Protein 7EJ3 (pdb70)

Sequence (798 aa):
GVGALPIHWGAPTASERGPVVGTTTNRAHRNVIGTHSGSYSIYRALAVASGALSRHHKADLTDTAPTNIIGPYPQWSQPGKIVSLDPWGATVAEVFAAELAAGHDIRPSIAVTKAHVILPEVMEAIQKGRLHPDGRFLLPSGAALVTKAAIEPVWHLPGVAERFHCSETDLRRVLFEETGGMYPELVTRSDLEVFLPPIGGQTVYIFGDARDLADPGVELTARVHDECNGSDVFGSDICTCRPYLTHAIEECIQGAQRGGVGLVAYSRKEGRALGEVTKFLVYNARKRQVGGDTADQYFARTECVAGVQDMRFQEMMPDVLHWLGVRKIHRLVSMSNMKYDAITGSGIEVVERVDLPADLIPADARVEIDAKMAAGYFTPGAVPDADELAKVKGRELHSGGVGALPIHWGAPTASERGPVVGTTTNRAHRNVIGTHSGSYSIYRALAVASGALSRHHKADLTDTAPTNIIGPYPQWSQPGKIVSLDPWGATVAEVFAAELAAGHDIRPSIAVTKAHVILPEVMEAIQKGRLHPDGRFLLPSGAALVTKAAIEPVWHLPGVAERFHCSETDLRRVLFEETGGMYPELVTRSDLEVFLPPIGGQTVYIFGDARDLADPGVELTARVHDECNGSDVFGSDICTCRPYLTHAIEECIQGAQRGGVGLVAYSRKEGRALGEVTKFLVYNARKRQVGGDTADQYFARTECVAGVQDMRFQEMMPDVLHWLGVRKIHRLVSMSNMKYDAITGSGIEVVERVDLPADLIPADARVEIDAKMAAGYFTPGAVPDADELAKVKGRELD

Foldseek 3Di:
DDAADDADALAPADVNRDAQQAQDLPVRHHQAAHHADFQCVVVVVVCCVVPNDPSNDADDCPPQAAPADFDDDNLRRDPLLFFWFNLCLRPCCPRVVVVVVVPRRGHRQKGKDKDWDADPVQLVCVVVPVDDADPQQAHNNRTGIWMKMFGATKGQQCSVCVLVVHHSQVVLVCVCVVVVRPGCCSNVVPVRRIYRHNHGFKMKIKRAHLLLLQPQVAAEQEEEAEDECCPCPVNDQQALRVVLVVVSVSVQSVSVVVPHMYMYMYGHQYPLVPDDVLNVQLVVCQQPPPLGNFLVCNQVSSCVRPVHSHDNSLLNVCSVSVSSNHQEHAEYSWFQPRNVCNNVVSRYHYRHYHYRDPVSRGQFHPSVVLSRQLVPGDDPDDRDDPVRRSDNSGDHD/DDPQDAADDADALAPADVNRDAQQAQDLPVRHHQAAHHADFQCVVVVVVCCVVPNDPSNDADDCPPQAAPADFDDDNLRRDPLQFFWFNLCLRPCCPRVVVVVVSPRRGHRQKGKDKDWDADVVQLVCCVVVVDPADPAQAHNNRTGIWMKMAGATKGQQCSVCVLVVHHSQVVLVCVCVVVPRPGCCSNVVPVRRMYRHNHGFKMKIKRAHLLLLQPVVAAEQEEEAEDECCPCPVNDLQALRVLLVVVSVSVQSVSVVVPHMYMYMYGHQYPLVPDVVLNVQLVVCLQPPPLGNFLVCSQVSSCVRPVHSHDNQLLNVCSVSVSSNHQEHAEYSFFQPRNVCNCVVSRHHYHHYHYRDPVSRGQQHPSVVLNRQLVPTDDPDDRDDPVRRSDNSGDHDD

Secondary structure (DSSP, 8-state):
---PPP--TT-SSHHHH------SS-GGG--SEE-SSGGGHHHHHHHHHTTSS-TT-----TT-S-SS-----GGGGSTTT--SS-TTTT-HHHHTHHHHHTT-----SEEEEEEEE--HHHHHHHHTTS----SSSB-TTS-EEEEEEEE---EEHHHHHHHTTS-HHHHHHHHHHHTTS--THHHH-TT--EEE-SS--EEEEEES-GGGGG-TTS-EEEEEEE--HHHHTT-BTTSSHHHHHHHHHHHHHHHHHTT-EEEEEEE--HHHHT-HHHHHHHHHHHHHSTT-S-GGGHHHHHHHHHSSS----GGGTTHHHHHTT--EEEEE----HHHHHHHHHTT-EEEEE-PPPGGGS-TT-HHHHHHHHHTT---SSPPP-HHHHTS--SPP-/------PPP--TT-SSHHHH------SS-GGG--SEE-SSGGGHHHHHHHHHTTSS-TT-----TT-S-SS-----GGGGSTTT--SS-TTTT-HHHHTHHHHHTT-----SEEEEEEEE--HHHHHHHHHTS----SSSB-TTS-EEEEEEEE---EEHHHHHHHTTS-HHHHHHHHHHHTTS--THHHH-TT--EEE-SS--EEEEEES-GGGGG-TTS-EEEEEEE--HHHHTT-BTTSSHHHHHHHHHHHHHHHHHTT-EEEEEEE--TTTTT-HHHHHHHHHHHHHSTT-S-GGGHHHHHHHHHSSS----GGGTTHHHHHTT--EEEEE----HHHHHHHHHTT-EEEEE-PPPGGGS-TT-HHHHHHHHHTT---SSPPP-HHHHTS--SPPP-

Nearest PDB structures (foldseek):
  7eev-assembly1_A  TM=1.002E+00  e=2.260E-90  Rhodococcus wratislaviensis
  4rl4-assembly1_A  TM=7.575E-01  e=2.634E-08  Helicobacter pylori 26695
  4rl4-assembly1_B  TM=7.759E-01  e=4.634E-08  Helicobacter pylori 26695
  6cxd-assembly1_A  TM=4.054E-01  e=3.664E-01  Yersinia pestis CO92
  4mrm-assembly1_B  TM=2.468E-01  e=7.458E+00  Homo sapiens

B-factor: mean 22.69, std 10.81, range [9.99, 104.35]

Structure (mmCIF, N/CA/C/O backbone):
data_7EJ3
#
_entry.id   7EJ3
#
_cell.length_a   115.152
_cell.length_b   115.152
_cell.length_c   283.489
_cell.angle_alpha   90.000
_cell.angle_beta   90.000
_cell.angle_gamma   120.000
#
_symmetry.space_group_name_H-M   'P 61 2 2'
#
loop_
_entity.id
_entity.type
_entity.pdbx_description
1 polymer 'GTP cyclohydrolase II'
2 non-polymer 'ZINC ION'
3 non-polymer DIPHOSPHATE
4 non-polymer GLYCINE
5 water water
#
loop_
_atom_site.group_PDB
_atom_site.id
_atom_site.type_symbol
_atom_site.label_atom_id
_atom_site.label_alt_id
_atom_site.label_comp_id
_atom_site.label_asym_id
_atom_site.label_entity_id
_atom_site.label_seq_id
_atom_site.pdbx_PDB_ins_code
_atom_site.Cartn_x
_atom_site.Cartn_y
_atom_site.Cartn_z
_atom_site.occupancy
_atom_site.B_iso_or_equiv
_atom_site.auth_seq_id
_atom_site.auth_comp_id
_atom_site.auth_asym_id
_atom_site.auth_atom_id
_atom_site.pdbx_PDB_model_num
ATOM 1 N N . GLY A 1 25 ? 19.730 91.823 143.669 1.00 54.98 27 GLY A N 1
ATOM 2 C CA . GLY A 1 25 ? 19.819 90.873 142.573 1.00 36.12 27 GLY A CA 1
ATOM 3 C C . GLY A 1 25 ? 18.613 89.961 142.491 1.00 61.45 27 GLY A C 1
ATOM 4 O O . GLY A 1 25 ? 17.496 90.362 142.823 1.00 42.30 27 GLY A O 1
ATOM 5 N N . VAL A 1 26 ? 18.827 88.717 142.083 1.00 28.43 28 VAL A N 1
ATOM 6 C CA . VAL A 1 26 ? 17.732 87.765 142.005 1.00 28.00 28 VAL A CA 1
ATOM 7 C C . VAL A 1 26 ? 17.755 86.933 143.276 1.00 30.54 28 VAL A C 1
ATOM 8 O O . VAL A 1 26 ? 18.800 86.761 143.910 1.00 29.60 28 VAL A O 1
ATOM 12 N N . GLY A 1 27 ? 16.583 86.443 143.674 1.00 24.23 29 GLY A N 1
ATOM 13 C CA . GLY A 1 27 ? 16.461 85.577 144.826 1.00 24.48 29 GLY A CA 1
ATOM 14 C C . GLY A 1 27 ? 16.721 84.124 144.480 1.00 27.53 29 GLY A C 1
ATOM 15 O O . GLY A 1 27 ? 17.218 83.781 143.405 1.00 29.43 29 GLY A O 1
ATOM 16 N N . ALA A 1 28 ? 16.363 83.255 145.418 1.00 22.10 30 ALA A N 1
ATOM 17 C CA . ALA A 1 28 ? 16.609 81.828 145.273 1.00 20.47 30 ALA A CA 1
ATOM 18 C C . ALA A 1 28 ? 15.561 81.181 144.371 1.00 22.80 30 ALA A C 1
ATOM 19 O O . ALA A 1 28 ? 14.359 81.400 144.540 1.00 22.42 30 ALA A O 1
ATOM 21 N N . LEU A 1 29 ? 16.019 80.367 143.423 1.00 18.28 31 LEU A N 1
ATOM 22 C CA . LEU A 1 29 ? 15.089 79.699 142.527 1.00 17.82 31 LEU A CA 1
ATOM 23 C C . LEU A 1 29 ? 14.314 78.628 143.290 1.00 15.56 31 LEU A C 1
ATOM 24 O O . LEU A 1 29 ? 14.886 77.921 144.125 1.00 17.97 31 LEU A O 1
ATOM 29 N N . PRO A 1 30 ? 13.020 78.484 143.032 1.00 17.62 32 PRO A N 1
ATOM 30 C CA . PRO A 1 30 ? 12.258 77.436 143.709 1.00 16.29 32 PRO A CA 1
ATOM 31 C C . PRO A 1 30 ? 12.612 76.061 143.164 1.00 18.79 32 PRO A C 1
ATOM 32 O O . PRO A 1 30 ? 13.048 75.904 142.020 1.00 19.68 32 PRO A O 1
ATOM 36 N N . ILE A 1 31 ? 12.419 75.058 144.012 1.00 16.61 33 ILE A N 1
ATOM 37 C CA . ILE A 1 31 ? 12.592 73.663 143.641 1.00 16.10 33 ILE A CA 1
ATOM 38 C C . ILE A 1 31 ? 11.238 72.981 143.741 1.00 17.11 33 ILE A C 1
ATOM 39 O O . ILE A 1 31 ? 10.556 73.087 144.766 1.00 19.88 33 ILE A O 1
ATOM 44 N N . HIS A 1 32 ? 10.837 72.310 142.669 1.00 16.21 34 HIS A N 1
ATOM 45 C CA . HIS A 1 32 ? 9.595 71.539 142.615 1.00 15.07 34 HIS A CA 1
ATOM 46 C C . HIS A 1 32 ? 10.015 70.101 142.360 1.00 15.32 34 HIS A C 1
ATOM 47 O O . HIS A 1 32 ? 10.169 69.684 141.205 1.00 16.49 34 HIS A O 1
ATOM 54 N N . TRP A 1 33 ? 10.218 69.347 143.441 1.00 14.45 35 TRP A N 1
ATOM 55 C CA . TRP A 1 33 ? 10.817 68.030 143.294 1.00 14.71 35 TRP A CA 1
ATOM 56 C C . TRP A 1 33 ? 9.925 67.113 142.469 1.00 15.25 35 TRP A C 1
ATOM 57 O O . TRP A 1 33 ? 8.703 67.084 142.635 1.00 17.96 35 TRP A O 1
ATOM 68 N N . GLY A 1 34 ? 10.555 66.358 141.570 1.00 15.55 36 GLY A N 1
ATOM 69 C CA . GLY A 1 34 ? 9.834 65.429 140.729 1.00 16.88 36 GLY A CA 1
ATOM 70 C C . GLY A 1 34 ? 9.144 66.043 139.533 1.00 15.00 36 GLY A C 1
ATOM 71 O O . GLY A 1 34 ? 8.404 65.332 138.839 1.00 18.30 36 GLY A O 1
ATOM 72 N N . ALA A 1 35 ? 9.365 67.330 139.252 1.00 15.72 37 ALA A N 1
ATOM 73 C CA . ALA A 1 35 ? 8.697 67.943 138.113 1.00 17.06 37 ALA A CA 1
ATOM 74 C C . ALA A 1 35 ? 9.164 67.291 136.815 1.00 15.76 37 ALA A C 1
ATOM 75 O O . ALA A 1 35 ? 10.266 66.740 136.749 1.00 16.16 37 ALA A O 1
ATOM 77 N N . PRO A 1 36 ? 8.339 67.340 135.763 1.00 17.79 38 PRO A N 1
ATOM 78 C CA . PRO A 1 36 ? 8.665 66.617 134.522 1.00 20.61 38 PRO A CA 1
ATOM 79 C C . PRO A 1 36 ? 9.735 67.265 133.659 1.00 21.47 38 PRO A C 1
ATOM 80 O O . PRO A 1 36 ? 10.246 66.599 132.748 1.00 25.60 38 PRO A O 1
ATOM 84 N N . THR A 1 37 ? 10.071 68.533 133.865 1.00 17.99 39 THR A N 1
ATOM 85 C CA . THR A 1 37 ? 11.130 69.171 133.098 1.00 17.61 39 THR A CA 1
ATOM 86 C C . THR A 1 37 ? 12.133 69.779 134.065 1.00 17.02 39 THR A C 1
ATOM 87 O O . THR A 1 37 ? 11.787 70.152 135.190 1.00 17.23 39 THR A O 1
ATOM 91 N N . ALA A 1 38 ? 13.380 69.895 133.611 1.00 15.79 40 ALA A N 1
ATOM 92 C CA . ALA A 1 38 ? 14.401 70.509 134.452 1.00 16.29 40 ALA A CA 1
ATOM 93 C C . ALA A 1 38 ? 14.020 71.936 134.809 1.00 16.98 40 ALA A C 1
ATOM 94 O O . ALA A 1 38 ? 14.218 72.371 135.950 1.00 17.58 40 ALA A O 1
ATOM 96 N N . SER A 1 39 ? 13.472 72.680 133.846 1.00 17.96 41 SER A N 1
ATOM 97 C CA . SER A 1 39 ? 13.133 74.073 134.102 1.00 20.24 41 SER A CA 1
ATOM 98 C C . SER A 1 39 ? 12.126 74.192 135.230 1.00 19.04 41 SER A C 1
ATOM 99 O O . SER A 1 39 ? 12.261 75.056 136.103 1.00 20.26 41 SER A O 1
ATOM 102 N N . GLU A 1 40 ? 11.104 73.333 135.229 1.00 16.53 42 GLU A N 1
ATOM 103 C CA . GLU A 1 40 ? 10.128 73.387 136.308 1.00 18.77 42 GLU A CA 1
ATOM 104 C C . GLU A 1 40 ? 10.692 72.818 137.605 1.00 17.31 42 GLU A C 1
ATOM 105 O O . GLU A 1 40 ? 10.348 73.302 138.689 1.00 21.81 42 GLU A O 1
ATOM 111 N N . ARG A 1 41 ? 11.549 71.799 137.526 1.00 15.55 43 ARG A N 1
ATOM 112 C CA . ARG A 1 41 ? 12.115 71.229 138.747 1.00 14.60 43 ARG A CA 1
ATOM 113 C C . ARG A 1 41 ? 12.964 72.259 139.476 1.00 14.30 43 ARG A C 1
ATOM 114 O O . ARG A 1 41 ? 12.893 72.381 140.709 1.00 15.56 43 ARG A O 1
ATOM 122 N N . GLY A 1 42 ? 13.771 73.015 138.732 1.00 14.26 44 GLY A N 1
ATOM 123 C CA . GLY A 1 42 ? 14.668 73.986 139.319 1.00 12.97 44 GLY A CA 1
ATOM 124 C C . GLY A 1 42 ? 15.999 73.372 139.712 1.00 11.99 44 GLY A C 1
ATOM 125 O O . GLY A 1 42 ? 16.083 72.190 140.060 1.00 14.02 44 GLY A O 1
ATOM 126 N N . PRO A 1 43 ? 17.064 74.167 139.672 1.00 14.08 45 PRO A N 1
ATOM 127 C CA . PRO A 1 43 ? 18.391 73.651 140.016 1.00 13.13 45 PRO A CA 1
ATOM 128 C C . PRO A 1 43 ? 18.608 73.607 141.517 1.00 12.18 45 PRO A C 1
ATOM 129 O O . PRO A 1 43 ? 18.115 74.447 142.274 1.00 13.79 45 PRO A O 1
ATOM 133 N N . VAL A 1 44 ? 19.367 72.608 141.938 1.00 11.25 46 VAL A N 1
ATOM 134 C CA . VAL A 1 44 ? 19.886 72.543 143.297 1.00 10.85 46 VAL A CA 1
ATOM 135 C C . VAL A 1 44 ? 21.063 73.504 143.373 1.00 12.20 46 VAL A C 1
ATOM 136 O O . VAL A 1 44 ? 22.071 73.319 142.681 1.00 14.69 46 VAL A O 1
ATOM 140 N N . VAL A 1 45 ? 20.920 74.565 144.167 1.00 11.31 47 VAL A N 1
ATOM 141 C CA . VAL A 1 45 ? 21.961 75.572 144.347 1.00 11.66 47 VAL A CA 1
ATOM 142 C C . VAL A 1 45 ? 22.495 75.412 145.767 1.00 15.10 47 VAL A C 1
ATOM 143 O O . VAL A 1 45 ? 21.930 75.942 146.735 1.00 14.38 47 VAL A O 1
ATOM 147 N N . GLY A 1 46 ? 23.595 74.676 145.886 1.00 13.83 48 GLY A N 1
ATOM 148 C CA . GLY A 1 46 ? 24.152 74.316 147.174 1.00 14.02 48 GLY A CA 1
ATOM 149 C C . GLY A 1 46 ? 25.531 74.899 147.386 1.00 11.82 48 GLY A C 1
ATOM 150 O O . GLY A 1 46 ? 26.222 74.543 148.351 1.00 13.79 48 GLY A O 1
ATOM 151 N N . THR A 1 47 ? 25.947 75.782 146.479 1.00 13.91 49 THR A N 1
ATOM 152 C CA . THR A 1 47 ? 27.181 76.544 146.615 1.00 13.30 49 THR A CA 1
ATOM 153 C C . THR A 1 47 ? 27.007 77.658 147.644 1.00 11.14 49 THR A C 1
ATOM 154 O O . THR A 1 47 ? 25.908 77.923 148.130 1.00 15.89 49 THR A O 1
ATOM 158 N N . THR A 1 48 ? 28.113 78.330 147.974 1.00 14.34 50 THR A N 1
ATOM 159 C CA . THR A 1 48 ? 28.084 79.402 148.966 1.00 15.92 50 THR A CA 1
ATOM 160 C C . THR A 1 48 ? 28.614 80.718 148.411 1.00 17.47 50 THR A C 1
ATOM 161 O O . THR A 1 48 ? 28.823 81.666 149.177 1.00 21.95 50 THR A O 1
ATOM 165 N N . THR A 1 49 ? 28.814 80.813 147.097 1.00 19.26 51 THR A N 1
ATOM 166 C CA . THR A 1 49 ? 29.325 82.055 146.524 1.00 18.07 51 THR A CA 1
ATOM 167 C C . THR A 1 49 ? 28.299 83.181 146.584 1.00 17.64 51 THR A C 1
ATOM 168 O O . THR A 1 49 ? 28.677 84.362 146.621 1.00 21.65 51 THR A O 1
ATOM 172 N N . ASN A 1 50 ? 27.012 82.851 146.585 1.00 18.75 52 ASN A N 1
ATOM 173 C CA . ASN A 1 50 ? 25.952 83.845 146.757 1.00 19.35 52 ASN A CA 1
ATOM 174 C C . ASN A 1 50 ? 24.924 83.242 147.713 1.00 21.46 52 ASN A C 1
ATOM 175 O O . ASN A 1 50 ? 24.142 82.375 147.315 1.00 19.18 52 ASN A O 1
ATOM 180 N N . ARG A 1 51 ? 24.927 83.701 148.972 1.00 21.37 53 ARG A N 1
ATOM 181 C CA . ARG A 1 51 ? 24.015 83.132 149.961 1.00 18.04 53 ARG A CA 1
ATOM 182 C C . ARG A 1 51 ? 22.563 83.307 149.539 1.00 21.16 53 ARG A C 1
ATOM 183 O O . ARG A 1 51 ? 21.722 82.443 149.821 1.00 22.67 53 ARG A O 1
ATOM 185 N N . ALA A 1 52 ? 22.261 84.400 148.836 1.00 19.88 54 ALA A N 1
ATOM 186 C CA . ALA A 1 52 ? 20.886 84.694 148.450 1.00 22.50 54 ALA A CA 1
ATOM 187 C C . ALA A 1 52 ? 20.340 83.699 147.432 1.00 22.44 54 ALA A C 1
ATOM 188 O O . ALA A 1 52 ? 19.115 83.608 147.267 1.00 22.19 54 ALA A O 1
ATOM 190 N N . HIS A 1 53 ? 21.210 82.971 146.729 1.00 17.64 55 HIS A N 1
ATOM 191 C CA . HIS A 1 53 ? 20.759 82.000 145.739 1.00 16.85 55 HIS A CA 1
ATOM 192 C C . HIS A 1 53 ? 20.564 80.604 146.307 1.00 17.84 55 HIS A C 1
ATOM 193 O O . HIS A 1 53 ? 20.016 79.739 145.611 1.00 17.81 55 HIS A O 1
ATOM 200 N N . ARG A 1 54 ? 21.026 80.349 147.526 1.00 17.56 56 ARG A N 1
ATOM 201 C CA . ARG A 1 54 ? 20.952 79.001 148.070 1.00 18.07 56 ARG A CA 1
ATOM 202 C C . ARG A 1 54 ? 19.503 78.594 148.265 1.00 18.80 56 ARG A C 1
ATOM 203 O O . ARG A 1 54 ? 18.704 79.351 148.826 1.00 19.43 56 ARG A O 1
ATOM 211 N N . ASN A 1 55 ? 19.166 77.386 147.815 1.00 15.57 57 ASN A N 1
ATOM 212 C CA . ASN A 1 55 ? 17.808 76.884 147.961 1.00 18.62 57 ASN A CA 1
ATOM 213 C C . ASN A 1 55 ? 17.794 75.487 148.564 1.00 15.34 57 ASN A C 1
ATOM 214 O O . ASN A 1 55 ? 16.809 74.759 148.404 1.00 16.53 57 ASN A O 1
ATOM 219 N N . VAL A 1 56 ? 18.859 75.113 149.277 1.00 13.94 58 VAL A N 1
ATOM 220 C CA . VAL A 1 56 ? 18.968 73.815 149.932 1.00 11.95 58 VAL A CA 1
ATOM 221 C C . VAL A 1 56 ? 19.652 74.012 151.279 1.00 11.84 58 VAL A C 1
ATOM 222 O O . VAL A 1 56 ? 20.182 75.084 151.582 1.00 13.39 58 VAL A O 1
ATOM 226 N N . ILE A 1 57 ? 19.629 72.956 152.090 1.00 11.59 59 ILE A N 1
ATOM 227 C CA . ILE A 1 57 ? 20.417 72.860 153.317 1.00 11.47 59 ILE A CA 1
ATOM 228 C C . ILE A 1 57 ? 21.665 72.056 152.992 1.00 11.69 59 ILE A C 1
ATOM 229 O O . ILE A 1 57 ? 21.573 70.994 152.361 1.00 14.92 59 ILE A O 1
ATOM 234 N N . GLY A 1 58 ? 22.831 72.551 153.416 1.00 12.03 60 GLY A N 1
ATOM 235 C CA . GLY A 1 58 ? 24.071 71.828 153.195 1.00 11.95 60 GLY A CA 1
ATOM 236 C C . GLY A 1 58 ? 24.805 72.259 151.939 1.00 15.41 60 GLY A C 1
ATOM 237 O O . GLY A 1 58 ? 24.418 73.201 151.230 1.00 15.28 60 GLY A O 1
ATOM 238 N N . THR A 1 59 ? 25.889 71.535 151.653 1.00 13.44 61 THR A N 1
ATOM 239 C CA . THR A 1 59 ? 26.781 71.860 150.545 1.00 13.36 61 THR A CA 1
ATOM 240 C C . THR A 1 59 ? 27.184 70.586 149.815 1.00 13.43 61 THR A C 1
ATOM 241 O O . THR A 1 59 ? 26.949 69.471 150.288 1.00 14.80 61 THR A O 1
ATOM 245 N N . HIS A 1 60 ? 27.812 70.767 148.659 1.00 13.45 62 HIS A N 1
ATOM 246 C CA . HIS A 1 60 ? 28.164 69.666 147.778 1.00 11.89 62 HIS A CA 1
ATOM 247 C C . HIS A 1 60 ? 29.391 68.903 148.266 1.00 14.65 62 HIS A C 1
ATOM 248 O O . HIS A 1 60 ? 30.152 69.351 149.131 1.00 14.81 62 HIS A O 1
ATOM 255 N N . SER A 1 61 ? 29.561 67.719 147.673 1.00 14.24 63 SER A N 1
ATOM 256 C CA . SER A 1 61 ? 30.737 66.849 147.752 1.00 16.38 63 SER A CA 1
ATOM 257 C C . SER A 1 61 ? 30.773 65.995 149.011 1.00 13.42 63 SER A C 1
ATOM 258 O O . SER A 1 61 ? 31.823 65.433 149.344 1.00 14.91 63 SER A O 1
ATOM 261 N N . GLY A 1 62 ? 29.641 65.825 149.693 1.00 15.00 64 GLY A N 1
ATOM 262 C CA . GLY A 1 62 ? 29.603 64.924 150.839 1.00 15.17 64 GLY A CA 1
ATOM 263 C C . GLY A 1 62 ? 30.484 65.430 151.959 1.00 17.14 64 GLY A C 1
ATOM 264 O O . GLY A 1 62 ? 30.440 66.607 152.336 1.00 17.67 64 GLY A O 1
ATOM 265 N N . SER A 1 63 ? 31.300 64.534 152.522 1.00 16.67 65 SER A N 1
ATOM 266 C CA . SER A 1 63 ? 32.172 64.950 153.611 1.00 14.81 65 SER A CA 1
ATOM 267 C C . SER A 1 63 ? 33.201 65.981 153.162 1.00 15.61 65 SER A C 1
ATOM 268 O O . SER A 1 63 ? 33.766 66.691 153.997 1.00 16.53 65 SER A O 1
ATOM 271 N N . TYR A 1 64 ? 33.439 66.110 151.867 1.00 16.04 66 TYR A N 1
ATOM 272 C CA . TYR A 1 64 ? 34.595 66.881 151.438 1.00 14.70 66 TYR A CA 1
ATOM 273 C C . TYR A 1 64 ? 34.356 68.390 151.447 1.00 12.57 66 TYR A C 1
ATOM 274 O O . TYR A 1 64 ? 35.290 69.146 151.161 1.00 16.44 66 TYR A O 1
ATOM 283 N N . SER A 1 65 ? 33.165 68.850 151.838 1.00 15.22 67 SER A N 1
ATOM 284 C CA . SER A 1 65 ? 32.994 70.276 152.094 1.00 15.69 67 SER A CA 1
ATOM 285 C C . SER A 1 65 ? 33.897 70.754 153.226 1.00 15.45 67 SER A C 1
ATOM 286 O O . SER A 1 65 ? 34.302 71.924 153.249 1.00 18.16 67 SER A O 1
ATOM 289 N N . ILE A 1 66 ? 34.213 69.872 154.175 1.00 14.32 68 ILE A N 1
ATOM 290 C CA . ILE A 1 66 ? 35.114 70.236 155.268 1.00 14.60 68 ILE A CA 1
ATOM 291 C C . ILE A 1 66 ? 36.505 70.551 154.732 1.00 14.40 68 ILE A C 1
ATOM 292 O O . ILE A 1 66 ? 37.171 71.487 155.195 1.00 16.14 68 ILE A O 1
ATOM 297 N N . TYR A 1 67 ? 36.979 69.760 153.767 1.00 14.18 69 TYR A N 1
ATOM 298 C CA . TYR A 1 67 ? 38.286 70.038 153.186 1.00 14.27 69 TYR A CA 1
ATOM 299 C C . TYR A 1 67 ? 38.253 71.301 152.341 1.00 13.85 69 TYR A C 1
ATOM 300 O O . TYR A 1 67 ? 39.247 72.038 152.292 1.00 13.66 69 TYR A O 1
ATOM 309 N N . ARG A 1 68 ? 37.131 71.567 151.665 1.00 14.53 70 ARG A N 1
ATOM 310 C CA . ARG A 1 68 ? 37.009 72.841 150.963 1.00 14.12 70 ARG A CA 1
ATOM 311 C C . ARG A 1 68 ? 37.147 74.004 151.937 1.00 20.65 70 ARG A C 1
ATOM 312 O O . ARG A 1 68 ? 37.804 75.008 151.632 1.00 18.33 70 ARG A O 1
ATOM 320 N N . ALA A 1 69 ? 36.548 73.880 153.125 1.00 18.55 71 ALA A N 1
ATOM 321 C CA . ALA A 1 69 ? 36.665 74.937 154.130 1.00 20.94 71 ALA A CA 1
ATOM 322 C C . ALA A 1 69 ? 38.116 75.148 154.554 1.00 18.72 71 ALA A C 1
ATOM 323 O O . ALA A 1 69 ? 38.567 76.289 154.687 1.00 20.25 71 ALA A O 1
ATOM 325 N N . LEU A 1 70 ? 38.870 74.065 154.770 1.00 20.81 72 LEU A N 1
ATOM 326 C CA . LEU A 1 70 ? 40.286 74.228 155.095 1.00 19.59 72 LEU A CA 1
ATOM 327 C C . LEU A 1 70 ? 41.023 74.951 153.977 1.00 17.51 72 LEU A C 1
ATOM 328 O O . LEU A 1 70 ? 41.910 75.776 154.233 1.00 19.01 72 LEU A O 1
ATOM 333 N N . ALA A 1 71 ? 40.677 74.637 152.728 1.00 16.93 73 ALA A N 1
ATOM 334 C CA . ALA A 1 71 ? 41.336 75.279 151.599 1.00 16.68 73 ALA A CA 1
ATOM 335 C C . ALA A 1 71 ? 41.048 76.773 151.583 1.00 18.68 73 ALA A C 1
ATOM 336 O O . ALA A 1 71 ? 41.943 77.582 151.315 1.00 18.15 73 ALA A O 1
ATOM 338 N N . VAL A 1 72 ? 39.812 77.163 151.899 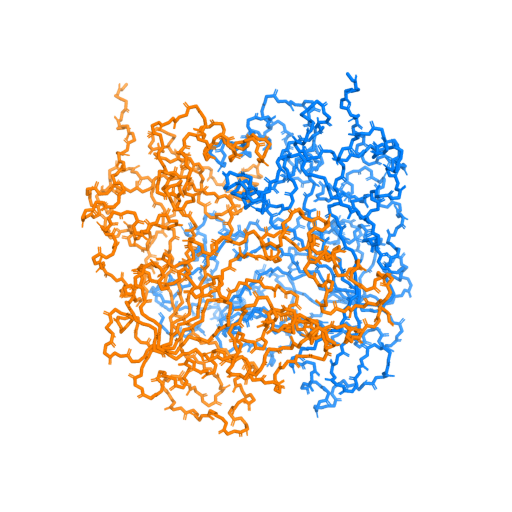1.00 15.61 74 VAL A N 1
ATOM 339 C CA . VAL A 1 72 ? 39.497 78.586 151.963 1.00 16.70 74 VAL A CA 1
ATOM 340 C C . VAL A 1 72 ? 40.190 79.228 153.160 1.00 16.30 74 VAL A C 1
ATOM 341 O O . VAL A 1 72 ? 40.783 80.314 153.049 1.00 18.78 74 VAL A O 1
ATOM 345 N N . ALA A 1 73 ? 40.148 78.562 154.318 1.00 16.81 75 ALA A N 1
ATOM 346 C CA . ALA A 1 73 ? 40.714 79.142 155.535 1.00 19.79 75 ALA A CA 1
ATOM 347 C C . ALA A 1 73 ? 42.216 79.371 155.406 1.00 20.69 75 ALA A C 1
ATOM 348 O O . ALA A 1 73 ? 42.754 80.351 155.943 1.00 23.36 75 ALA A O 1
ATOM 350 N N . SER A 1 74 ? 42.915 78.464 154.728 1.00 21.19 76 SER A N 1
ATOM 351 C CA . SER A 1 74 ? 44.359 78.565 154.600 1.00 24.00 76 SER A CA 1
ATOM 352 C C . SER A 1 74 ? 44.794 79.497 153.475 1.00 20.90 76 SER A C 1
ATOM 353 O O . SER A 1 74 ? 45.997 79.728 153.317 1.00 25.09 76 SER A O 1
ATOM 356 N N . GLY A 1 75 ? 43.856 80.044 152.702 1.00 24.16 77 GLY A N 1
ATOM 357 C CA . GLY A 1 75 ? 44.191 80.934 151.614 1.00 21.81 77 GLY A CA 1
ATOM 358 C C . GLY A 1 75 ? 44.466 80.253 150.293 1.00 22.77 77 GLY A C 1
ATOM 359 O O . GLY A 1 75 ? 44.732 80.947 149.304 1.00 24.67 77 GLY A O 1
ATOM 360 N N . ALA A 1 76 ? 44.372 78.923 150.231 1.00 21.30 78 ALA A N 1
ATOM 361 C CA . ALA A 1 76 ? 44.657 78.219 148.985 1.00 23.70 78 ALA A CA 1
ATOM 362 C C . ALA A 1 76 ? 43.550 78.400 147.956 1.00 24.43 78 ALA A C 1
ATOM 363 O O . ALA A 1 76 ? 43.822 78.414 146.750 1.00 26.93 78 ALA A O 1
ATOM 365 N N . LEU A 1 77 ? 42.306 78.517 148.405 1.00 20.09 79 LEU A N 1
ATOM 366 C CA . LEU A 1 77 ? 41.147 78.584 147.528 1.00 17.68 79 LEU A CA 1
ATOM 367 C C . LEU A 1 77 ? 40.370 79.852 147.836 1.00 21.78 79 LEU A C 1
ATOM 368 O O . LEU A 1 77 ? 40.127 80.162 149.005 1.00 20.95 79 LEU A O 1
ATOM 373 N N . SER A 1 78 ? 39.981 80.576 146.797 1.00 21.31 80 SER A N 1
ATOM 374 C CA . SER A 1 78 ? 39.140 81.744 146.988 1.00 22.42 80 SER A CA 1
ATOM 375 C C . SER A 1 78 ? 37.705 81.322 147.258 1.00 25.94 80 SER A C 1
ATOM 376 O O . SER A 1 78 ? 37.163 80.439 146.584 1.00 21.14 80 SER A O 1
ATOM 379 N N . ARG A 1 79 ? 37.082 81.961 148.251 1.00 21.15 81 ARG A N 1
ATOM 380 C CA . ARG A 1 79 ? 35.678 81.683 148.522 1.00 22.11 81 ARG A CA 1
ATOM 381 C C . ARG A 1 79 ? 34.776 82.112 147.377 1.00 26.01 81 ARG A C 1
ATOM 382 O O . ARG A 1 79 ? 33.575 81.817 147.409 1.00 26.32 81 ARG A O 1
ATOM 390 N N . HIS A 1 80 ? 35.320 82.802 146.377 1.00 23.79 82 HIS A N 1
ATOM 391 C CA . HIS A 1 80 ? 34.557 83.235 145.220 1.00 22.95 82 HIS A CA 1
ATOM 392 C C . HIS A 1 80 ? 34.680 82.278 144.049 1.00 22.51 82 HIS A C 1
ATOM 393 O O . HIS A 1 80 ? 34.047 82.497 143.015 1.00 25.75 82 HIS A O 1
ATOM 400 N N . HIS A 1 81 ? 35.486 81.233 144.176 1.00 21.00 83 HIS A N 1
ATOM 401 C CA . HIS A 1 81 ? 35.731 80.362 143.038 1.00 19.82 83 HIS A CA 1
ATOM 402 C C . HIS A 1 81 ? 34.468 79.624 142.615 1.00 20.50 83 HIS A C 1
ATOM 403 O O . HIS A 1 81 ? 33.728 79.095 143.451 1.00 21.40 83 HIS A O 1
ATOM 410 N N . LYS A 1 82 ? 34.260 79.564 141.297 1.00 18.87 84 LYS A N 1
ATOM 411 C CA . LYS A 1 82 ? 33.200 78.806 140.643 1.00 18.41 84 LYS A CA 1
ATOM 412 C C . LYS A 1 82 ? 33.841 77.870 139.629 1.00 18.29 84 LYS A C 1
ATOM 413 O O . LYS A 1 82 ? 34.826 78.234 138.970 1.00 20.45 84 LYS A O 1
ATOM 419 N N . ALA A 1 83 ? 33.306 76.660 139.513 1.00 16.04 85 ALA A N 1
ATOM 420 C CA . ALA A 1 83 ? 33.900 75.675 138.619 1.00 15.29 85 ALA A CA 1
ATOM 421 C C . ALA A 1 83 ? 33.797 76.117 137.165 1.00 15.60 85 ALA A C 1
ATOM 422 O O . ALA A 1 83 ? 32.816 76.744 136.748 1.00 19.83 85 ALA A O 1
ATOM 424 N N . ASP A 1 84 ? 34.823 75.786 136.387 1.00 17.23 86 ASP A N 1
ATOM 425 C CA . ASP A 1 84 ? 34.732 75.845 134.929 1.00 17.45 86 ASP A CA 1
ATOM 426 C C . ASP A 1 84 ? 34.342 74.444 134.482 1.00 15.76 86 ASP A C 1
ATOM 427 O O . ASP A 1 84 ? 35.139 73.503 134.598 1.00 18.05 86 ASP A O 1
ATOM 432 N N . LEU A 1 85 ? 33.104 74.282 134.027 1.00 16.12 87 LEU A N 1
ATOM 433 C CA . LEU A 1 85 ? 32.577 72.972 133.658 1.00 14.96 87 LEU A CA 1
ATOM 434 C C . LEU A 1 85 ? 32.868 72.599 132.209 1.00 19.11 87 LEU A C 1
ATOM 435 O O . LEU A 1 85 ? 32.370 71.569 131.734 1.00 17.55 87 LEU A O 1
ATOM 440 N N . THR A 1 86 ? 33.651 73.411 131.501 1.00 18.25 88 THR A N 1
ATOM 441 C CA . THR A 1 86 ? 33.976 73.117 130.112 1.00 16.41 88 THR A CA 1
ATOM 442 C C . THR A 1 86 ? 34.469 71.688 129.968 1.00 19.72 88 THR A C 1
ATOM 443 O O . THR A 1 86 ? 35.370 71.251 130.692 1.00 18.04 88 THR A O 1
ATOM 447 N N . ASP A 1 87 ? 33.864 70.957 129.033 1.00 16.71 89 ASP A N 1
ATOM 448 C CA . ASP A 1 87 ? 34.284 69.622 128.633 1.00 17.33 89 ASP A CA 1
ATOM 449 C C . ASP A 1 87 ? 34.060 68.569 129.710 1.00 19.63 89 ASP A C 1
ATOM 450 O O . ASP A 1 87 ? 34.610 67.469 129.594 1.00 17.07 89 ASP A O 1
ATOM 455 N N . THR A 1 88 ? 33.282 68.862 130.758 1.00 16.59 90 THR A N 1
ATOM 456 C CA . THR A 1 88 ? 33.087 67.891 131.831 1.00 16.41 90 THR A CA 1
ATOM 457 C C . THR A 1 88 ? 31.826 67.048 131.674 1.00 15.54 90 THR A C 1
ATOM 458 O O . THR A 1 88 ? 31.620 66.133 132.477 1.00 15.13 90 THR A O 1
ATOM 462 N N . ALA A 1 89 ? 30.989 67.325 130.669 1.00 16.34 91 ALA A N 1
ATOM 463 C CA . ALA A 1 89 ? 29.669 66.708 130.575 1.00 17.80 91 ALA A CA 1
ATOM 464 C C . ALA A 1 89 ? 29.756 65.183 130.428 1.00 15.68 91 ALA A C 1
ATOM 465 O O . ALA A 1 89 ? 30.793 64.633 130.041 1.00 16.72 91 ALA A O 1
ATOM 467 N N . PRO A 1 90 ? 28.660 64.481 130.731 1.00 15.09 92 PRO A N 1
ATOM 468 C CA . PRO A 1 90 ? 28.692 63.013 130.710 1.00 15.47 92 PRO A CA 1
ATOM 469 C C . PRO A 1 90 ? 29.207 62.439 129.396 1.00 16.46 92 PRO A C 1
ATOM 470 O O . PRO A 1 90 ? 28.910 62.944 128.304 1.00 17.66 92 PRO A O 1
ATOM 474 N N . THR A 1 91 ? 29.976 61.352 129.512 1.00 17.17 93 THR A N 1
ATOM 475 C CA . THR A 1 91 ? 30.404 60.594 128.339 1.00 15.32 93 THR A CA 1
ATOM 476 C C . THR A 1 91 ? 29.268 59.782 127.734 1.00 19.31 93 THR A C 1
ATOM 477 O O . THR A 1 91 ? 29.359 59.369 126.567 1.00 20.98 93 THR A O 1
ATOM 481 N N . ASN A 1 92 ? 28.217 59.533 128.507 1.00 16.90 94 ASN A N 1
ATOM 482 C CA . ASN A 1 92 ? 27.087 58.715 128.101 1.00 18.20 94 ASN A CA 1
ATOM 483 C C . ASN A 1 92 ? 25.812 59.412 128.540 1.00 16.83 94 ASN A C 1
ATOM 484 O O . ASN A 1 92 ? 25.737 59.932 129.659 1.00 19.06 94 ASN A O 1
ATOM 489 N N . ILE A 1 93 ? 24.816 59.421 127.659 1.00 17.75 95 ILE A N 1
ATOM 490 C CA . ILE A 1 93 ? 23.536 60.054 127.958 1.00 19.28 95 ILE A CA 1
ATOM 491 C C . ILE A 1 93 ? 22.712 59.112 128.827 1.00 17.36 95 ILE A C 1
ATOM 492 O O . ILE A 1 93 ? 22.378 58.000 128.405 1.00 20.41 95 ILE A O 1
ATOM 497 N N . ILE A 1 94 ? 22.384 59.551 130.037 1.00 16.36 96 ILE A N 1
ATOM 498 C CA . ILE A 1 94 ? 21.555 58.761 130.939 1.00 17.58 96 ILE A CA 1
ATOM 499 C C . ILE A 1 94 ? 20.260 59.526 131.135 1.00 16.64 96 ILE A C 1
ATOM 500 O O . ILE A 1 94 ? 20.249 60.604 131.742 1.00 17.17 96 ILE A O 1
ATOM 505 N N . GLY A 1 95 ? 19.161 58.988 130.606 1.00 14.95 97 GLY A N 1
ATOM 506 C CA . GLY A 1 95 ? 17.873 59.624 130.753 1.00 16.23 97 GLY A CA 1
ATOM 507 C C . GLY A 1 95 ? 17.741 60.875 129.901 1.00 19.39 97 GLY A C 1
ATOM 508 O O . GLY A 1 95 ? 18.545 61.128 128.996 1.00 23.09 97 GLY A O 1
ATOM 509 N N . PRO A 1 96 ? 16.721 61.696 130.178 1.00 17.56 98 PRO A N 1
ATOM 510 C CA . PRO A 1 96 ? 15.718 61.517 131.231 1.00 17.87 98 PRO A CA 1
ATOM 511 C C . PRO A 1 96 ? 14.852 60.290 131.022 1.00 19.18 98 PRO A C 1
ATOM 512 O O . PRO A 1 96 ? 14.656 59.859 129.883 1.00 20.51 98 PRO A O 1
ATOM 516 N N . TYR A 1 97 ? 14.326 59.748 132.111 1.00 16.89 99 TYR A N 1
ATOM 517 C CA . TYR A 1 97 ? 13.416 58.616 132.088 1.00 19.01 99 TYR A CA 1
ATOM 518 C C . TYR A 1 97 ? 12.159 58.966 132.864 1.00 22.40 99 TYR A C 1
ATOM 519 O O . TYR A 1 97 ? 12.153 59.908 133.665 1.00 18.72 99 TYR A O 1
ATOM 528 N N . PRO A 1 98 ? 11.074 58.229 132.638 1.00 21.17 100 PRO A N 1
ATOM 529 C CA . PRO A 1 98 ? 9.819 58.509 133.362 1.00 20.02 100 PRO A CA 1
ATOM 530 C C . PRO A 1 98 ? 9.972 58.514 134.872 1.00 21.26 100 PRO A C 1
ATOM 531 O O . PRO A 1 98 ? 9.286 59.290 135.559 1.00 19.95 100 PRO A O 1
ATOM 535 N N . GLN A 1 99 ? 10.856 57.669 135.411 1.00 19.86 101 GLN A N 1
ATOM 536 C CA . GLN A 1 99 ? 11.042 57.603 136.856 1.00 17.73 101 GLN A CA 1
ATOM 537 C C . GLN A 1 99 ? 11.514 58.932 137.421 1.00 17.87 101 GLN A C 1
ATOM 538 O O . GLN A 1 99 ? 11.292 59.213 138.604 1.00 17.96 101 GLN A O 1
ATOM 544 N N . TRP A 1 100 ? 12.194 59.752 136.610 1.00 16.53 102 TRP A N 1
ATOM 545 C CA . TRP A 1 100 ? 12.710 61.021 137.112 1.00 16.96 102 TRP A CA 1
ATOM 546 C C . TRP A 1 100 ? 11.607 61.977 137.539 1.00 18.48 102 TRP A C 1
ATOM 547 O O . TRP A 1 100 ? 11.875 62.926 138.288 1.00 18.85 102 TRP A O 1
ATOM 558 N N . SER A 1 101 ? 10.381 61.776 137.061 1.00 18.59 103 SER A N 1
ATOM 559 C CA . SER A 1 101 ? 9.302 62.701 137.381 1.00 20.34 103 SER A CA 1
ATOM 560 C C . SER A 1 101 ? 8.101 61.990 137.986 1.00 20.29 103 SER A C 1
ATOM 561 O O . SER A 1 101 ? 6.993 62.532 137.962 1.00 21.74 103 SER A O 1
ATOM 564 N N . GLN A 1 102 ? 8.291 60.779 138.487 1.00 19.16 104 GLN A N 1
ATOM 565 C CA . GLN A 1 102 ? 7.249 60.066 139.206 1.00 21.75 104 GLN A CA 1
ATOM 566 C C . GLN A 1 102 ? 7.311 60.481 140.670 1.00 21.60 104 GLN A C 1
ATOM 567 O O . GLN A 1 102 ? 8.381 60.373 141.289 1.00 22.97 104 GLN A O 1
ATOM 573 N N . PRO A 1 103 ? 6.224 60.981 141.254 1.00 23.31 105 PRO A N 1
ATOM 574 C CA . PRO A 1 103 ? 6.295 61.492 142.628 1.00 24.37 105 PRO A CA 1
ATOM 575 C C . PRO A 1 103 ? 6.765 60.412 143.589 1.00 22.22 105 PRO A C 1
ATOM 576 O O . PRO A 1 103 ? 6.263 59.285 143.575 1.00 25.17 105 PRO A O 1
ATOM 580 N N . GLY A 1 104 ? 7.753 60.761 144.411 1.00 21.19 106 GLY A N 1
ATOM 581 C CA . GLY A 1 104 ? 8.280 59.897 145.450 1.00 21.91 106 GLY A CA 1
ATOM 582 C C . GLY A 1 104 ? 9.172 58.769 144.984 1.00 22.65 106 GLY A C 1
ATOM 583 O O . GLY A 1 104 ? 9.648 57.993 145.824 1.00 21.16 106 GLY A O 1
ATOM 584 N N . LYS A 1 105 ? 9.461 58.675 143.688 1.00 19.67 107 LYS A N 1
ATOM 585 C CA . LYS A 1 105 ? 10.232 57.544 143.196 1.00 20.37 107 LYS A CA 1
ATOM 586 C C . LYS A 1 105 ? 11.724 57.719 143.459 1.00 16.19 107 LYS A C 1
ATOM 587 O O . LYS A 1 105 ? 12.401 56.766 143.860 1.00 17.69 107 LYS A O 1
ATOM 593 N N . ILE A 1 106 ? 12.256 58.920 143.252 1.00 15.02 108 ILE A N 1
ATOM 594 C CA . ILE A 1 106 ? 13.672 59.205 143.457 1.00 13.85 108 ILE A CA 1
ATOM 595 C C . ILE A 1 106 ? 13.752 60.355 144.448 1.00 15.66 108 ILE A C 1
ATOM 596 O O . ILE A 1 106 ? 13.356 61.484 144.132 1.00 19.11 108 ILE A O 1
ATOM 601 N N . VAL A 1 107 ? 14.254 60.071 145.654 1.00 14.19 109 VAL A N 1
ATOM 602 C CA . VAL A 1 107 ? 14.247 61.036 146.746 1.00 12.99 109 VAL A CA 1
ATOM 603 C C . VAL A 1 107 ? 15.620 61.257 147.353 1.00 11.90 109 VAL A C 1
ATOM 604 O O . VAL A 1 107 ? 15.759 62.113 148.225 1.00 15.06 109 VAL A O 1
ATOM 608 N N . SER A 1 108 ? 16.658 60.522 146.919 1.00 10.85 110 SER A N 1
ATOM 609 C CA . SER A 1 108 ? 17.963 60.611 147.568 1.00 12.58 110 SER A CA 1
ATOM 610 C C . SER A 1 108 ? 19.099 60.974 146.617 1.00 12.17 110 SER A C 1
ATOM 611 O O . SER A 1 108 ? 20.264 61.007 147.040 1.00 11.56 110 SER A O 1
ATOM 614 N N . LEU A 1 109 ? 18.796 61.260 145.352 1.00 12.22 111 LEU A N 1
ATOM 615 C CA . LEU A 1 109 ? 19.749 61.840 144.428 1.00 11.36 111 LEU A CA 1
ATOM 616 C C . LEU A 1 109 ? 18.981 62.784 143.517 1.00 10.41 111 LEU A C 1
ATOM 617 O O . LEU A 1 109 ? 17.753 62.711 143.413 1.00 11.05 111 LEU A O 1
ATOM 622 N N . ASP A 1 110 ? 19.712 63.679 142.857 1.00 12.69 112 ASP A N 1
ATOM 623 C CA . ASP A 1 110 ? 19.109 64.636 141.939 1.00 11.94 112 ASP A CA 1
ATOM 624 C C . ASP A 1 110 ? 19.137 64.051 140.530 1.00 12.13 112 ASP A C 1
ATOM 625 O O . ASP A 1 110 ? 20.222 63.932 139.949 1.00 12.44 112 ASP A O 1
ATOM 630 N N . PRO A 1 111 ? 17.998 63.666 139.944 1.00 11.91 113 PRO A N 1
ATOM 631 C CA . PRO A 1 111 ? 18.042 63.059 138.603 1.00 11.88 113 PRO A CA 1
ATOM 632 C C . PRO A 1 111 ? 18.692 63.950 137.557 1.00 12.39 113 PRO A C 1
ATOM 633 O O . PRO A 1 111 ? 19.264 63.436 136.584 1.00 12.71 113 PRO A O 1
ATOM 637 N N . TRP A 1 112 ? 18.600 65.266 137.714 1.00 13.05 114 TRP A N 1
ATOM 638 C CA . TRP A 1 112 ? 19.197 66.213 136.780 1.00 10.29 114 TRP A CA 1
ATOM 639 C C . TRP A 1 112 ? 20.643 66.547 137.131 1.00 11.29 114 TRP A C 1
ATOM 640 O O . TRP A 1 112 ? 21.257 67.384 136.457 1.00 13.44 114 TRP A O 1
ATOM 651 N N . GLY A 1 113 ? 21.212 65.891 138.147 1.00 12.06 115 GLY A N 1
ATOM 652 C CA . GLY A 1 113 ? 22.482 66.326 138.708 1.00 13.04 115 GLY A CA 1
ATOM 653 C C . GLY A 1 113 ? 23.685 66.109 137.817 1.00 11.24 115 GLY A C 1
ATOM 654 O O . GLY A 1 113 ? 24.742 66.693 138.079 1.00 12.58 115 GLY A O 1
ATOM 655 N N . ALA A 1 114 ? 23.567 65.269 136.791 1.00 12.46 116 ALA A N 1
ATOM 656 C CA . ALA A 1 114 ? 24.675 65.060 135.871 1.00 11.89 116 ALA A CA 1
ATOM 657 C C . ALA A 1 114 ? 24.663 66.040 134.711 1.00 13.42 116 ALA A C 1
ATOM 658 O O . ALA A 1 114 ? 25.686 66.205 134.043 1.00 15.28 116 ALA A O 1
ATOM 660 N N . THR A 1 115 ? 23.532 66.688 134.443 1.00 12.30 117 THR A N 1
ATOM 661 C CA . THR A 1 115 ? 23.375 67.443 133.206 1.00 12.26 117 THR A CA 1
ATOM 662 C C . THR A 1 115 ? 23.105 68.923 133.464 1.00 14.50 117 THR A C 1
ATOM 663 O O . THR A 1 115 ? 22.552 69.613 132.597 1.00 14.41 117 THR A O 1
ATOM 667 N N . VAL A 1 116 ? 23.537 69.437 134.626 1.00 14.05 118 VAL A N 1
ATOM 668 C CA . VAL A 1 116 ? 23.215 70.815 134.998 1.00 14.67 118 VAL A CA 1
ATOM 669 C C . VAL A 1 116 ? 23.743 71.807 133.968 1.00 14.98 118 VAL A C 1
ATOM 670 O O . VAL A 1 116 ? 23.090 72.820 133.691 1.00 15.30 118 VAL A O 1
ATOM 674 N N . ALA A 1 117 ? 24.944 71.567 133.414 1.00 15.37 119 ALA A N 1
ATOM 675 C CA . ALA A 1 117 ? 25.492 72.531 132.457 1.00 16.75 119 ALA A CA 1
ATOM 676 C C . ALA A 1 117 ? 24.594 72.656 131.239 1.00 16.61 119 ALA A C 1
ATOM 677 O O . ALA A 1 117 ? 24.448 73.754 130.682 1.00 19.72 119 ALA A O 1
ATOM 679 N N . GLU A 1 118 ? 23.951 71.555 130.841 1.00 17.41 120 GLU A N 1
ATOM 680 C CA . GLU A 1 118 ? 23.039 71.548 129.707 1.00 15.05 120 GLU A CA 1
ATOM 681 C C . GLU A 1 118 ? 21.672 72.111 130.084 1.00 15.20 120 GLU A C 1
ATOM 682 O O . GLU A 1 118 ? 21.177 73.050 129.446 1.00 20.23 120 GLU A O 1
ATOM 688 N N . VAL A 1 119 ? 21.036 71.535 131.108 1.00 14.36 121 VAL A N 1
ATOM 689 C CA . VAL A 1 119 ? 19.623 71.826 131.363 1.00 14.22 121 VAL A CA 1
ATOM 690 C C . VAL A 1 119 ? 19.420 73.094 132.189 1.00 16.48 121 VAL A C 1
ATOM 691 O O . VAL A 1 119 ? 18.313 73.650 132.187 1.00 17.46 121 VAL A O 1
ATOM 695 N N . PHE A 1 120 ? 20.457 73.581 132.880 1.00 14.60 122 PHE A N 1
ATOM 696 C CA . PHE A 1 120 ? 20.385 74.836 133.632 1.00 11.88 122 PHE A CA 1
ATOM 697 C C . PHE A 1 120 ? 21.346 75.881 133.072 1.00 13.73 122 PHE A C 1
ATOM 698 O O . PHE A 1 120 ? 21.853 76.729 133.807 1.00 14.83 122 PHE A O 1
ATOM 706 N N . ALA A 1 121 ? 21.584 75.838 131.759 1.00 14.94 123 ALA A N 1
ATOM 707 C CA . ALA A 1 121 ? 22.503 76.789 131.141 1.00 14.99 123 ALA A CA 1
ATOM 708 C C . ALA A 1 121 ? 22.049 78.226 131.349 1.00 18.26 123 ALA A C 1
ATOM 709 O O . ALA A 1 121 ? 22.878 79.118 131.575 1.00 16.81 123 ALA A O 1
ATOM 711 N N . ALA A 1 122 ? 20.740 78.481 131.242 1.00 16.97 124 ALA A N 1
ATOM 712 C CA . ALA A 1 122 ? 20.235 79.837 131.424 1.00 16.66 124 ALA A CA 1
ATOM 713 C C . ALA A 1 122 ? 20.433 80.313 132.858 1.00 17.64 124 ALA A C 1
ATOM 714 O O . ALA A 1 122 ? 20.829 81.463 133.091 1.00 19.26 124 ALA A O 1
ATOM 716 N N . GLU A 1 123 ? 20.156 79.441 133.828 1.00 17.67 125 GLU A N 1
ATOM 717 C CA . GLU A 1 123 ? 20.328 79.804 135.232 1.00 16.85 125 GLU A CA 1
ATOM 718 C C . GLU A 1 123 ? 21.795 80.054 135.578 1.00 15.15 125 GLU A C 1
ATOM 719 O O . GLU A 1 123 ? 22.110 80.996 136.322 1.00 14.45 125 GLU A O 1
ATOM 725 N N . LEU A 1 124 ? 22.699 79.210 135.069 1.00 15.02 126 LEU A N 1
ATOM 726 C CA . LEU A 1 124 ? 24.131 79.450 135.243 1.00 15.11 126 LEU A CA 1
ATOM 727 C C . LEU A 1 124 ? 24.525 80.812 134.694 1.00 14.95 126 LEU A C 1
ATOM 728 O O . LEU A 1 124 ? 25.227 81.589 135.357 1.00 16.58 126 LEU A O 1
ATOM 733 N N . ALA A 1 125 ? 24.059 81.131 133.480 1.00 15.86 127 ALA A N 1
ATOM 734 C CA . ALA A 1 125 ? 24.414 82.403 132.863 1.00 18.71 127 ALA A CA 1
ATOM 735 C C . ALA A 1 125 ? 23.831 83.584 133.628 1.00 19.49 127 ALA A C 1
ATOM 736 O O . ALA A 1 125 ? 24.405 84.676 133.600 1.00 21.07 127 ALA A O 1
ATOM 738 N N . ALA A 1 126 ? 22.706 83.384 134.322 1.00 17.14 128 ALA A N 1
ATOM 739 C CA . ALA A 1 126 ? 22.093 84.438 135.117 1.00 17.17 128 ALA A CA 1
ATOM 740 C C . ALA A 1 126 ? 22.810 84.671 136.437 1.00 19.68 128 ALA A C 1
ATOM 741 O O . ALA A 1 126 ? 22.453 85.603 137.168 1.00 20.18 128 ALA A O 1
ATOM 743 N N . GLY A 1 127 ? 23.804 83.854 136.767 1.00 17.73 129 GLY A N 1
ATOM 744 C CA . GLY A 1 127 ? 24.578 84.044 137.969 1.00 18.11 129 GLY A CA 1
ATOM 745 C C . GLY A 1 127 ? 24.322 83.055 139.079 1.00 15.43 129 GLY A C 1
ATOM 746 O O . GLY A 1 127 ? 24.884 83.225 140.168 1.00 20.22 129 GLY A O 1
ATOM 747 N N . HIS A 1 128 ? 23.503 82.031 138.854 1.00 13.30 130 HIS A N 1
ATOM 748 C CA . HIS A 1 128 ? 23.337 80.982 139.858 1.00 15.17 130 HIS A CA 1
ATOM 749 C C . HIS A 1 128 ? 24.478 79.993 139.735 1.00 15.07 130 HIS A C 1
ATOM 750 O O . HIS A 1 128 ? 24.668 79.381 138.679 1.00 16.22 130 HIS A O 1
ATOM 757 N N . ASP A 1 129 ? 25.216 79.822 140.827 1.00 14.55 131 ASP A N 1
ATOM 758 C CA . ASP A 1 129 ? 26.399 78.968 140.866 1.00 13.44 131 ASP A CA 1
ATOM 759 C C . ASP A 1 129 ? 25.922 77.553 141.172 1.00 12.06 131 ASP A C 1
ATOM 760 O O . ASP A 1 129 ? 25.688 77.199 142.330 1.00 14.04 131 ASP A O 1
ATOM 765 N N . ILE A 1 130 ? 25.775 76.739 140.126 1.00 11.67 132 ILE A N 1
ATOM 766 C CA . ILE A 1 130 ? 25.152 75.422 140.207 1.00 12.66 132 ILE A CA 1
ATOM 767 C C . ILE A 1 130 ? 26.231 74.387 139.933 1.00 11.05 132 ILE A C 1
ATOM 768 O O . ILE A 1 130 ? 26.870 74.417 138.873 1.00 15.30 132 ILE A O 1
ATOM 773 N N . ARG A 1 131 ? 26.431 73.468 140.878 1.00 12.49 133 ARG A N 1
ATOM 774 C CA . ARG A 1 131 ? 27.415 72.401 140.719 1.00 12.64 133 ARG A CA 1
ATOM 775 C C . ARG A 1 131 ? 26.747 71.106 140.301 1.00 14.89 133 ARG A C 1
ATOM 776 O O . ARG A 1 131 ? 25.645 70.803 140.764 1.00 13.85 133 ARG A O 1
ATOM 784 N N . PRO A 1 132 ? 27.384 70.303 139.455 1.00 12.50 134 PRO A N 1
ATOM 785 C CA . PRO A 1 132 ? 26.880 68.939 139.234 1.00 13.06 134 PRO A CA 1
ATOM 786 C C . PRO A 1 132 ? 26.981 68.135 140.524 1.00 11.37 134 PRO A C 1
ATOM 787 O O . PRO A 1 132 ? 27.930 68.291 141.298 1.00 13.91 134 PRO A O 1
ATOM 791 N N . SER A 1 133 ? 25.996 67.271 140.759 1.00 10.67 135 SER A N 1
ATOM 792 C CA . SER A 1 133 ? 26.093 66.289 141.831 1.00 10.84 135 SER A CA 1
ATOM 793 C C . SER A 1 133 ? 26.341 64.888 141.293 1.00 14.58 135 SER A C 1
ATOM 794 O O . SER A 1 133 ? 26.429 63.942 142.082 1.00 12.49 135 SER A O 1
ATOM 797 N N . ILE A 1 134 ? 26.485 64.743 139.976 1.00 11.56 136 ILE A N 1
ATOM 798 C CA . ILE A 1 134 ? 26.759 63.472 139.316 1.00 11.50 136 ILE A CA 1
ATOM 799 C C . ILE A 1 134 ? 27.762 63.735 138.204 1.00 11.90 136 ILE A C 1
ATOM 800 O O . ILE A 1 134 ? 27.684 64.763 137.519 1.00 13.55 136 ILE A O 1
ATOM 805 N N . ALA A 1 135 ? 28.707 62.811 138.019 1.00 11.70 137 ALA A N 1
ATOM 806 C CA . ALA A 1 135 ? 29.653 62.887 136.909 1.00 10.84 137 ALA A CA 1
ATOM 807 C C . ALA A 1 135 ? 29.733 61.522 136.248 1.00 11.89 137 ALA A C 1
ATOM 808 O O . ALA A 1 135 ? 29.729 60.494 136.935 1.00 14.31 137 ALA A O 1
ATOM 810 N N . VAL A 1 136 ? 29.812 61.509 134.915 1.00 12.57 138 VAL A N 1
ATOM 811 C CA . VAL A 1 136 ? 29.759 60.271 134.142 1.00 12.41 138 VAL A CA 1
ATOM 812 C C . VAL A 1 136 ? 30.972 60.234 133.222 1.00 12.39 138 VAL A C 1
ATOM 813 O O . VAL A 1 136 ? 31.139 61.124 132.384 1.00 14.74 138 VAL A O 1
ATOM 817 N N . THR A 1 137 ? 31.816 59.212 133.372 1.00 13.65 139 THR A N 1
ATOM 818 C CA . THR A 1 137 ? 33.023 59.093 132.559 1.00 12.97 139 THR A CA 1
ATOM 819 C C . THR A 1 137 ? 33.204 57.630 132.156 1.00 16.24 139 THR A C 1
ATOM 820 O O . THR A 1 137 ? 32.322 56.794 132.367 1.00 15.28 139 THR A O 1
ATOM 824 N N . LYS A 1 138 ? 34.346 57.319 131.551 1.00 15.74 140 LYS A N 1
ATOM 825 C CA . LYS A 1 138 ? 34.670 55.965 131.118 1.00 17.99 140 LYS A CA 1
ATOM 826 C C . LYS A 1 138 ? 35.982 55.523 131.750 1.00 19.12 140 LYS A C 1
ATOM 827 O O . LYS A 1 138 ? 36.778 56.344 132.209 1.00 20.08 140 LYS A O 1
ATOM 833 N N . ALA A 1 139 ? 36.196 54.211 131.800 1.00 16.24 141 ALA A N 1
ATOM 834 C CA . ALA A 1 139 ? 37.443 53.679 132.336 1.00 15.59 141 ALA A CA 1
ATOM 835 C C . ALA A 1 139 ? 37.700 52.292 131.769 1.00 17.12 141 ALA A C 1
ATOM 836 O O . ALA A 1 139 ? 36.802 51.639 131.228 1.00 18.59 141 ALA A O 1
ATOM 838 N N . HIS A 1 140 ? 38.957 51.862 131.892 1.00 15.12 142 HIS A N 1
ATOM 839 C CA . HIS A 1 140 ? 39.361 50.469 131.741 1.00 16.57 142 HIS A CA 1
ATOM 840 C C . HIS A 1 140 ? 39.673 49.971 133.143 1.00 18.95 142 HIS A C 1
ATOM 841 O O . HIS A 1 140 ? 40.631 50.441 133.760 1.00 18.70 142 HIS A O 1
ATOM 848 N N . VAL A 1 141 ? 38.896 49.020 133.652 1.00 15.75 143 VAL A N 1
ATOM 849 C CA . VAL A 1 141 ? 39.131 48.499 134.995 1.00 15.58 143 VAL A CA 1
ATOM 850 C C . VAL A 1 141 ? 39.804 47.141 134.873 1.00 17.70 143 VAL A C 1
ATOM 851 O O . VAL A 1 141 ? 39.325 46.265 134.141 1.00 18.24 143 VAL A O 1
ATOM 855 N N . ILE A 1 142 ? 40.918 46.965 135.576 1.00 16.10 144 ILE A N 1
ATOM 856 C CA . ILE A 1 142 ? 41.709 45.744 135.497 1.00 18.56 144 ILE A CA 1
ATOM 857 C C . ILE A 1 142 ? 41.754 45.150 136.897 1.00 20.27 144 ILE A C 1
ATOM 858 O O . ILE A 1 142 ? 42.493 45.631 137.767 1.00 23.89 144 ILE A O 1
ATOM 863 N N . LEU A 1 143 ? 40.961 44.109 137.122 1.00 18.17 145 LEU A N 1
ATOM 864 C CA . LEU A 1 143 ? 40.928 43.450 138.416 1.00 19.39 145 LEU A CA 1
ATOM 865 C C . LEU A 1 143 ? 41.684 42.141 138.366 1.00 20.45 145 LEU A C 1
ATOM 866 O O . LEU A 1 143 ? 41.522 41.376 137.414 1.00 20.90 145 LEU A O 1
ATOM 871 N N . PRO A 1 144 ? 42.493 41.868 139.389 1.00 19.38 146 PRO A N 1
ATOM 872 C CA . PRO A 1 144 ? 43.260 40.613 139.382 1.00 19.21 146 PRO A CA 1
ATOM 873 C C . PRO A 1 144 ? 42.372 39.398 139.237 1.00 21.73 146 PRO A C 1
ATOM 874 O O . PRO A 1 144 ? 42.762 38.419 138.584 1.00 24.07 146 PRO A O 1
ATOM 878 N N . GLU A 1 145 ? 41.184 39.432 139.842 1.00 20.67 147 GLU A N 1
ATOM 879 C CA . GLU A 1 145 ? 40.279 38.294 139.752 1.00 21.08 147 GLU A CA 1
ATOM 880 C C . GLU A 1 145 ? 39.814 38.065 138.323 1.00 22.83 147 GLU A C 1
ATOM 881 O O . GLU A 1 145 ? 39.603 36.916 137.911 1.00 23.59 147 GLU A O 1
ATOM 887 N N . VAL A 1 146 ? 39.656 39.140 137.550 1.00 22.90 148 VAL A N 1
ATOM 888 C CA . VAL A 1 146 ? 39.253 38.987 136.158 1.00 20.61 148 VAL A CA 1
ATOM 889 C C . VAL A 1 146 ? 40.407 38.444 135.334 1.00 22.77 148 VAL A C 1
ATOM 890 O O . VAL A 1 146 ? 40.216 37.566 134.482 1.00 23.34 148 VAL A O 1
ATOM 894 N N . MET A 1 147 ? 41.625 38.936 135.575 1.00 22.82 149 MET A N 1
ATOM 895 C CA . MET A 1 147 ? 42.776 38.348 134.890 1.00 23.05 149 MET A CA 1
ATOM 896 C C . MET A 1 147 ? 42.885 36.858 135.193 1.00 26.23 149 MET A C 1
ATOM 897 O O . MET A 1 147 ? 43.176 36.056 134.297 1.00 26.05 149 MET A O 1
ATOM 902 N N . GLU A 1 148 ? 42.653 36.462 136.447 1.00 25.21 150 GLU A N 1
ATOM 903 C CA . GLU A 1 148 ? 42.699 35.035 136.763 1.00 26.31 150 GLU A CA 1
ATOM 904 C C . GLU A 1 148 ? 41.557 34.285 136.084 1.00 27.85 150 GLU A C 1
ATOM 905 O O . GLU A 1 148 ? 41.735 33.145 135.641 1.00 29.33 150 GLU A O 1
ATOM 911 N N . ALA A 1 149 ? 40.372 34.899 136.012 1.00 28.51 151 ALA A N 1
ATOM 912 C CA . ALA A 1 149 ? 39.267 34.283 135.285 1.00 28.56 151 ALA A CA 1
ATOM 913 C C . ALA A 1 149 ? 39.664 33.974 133.847 1.00 25.81 151 ALA A C 1
ATOM 914 O O . ALA A 1 149 ? 39.327 32.908 133.315 1.00 27.53 151 ALA A O 1
ATOM 916 N N . ILE A 1 150 ? 40.377 34.898 133.199 1.00 24.38 152 ILE A N 1
ATOM 917 C CA . ILE A 1 150 ? 40.872 34.657 131.846 1.00 25.51 152 ILE A CA 1
ATOM 918 C C . ILE A 1 150 ? 41.881 33.516 131.841 1.00 29.49 152 ILE A C 1
ATOM 919 O O . ILE A 1 150 ? 41.804 32.596 131.014 1.00 31.41 152 ILE A O 1
ATOM 924 N N . GLN A 1 151 ? 42.859 33.568 132.751 1.00 28.20 153 GLN A N 1
ATOM 925 C CA . GLN A 1 151 ? 43.898 32.543 132.780 1.00 31.36 153 GLN A CA 1
ATOM 926 C C . GLN A 1 151 ? 43.303 31.158 132.993 1.00 31.23 153 GLN A C 1
ATOM 927 O O . GLN A 1 151 ? 43.801 30.173 132.433 1.00 33.96 153 GLN A O 1
ATOM 933 N N . LYS A 1 152 ? 42.233 31.063 133.780 1.00 33.31 154 LYS A N 1
ATOM 934 C CA . LYS A 1 152 ? 41.570 29.794 134.059 1.00 34.26 154 LYS A CA 1
ATOM 935 C C . LYS A 1 152 ? 40.540 29.410 133.003 1.00 36.74 154 LYS A C 1
ATOM 936 O O . LYS A 1 152 ? 39.901 28.361 133.139 1.00 43.43 154 LYS A O 1
ATOM 942 N N . GLY A 1 153 ? 40.332 30.242 131.983 1.00 35.15 155 GLY A N 1
ATOM 943 C CA . GLY A 1 153 ? 39.393 29.931 130.923 1.00 37.73 155 GLY A CA 1
ATOM 944 C C . GLY A 1 153 ? 37.933 30.157 131.250 1.00 42.46 155 GLY A C 1
ATOM 945 O O . GLY A 1 153 ? 37.068 29.685 130.499 1.00 41.88 155 GLY A O 1
ATOM 946 N N . ARG A 1 154 ? 37.627 30.861 132.340 1.00 35.73 156 ARG A N 1
ATOM 947 C CA . ARG A 1 154 ? 36.250 31.236 132.642 1.00 38.03 156 ARG A CA 1
ATOM 948 C C . ARG A 1 154 ? 35.796 32.427 131.814 1.00 40.07 156 ARG A C 1
ATOM 949 O O . ARG A 1 154 ? 34.611 32.537 131.479 1.00 36.21 156 ARG A O 1
ATOM 957 N N . LEU A 1 155 ? 36.717 33.324 131.493 1.00 31.23 157 LEU A N 1
ATOM 958 C CA . LEU A 1 155 ? 36.434 34.486 130.673 1.00 28.33 157 LEU A CA 1
ATOM 959 C C . LEU A 1 155 ? 37.322 34.443 129.440 1.00 28.99 157 LEU A C 1
ATOM 960 O O . LEU A 1 155 ? 38.461 33.964 129.485 1.00 28.78 157 LEU A O 1
ATOM 965 N N . HIS A 1 156 ? 36.790 34.962 128.338 1.00 28.36 158 HIS A N 1
ATOM 966 C CA . HIS A 1 156 ? 37.494 34.971 127.064 1.00 30.22 158 HIS A CA 1
ATOM 967 C C . HIS A 1 156 ? 37.428 36.386 126.509 1.00 26.56 158 HIS A C 1
ATOM 968 O O . HIS A 1 156 ? 36.322 36.878 126.211 1.00 28.58 158 HIS A O 1
ATOM 975 N N . PRO A 1 157 ? 38.559 37.073 126.362 1.00 26.59 159 PRO A N 1
ATOM 976 C CA . PRO A 1 157 ? 38.527 38.432 125.815 1.00 26.79 159 PRO A CA 1
ATOM 977 C C . PRO A 1 157 ? 37.857 38.457 124.450 1.00 26.14 159 PRO A C 1
ATOM 978 O O . PRO A 1 157 ? 38.047 37.562 123.623 1.00 28.28 159 PRO A O 1
ATOM 982 N N . ASP A 1 158 ? 37.060 39.501 124.225 1.00 25.64 160 ASP A N 1
ATOM 983 C CA . ASP A 1 158 ? 36.338 39.670 122.977 1.00 25.96 160 ASP A CA 1
ATOM 984 C C . ASP A 1 158 ? 36.758 40.909 122.187 1.00 31.69 160 ASP A C 1
ATOM 985 O O . ASP A 1 158 ? 36.361 41.035 121.020 1.00 32.20 160 ASP A O 1
ATOM 990 N N . GLY A 1 159 ? 37.547 41.816 122.784 1.00 29.56 161 GLY A N 1
ATOM 991 C CA . GLY A 1 159 ? 38.051 43.004 122.118 1.00 31.40 161 GLY A CA 1
ATOM 992 C C . GLY A 1 159 ? 37.207 44.254 122.265 1.00 31.83 161 GLY A C 1
ATOM 993 O O . GLY A 1 159 ? 37.688 45.350 121.948 1.00 35.02 161 GLY A O 1
ATOM 994 N N . ARG A 1 160 ? 35.975 44.125 122.745 1.00 30.01 162 ARG A N 1
ATOM 995 C CA . ARG A 1 160 ? 35.060 45.245 122.917 1.00 31.13 162 ARG A CA 1
ATOM 996 C C . ARG A 1 160 ? 34.680 45.462 124.374 1.00 27.76 162 ARG A C 1
ATOM 997 O O . ARG A 1 160 ? 34.749 46.591 124.871 1.00 31.12 162 ARG A O 1
ATOM 1005 N N . PHE A 1 161 ? 34.264 44.413 125.074 1.00 25.15 163 PHE A N 1
ATOM 1006 C CA . PHE A 1 161 ? 33.953 44.526 126.496 1.00 23.08 163 PHE A CA 1
ATOM 1007 C C . PHE A 1 161 ? 35.109 44.110 127.390 1.00 21.71 163 PHE A C 1
ATOM 1008 O O . PHE A 1 161 ? 35.331 44.727 128.436 1.00 21.41 163 PHE A O 1
ATOM 1016 N N . LEU A 1 162 ? 35.857 43.084 126.989 1.00 21.54 164 LEU A N 1
ATOM 1017 C CA . LEU A 1 162 ? 36.974 42.554 127.757 1.00 20.36 164 LEU A CA 1
ATOM 1018 C C . LEU A 1 162 ? 38.174 42.445 126.830 1.00 21.78 164 LEU A C 1
ATOM 1019 O O . LEU A 1 162 ? 38.079 41.812 125.772 1.00 22.62 164 LEU A O 1
ATOM 1024 N N . LEU A 1 163 ? 39.299 43.055 127.220 1.00 20.72 165 LEU A N 1
ATOM 1025 C CA . LEU A 1 163 ? 40.525 43.007 126.432 1.00 23.42 165 LEU A CA 1
ATOM 1026 C C . LEU A 1 163 ? 41.435 41.880 126.901 1.00 27.64 165 LEU A C 1
ATOM 1027 O O . LEU A 1 163 ? 41.301 41.388 128.026 1.00 29.66 165 LEU A O 1
ATOM 1032 N N . PRO A 1 164 ? 42.380 41.446 126.055 1.00 32.75 166 PRO A N 1
ATOM 1033 C CA . PRO A 1 164 ? 43.302 40.370 126.468 1.00 35.45 166 PRO A CA 1
ATOM 1034 C C . PRO A 1 164 ? 44.116 40.713 127.701 1.00 37.95 166 PRO A C 1
ATOM 1035 O O . PRO A 1 164 ? 44.551 39.807 128.428 1.00 38.55 166 PRO A O 1
ATOM 1039 N N . SER A 1 165 ? 44.334 42.006 127.956 1.00 36.65 167 SER A N 1
ATOM 1040 C CA . SER A 1 165 ? 45.028 42.473 129.148 1.00 36.90 167 SER A CA 1
ATOM 1041 C C . SER A 1 165 ? 44.242 42.225 130.427 1.00 36.48 167 SER A C 1
ATOM 1042 O O . SER A 1 165 ? 44.784 42.441 131.519 1.00 35.22 167 SER A O 1
ATOM 1045 N N . GLY A 1 166 ? 42.982 41.806 130.322 1.00 29.39 168 GLY A N 1
ATOM 1046 C CA . GLY A 1 166 ? 42.104 41.724 131.459 1.00 25.96 168 GLY A CA 1
ATOM 1047 C C . GLY A 1 166 ? 41.270 42.961 131.680 1.00 19.98 168 GLY A C 1
ATOM 1048 O O . GLY A 1 166 ? 40.382 42.945 132.542 1.00 24.03 168 GLY A O 1
ATOM 1049 N N . ALA A 1 167 ? 41.527 44.036 130.938 1.00 19.33 169 ALA A N 1
ATOM 1050 C CA . ALA A 1 167 ? 40.771 45.266 131.128 1.00 19.91 169 ALA A CA 1
ATOM 1051 C C . ALA A 1 167 ? 39.332 45.099 130.668 1.00 19.17 169 ALA A C 1
ATOM 1052 O O . ALA A 1 167 ? 39.070 44.590 129.570 1.00 20.77 169 ALA A O 1
ATOM 1054 N N . ALA A 1 168 ? 38.401 45.562 131.491 1.00 16.17 170 ALA A N 1
ATOM 1055 C CA . ALA A 1 168 ? 36.998 45.655 131.115 1.00 16.61 170 ALA A CA 1
ATOM 1056 C C . ALA A 1 168 ? 36.660 47.116 130.859 1.00 17.21 170 ALA A C 1
ATOM 1057 O O . ALA A 1 168 ? 37.008 47.986 131.665 1.00 18.12 170 ALA A O 1
ATOM 1059 N N . LEU A 1 169 ? 36.010 47.388 129.729 1.00 15.67 171 LEU A N 1
ATOM 1060 C CA . LEU A 1 169 ? 35.606 48.750 129.408 1.00 16.07 171 LEU A CA 1
ATOM 1061 C C . LEU A 1 169 ? 34.295 49.058 130.111 1.00 13.82 171 LEU A C 1
ATOM 1062 O O . LEU A 1 169 ? 33.316 48.321 129.959 1.00 18.08 171 LEU A O 1
ATOM 1067 N N . VAL A 1 170 ? 34.262 50.153 130.869 1.00 15.01 172 VAL A N 1
ATOM 1068 C CA . VAL A 1 170 ? 33.074 50.506 131.628 1.00 14.60 172 VAL A CA 1
ATOM 1069 C C . VAL A 1 170 ? 32.751 51.979 131.443 1.00 14.77 172 VAL A C 1
ATOM 1070 O O . VAL A 1 170 ? 33.613 52.800 131.120 1.00 14.64 172 VAL A O 1
ATOM 1074 N N . THR A 1 171 ? 31.474 52.296 131.644 1.00 14.94 173 THR A N 1
ATOM 1075 C CA . THR A 1 171 ? 31.033 53.638 131.978 1.00 15.07 173 THR A CA 1
ATOM 1076 C C . THR A 1 171 ? 30.888 53.692 133.491 1.00 12.66 173 THR A C 1
ATOM 1077 O O . THR A 1 171 ? 30.370 52.753 134.099 1.00 17.07 173 THR A O 1
ATOM 1081 N N . LYS A 1 172 ? 31.368 54.765 134.111 1.00 12.22 174 LYS A N 1
ATOM 1082 C CA . LYS A 1 172 ? 31.181 54.884 135.552 1.00 13.78 174 LYS A CA 1
ATOM 1083 C C . LYS A 1 172 ? 30.614 56.252 135.899 1.00 15.94 174 LYS A C 1
ATOM 1084 O O . LYS A 1 172 ? 30.977 57.263 135.296 1.00 16.83 174 LYS A O 1
ATOM 1090 N N . ALA A 1 173 ? 29.702 56.274 136.867 1.00 13.21 175 ALA A N 1
ATOM 1091 C CA . ALA A 1 173 ? 29.058 57.506 137.298 1.00 14.50 175 ALA A CA 1
ATOM 1092 C C . ALA A 1 173 ? 29.201 57.632 138.803 1.00 12.77 175 ALA A C 1
ATOM 1093 O O . ALA A 1 173 ? 28.806 56.726 139.539 1.00 14.62 175 ALA A O 1
ATOM 1095 N N . ALA A 1 174 ? 29.759 58.759 139.249 1.00 11.50 176 ALA A N 1
ATOM 1096 C CA . ALA A 1 174 ? 29.810 59.109 140.658 1.00 10.81 176 ALA A CA 1
ATOM 1097 C C . ALA A 1 174 ? 28.565 59.924 140.986 1.00 11.24 176 ALA A C 1
ATOM 1098 O O . ALA A 1 174 ? 28.244 60.882 140.277 1.00 13.58 176 ALA A O 1
ATOM 1100 N N . ILE A 1 175 ? 27.853 59.527 142.040 1.00 11.19 177 ILE A N 1
ATOM 1101 C CA . ILE A 1 175 ? 26.579 60.139 142.407 1.00 12.84 177 ILE A CA 1
ATOM 1102 C C . ILE A 1 175 ? 26.652 60.598 143.853 1.00 12.90 177 ILE A C 1
ATOM 1103 O O . ILE A 1 175 ? 26.776 59.772 144.767 1.00 15.92 177 ILE A O 1
ATOM 1108 N N . GLU A 1 176 ? 26.535 61.888 144.065 1.00 11.86 178 GLU A N 1
ATOM 1109 C CA . GLU A 1 176 ? 26.547 62.399 145.419 1.00 11.68 178 GLU A CA 1
ATOM 1110 C C . GLU A 1 176 ? 25.119 62.604 145.921 1.00 13.62 178 GLU A C 1
ATOM 1111 O O . GLU A 1 176 ? 24.185 62.771 145.128 1.00 12.83 178 GLU A O 1
ATOM 1117 N N . PRO A 1 177 ? 24.911 62.533 147.235 1.00 12.29 179 PRO A N 1
ATOM 1118 C CA . PRO A 1 177 ? 23.546 62.494 147.772 1.00 12.31 179 PRO A CA 1
ATOM 1119 C C . PRO A 1 177 ? 22.855 63.846 147.736 1.00 10.76 179 PRO A C 1
ATOM 1120 O O . PRO A 1 177 ? 23.429 64.881 148.101 1.00 13.46 179 PRO A O 1
ATOM 1124 N N . VAL A 1 178 ? 21.593 63.821 147.323 1.00 11.27 180 VAL A N 1
ATOM 1125 C CA . VAL A 1 178 ? 20.716 64.997 147.338 1.00 10.70 180 VAL A CA 1
ATOM 1126 C C . VAL A 1 178 ? 19.369 64.494 147.836 1.00 13.94 180 VAL A C 1
ATOM 1127 O O . VAL A 1 178 ? 18.699 63.718 147.144 1.00 13.48 180 VAL A O 1
ATOM 1131 N N . TRP A 1 179 ? 18.981 64.901 149.043 1.00 11.57 181 TRP A N 1
ATOM 1132 C CA . TRP A 1 179 ? 17.804 64.340 149.698 1.00 11.72 181 TRP A CA 1
ATOM 1133 C C . TRP A 1 179 ? 16.638 65.307 149.607 1.00 13.95 181 TRP A C 1
ATOM 1134 O O . TRP A 1 179 ? 16.746 66.460 150.040 1.00 14.31 181 TRP A O 1
ATOM 1145 N N . HIS A 1 180 ? 15.511 64.825 149.090 1.00 13.04 182 HIS A N 1
ATOM 1146 C CA . HIS A 1 180 ? 14.261 65.564 149.195 1.00 11.93 182 HIS A CA 1
ATOM 1147 C C . HIS A 1 180 ? 13.606 65.135 150.498 1.00 12.86 182 HIS A C 1
ATOM 1148 O O . HIS A 1 180 ? 13.038 64.043 150.587 1.00 15.07 182 HIS A O 1
ATOM 1155 N N . LEU A 1 181 ? 13.691 65.994 151.515 1.00 14.35 183 LEU A N 1
ATOM 1156 C CA . LEU A 1 181 ? 13.292 65.575 152.855 1.00 14.79 183 LEU A CA 1
ATOM 1157 C C . LEU A 1 181 ? 11.849 65.096 152.948 1.00 16.12 183 LEU A C 1
ATOM 1158 O O . LEU A 1 181 ? 11.606 64.110 153.665 1.00 17.27 183 LEU A O 1
ATOM 1163 N N . PRO A 1 182 ? 10.857 65.729 152.309 1.00 14.32 184 PRO A N 1
ATOM 1164 C CA . PRO A 1 182 ? 9.503 65.154 152.372 1.00 14.41 184 PRO A CA 1
ATOM 1165 C C . PRO A 1 182 ? 9.454 63.748 151.804 1.00 18.74 184 PRO A C 1
ATOM 1166 O O . PRO A 1 182 ? 8.785 62.871 152.373 1.00 19.64 184 PRO A O 1
ATOM 1170 N N . GLY A 1 183 ? 10.184 63.501 150.711 1.00 17.17 185 GLY A N 1
ATOM 1171 C CA . GLY A 1 183 ? 10.211 62.169 150.128 1.00 16.96 185 GLY A CA 1
ATOM 1172 C C . GLY A 1 183 ? 10.963 61.156 150.974 1.00 18.45 185 GLY A C 1
ATOM 1173 O O . GLY A 1 183 ? 10.565 59.989 151.056 1.00 19.33 185 GLY A O 1
ATOM 1174 N N . VAL A 1 184 ? 12.071 61.571 151.592 1.00 16.07 186 VAL A N 1
ATOM 1175 C CA . VAL A 1 184 ? 12.788 60.664 152.487 1.00 13.90 186 VAL A CA 1
ATOM 1176 C C . VAL A 1 184 ? 11.910 60.284 153.672 1.00 17.13 186 VAL A C 1
ATOM 1177 O O . VAL A 1 184 ? 11.828 59.112 154.059 1.00 18.17 186 VAL A O 1
ATOM 1181 N N . ALA A 1 185 ? 11.227 61.266 154.262 1.00 17.60 187 ALA A N 1
ATOM 1182 C CA . ALA A 1 185 ? 10.355 60.967 155.392 1.00 17.56 187 ALA A CA 1
ATOM 1183 C C . ALA A 1 185 ? 9.314 59.922 155.012 1.00 20.27 187 ALA A C 1
ATOM 1184 O O . ALA A 1 185 ? 9.102 58.947 155.745 1.00 23.81 187 ALA A O 1
ATOM 1186 N N . GLU A 1 186 ? 8.651 60.103 153.861 1.00 21.65 188 GLU A N 1
ATOM 1187 C CA . GLU A 1 186 ? 7.679 59.111 153.401 1.00 23.42 188 GLU A CA 1
ATOM 1188 C C . GLU A 1 186 ? 8.320 57.738 153.269 1.00 24.45 188 GLU A C 1
ATOM 1189 O O . GLU A 1 186 ? 7.737 56.722 153.663 1.00 30.07 188 GLU A O 1
ATOM 1195 N N . ARG A 1 187 ? 9.509 57.692 152.675 1.00 27.47 189 ARG A N 1
ATOM 1196 C CA . ARG A 1 187 ? 10.207 56.428 152.485 1.00 26.86 189 ARG A CA 1
ATOM 1197 C C . ARG A 1 187 ? 10.416 55.712 153.815 1.00 31.93 189 ARG A C 1
ATOM 1198 O O . ARG A 1 187 ? 10.425 54.476 153.864 1.00 33.38 189 ARG A O 1
ATOM 1206 N N . PHE A 1 188 ? 10.528 56.463 154.911 1.00 31.24 190 PHE A N 1
ATOM 1207 C CA . PHE A 1 188 ? 10.801 55.902 156.228 1.00 30.67 190 PHE A CA 1
ATOM 1208 C C . PHE A 1 188 ? 9.576 55.877 157.132 1.00 35.25 190 PHE A C 1
ATOM 1209 O O . PHE A 1 188 ? 9.706 55.587 158.326 1.00 37.90 190 PHE A O 1
ATOM 1217 N N . HIS A 1 189 ? 8.397 56.195 156.596 1.00 32.52 191 HIS A N 1
ATOM 1218 C CA . HIS A 1 189 ? 7.140 56.121 157.340 1.00 31.32 191 HIS A CA 1
ATOM 1219 C C . HIS A 1 189 ? 7.161 56.982 158.602 1.00 32.83 191 HIS A C 1
ATOM 1220 O O . HIS A 1 189 ? 6.661 56.583 159.654 1.00 37.79 191 HIS A O 1
ATOM 1227 N N . CYS A 1 190 ? 7.727 58.184 158.508 1.00 30.89 192 CYS A N 1
ATOM 1228 C CA . CYS A 1 190 ? 7.613 59.131 159.607 1.00 32.74 192 CYS A CA 1
ATOM 1229 C C . CYS A 1 190 ? 7.330 60.520 159.047 1.00 24.62 192 CYS A C 1
ATOM 1230 O O . CYS A 1 190 ? 7.487 60.773 157.851 1.00 25.85 192 CYS A O 1
ATOM 1233 N N . SER A 1 191 ? 6.885 61.414 159.923 1.00 23.61 193 SER A N 1
ATOM 1234 C CA . SER A 1 191 ? 6.590 62.767 159.479 1.00 24.07 193 SER A CA 1
ATOM 1235 C C . SER A 1 191 ? 7.879 63.491 159.118 1.00 21.13 193 SER A C 1
ATOM 1236 O O . SER A 1 191 ? 8.954 63.213 159.659 1.00 20.55 193 SER A O 1
ATOM 1239 N N . GLU A 1 192 ? 7.770 64.411 158.164 1.00 19.51 194 GLU A N 1
ATOM 1240 C CA . GLU A 1 192 ? 8.938 65.201 157.799 1.00 16.56 194 GLU A CA 1
ATOM 1241 C C . GLU A 1 192 ? 9.446 65.993 158.994 1.00 19.37 194 GLU A C 1
ATOM 1242 O O . GLU A 1 192 ? 10.656 66.112 159.201 1.00 17.04 194 GLU A O 1
ATOM 1248 N N . THR A 1 193 ? 8.526 66.531 159.800 1.00 18.72 195 THR A N 1
ATOM 1249 C CA . THR A 1 193 ? 8.927 67.308 160.969 1.00 19.48 195 THR A CA 1
ATOM 1250 C C . THR A 1 193 ? 9.759 66.469 161.928 1.00 18.62 195 THR A C 1
ATOM 1251 O O . THR A 1 193 ? 10.793 66.924 162.431 1.00 18.24 195 THR A O 1
ATOM 1255 N N . ASP A 1 194 ? 9.332 65.229 162.178 1.00 21.19 196 ASP A N 1
ATOM 1256 C CA . ASP A 1 194 ? 10.085 64.359 163.076 1.00 22.46 196 ASP A CA 1
ATOM 1257 C C . ASP A 1 194 ? 11.413 63.940 162.464 1.00 18.85 196 ASP A C 1
ATOM 1258 O O . ASP A 1 194 ? 12.433 63.884 163.167 1.00 21.97 196 ASP A O 1
ATOM 1263 N N . LEU A 1 195 ? 11.422 63.600 161.170 1.00 19.16 197 LEU A N 1
ATOM 1264 C CA . LEU A 1 195 ? 12.685 63.257 160.524 1.00 18.88 197 LEU A CA 1
ATOM 1265 C C . LEU A 1 195 ? 13.689 64.388 160.695 1.00 15.60 197 LEU A C 1
ATOM 1266 O O . LEU A 1 195 ? 14.848 64.158 161.063 1.00 17.54 197 LEU A O 1
ATOM 1271 N N . ARG A 1 196 ? 13.252 65.626 160.445 1.00 15.53 198 ARG A N 1
ATOM 1272 C CA . ARG A 1 196 ? 14.183 66.749 160.477 1.00 15.83 198 ARG A CA 1
ATOM 1273 C C . ARG A 1 196 ? 14.633 67.058 161.903 1.00 14.74 198 ARG A C 1
ATOM 1274 O O . ARG A 1 196 ? 15.809 67.361 162.131 1.00 14.60 198 ARG A O 1
ATOM 1282 N N . ARG A 1 197 ? 13.722 66.967 162.878 1.00 18.29 199 ARG A N 1
ATOM 1283 C CA . ARG A 1 197 ? 14.121 67.162 164.271 1.00 14.18 199 ARG A CA 1
ATOM 1284 C C . ARG A 1 197 ? 15.137 66.115 164.702 1.00 15.26 199 ARG A C 1
ATOM 1285 O O . ARG A 1 197 ? 16.123 66.441 165.372 1.00 16.97 199 ARG A O 1
ATOM 1293 N N . VAL A 1 198 ? 14.927 64.856 164.310 1.00 15.98 200 VAL A N 1
ATOM 1294 C CA . VAL A 1 198 ? 15.837 63.801 164.746 1.00 17.37 200 VAL A CA 1
ATOM 1295 C C . VAL A 1 198 ? 17.191 63.929 164.049 1.00 17.66 200 VAL A C 1
ATOM 1296 O O . VAL A 1 198 ? 18.241 63.721 164.672 1.00 16.93 200 VAL A O 1
ATOM 1300 N N . LEU A 1 199 ? 17.196 64.262 162.754 1.00 15.34 201 LEU A N 1
ATOM 1301 C CA . LEU A 1 199 ? 18.458 64.553 162.076 1.00 15.10 201 LEU A CA 1
ATOM 1302 C C . LEU A 1 199 ? 19.226 65.633 162.825 1.00 14.11 201 LEU A C 1
ATOM 1303 O O . LEU A 1 199 ? 20.427 65.496 163.084 1.00 15.89 201 LEU A O 1
ATOM 1308 N N . PHE A 1 200 ? 18.534 66.709 163.195 1.00 13.87 202 PHE A N 1
ATOM 1309 C CA . PHE A 1 200 ? 19.164 67.791 163.941 1.00 14.76 202 PHE A CA 1
ATOM 1310 C C . PHE A 1 200 ? 19.677 67.302 165.289 1.00 16.23 202 PHE A C 1
ATOM 1311 O O . PHE A 1 200 ? 20.840 67.525 165.645 1.00 14.81 202 PHE A O 1
ATOM 1319 N N . GLU A 1 201 ? 18.839 66.597 166.048 1.00 15.26 203 GLU A N 1
ATOM 1320 C CA . GLU A 1 201 ? 19.223 66.232 167.407 1.00 17.01 203 GLU A CA 1
ATOM 1321 C C . GLU A 1 201 ? 20.350 65.205 167.423 1.00 16.84 203 GLU A C 1
ATOM 1322 O O . GLU A 1 201 ? 21.305 65.329 168.200 1.00 18.26 203 GLU A O 1
ATOM 1328 N N . GLU A 1 202 ? 20.247 64.164 166.598 1.00 16.10 204 GLU A N 1
ATOM 1329 C CA . GLU A 1 202 ? 21.172 63.044 166.733 1.00 16.90 204 GLU A CA 1
ATOM 1330 C C . GLU A 1 202 ? 22.540 63.313 166.122 1.00 15.86 204 GLU A C 1
ATOM 1331 O O . GLU A 1 202 ? 23.474 62.532 166.362 1.00 19.40 204 GLU A O 1
ATOM 1337 N N . THR A 1 203 ? 22.685 64.391 165.363 1.00 15.66 205 THR A N 1
ATOM 1338 C CA . THR A 1 203 ? 23.979 64.844 164.875 1.00 15.29 205 THR A CA 1
ATOM 1339 C C . THR A 1 203 ? 24.614 65.870 165.798 1.00 16.17 205 THR A C 1
ATOM 1340 O O . THR A 1 203 ? 25.617 66.483 165.425 1.00 20.73 205 THR A O 1
ATOM 1344 N N . GLY A 1 204 ? 24.035 66.099 166.972 1.00 16.37 206 GLY A N 1
ATOM 1345 C CA . GLY A 1 204 ? 24.552 67.138 167.840 1.00 16.13 206 GLY A CA 1
ATOM 1346 C C . GLY A 1 204 ? 24.231 68.529 167.356 1.00 15.81 206 GLY A C 1
ATOM 1347 O O . GLY A 1 204 ? 24.971 69.471 167.658 1.00 20.79 206 GLY A O 1
ATOM 1348 N N . GLY A 1 205 ? 23.149 68.685 166.602 1.00 16.26 207 GLY A N 1
ATOM 1349 C CA . GLY A 1 205 ? 22.747 69.994 166.132 1.00 17.89 207 GLY A CA 1
ATOM 1350 C C . GLY A 1 205 ? 23.334 70.398 164.804 1.00 14.98 207 GLY A C 1
ATOM 1351 O O . GLY A 1 205 ? 23.564 71.591 164.573 1.00 18.04 207 GLY A O 1
ATOM 1352 N N . MET A 1 206 ? 23.621 69.443 163.931 1.00 16.50 208 MET A N 1
ATOM 1353 C CA . MET A 1 206 ? 24.098 69.780 162.606 1.00 17.98 208 MET A CA 1
ATOM 1354 C C . MET A 1 206 ? 22.940 70.403 161.828 1.00 22.96 208 MET A C 1
ATOM 1355 O O . MET A 1 206 ? 21.794 69.950 161.922 1.00 27.00 208 MET A O 1
ATOM 1360 N N . TYR A 1 207 ? 23.219 71.484 161.157 1.00 19.03 209 TYR A N 1
ATOM 1361 C CA . TYR A 1 207 ? 22.274 72.237 160.331 1.00 16.08 209 TYR A CA 1
ATOM 1362 C C . TYR A 1 207 ? 20.951 72.570 161.019 1.00 14.83 209 TYR A C 1
ATOM 1363 O O . TYR A 1 207 ? 19.926 71.923 160.772 1.00 15.61 209 TYR A O 1
ATOM 1372 N N . PRO A 1 208 ? 20.916 73.612 161.844 1.00 15.93 210 PRO A N 1
ATOM 1373 C CA . PRO A 1 208 ? 19.637 74.010 162.448 1.00 17.11 210 PRO A CA 1
ATOM 1374 C C . PRO A 1 208 ? 18.564 74.365 161.440 1.00 16.27 210 PRO A C 1
ATOM 1375 O O . PRO A 1 208 ? 17.385 74.364 161.804 1.00 15.03 210 PRO A O 1
ATOM 1379 N N . GLU A 1 209 ? 18.915 74.700 160.196 1.00 15.02 211 GLU A N 1
ATOM 1380 C CA . GLU A 1 209 ? 17.868 74.914 159.203 1.00 14.97 211 GLU A CA 1
ATOM 1381 C C . GLU A 1 209 ? 16.945 73.708 159.076 1.00 14.46 211 GLU A C 1
ATOM 1382 O O . GLU A 1 209 ? 15.802 73.859 158.629 1.00 15.04 211 GLU A O 1
ATOM 1388 N N . LEU A 1 210 ? 17.422 72.508 159.425 1.00 12.00 212 LEU A N 1
ATOM 1389 C CA . LEU A 1 210 ? 16.529 71.356 159.438 1.00 13.92 212 LEU A CA 1
ATOM 1390 C C . LEU A 1 210 ? 15.274 71.651 160.247 1.00 15.39 212 LEU A C 1
ATOM 1391 O O . LEU A 1 210 ? 14.167 71.223 159.877 1.00 14.66 212 LEU A O 1
ATOM 1396 N N . VAL A 1 211 ? 15.415 72.403 161.342 1.00 13.22 213 VAL A N 1
ATOM 1397 C CA . VAL A 1 211 ? 14.271 72.734 162.184 1.00 14.58 213 VAL A CA 1
ATOM 1398 C C . VAL A 1 211 ? 13.802 74.180 162.036 1.00 17.70 213 VAL A C 1
ATOM 1399 O O . VAL A 1 211 ? 12.629 74.457 162.332 1.00 21.64 213 VAL A O 1
ATOM 1403 N N . THR A 1 212 ? 14.640 75.099 161.551 1.00 16.30 214 THR A N 1
ATOM 1404 C CA . THR A 1 212 ? 14.223 76.495 161.460 1.00 16.55 214 THR A CA 1
ATOM 1405 C C . THR A 1 212 ? 13.778 76.925 160.066 1.00 17.41 214 THR A C 1
ATOM 1406 O O . THR A 1 212 ? 13.209 78.017 159.932 1.00 21.29 214 THR A O 1
ATOM 1410 N N . ARG A 1 213 ? 14.020 76.122 159.025 1.00 19.21 215 ARG A N 1
ATOM 1411 C CA . ARG A 1 213 ? 13.664 76.502 157.651 1.00 18.19 215 ARG A CA 1
ATOM 1412 C C . ARG A 1 213 ? 12.858 75.371 157.003 1.00 16.15 215 ARG A C 1
ATOM 1413 O O . ARG A 1 213 ? 13.326 74.700 156.082 1.00 17.31 215 ARG A O 1
ATOM 1421 N N . SER A 1 214 ? 11.624 75.172 157.467 1.00 20.49 216 SER A N 1
ATOM 1422 C CA . SER A 1 214 ? 10.789 74.136 156.864 1.00 22.14 216 SER A CA 1
ATOM 1423 C C . SER A 1 214 ? 10.502 74.404 155.389 1.00 24.36 216 SER A C 1
ATOM 1424 O O . SER A 1 214 ? 10.089 73.483 154.675 1.00 26.92 216 SER A O 1
ATOM 1427 N N . ASP A 1 215 ? 10.712 75.637 154.917 1.00 22.13 217 ASP A N 1
ATOM 1428 C CA . ASP A 1 215 ? 10.522 75.959 153.504 1.00 21.84 217 ASP A CA 1
ATOM 1429 C C . ASP A 1 215 ? 11.597 75.349 152.612 1.00 23.43 217 ASP A C 1
ATOM 1430 O O . ASP A 1 215 ? 11.356 75.167 151.411 1.00 25.28 217 ASP A O 1
ATOM 1435 N N . LEU A 1 216 ? 12.774 75.039 153.157 1.00 19.05 218 LEU A N 1
ATOM 1436 C CA . LEU A 1 216 ? 13.816 74.350 152.406 1.00 16.72 218 LEU A CA 1
ATOM 1437 C C . LEU A 1 216 ? 13.543 72.855 152.449 1.00 18.64 218 LEU A C 1
ATOM 1438 O O . LEU A 1 216 ? 13.602 72.243 153.520 1.00 21.65 218 LEU A O 1
ATOM 1443 N N . GLU A 1 217 ? 13.270 72.261 151.292 1.00 17.46 219 GLU A N 1
ATOM 1444 C CA . GLU A 1 217 ? 12.900 70.852 151.231 1.00 15.87 219 GLU A CA 1
ATOM 1445 C C . GLU A 1 217 ? 14.072 69.928 150.952 1.00 15.85 219 GLU A C 1
ATOM 1446 O O . GLU A 1 217 ? 13.957 68.722 151.204 1.00 16.45 219 GLU A O 1
ATOM 1452 N N . VAL A 1 218 ? 15.185 70.455 150.443 1.00 13.21 220 VAL A N 1
ATOM 1453 C CA . VAL A 1 218 ? 16.288 69.638 149.950 1.00 14.68 220 VAL A CA 1
ATOM 1454 C C . VAL A 1 218 ? 17.492 69.789 150.866 1.00 15.26 220 VAL A C 1
ATOM 1455 O O . VAL A 1 218 ? 17.847 70.905 151.272 1.00 14.23 220 VAL A O 1
ATOM 1459 N N . PHE A 1 219 ? 18.136 68.663 151.162 1.00 12.46 221 PHE A N 1
ATOM 1460 C CA . PHE A 1 219 ? 19.254 68.563 152.094 1.00 11.40 221 PHE A CA 1
ATOM 1461 C C . PHE A 1 219 ? 20.396 67.853 151.383 1.00 12.74 221 PHE A C 1
ATOM 1462 O O . PHE A 1 219 ? 20.194 66.793 150.785 1.00 13.32 221 PHE A O 1
ATOM 1470 N N . LEU A 1 220 ? 21.581 68.456 151.407 1.00 11.38 222 LEU A N 1
ATOM 1471 C CA . LEU A 1 220 ? 22.779 67.812 150.887 1.00 12.03 222 LEU A CA 1
ATOM 1472 C C . LEU A 1 220 ? 23.580 67.298 152.082 1.00 10.75 222 LEU A C 1
ATOM 1473 O O . LEU A 1 220 ? 24.316 68.078 152.709 1.00 12.65 222 LEU A O 1
ATOM 1478 N N . PRO A 1 221 ? 23.453 66.025 152.458 1.00 13.36 223 PRO A N 1
ATOM 1479 C CA . PRO A 1 221 ? 24.087 65.549 153.694 1.00 13.02 223 PRO A CA 1
ATOM 1480 C C . PRO A 1 221 ? 25.577 65.339 153.496 1.00 13.08 223 PRO A C 1
ATOM 1481 O O . PRO A 1 221 ? 26.034 65.063 152.374 1.00 12.96 223 PRO A O 1
ATOM 1485 N N . PRO A 1 222 ? 26.373 65.446 154.567 1.00 13.21 224 PRO A N 1
ATOM 1486 C CA . PRO A 1 222 ? 27.829 65.223 154.454 1.00 13.36 224 PRO A CA 1
ATOM 1487 C C . PRO A 1 222 ? 28.189 63.746 154.537 1.00 12.96 224 PRO A C 1
ATOM 1488 O O . PRO A 1 222 ? 28.902 63.297 155.447 1.00 17.74 224 PRO A O 1
ATOM 1492 N N . ILE A 1 223 ? 27.663 62.967 153.590 1.00 14.21 225 ILE A N 1
ATOM 1493 C CA . ILE A 1 223 ? 27.873 61.528 153.542 1.00 13.45 225 ILE A CA 1
ATOM 1494 C C . ILE A 1 223 ? 28.382 61.165 152.154 1.00 11.47 225 ILE A C 1
ATOM 1495 O O . ILE A 1 223 ? 28.231 61.920 151.186 1.00 14.57 225 ILE A O 1
ATOM 1500 N N . GLY A 1 224 ? 28.980 59.983 152.069 1.00 12.50 226 GLY A N 1
ATOM 1501 C CA . GLY A 1 224 ? 29.429 59.488 150.789 1.00 12.20 226 GLY A CA 1
ATOM 1502 C C . GLY A 1 224 ? 28.262 59.091 149.914 1.00 15.60 226 GLY A C 1
ATOM 1503 O O . GLY A 1 224 ? 27.154 58.808 150.378 1.00 16.89 226 GLY A O 1
ATOM 1504 N N . GLY A 1 225 ? 28.510 59.096 148.617 1.00 17.03 227 GLY A N 1
ATOM 1505 C CA . GLY A 1 225 ? 27.461 58.717 147.695 1.00 17.89 227 GLY A CA 1
ATOM 1506 C C . GLY A 1 225 ? 27.632 57.299 147.207 1.00 17.73 227 GLY A C 1
ATOM 1507 O O . GLY A 1 225 ? 27.776 56.354 147.993 1.00 16.63 227 GLY A O 1
ATOM 1508 N N . GLN A 1 226 ? 27.619 57.131 145.894 1.00 11.29 228 GLN A N 1
ATOM 1509 C CA . GLN A 1 226 ? 27.848 55.818 145.329 1.00 10.48 228 GLN A CA 1
ATOM 1510 C C . GLN A 1 226 ? 28.480 55.998 143.968 1.00 12.62 228 GLN A C 1
ATOM 1511 O O . GLN A 1 226 ? 28.532 57.106 143.423 1.00 14.22 228 GLN A O 1
ATOM 1517 N N . THR A 1 227 ? 28.988 54.895 143.434 1.00 11.73 229 THR A N 1
ATOM 1518 C CA . THR A 1 227 ? 29.557 54.871 142.094 1.00 11.54 229 THR A CA 1
ATOM 1519 C C . THR A 1 227 ? 28.938 53.711 141.347 1.00 13.70 229 THR A C 1
ATOM 1520 O O . THR A 1 227 ? 28.915 52.584 141.857 1.00 15.62 229 THR A O 1
ATOM 1524 N N . VAL A 1 228 ? 28.450 53.975 140.142 1.00 12.47 230 VAL A N 1
ATOM 1525 C CA . VAL A 1 228 ? 27.872 52.934 139.309 1.00 12.79 230 VAL A CA 1
ATOM 1526 C C . VAL A 1 228 ? 28.858 52.577 138.208 1.00 14.24 230 VAL A C 1
ATOM 1527 O O . VAL A 1 228 ? 29.442 53.464 137.571 1.00 16.55 230 VAL A O 1
ATOM 1531 N N . TYR A 1 229 ? 29.059 51.277 138.007 1.00 12.26 231 TYR A N 1
ATOM 1532 C CA . TYR A 1 229 ? 29.891 50.737 136.942 1.00 12.98 231 TYR A CA 1
ATOM 1533 C C . TYR A 1 229 ? 28.976 50.023 135.960 1.00 14.01 231 TYR A C 1
ATOM 1534 O O . TYR A 1 229 ? 28.253 49.102 136.351 1.00 15.30 231 TYR A O 1
ATOM 1543 N N . ILE A 1 230 ? 28.987 50.463 134.702 1.00 12.37 232 ILE A N 1
ATOM 1544 C CA . ILE A 1 230 ? 28.094 49.934 133.680 1.00 12.59 232 ILE A CA 1
ATOM 1545 C C . ILE A 1 230 ? 28.925 49.191 132.649 1.00 16.48 232 ILE A C 1
ATOM 1546 O O . ILE A 1 230 ? 29.866 49.756 132.079 1.00 15.30 232 ILE A O 1
ATOM 1551 N N . PHE A 1 231 ? 28.568 47.936 132.407 1.00 15.02 233 PHE A N 1
ATOM 1552 C CA . PHE A 1 231 ? 29.238 47.067 131.447 1.00 15.37 233 PHE A CA 1
ATOM 1553 C C . PHE A 1 231 ? 28.308 46.935 130.246 1.00 16.37 233 PHE A C 1
ATOM 1554 O O . PHE A 1 231 ? 27.245 46.314 130.344 1.00 18.48 233 PHE A O 1
ATOM 1562 N N . GLY A 1 232 ? 28.702 47.523 129.120 1.00 17.96 234 GLY A N 1
ATOM 1563 C CA . GLY A 1 232 ? 27.778 47.634 128.004 1.00 17.49 234 GLY A CA 1
ATOM 1564 C C . GLY A 1 232 ? 27.225 49.042 127.861 1.00 14.94 234 GLY A C 1
ATOM 1565 O O . GLY A 1 232 ? 27.866 50.012 128.279 1.00 18.95 234 GLY A O 1
ATOM 1566 N N . ASP A 1 233 ? 26.023 49.154 127.307 1.00 18.05 235 ASP A N 1
ATOM 1567 C CA . ASP A 1 233 ? 25.424 50.424 126.907 1.00 19.53 235 ASP A CA 1
ATOM 1568 C C . ASP A 1 233 ? 24.471 50.903 127.995 1.00 18.93 235 ASP A C 1
ATOM 1569 O O . ASP A 1 233 ? 23.489 50.223 128.301 1.00 18.49 235 ASP A O 1
ATOM 1574 N N . ALA A 1 234 ? 24.760 52.074 128.573 1.00 17.24 236 ALA A N 1
ATOM 1575 C CA . ALA A 1 234 ? 23.897 52.604 129.624 1.00 16.20 236 ALA A CA 1
ATOM 1576 C C . ALA A 1 234 ? 22.439 52.663 129.195 1.00 18.59 236 ALA A C 1
ATOM 1577 O O . ALA A 1 234 ? 21.540 52.485 130.026 1.00 17.39 236 ALA A O 1
ATOM 1579 N N . ARG A 1 235 ? 22.172 52.930 127.912 1.00 19.19 237 ARG A N 1
ATOM 1580 C CA . ARG A 1 235 ? 20.783 53.040 127.477 1.00 17.45 237 ARG A CA 1
ATOM 1581 C C . ARG A 1 235 ? 20.032 51.722 127.638 1.00 17.34 237 ARG A C 1
ATOM 1582 O O . ARG A 1 235 ? 18.803 51.725 127.794 1.00 19.06 237 ARG A O 1
ATOM 1584 N N . ASP A 1 236 ? 20.743 50.586 127.591 1.00 16.45 238 ASP A N 1
ATOM 1585 C CA . ASP A 1 236 ? 20.087 49.286 127.711 1.00 14.70 238 ASP A CA 1
ATOM 1586 C C . ASP A 1 236 ? 19.549 49.029 129.115 1.00 19.18 238 ASP A C 1
ATOM 1587 O O . ASP A 1 236 ? 18.686 48.161 129.279 1.00 17.60 238 ASP A O 1
ATOM 1592 N N . LEU A 1 237 ? 20.047 49.753 130.126 1.00 16.83 239 LEU A N 1
ATOM 1593 C CA . LEU A 1 237 ? 19.513 49.609 131.481 1.00 14.59 239 LEU A CA 1
ATOM 1594 C C . LEU A 1 237 ? 18.036 49.966 131.541 1.00 15.49 239 LEU A C 1
ATOM 1595 O O . LEU A 1 237 ? 17.313 49.492 132.427 1.00 16.99 239 LEU A O 1
ATOM 1600 N N . ALA A 1 238 ? 17.576 50.817 130.630 1.00 17.18 240 ALA A N 1
ATOM 1601 C CA . ALA A 1 238 ? 16.191 51.265 130.610 1.00 16.21 240 ALA A CA 1
ATOM 1602 C C . ALA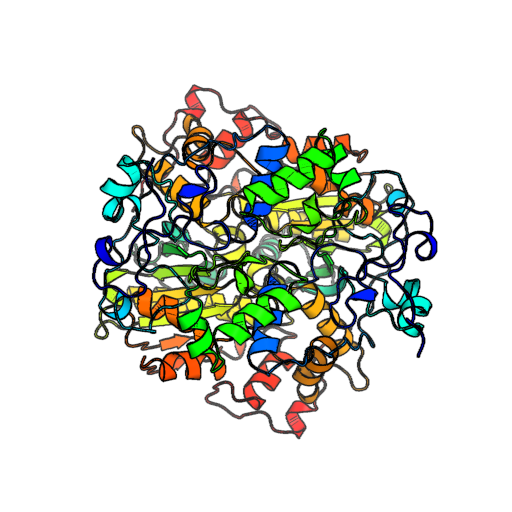 A 1 238 ? 15.321 50.414 129.702 1.00 18.68 240 ALA A C 1
ATOM 1603 O O . ALA A 1 238 ? 14.149 50.752 129.480 1.00 20.80 240 ALA A O 1
ATOM 1605 N N . ASP A 1 239 ? 15.864 49.316 129.179 1.00 20.46 241 ASP A N 1
ATOM 1606 C CA . ASP A 1 239 ? 15.143 48.428 128.268 1.00 18.65 241 ASP A CA 1
ATOM 1607 C C . ASP A 1 239 ? 15.043 47.052 128.908 1.00 16.73 241 ASP A C 1
ATOM 1608 O O . ASP A 1 239 ? 16.012 46.274 128.872 1.00 18.51 241 ASP A O 1
ATOM 1613 N N . PRO A 1 240 ? 13.896 46.701 129.496 1.00 19.49 242 PRO A N 1
ATOM 1614 C CA . PRO A 1 240 ? 13.784 45.405 130.187 1.00 19.81 242 PRO A CA 1
ATOM 1615 C C . PRO A 1 240 ? 13.870 44.206 129.259 1.00 19.67 242 PRO A C 1
ATOM 1616 O O . PRO A 1 240 ? 13.898 43.068 129.750 1.00 20.51 242 PRO A O 1
ATOM 1620 N N . GLY A 1 241 ? 13.905 44.418 127.947 1.00 18.62 243 GLY A N 1
ATOM 1621 C CA . GLY A 1 241 ? 14.172 43.336 127.026 1.00 20.40 243 GLY A CA 1
ATOM 1622 C C . GLY A 1 241 ? 15.628 42.962 126.885 1.00 20.37 243 GLY A C 1
ATOM 1623 O O . GLY A 1 241 ? 15.930 41.960 126.226 1.00 22.41 243 GLY A O 1
ATOM 1624 N N . VAL A 1 242 ? 16.536 43.747 127.466 1.00 19.87 244 VAL A N 1
ATOM 1625 C CA . VAL A 1 242 ? 17.963 43.455 127.461 1.00 18.29 244 VAL A CA 1
ATOM 1626 C C . VAL A 1 242 ? 18.331 42.857 128.811 1.00 19.78 244 VAL A C 1
ATOM 1627 O O . VAL A 1 242 ? 18.033 43.442 129.858 1.00 17.69 244 VAL A O 1
ATOM 1631 N N . GLU A 1 243 ? 18.970 41.690 128.794 1.00 19.73 245 GLU A N 1
ATOM 1632 C CA . GLU A 1 243 ? 19.284 41.007 130.044 1.00 16.87 245 GLU A CA 1
ATOM 1633 C C . GLU A 1 243 ? 20.232 41.835 130.897 1.00 16.40 245 GLU A C 1
ATOM 1634 O O . GLU A 1 243 ? 21.355 42.130 130.477 1.00 18.06 245 GLU A O 1
ATOM 1640 N N . LEU A 1 244 ? 19.788 42.174 132.107 1.00 16.21 246 LEU A N 1
ATOM 1641 C CA . LEU A 1 244 ? 20.571 42.963 133.048 1.00 15.85 246 LEU A CA 1
ATOM 1642 C C . LEU A 1 244 ? 21.073 42.075 134.181 1.00 16.87 246 LEU A C 1
ATOM 1643 O O . LEU A 1 244 ? 20.280 41.412 134.860 1.00 17.06 246 LEU A O 1
ATOM 1648 N N . THR A 1 245 ? 22.391 42.075 134.375 1.00 14.42 247 THR A N 1
ATOM 1649 C CA . THR A 1 245 ? 23.058 41.491 135.534 1.00 17.81 247 THR A CA 1
ATOM 1650 C C . THR A 1 245 ? 23.485 42.635 136.441 1.00 14.85 247 THR A C 1
ATOM 1651 O O . THR A 1 245 ? 24.086 43.595 135.957 1.00 17.00 247 THR A O 1
ATOM 1655 N N . ALA A 1 246 ? 23.167 42.552 137.741 1.00 14.64 248 ALA A N 1
ATOM 1656 C CA . ALA A 1 246 ? 23.398 43.699 138.617 1.00 13.03 248 ALA A CA 1
ATOM 1657 C C . ALA A 1 246 ? 23.761 43.259 140.029 1.00 12.80 248 ALA A C 1
ATOM 1658 O O . ALA A 1 246 ? 23.307 42.216 140.514 1.00 15.89 248 ALA A O 1
ATOM 1660 N N . ARG A 1 247 ? 24.586 44.077 140.685 1.00 13.06 249 ARG A N 1
ATOM 1661 C CA . ARG A 1 247 ? 24.834 43.945 142.115 1.00 13.95 249 ARG A CA 1
ATOM 1662 C C . ARG A 1 247 ? 24.920 45.334 142.716 1.00 14.93 249 ARG A C 1
ATOM 1663 O O . ARG A 1 247 ? 25.589 46.213 142.158 1.00 14.11 249 ARG A O 1
ATOM 1671 N N . VAL A 1 248 ? 24.253 45.527 143.851 1.00 12.91 250 VAL A N 1
ATOM 1672 C CA . VAL A 1 248 ? 24.478 46.692 144.694 1.00 14.16 250 VAL A CA 1
ATOM 1673 C C . VAL A 1 248 ? 25.358 46.244 145.849 1.00 13.91 250 VAL A C 1
ATOM 1674 O O . VAL A 1 248 ? 24.964 45.385 146.651 1.00 15.16 250 VAL A O 1
ATOM 1678 N N . HIS A 1 249 ? 26.551 46.815 145.914 1.00 12.81 251 HIS A N 1
ATOM 1679 C CA . HIS A 1 249 ? 27.588 46.447 146.861 1.00 12.28 251 HIS A CA 1
ATOM 1680 C C . HIS A 1 249 ? 27.776 47.585 147.852 1.00 14.84 251 HIS A C 1
ATOM 1681 O O . HIS A 1 249 ? 28.008 48.728 147.444 1.00 15.59 251 HIS A O 1
ATOM 1688 N N . ASP A 1 250 ? 27.711 47.280 149.149 1.00 13.35 252 ASP A N 1
ATOM 1689 C CA . ASP A 1 250 ? 27.973 48.293 150.161 1.00 12.82 252 ASP A CA 1
ATOM 1690 C C . ASP A 1 250 ? 29.433 48.235 150.606 1.00 11.49 252 ASP A C 1
ATOM 1691 O O . ASP A 1 250 ? 29.976 47.149 150.850 1.00 15.27 252 ASP A O 1
ATOM 1696 N N . GLU A 1 251 ? 30.062 49.408 150.705 1.00 12.05 253 GLU A N 1
ATOM 1697 C CA . GLU A 1 251 ? 31.496 49.512 150.970 1.00 14.87 253 GLU A CA 1
ATOM 1698 C C . GLU A 1 251 ? 31.945 48.680 152.166 1.00 12.08 253 GLU A C 1
ATOM 1699 O O . GLU A 1 251 ? 31.340 48.728 153.245 1.00 13.82 253 GLU A O 1
ATOM 1705 N N . CYS A 1 252 ? 33.051 47.952 151.971 1.00 11.30 254 CYS A N 1
ATOM 1706 C CA . CYS A 1 252 ? 33.805 47.270 153.026 1.00 11.39 254 CYS A CA 1
ATOM 1707 C C . CYS A 1 252 ? 35.285 47.482 152.712 1.00 12.84 254 CYS A C 1
ATOM 1708 O O . CYS A 1 252 ? 35.872 46.721 151.936 1.00 15.42 254 CYS A O 1
ATOM 1711 N N . ASN A 1 253 ? 35.899 48.504 153.308 1.00 11.42 255 ASN A N 1
ATOM 1712 C CA . ASN A 1 253 ? 37.275 48.809 152.916 1.00 11.46 255 ASN A CA 1
ATOM 1713 C C . ASN A 1 253 ? 38.214 47.644 153.220 1.00 12.17 255 ASN A C 1
ATOM 1714 O O . ASN A 1 253 ? 39.101 47.319 152.414 1.00 12.61 255 ASN A O 1
ATOM 1719 N N . GLY A 1 254 ? 38.040 47.010 154.379 1.00 14.66 256 GLY A N 1
ATOM 1720 C CA . GLY A 1 254 ? 38.960 45.978 154.816 1.00 13.99 256 GLY A CA 1
ATOM 1721 C C . GLY A 1 254 ? 38.966 44.743 153.949 1.00 12.31 256 GLY A C 1
ATOM 1722 O O . GLY A 1 254 ? 39.905 43.938 154.040 1.00 15.60 256 GLY A O 1
ATOM 1723 N N . SER A 1 255 ? 37.934 44.552 153.132 1.00 11.79 257 SER A N 1
ATOM 1724 C CA . SER A 1 255 ? 37.913 43.483 152.147 1.00 14.32 257 SER A CA 1
ATOM 1725 C C . SER A 1 255 ? 38.032 44.012 150.728 1.00 14.79 257 SER A C 1
ATOM 1726 O O . SER A 1 255 ? 38.925 43.591 149.976 1.00 13.43 257 SER A O 1
ATOM 1729 N N . ASP A 1 256 ? 37.169 44.966 150.365 1.00 12.68 258 ASP A N 1
ATOM 1730 C CA . ASP A 1 256 ? 37.157 45.515 149.012 1.00 13.15 258 ASP A CA 1
ATOM 1731 C C . ASP A 1 256 ? 38.538 45.973 148.580 1.00 12.82 258 ASP A C 1
ATOM 1732 O O . ASP A 1 256 ? 38.914 45.832 147.407 1.00 13.51 258 ASP A O 1
ATOM 1737 N N . VAL A 1 257 ? 39.296 46.571 149.497 1.00 12.02 259 VAL A N 1
ATOM 1738 C CA . VAL A 1 257 ? 40.675 46.949 149.205 1.00 10.92 259 VAL A CA 1
ATOM 1739 C C . VAL A 1 257 ? 41.630 45.900 149.754 1.00 13.19 259 VAL A C 1
ATOM 1740 O O . VAL A 1 257 ? 42.454 45.350 149.013 1.00 14.74 259 VAL A O 1
ATOM 1744 N N . PHE A 1 258 ? 41.539 45.618 151.058 1.00 12.18 260 PHE A N 1
ATOM 1745 C CA . PHE A 1 258 ? 42.615 44.900 151.738 1.00 12.87 260 PHE A CA 1
ATOM 1746 C C . PHE A 1 258 ? 42.417 43.385 151.829 1.00 15.47 260 PHE A C 1
ATOM 1747 O O . PHE A 1 258 ? 43.324 42.700 152.301 1.00 14.92 260 PHE A O 1
ATOM 1755 N N . GLY A 1 259 ? 41.293 42.832 151.374 1.00 12.90 261 GLY A N 1
ATOM 1756 C CA . GLY A 1 259 ? 41.160 41.383 151.305 1.00 14.69 261 GLY A CA 1
ATOM 1757 C C . GLY A 1 259 ? 41.163 40.627 152.622 1.00 17.35 261 GLY A C 1
ATOM 1758 O O . GLY A 1 259 ? 41.630 39.480 152.666 1.00 17.52 261 GLY A O 1
ATOM 1759 N N . SER A 1 260 ? 40.633 41.210 153.695 1.00 16.24 262 SER A N 1
ATOM 1760 C CA . SER A 1 260 ? 40.517 40.453 154.940 1.00 16.50 262 SER A CA 1
ATOM 1761 C C . SER A 1 260 ? 39.634 39.224 154.748 1.00 14.25 262 SER A C 1
ATOM 1762 O O . SER A 1 260 ? 38.561 39.305 154.145 1.00 19.23 262 SER A O 1
ATOM 1765 N N . ASP A 1 261 ? 40.066 38.081 155.294 1.00 15.86 263 ASP A N 1
ATOM 1766 C CA . ASP A 1 261 ? 39.339 36.838 155.072 1.00 16.16 263 ASP A CA 1
ATOM 1767 C C . ASP A 1 261 ? 38.220 36.599 156.082 1.00 18.15 263 ASP A C 1
ATOM 1768 O O . ASP A 1 261 ? 37.696 35.479 156.156 1.00 18.78 263 ASP A O 1
ATOM 1773 N N . ILE A 1 262 ? 37.811 37.632 156.828 1.00 15.61 264 ILE A N 1
ATOM 1774 C CA . ILE A 1 262 ? 36.688 37.481 157.752 1.00 16.06 264 ILE A CA 1
ATOM 1775 C C . ILE A 1 262 ? 35.331 37.676 157.094 1.00 16.99 264 ILE A C 1
ATOM 1776 O O . ILE A 1 262 ? 34.311 37.405 157.738 1.00 18.52 264 ILE A O 1
ATOM 1781 N N . CYS A 1 263 ? 35.275 38.132 155.837 1.00 15.20 265 CYS A N 1
ATOM 1782 C CA . CYS A 1 263 ? 33.985 38.443 155.232 1.00 14.41 265 CYS A CA 1
ATOM 1783 C C . CYS A 1 263 ? 34.006 38.121 153.739 1.00 16.82 265 CYS A C 1
ATOM 1784 O O . CYS A 1 263 ? 35.049 37.818 153.148 1.00 16.57 265 CYS A O 1
ATOM 1787 N N . THR A 1 264 ? 32.827 38.192 153.137 1.00 16.90 266 THR A N 1
ATOM 1788 C CA . THR A 1 264 ? 32.604 37.758 151.764 1.00 15.31 266 THR A CA 1
ATOM 1789 C C . THR A 1 264 ? 32.672 38.893 150.751 1.00 14.83 266 THR A C 1
ATOM 1790 O O . THR A 1 264 ? 32.407 38.652 149.569 1.00 17.63 266 THR A O 1
ATOM 1794 N N . CYS A 1 265 ? 33.037 40.111 151.167 1.00 14.97 267 CYS A N 1
ATOM 1795 C CA . CYS A 1 265 ? 32.688 41.297 150.382 1.00 14.76 267 CYS A CA 1
ATOM 1796 C C . CYS A 1 265 ? 33.412 41.346 149.036 1.00 14.01 267 CYS A C 1
ATOM 1797 O O . CYS A 1 265 ? 32.769 41.340 147.978 1.00 14.88 267 CYS A O 1
ATOM 1800 N N . ARG A 1 266 ? 34.745 41.441 149.037 1.00 14.56 268 ARG A N 1
ATOM 1801 C CA . ARG A 1 266 ? 35.432 41.523 147.749 1.00 13.04 268 ARG A CA 1
ATOM 1802 C C . ARG A 1 266 ? 35.168 40.293 146.887 1.00 13.41 268 ARG A C 1
ATOM 1803 O O . ARG A 1 266 ? 34.970 40.454 145.667 1.00 14.87 268 ARG A O 1
ATOM 1811 N N . PRO A 1 267 ? 35.147 39.075 147.418 1.00 14.14 269 PRO A N 1
ATOM 1812 C CA . PRO A 1 267 ? 34.747 37.936 146.575 1.00 17.17 269 PRO A CA 1
ATOM 1813 C C . PRO A 1 267 ? 33.403 38.138 145.889 1.00 16.08 269 PRO A C 1
ATOM 1814 O O . PRO A 1 267 ? 33.275 37.819 144.698 1.00 15.84 269 PRO A O 1
ATOM 1818 N N . TYR A 1 268 ? 32.392 38.663 146.592 1.00 15.45 270 TYR A N 1
ATOM 1819 C CA . TYR A 1 268 ? 31.091 38.829 145.949 1.00 14.52 270 TYR A CA 1
ATOM 1820 C C . TYR A 1 268 ? 31.143 39.952 144.924 1.00 15.29 270 TYR A C 1
ATOM 1821 O O . TYR A 1 268 ? 30.550 39.845 143.840 1.00 16.17 270 TYR A O 1
ATOM 1830 N N . LEU A 1 269 ? 31.847 41.037 145.251 1.00 15.05 271 LEU A N 1
ATOM 1831 C CA . LEU A 1 269 ? 32.003 42.137 144.307 1.00 15.06 271 LEU A CA 1
ATOM 1832 C C . LEU A 1 269 ? 32.656 41.668 143.014 1.00 15.34 271 LEU A C 1
ATOM 1833 O O . LEU A 1 269 ? 32.167 41.957 141.911 1.00 16.09 271 LEU A O 1
ATOM 1838 N N . THR A 1 270 ? 33.788 40.965 143.122 1.00 15.04 272 THR A N 1
ATOM 1839 C CA . THR A 1 270 ? 34.510 40.587 141.914 1.00 13.97 272 THR A CA 1
ATOM 1840 C C . THR A 1 270 ? 33.817 39.451 141.168 1.00 15.79 272 THR A C 1
ATOM 1841 O O . THR A 1 270 ? 33.924 39.373 139.938 1.00 15.23 272 THR A O 1
ATOM 1845 N N . HIS A 1 271 ? 33.109 38.563 141.878 1.00 14.67 273 HIS A N 1
ATOM 1846 C CA . HIS A 1 271 ? 32.255 37.601 141.194 1.00 15.97 273 HIS A CA 1
ATOM 1847 C C . HIS A 1 271 ? 31.188 38.314 140.380 1.00 15.30 273 HIS A C 1
ATOM 1848 O O . HIS A 1 271 ? 30.930 37.958 139.224 1.00 17.17 273 HIS A O 1
ATOM 1855 N N . ALA A 1 272 ? 30.556 39.334 140.967 1.00 14.13 274 ALA A N 1
ATOM 1856 C CA . ALA A 1 272 ? 29.553 40.084 140.231 1.00 14.28 274 ALA A CA 1
ATOM 1857 C C . ALA A 1 272 ? 30.161 40.746 139.003 1.00 18.07 274 ALA A C 1
ATOM 1858 O O . ALA A 1 272 ? 29.546 40.760 137.932 1.00 17.39 274 ALA A O 1
ATOM 1860 N N . ILE A 1 273 ? 31.363 41.314 139.143 1.00 15.57 275 ILE A N 1
ATOM 1861 C CA . ILE A 1 273 ? 32.013 41.956 138.002 1.00 14.52 275 ILE A CA 1
ATOM 1862 C C . ILE A 1 273 ? 32.233 40.950 136.878 1.00 17.37 275 ILE A C 1
ATOM 1863 O O . ILE A 1 273 ? 31.961 41.238 135.702 1.00 15.92 275 ILE A O 1
ATOM 1868 N N . GLU A 1 274 ? 32.727 39.752 137.218 1.00 14.70 276 GLU A N 1
ATOM 1869 C CA . GLU A 1 274 ? 32.862 38.682 136.231 1.00 16.51 276 GLU A CA 1
ATOM 1870 C C . GLU A 1 274 ? 31.539 38.407 135.540 1.00 19.54 276 GLU A C 1
ATOM 1871 O O . GLU A 1 274 ? 31.472 38.281 134.311 1.00 18.78 276 GLU A O 1
ATOM 1877 N N . GLU A 1 275 ? 30.471 38.288 136.324 1.00 15.10 277 GLU A N 1
ATOM 1878 C CA . GLU A 1 275 ? 29.175 37.970 135.736 1.00 15.83 277 GLU A CA 1
ATOM 1879 C C . GLU A 1 275 ? 28.643 39.117 134.891 1.00 16.62 277 GLU A C 1
ATOM 1880 O O . GLU A 1 275 ? 27.956 38.874 133.890 1.00 18.52 277 GLU A O 1
ATOM 1886 N N . CYS A 1 276 ? 28.940 40.364 135.272 1.00 16.86 278 CYS A N 1
ATOM 1887 C CA . CYS A 1 276 ? 28.526 41.509 134.466 1.00 15.81 278 CYS A CA 1
ATOM 1888 C C . CYS A 1 276 ? 29.257 41.534 133.134 1.00 15.81 278 CYS A C 1
ATOM 1889 O O . CYS A 1 276 ? 28.656 41.836 132.093 1.00 16.43 278 CYS A O 1
ATOM 1892 N N . ILE A 1 277 ? 30.562 41.258 133.150 1.00 15.82 279 ILE A N 1
ATOM 1893 C CA . ILE A 1 277 ? 31.317 41.205 131.903 1.00 16.14 279 ILE A CA 1
ATOM 1894 C C . ILE A 1 277 ? 30.712 40.168 130.971 1.00 18.63 279 ILE A C 1
ATOM 1895 O O . ILE A 1 277 ? 30.466 40.436 129.790 1.00 18.76 279 ILE A O 1
ATOM 1900 N N . GLN A 1 278 ? 30.463 38.962 131.487 1.00 17.98 280 GLN A N 1
ATOM 1901 C CA . GLN A 1 278 ? 29.854 37.924 130.656 1.00 18.61 280 GLN A CA 1
ATOM 1902 C C . GLN A 1 278 ? 28.476 38.333 130.166 1.00 18.42 280 GLN A C 1
ATOM 1903 O O . GLN A 1 278 ? 28.114 38.049 129.018 1.00 19.71 280 GLN A O 1
ATOM 1909 N N . GLY A 1 279 ? 27.673 38.970 131.021 1.00 18.07 281 GLY A N 1
ATOM 1910 C CA . GLY A 1 279 ? 26.358 39.396 130.579 1.00 18.46 281 GLY A CA 1
ATOM 1911 C C . GLY A 1 279 ? 26.436 40.356 129.411 1.00 21.24 281 GLY A C 1
ATOM 1912 O O . GLY A 1 279 ? 25.668 40.246 128.448 1.00 20.84 281 GLY A O 1
ATOM 1913 N N . ALA A 1 280 ? 27.373 41.305 129.472 1.00 18.34 282 ALA A N 1
ATOM 1914 C CA . ALA A 1 280 ? 27.564 42.226 128.357 1.00 17.26 282 ALA A CA 1
ATOM 1915 C C . ALA A 1 280 ? 28.060 41.493 127.120 1.00 19.99 282 ALA A C 1
ATOM 1916 O O . ALA A 1 280 ? 27.608 41.771 126.006 1.00 20.48 282 ALA A O 1
ATOM 1918 N N . GLN A 1 281 ? 28.988 40.549 127.295 1.00 19.23 283 GLN A N 1
ATOM 1919 C CA . GLN A 1 281 ? 29.519 39.813 126.152 1.00 18.87 283 GLN A CA 1
ATOM 1920 C C . GLN A 1 281 ? 28.430 39.047 125.414 1.00 20.21 283 GLN A C 1
ATOM 1921 O O . GLN A 1 281 ? 28.505 38.894 124.192 1.00 24.60 283 GLN A O 1
ATOM 1927 N N . ARG A 1 282 ? 27.425 38.543 126.136 1.00 20.85 284 ARG A N 1
ATOM 1928 C CA . ARG A 1 282 ? 26.337 37.782 125.526 1.00 21.77 284 ARG A CA 1
ATOM 1929 C C . ARG A 1 282 ? 25.294 38.669 124.862 1.00 23.87 284 ARG A C 1
ATOM 1930 O O . ARG A 1 282 ? 24.326 38.140 124.305 1.00 27.61 284 ARG A O 1
ATOM 1938 N N . GLY A 1 283 ? 25.469 39.986 124.897 1.00 22.36 285 GLY A N 1
ATOM 1939 C CA . GLY A 1 283 ? 24.514 40.904 124.320 1.00 21.64 285 GLY A CA 1
ATOM 1940 C C . GLY A 1 283 ? 23.641 41.630 125.312 1.00 20.99 285 GLY A C 1
ATOM 1941 O O . GLY A 1 283 ? 22.728 42.354 124.891 1.00 21.73 285 GLY A O 1
ATOM 1942 N N . GLY A 1 284 ? 23.893 41.473 126.603 1.00 18.71 286 GLY A N 1
ATOM 1943 C CA . GLY A 1 284 ? 23.130 42.105 127.660 1.00 18.09 286 GLY A CA 1
ATOM 1944 C C . GLY A 1 284 ? 23.811 43.350 128.185 1.00 18.64 286 GLY A C 1
ATOM 1945 O O . GLY A 1 284 ? 24.545 44.034 127.465 1.00 18.99 286 GLY A O 1
ATOM 1946 N N . VAL A 1 285 ? 23.582 43.640 129.464 1.00 17.77 287 VAL A N 1
ATOM 1947 C CA . VAL A 1 285 ? 24.186 44.799 130.114 1.00 16.43 287 VAL A CA 1
ATOM 1948 C C . VAL A 1 285 ? 24.429 44.443 131.576 1.00 18.26 287 VAL A C 1
ATOM 1949 O O . VAL A 1 285 ? 23.705 43.633 132.159 1.00 16.81 287 VAL A O 1
ATOM 1953 N N . GLY A 1 286 ? 25.477 45.021 132.154 1.00 15.06 288 GLY A N 1
ATOM 1954 C CA . GLY A 1 286 ? 25.821 44.761 133.541 1.00 14.62 288 GLY A CA 1
ATOM 1955 C C . GLY A 1 286 ? 25.964 46.040 134.337 1.00 15.16 288 GLY A C 1
ATOM 1956 O O . GLY A 1 286 ? 26.298 47.098 133.805 1.00 15.43 288 GLY A O 1
ATOM 1957 N N . LEU A 1 287 ? 25.715 45.925 135.645 1.00 14.80 289 LEU A N 1
ATOM 1958 C CA . LEU A 1 287 ? 25.682 47.079 136.536 1.00 14.39 289 LEU A CA 1
ATOM 1959 C C . LEU A 1 287 ? 26.186 46.683 137.913 1.00 13.64 289 LEU A C 1
ATOM 1960 O O . LEU A 1 287 ? 25.661 45.739 138.507 1.00 15.33 289 LEU A O 1
ATOM 1965 N N . VAL A 1 288 ? 27.178 47.408 138.424 1.00 13.62 290 VAL A N 1
ATOM 1966 C CA . VAL A 1 288 ? 27.586 47.304 139.822 1.00 14.15 290 VAL A CA 1
ATOM 1967 C C . VAL A 1 288 ? 27.487 48.695 140.425 1.00 14.93 290 VAL A C 1
ATOM 1968 O O . VAL A 1 288 ? 28.086 49.641 139.904 1.00 18.35 290 VAL A O 1
ATOM 1972 N N . ALA A 1 289 ? 26.697 48.835 141.483 1.00 13.62 291 ALA A N 1
ATOM 1973 C CA . ALA A 1 289 ? 26.647 50.073 142.248 1.00 12.97 291 ALA A CA 1
ATOM 1974 C C . ALA A 1 289 ? 27.441 49.862 143.529 1.00 13.06 291 ALA A C 1
ATOM 1975 O O . ALA A 1 289 ? 27.240 48.869 144.230 1.00 18.12 291 ALA A O 1
ATOM 1977 N N . TYR A 1 290 ? 28.350 50.782 143.821 1.00 12.51 292 TYR A N 1
ATOM 1978 C CA . TYR A 1 290 ? 29.229 50.699 144.980 1.00 13.15 292 TYR A CA 1
ATOM 1979 C C . TYR A 1 290 ? 28.854 51.850 145.903 1.00 13.99 292 TYR A C 1
ATOM 1980 O O . TYR A 1 290 ? 29.178 53.007 145.619 1.00 12.92 292 TYR A O 1
ATOM 1989 N N . SER A 1 291 ? 28.177 51.525 147.000 1.00 11.97 293 SER A N 1
ATOM 1990 C CA . SER A 1 291 ? 27.558 52.513 147.871 1.00 12.56 293 SER A CA 1
ATOM 1991 C C . SER A 1 291 ? 28.381 52.691 149.140 1.00 11.59 293 SER A C 1
ATOM 1992 O O . SER A 1 291 ? 28.822 51.714 149.747 1.00 15.77 293 SER A O 1
ATOM 1995 N N . ARG A 1 292 ? 28.590 53.948 149.543 1.00 11.98 294 ARG A N 1
ATOM 1996 C CA . ARG A 1 292 ? 29.492 54.263 150.660 1.00 11.61 294 ARG A CA 1
ATOM 1997 C C . ARG A 1 292 ? 28.745 54.116 151.987 1.00 17.53 294 ARG A C 1
ATOM 1998 O O . ARG A 1 292 ? 28.242 55.082 152.574 1.00 17.38 294 ARG A O 1
ATOM 2006 N N . LYS A 1 293 ? 28.698 52.878 152.481 1.00 15.51 295 LYS A N 1
ATOM 2007 C CA . LYS A 1 293 ? 28.009 52.546 153.729 1.00 12.42 295 LYS A CA 1
ATOM 2008 C C . LYS A 1 293 ? 28.858 51.580 154.559 1.00 12.97 295 LYS A C 1
ATOM 2009 O O . LYS A 1 293 ? 28.433 50.479 154.923 1.00 15.76 295 LYS A O 1
ATOM 2015 N N . GLU A 1 294 ? 30.078 52.005 154.884 1.00 13.25 296 GLU A N 1
ATOM 2016 C CA . GLU A 1 294 ? 31.025 51.153 155.600 1.00 11.78 296 GLU A CA 1
ATOM 2017 C C . GLU A 1 294 ? 30.442 50.600 156.898 1.00 13.42 296 GLU A C 1
ATOM 2018 O O . GLU A 1 294 ? 29.871 51.340 157.710 1.00 14.49 296 GLU A O 1
ATOM 2024 N N . GLY A 1 295 ? 30.632 49.300 157.110 1.00 12.74 297 GLY A N 1
ATOM 2025 C CA . GLY A 1 295 ? 30.260 48.694 158.380 1.00 14.59 297 GLY A CA 1
ATOM 2026 C C . GLY A 1 295 ? 28.774 48.721 158.652 1.00 15.07 297 GLY A C 1
ATOM 2027 O O . GLY A 1 295 ? 28.355 49.024 159.778 1.00 14.68 297 GLY A O 1
ATOM 2028 N N . ARG A 1 296 ? 27.960 48.402 157.651 1.00 14.18 298 ARG A N 1
ATOM 2029 C CA . ARG A 1 296 ? 26.509 48.491 157.795 1.00 13.37 298 ARG A CA 1
ATOM 2030 C C . ARG A 1 296 ? 26.083 49.907 158.170 1.00 13.01 298 ARG A C 1
ATOM 2031 O O . ARG A 1 296 ? 25.096 50.106 158.888 1.00 14.18 298 ARG A O 1
ATOM 2039 N N . ALA A 1 297 ? 26.831 50.889 157.665 1.00 14.12 299 ALA A N 1
ATOM 2040 C CA . ALA A 1 297 ? 26.631 52.314 157.931 1.00 11.80 299 ALA A CA 1
ATOM 2041 C C . ALA A 1 297 ? 26.797 52.665 159.411 1.00 14.60 299 ALA A C 1
ATOM 2042 O O . ALA A 1 297 ? 26.281 53.690 159.869 1.00 17.38 299 ALA A O 1
ATOM 2044 N N . LEU A 1 298 ? 27.517 51.825 160.157 1.00 13.24 300 LEU A N 1
ATOM 2045 C CA . LEU A 1 298 ? 27.997 52.155 161.494 1.00 14.22 300 LEU A CA 1
ATOM 2046 C C . LEU A 1 298 ? 29.394 52.758 161.487 1.00 12.69 300 LEU A C 1
ATOM 2047 O O . LEU A 1 298 ? 29.812 53.350 162.494 1.00 17.19 300 LEU A O 1
ATOM 2052 N N . GLY A 1 299 ? 30.131 52.621 160.388 1.00 13.06 301 GLY A N 1
ATOM 2053 C CA . GLY A 1 299 ? 31.510 53.057 160.352 1.00 13.97 301 GLY A CA 1
ATOM 2054 C C . GLY A 1 299 ? 32.470 51.967 160.796 1.00 16.47 301 GLY A C 1
ATOM 2055 O O . GLY A 1 299 ? 32.089 50.932 161.354 1.00 14.58 301 GLY A O 1
ATOM 2056 N N . GLU A 1 300 ? 33.760 52.226 160.554 1.00 13.31 302 GLU A N 1
ATOM 2057 C CA . GLU A 1 300 ? 34.765 51.179 160.722 1.00 13.53 302 GLU A CA 1
ATOM 2058 C C . GLU A 1 300 ? 35.170 50.964 162.174 1.00 15.16 302 GLU A C 1
ATOM 2059 O O . GLU A 1 300 ? 35.540 49.845 162.548 1.00 15.18 302 GLU A O 1
ATOM 2065 N N . VAL A 1 301 ? 35.140 52.005 163.003 1.00 13.69 303 VAL A N 1
ATOM 2066 C CA . VAL A 1 301 ? 35.462 51.811 164.415 1.00 13.23 303 VAL A CA 1
ATOM 2067 C C . VAL A 1 301 ? 34.485 50.824 165.044 1.00 13.08 303 VAL A C 1
ATOM 2068 O O . VAL A 1 301 ? 34.885 49.845 165.686 1.00 13.30 303 VAL A O 1
ATOM 2072 N N . THR A 1 302 ? 33.184 51.062 164.868 1.00 13.62 304 THR A N 1
ATOM 2073 C CA . THR A 1 302 ? 32.202 50.152 165.451 1.00 11.86 304 THR A CA 1
ATOM 2074 C C . THR A 1 302 ? 32.373 48.741 164.904 1.00 14.37 304 THR A C 1
ATOM 2075 O O . THR A 1 302 ? 32.313 47.762 165.657 1.00 14.47 304 THR A O 1
ATOM 2079 N N . LYS A 1 303 ? 32.598 48.623 163.595 1.00 14.15 305 LYS A N 1
ATOM 2080 C CA . LYS A 1 303 ? 32.830 47.328 162.968 1.00 14.04 305 LYS A CA 1
ATOM 2081 C C . LYS A 1 303 ? 33.968 46.570 163.648 1.00 13.68 305 LYS A C 1
ATOM 2082 O O . LYS A 1 303 ? 33.851 45.369 163.931 1.00 16.07 305 LYS A O 1
ATOM 2088 N N . PHE A 1 304 ? 35.082 47.257 163.926 1.00 14.24 306 PHE A N 1
ATOM 2089 C CA . PHE A 1 304 ? 36.229 46.581 164.531 1.00 14.54 306 PHE A CA 1
ATOM 2090 C C . PHE A 1 304 ? 35.978 46.240 165.998 1.00 13.26 306 PHE A C 1
ATOM 2091 O O . PHE A 1 304 ? 36.437 45.199 166.479 1.00 14.93 306 PHE A O 1
ATOM 2099 N N . LEU A 1 305 ? 35.289 47.120 166.737 1.00 14.12 307 LEU A N 1
ATOM 2100 C CA . LEU A 1 305 ? 34.916 46.790 168.115 1.00 15.39 307 LEU A CA 1
ATOM 2101 C C . LEU A 1 305 ? 34.127 45.490 168.167 1.00 15.40 307 LEU A C 1
ATOM 2102 O O . LEU A 1 305 ? 34.340 44.651 169.056 1.00 15.81 307 LEU A O 1
ATOM 2107 N N . VAL A 1 306 ? 33.206 45.309 167.215 1.00 15.57 308 VAL A N 1
ATOM 2108 C CA . VAL A 1 306 ? 32.377 44.110 167.179 1.00 14.44 308 VAL A CA 1
ATOM 2109 C C . VAL A 1 306 ? 33.212 42.878 166.842 1.00 17.02 308 VAL A C 1
ATOM 2110 O O . VAL A 1 306 ? 33.007 41.801 167.415 1.00 17.03 308 VAL A O 1
ATOM 2114 N N . TYR A 1 307 ? 34.163 43.006 165.911 1.00 15.96 309 TYR A N 1
ATOM 2115 C CA . TYR A 1 307 ? 35.063 41.891 165.631 1.00 15.67 309 TYR A CA 1
ATOM 2116 C C . TYR A 1 307 ? 35.752 41.425 166.907 1.00 16.54 309 TYR A C 1
ATOM 2117 O O . TYR A 1 307 ? 35.852 40.218 167.168 1.00 17.98 309 TYR A O 1
ATOM 2126 N N . ASN A 1 308 ? 36.242 42.370 167.712 1.00 15.87 310 ASN A N 1
ATOM 2127 C CA . ASN A 1 308 ? 36.920 42.004 168.952 1.00 15.47 310 ASN A CA 1
ATOM 2128 C C . ASN A 1 308 ? 35.969 41.279 169.898 1.00 14.58 310 ASN A C 1
ATOM 2129 O O . ASN A 1 308 ? 36.327 40.260 170.500 1.00 17.60 310 ASN A O 1
ATOM 2134 N N . ALA A 1 309 ? 34.747 41.802 170.058 1.00 19.11 311 ALA A N 1
ATOM 2135 C CA . ALA A 1 309 ? 33.795 41.153 170.954 1.00 18.36 311 ALA A CA 1
ATOM 2136 C C . ALA A 1 309 ? 33.425 39.762 170.452 1.00 17.32 311 ALA A C 1
ATOM 2137 O O . ALA A 1 309 ? 33.236 38.834 171.249 1.00 17.50 311 ALA A O 1
ATOM 2139 N N . ARG A 1 310 ? 33.315 39.599 169.128 1.00 18.18 312 ARG A N 1
ATOM 2140 C CA . ARG A 1 310 ? 33.013 38.291 168.557 1.00 17.18 312 ARG A CA 1
ATOM 2141 C C . ARG A 1 310 ? 34.067 37.266 168.934 1.00 18.37 312 ARG A C 1
ATOM 2142 O O . ARG A 1 310 ? 33.742 36.123 169.279 1.00 20.65 312 ARG A O 1
ATOM 2150 N N . LYS A 1 311 ? 35.341 37.647 168.841 1.00 19.70 313 LYS A N 1
ATOM 2151 C CA . LYS A 1 311 ? 36.418 36.689 169.045 1.00 20.64 313 LYS A CA 1
ATOM 2152 C C . LYS A 1 311 ? 36.673 36.403 170.515 1.00 20.09 313 LYS A C 1
ATOM 2153 O O . LYS A 1 311 ? 37.236 35.353 170.844 1.00 27.35 313 LYS A O 1
ATOM 2159 N N . ARG A 1 312 ? 36.283 37.311 171.408 1.00 21.21 314 ARG A N 1
ATOM 2160 C CA . ARG A 1 312 ? 36.562 37.135 172.827 1.00 22.02 314 ARG A CA 1
ATOM 2161 C C . ARG A 1 312 ? 35.392 36.563 173.609 1.00 20.17 314 ARG A C 1
ATOM 2162 O O . ARG A 1 312 ? 35.598 36.101 174.737 1.00 22.43 314 ARG A O 1
ATOM 2170 N N . GLN A 1 313 ? 34.189 36.547 173.041 1.00 19.94 315 GLN A N 1
ATOM 2171 C CA . GLN A 1 313 ? 33.019 36.148 173.809 1.00 22.37 315 GLN A CA 1
ATOM 2172 C C . GLN A 1 313 ? 33.158 34.714 174.298 1.00 26.87 315 GLN A C 1
ATOM 2173 O O . GLN A 1 313 ? 33.841 33.885 173.687 1.00 24.96 315 GLN A O 1
ATOM 2179 N N . VAL A 1 314 ? 32.502 34.428 175.425 1.00 25.94 316 VAL A N 1
ATOM 2180 C CA . VAL A 1 314 ? 32.478 33.068 175.941 1.00 30.32 316 VAL A CA 1
ATOM 2181 C C . VAL A 1 314 ? 31.885 32.153 174.882 1.00 32.13 316 VAL A C 1
ATOM 2182 O O . VAL A 1 314 ? 30.860 32.471 174.261 1.00 33.81 316 VAL A O 1
ATOM 2186 N N . GLY A 1 315 ? 32.548 31.027 174.639 1.00 31.73 317 GLY A N 1
ATOM 2187 C CA . GLY A 1 315 ? 32.077 30.074 173.660 1.00 31.45 317 GLY A CA 1
ATOM 2188 C C . GLY A 1 315 ? 32.632 30.257 172.268 1.00 32.72 317 GLY A C 1
ATOM 2189 O O . GLY A 1 315 ? 32.370 29.416 171.399 1.00 35.15 317 GLY A O 1
ATOM 2190 N N . GLY A 1 316 ? 33.376 31.330 172.021 1.00 28.93 318 GLY A N 1
ATOM 2191 C CA . GLY A 1 316 ? 34.000 31.528 170.731 1.00 30.76 318 GLY A CA 1
ATOM 2192 C C . GLY A 1 316 ? 33.113 32.261 169.755 1.00 30.21 318 GLY A C 1
ATOM 2193 O O . GLY A 1 316 ? 31.987 32.675 170.051 1.00 25.64 318 GLY A O 1
ATOM 2194 N N . ASP A 1 317 ? 33.650 32.424 168.550 1.00 24.60 319 ASP A N 1
ATOM 2195 C CA . ASP A 1 317 ? 33.007 33.187 167.480 1.00 21.72 319 ASP A CA 1
ATOM 2196 C C . ASP A 1 317 ? 32.041 32.262 166.742 1.00 27.17 319 ASP A C 1
ATOM 2197 O O . ASP A 1 317 ? 32.437 31.531 165.831 1.00 27.97 319 ASP A O 1
ATOM 2202 N N . THR A 1 318 ? 30.762 32.294 167.124 1.00 25.07 320 THR A N 1
ATOM 2203 C CA . THR A 1 318 ? 29.757 31.400 166.559 1.00 26.48 320 THR A CA 1
ATOM 2204 C C . THR A 1 318 ? 28.707 32.181 165.781 1.00 24.01 320 THR A C 1
ATOM 2205 O O . THR A 1 318 ? 28.367 33.313 166.133 1.00 23.19 320 THR A O 1
ATOM 2209 N N . ALA A 1 319 ? 28.159 31.547 164.740 1.00 25.45 321 ALA A N 1
ATOM 2210 C CA . ALA A 1 319 ? 27.186 32.237 163.898 1.00 22.47 321 ALA A CA 1
ATOM 2211 C C . ALA A 1 319 ? 25.919 32.603 164.669 1.00 21.03 321 ALA A C 1
ATOM 2212 O O . ALA A 1 319 ? 25.276 33.613 164.354 1.00 24.30 321 ALA A O 1
ATOM 2214 N N . ASP A 1 320 ? 25.539 31.814 165.678 1.00 23.46 322 ASP A N 1
ATOM 2215 C CA . ASP A 1 320 ? 24.326 32.169 166.409 1.00 27.39 322 ASP A CA 1
ATOM 2216 C C . ASP A 1 320 ? 24.504 33.399 167.295 1.00 26.74 322 ASP A C 1
ATOM 2217 O O . ASP A 1 320 ? 23.502 33.923 167.794 1.00 26.66 322 ASP A O 1
ATOM 2222 N N . GLN A 1 321 ? 25.726 33.903 167.468 1.00 25.67 323 GLN A N 1
ATOM 2223 C CA . GLN A 1 321 ? 25.964 35.124 168.225 1.00 21.47 323 GLN A CA 1
ATOM 2224 C C . GLN A 1 321 ? 26.345 36.296 167.336 1.00 20.16 323 GLN A C 1
ATOM 2225 O O . GLN A 1 321 ? 26.509 37.408 167.835 1.00 22.59 323 GLN A O 1
ATOM 2231 N N . TYR A 1 322 ? 26.473 36.071 166.027 1.00 20.67 324 TYR A N 1
ATOM 2232 C CA . TYR A 1 322 ? 27.016 37.078 165.117 1.00 20.22 324 TYR A CA 1
ATOM 2233 C C . TYR A 1 322 ? 26.234 38.390 165.186 1.00 17.14 324 TYR A C 1
ATOM 2234 O O . TYR A 1 322 ? 26.821 39.471 165.327 1.00 18.53 324 TYR A O 1
ATOM 2243 N N . PHE A 1 323 ? 24.906 38.326 165.068 1.00 20.69 325 PHE A N 1
ATOM 2244 C CA . PHE A 1 323 ? 24.137 39.567 165.064 1.00 18.83 325 PHE A CA 1
ATOM 2245 C C . PHE A 1 323 ? 24.065 40.176 166.458 1.00 25.44 325 PHE A C 1
ATOM 2246 O O . PHE A 1 323 ? 24.117 41.406 166.611 1.00 20.78 325 PHE A O 1
ATOM 2254 N N . ALA A 1 324 ? 23.975 39.332 167.486 1.00 23.63 326 ALA A N 1
ATOM 2255 C CA . ALA A 1 324 ? 23.935 39.825 168.857 1.00 20.70 326 ALA A CA 1
ATOM 2256 C C . ALA A 1 324 ? 25.160 40.673 169.175 1.00 22.45 326 ALA A C 1
ATOM 2257 O O . ALA A 1 324 ? 25.067 41.657 169.917 1.00 20.65 326 ALA A O 1
ATOM 2259 N N . ARG A 1 325 ? 26.320 40.318 168.619 1.00 18.36 327 ARG A N 1
ATOM 2260 C CA . ARG A 1 325 ? 27.526 41.075 168.944 1.00 16.71 327 ARG A CA 1
ATOM 2261 C C . ARG A 1 325 ? 27.456 42.489 168.381 1.00 18.12 327 ARG A C 1
ATOM 2262 O O . ARG A 1 325 ? 27.921 43.439 169.023 1.00 18.55 327 ARG A O 1
ATOM 2270 N N . THR A 1 326 ? 26.858 42.664 167.194 1.00 18.18 328 THR A N 1
ATOM 2271 C CA . THR A 1 326 ? 26.665 44.020 166.685 1.00 17.34 328 THR A CA 1
ATOM 2272 C C . THR A 1 326 ? 25.614 44.759 167.500 1.00 17.73 328 THR A C 1
ATOM 2273 O O . THR A 1 326 ? 25.801 45.931 167.844 1.00 18.34 328 THR A O 1
ATOM 2277 N N . GLU A 1 327 ? 24.508 44.083 167.835 1.00 18.36 329 GLU A N 1
ATOM 2278 C CA . GLU A 1 327 ? 23.431 44.724 168.589 1.00 18.10 329 GLU A CA 1
ATOM 2279 C C . GLU A 1 327 ? 23.936 45.276 169.916 1.00 19.59 329 GLU A C 1
ATOM 2280 O O . GLU A 1 327 ? 23.542 46.370 170.337 1.00 19.45 329 GLU A O 1
ATOM 2286 N N . CYS A 1 328 ? 24.801 44.526 170.599 1.00 19.13 330 CYS A N 1
ATOM 2287 C CA . CYS A 1 328 ? 25.273 44.970 171.907 1.00 24.24 330 CYS A CA 1
ATOM 2288 C C . CYS A 1 328 ? 26.049 46.276 171.805 1.00 22.25 330 CYS A C 1
ATOM 2289 O O . CYS A 1 328 ? 25.942 47.139 172.688 1.00 21.47 330 CYS A O 1
ATOM 2292 N N . VAL A 1 329 ? 26.822 46.449 170.729 1.00 20.04 331 VAL A N 1
ATOM 2293 C CA . VAL A 1 329 ? 27.620 47.663 170.567 1.00 17.37 331 VAL A CA 1
ATOM 2294 C C . VAL A 1 329 ? 26.792 48.791 169.964 1.00 18.36 331 VAL A C 1
ATOM 2295 O O . VAL A 1 329 ? 26.859 49.936 170.429 1.00 18.83 331 VAL A O 1
ATOM 2299 N N . ALA A 1 330 ? 25.997 48.491 168.931 1.00 18.53 332 ALA A N 1
ATOM 2300 C CA . ALA A 1 330 ? 25.380 49.523 168.100 1.00 16.94 332 ALA A CA 1
ATOM 2301 C C . ALA A 1 330 ? 23.905 49.763 168.382 1.00 17.20 332 ALA A C 1
ATOM 2302 O O . ALA A 1 330 ? 23.375 50.791 167.947 1.00 19.77 332 ALA A O 1
ATOM 2304 N N . GLY A 1 331 ? 23.228 48.850 169.078 1.00 17.45 333 GLY A N 1
ATOM 2305 C CA . GLY A 1 331 ? 21.818 49.008 169.371 1.00 17.71 333 GLY A CA 1
ATOM 2306 C C . GLY A 1 331 ? 20.888 48.560 168.265 1.00 19.36 333 GLY A C 1
ATOM 2307 O O . GLY A 1 331 ? 19.668 48.532 168.476 1.00 23.62 333 GLY A O 1
ATOM 2308 N N . VAL A 1 332 ? 21.425 48.243 167.090 1.00 18.53 334 VAL A N 1
ATOM 2309 C CA . VAL A 1 332 ? 20.687 47.709 165.953 1.00 18.30 334 VAL A CA 1
ATOM 2310 C C . VAL A 1 332 ? 21.635 46.758 165.248 1.00 18.19 334 VAL A C 1
ATOM 2311 O O . VAL A 1 332 ? 22.834 46.746 165.516 1.00 21.40 334 VAL A O 1
ATOM 2315 N N . GLN A 1 333 ? 21.104 45.977 164.315 1.00 21.35 335 GLN A N 1
ATOM 2316 C CA . GLN A 1 333 ? 21.962 45.099 163.530 1.00 19.32 335 GLN A CA 1
ATOM 2317 C C . GLN A 1 333 ? 22.553 45.793 162.315 1.00 22.95 335 GLN A C 1
ATOM 2318 O O . GLN A 1 333 ? 23.647 45.426 161.869 1.00 22.63 335 GLN A O 1
ATOM 2324 N N . ASP A 1 334 ? 21.867 46.794 161.773 1.00 19.05 336 ASP A N 1
ATOM 2325 C CA . ASP A 1 334 ? 22.215 47.307 160.456 1.00 20.47 336 ASP A CA 1
ATOM 2326 C C . ASP A 1 334 ? 21.560 48.671 160.313 1.00 18.90 336 ASP A C 1
ATOM 2327 O O . ASP A 1 334 ? 20.381 48.814 160.652 1.00 20.17 336 ASP A O 1
ATOM 2332 N N . MET A 1 335 ? 22.309 49.680 159.838 1.00 16.60 337 MET A N 1
ATOM 2333 C CA . MET A 1 335 ? 21.725 51.002 159.593 1.00 15.99 337 MET A CA 1
ATOM 2334 C C . MET A 1 335 ? 21.825 51.424 158.136 1.00 18.30 337 MET A C 1
ATOM 2335 O O . MET A 1 335 ? 21.835 52.618 157.846 1.00 16.77 337 MET A O 1
ATOM 2340 N N . ARG A 1 336 ? 21.900 50.484 157.206 1.00 18.28 338 ARG A N 1
ATOM 2341 C CA . ARG A 1 336 ? 22.094 50.893 155.819 1.00 17.78 338 ARG A CA 1
ATOM 2342 C C . ARG A 1 336 ? 20.825 51.419 155.156 1.00 19.70 338 ARG A C 1
ATOM 2343 O O . ARG A 1 336 ? 20.924 52.120 154.141 1.00 18.82 338 ARG A O 1
ATOM 2351 N N . PHE A 1 337 ? 19.650 51.064 155.669 1.00 16.08 339 PHE A N 1
ATOM 2352 C CA . PHE A 1 337 ? 18.358 51.497 155.128 1.00 21.72 339 PHE A CA 1
ATOM 2353 C C . PHE A 1 337 ? 18.309 51.353 153.603 1.00 23.06 339 PHE A C 1
ATOM 2354 O O . PHE A 1 337 ? 18.301 52.314 152.825 1.00 20.08 339 PHE A O 1
ATOM 2362 N N . GLN A 1 338 ? 18.237 50.082 153.208 1.00 18.99 340 GLN A N 1
ATOM 2363 C CA . GLN A 1 338 ? 18.119 49.742 151.801 1.00 15.05 340 GLN A CA 1
ATOM 2364 C C . GLN A 1 338 ? 16.861 50.324 151.158 1.00 13.96 340 GLN A C 1
ATOM 2365 O O . GLN A 1 338 ? 16.742 50.259 149.932 1.00 15.53 340 GLN A O 1
ATOM 2371 N N . GLU A 1 339 ? 15.927 50.891 151.931 1.00 17.61 341 GLU A N 1
ATOM 2372 C CA . GLU A 1 339 ? 14.756 51.507 151.304 1.00 19.89 341 GLU A CA 1
ATOM 2373 C C . GLU A 1 339 ? 15.128 52.669 150.387 1.00 16.44 341 GLU A C 1
ATOM 2374 O O . GLU A 1 339 ? 14.322 53.031 149.521 1.00 16.48 341 GLU A O 1
ATOM 2380 N N . MET A 1 340 ? 16.303 53.284 150.558 1.00 17.15 342 MET A N 1
ATOM 2381 C CA . MET A 1 340 ? 16.723 54.322 149.619 1.00 14.75 342 MET A CA 1
ATOM 2382 C C . MET A 1 340 ? 17.640 53.794 148.527 1.00 14.63 342 MET A C 1
ATOM 2383 O O . MET A 1 340 ? 17.923 54.518 147.564 1.00 15.05 342 MET A O 1
ATOM 2388 N N . MET A 1 341 ? 18.104 52.557 148.655 1.00 14.48 343 MET A N 1
ATOM 2389 C CA . MET A 1 341 ? 19.075 52.030 147.709 1.00 14.85 343 MET A CA 1
ATOM 2390 C C . MET A 1 341 ? 18.542 51.916 146.274 1.00 15.06 343 MET A C 1
ATOM 2391 O O . MET A 1 341 ? 19.325 52.145 145.338 1.00 13.76 343 MET A O 1
ATOM 2396 N N . PRO A 1 342 ? 17.270 51.593 146.018 1.00 14.18 344 PRO A N 1
ATOM 2397 C CA . PRO A 1 342 ? 16.860 51.435 144.612 1.00 13.40 344 PRO A CA 1
ATOM 2398 C C . PRO A 1 342 ? 16.787 52.739 143.838 1.00 12.49 344 PRO A C 1
ATOM 2399 O O . PRO A 1 342 ? 16.629 52.683 142.613 1.00 14.01 344 PRO A O 1
ATOM 2403 N N . ASP A 1 343 ? 16.942 53.900 144.483 1.00 12.69 345 ASP A N 1
ATOM 2404 C CA . ASP A 1 343 ? 16.800 55.159 143.750 1.00 12.40 345 ASP A CA 1
ATOM 2405 C C . ASP A 1 343 ? 17.726 55.219 142.537 1.00 14.48 345 ASP A C 1
ATOM 2406 O O . ASP A 1 343 ? 17.320 55.692 141.468 1.00 13.65 345 ASP A O 1
ATOM 2411 N N . VAL A 1 344 ? 18.972 54.755 142.676 1.00 13.91 346 VAL A N 1
ATOM 2412 C CA . VAL A 1 344 ? 19.895 54.804 141.545 1.00 11.33 346 VAL A CA 1
ATOM 2413 C C . VAL A 1 344 ? 19.407 53.926 140.404 1.00 14.30 346 VAL A C 1
ATOM 2414 O O . VAL A 1 344 ? 19.635 54.237 139.226 1.00 14.44 346 VAL A O 1
ATOM 2418 N N . LEU A 1 345 ? 18.739 52.814 140.720 1.00 12.72 347 LEU A N 1
ATOM 2419 C CA . LEU A 1 345 ? 18.220 51.964 139.660 1.00 13.91 347 LEU A CA 1
ATOM 2420 C C . LEU A 1 345 ? 17.136 52.693 138.884 1.00 15.85 347 LEU A C 1
ATOM 2421 O O . LEU A 1 345 ? 17.100 52.647 137.646 1.00 14.99 347 LEU A O 1
ATOM 2426 N N . HIS A 1 346 ? 16.252 53.393 139.593 1.00 13.60 348 HIS A N 1
ATOM 2427 C CA . HIS A 1 346 ? 15.224 54.161 138.905 1.00 13.20 348 HIS A CA 1
ATOM 2428 C C . HIS A 1 346 ? 15.830 55.299 138.098 1.00 15.86 348 HIS A C 1
ATOM 2429 O O . HIS A 1 346 ? 15.356 55.605 136.994 1.00 15.37 348 HIS A O 1
ATOM 2436 N N . TRP A 1 347 ? 16.881 55.935 138.627 1.00 13.65 349 TRP A N 1
ATOM 2437 C CA . TRP A 1 347 ? 17.573 56.980 137.875 1.00 12.97 349 TRP A CA 1
ATOM 2438 C C . TRP A 1 347 ? 18.099 56.443 136.548 1.00 14.43 349 TRP A C 1
ATOM 2439 O O . TRP A 1 347 ? 18.010 57.121 135.513 1.00 12.83 349 TRP A O 1
ATOM 2450 N N . LEU A 1 348 ? 18.640 55.226 136.559 1.00 12.97 350 LEU A N 1
ATOM 2451 C CA . LEU A 1 348 ? 19.138 54.576 135.350 1.00 12.25 350 LEU A CA 1
ATOM 2452 C C . LEU A 1 348 ? 18.029 53.985 134.488 1.00 14.68 350 LEU A C 1
ATOM 2453 O O . LEU A 1 348 ? 18.327 53.440 133.417 1.00 15.61 350 LEU A O 1
ATOM 2458 N N . GLY A 1 349 ? 16.772 54.075 134.918 1.00 13.16 351 GLY A N 1
ATOM 2459 C CA . GLY A 1 349 ? 15.656 53.561 134.144 1.00 13.98 351 GLY A CA 1
ATOM 2460 C C . GLY A 1 349 ? 15.397 52.080 134.296 1.00 15.37 351 GLY A C 1
ATOM 2461 O O . GLY A 1 349 ? 14.597 51.526 133.533 1.00 18.96 351 GLY A O 1
ATOM 2462 N N . VAL A 1 350 ? 16.029 51.431 135.275 1.00 15.83 352 VAL A N 1
ATOM 2463 C CA . VAL A 1 350 ? 15.940 49.980 135.417 1.00 16.35 352 VAL A CA 1
ATOM 2464 C C . VAL A 1 350 ? 14.542 49.586 135.867 1.00 15.10 352 VAL A C 1
ATOM 2465 O O . VAL A 1 350 ? 14.042 50.059 136.896 1.00 19.22 352 VAL A O 1
ATOM 2469 N N . ARG A 1 351 ? 13.914 48.686 135.117 1.00 17.49 353 ARG A N 1
ATOM 2470 C CA . ARG A 1 351 ? 12.610 48.166 135.478 1.00 19.07 353 ARG A CA 1
ATOM 2471 C C . ARG A 1 351 ? 12.630 46.672 135.772 1.00 18.25 353 ARG A C 1
ATOM 2472 O O . ARG A 1 351 ? 11.647 46.145 136.308 1.00 20.49 353 ARG A O 1
ATOM 2480 N N . LYS A 1 352 ? 13.742 45.993 135.493 1.00 18.30 354 LYS A N 1
ATOM 2481 C CA . LYS A 1 352 ? 13.827 44.543 135.618 1.00 17.62 354 LYS A CA 1
ATOM 2482 C C . LYS A 1 352 ? 15.288 44.183 135.802 1.00 17.38 354 LYS A C 1
ATOM 2483 O O . LYS A 1 352 ? 16.142 44.720 135.091 1.00 18.23 354 LYS A O 1
ATOM 2489 N N . ILE A 1 353 ? 15.585 43.301 136.753 1.00 17.15 355 ILE A N 1
ATOM 2490 C CA . ILE A 1 353 ? 16.934 42.765 136.923 1.00 15.62 355 ILE A CA 1
ATOM 2491 C C . ILE A 1 353 ? 16.873 41.268 136.649 1.00 17.73 355 ILE A C 1
ATOM 2492 O O . ILE A 1 353 ? 16.267 40.511 137.420 1.00 18.50 355 ILE A O 1
ATOM 2497 N N . HIS A 1 354 ? 17.482 40.839 135.542 1.00 15.93 356 HIS A N 1
ATOM 2498 C CA . HIS A 1 354 ? 17.406 39.425 135.177 1.00 15.48 356 HIS A CA 1
ATOM 2499 C C . HIS A 1 354 ? 18.279 38.562 136.078 1.00 18.39 356 HIS A C 1
ATOM 2500 O O . HIS A 1 354 ? 17.897 37.439 136.427 1.00 18.78 356 HIS A O 1
ATOM 2507 N N . ARG A 1 355 ? 19.448 39.061 136.469 1.00 17.71 357 ARG A N 1
ATOM 2508 C CA . ARG A 1 355 ? 20.372 38.322 137.323 1.00 15.89 357 ARG A CA 1
ATOM 2509 C C . ARG A 1 355 ? 20.850 39.265 138.418 1.00 18.08 357 ARG A C 1
ATOM 2510 O O . ARG A 1 355 ? 21.614 40.199 138.148 1.00 18.79 357 ARG A O 1
ATOM 2518 N N . LEU A 1 356 ? 20.387 39.033 139.646 1.00 15.91 358 LEU A N 1
ATOM 2519 C CA . LEU A 1 356 ? 20.772 39.842 140.793 1.00 15.39 358 LEU A CA 1
ATOM 2520 C C . LEU A 1 356 ? 21.843 39.077 141.566 1.00 15.35 358 LEU A C 1
ATOM 2521 O O . LEU A 1 356 ? 21.558 38.039 142.171 1.00 19.08 358 LEU A O 1
ATOM 2526 N N . VAL A 1 357 ? 23.069 39.595 141.544 1.00 14.53 359 VAL A N 1
ATOM 2527 C CA . VAL A 1 357 ? 24.226 38.881 142.112 1.00 14.72 359 VAL A CA 1
ATOM 2528 C C . VAL A 1 357 ? 24.351 39.381 143.573 1.00 16.71 359 VAL A C 1
ATOM 2529 O O . VAL A 1 357 ? 25.154 40.248 143.899 1.00 16.23 359 VAL A O 1
ATOM 2533 N N . SER A 1 358 ? 23.532 38.785 144.426 1.00 15.93 360 SER A N 1
ATOM 2534 C CA . SER A 1 358 ? 23.290 39.261 145.783 1.00 16.35 360 SER A CA 1
ATOM 2535 C C . SER A 1 358 ? 22.390 38.228 146.456 1.00 17.13 360 SER A C 1
ATOM 2536 O O . SER A 1 358 ? 21.657 37.501 145.782 1.00 18.55 360 SER A O 1
ATOM 2539 N N . MET A 1 359 ? 22.442 38.174 147.791 1.00 15.67 361 MET A N 1
ATOM 2540 C CA . MET A 1 359 ? 21.583 37.289 148.575 1.00 18.39 361 MET A CA 1
ATOM 2541 C C . MET A 1 359 ? 20.699 38.021 149.567 1.00 16.81 361 MET A C 1
ATOM 2542 O O . MET A 1 359 ? 19.621 37.518 149.902 1.00 18.05 361 MET A O 1
ATOM 2547 N N . SER A 1 360 ? 21.126 39.186 150.043 1.00 14.90 362 SER A N 1
ATOM 2548 C CA . SER A 1 360 ? 20.420 39.909 151.091 1.00 15.67 362 SER A CA 1
ATOM 2549 C C . SER A 1 360 ? 18.920 39.982 150.845 1.00 16.36 362 SER A C 1
ATOM 2550 O O . SER A 1 360 ? 18.470 40.466 149.800 1.00 18.62 362 SER A O 1
ATOM 2553 N N . ASN A 1 361 ? 18.131 39.574 151.851 1.00 16.11 363 ASN A N 1
ATOM 2554 C CA . ASN A 1 361 ? 16.693 39.758 151.730 1.00 16.67 363 ASN A CA 1
ATOM 2555 C C . ASN A 1 361 ? 16.306 41.225 151.855 1.00 21.15 363 ASN A C 1
ATOM 2556 O O . ASN A 1 361 ? 15.304 41.646 151.263 1.00 18.92 363 ASN A O 1
ATOM 2561 N N . MET A 1 362 ? 17.084 42.028 152.594 1.00 18.25 364 MET A N 1
ATOM 2562 C CA . MET A 1 362 ? 16.734 43.445 152.699 1.00 16.78 364 MET A CA 1
ATOM 2563 C C . MET A 1 362 ? 16.912 44.150 151.362 1.00 16.01 364 MET A C 1
ATOM 2564 O O . MET A 1 362 ? 16.082 44.987 150.986 1.00 17.15 364 MET A O 1
ATOM 2569 N N . LYS A 1 363 ? 18.000 43.858 150.642 1.00 14.60 365 LYS A N 1
ATOM 2570 C CA . LYS A 1 363 ? 18.172 44.470 149.328 1.00 15.71 365 LYS A CA 1
ATOM 2571 C C . LYS A 1 363 ? 17.113 43.974 148.357 1.00 14.49 365 LYS A C 1
ATOM 2572 O O . LYS A 1 363 ? 16.533 44.763 147.604 1.00 16.55 365 LYS A O 1
ATOM 2578 N N . TYR A 1 364 ? 16.850 42.667 148.368 1.00 14.48 366 TYR A N 1
ATOM 2579 C CA . TYR A 1 364 ? 15.869 42.086 147.465 1.00 14.87 366 TYR A CA 1
ATOM 2580 C C . TYR A 1 364 ? 14.488 42.671 147.716 1.00 16.49 366 TYR A C 1
ATOM 2581 O O . TYR A 1 364 ? 13.772 43.038 146.776 1.00 17.14 366 TYR A O 1
ATOM 2590 N N . ASP A 1 365 ? 14.091 42.761 148.985 1.00 16.73 367 ASP A N 1
ATOM 2591 C CA . ASP A 1 365 ? 12.777 43.308 149.306 1.00 16.02 367 ASP A CA 1
ATOM 2592 C C . ASP A 1 365 ? 12.670 44.766 148.881 1.00 16.49 367 ASP A C 1
ATOM 2593 O O . ASP A 1 365 ? 11.618 45.204 148.399 1.00 19.98 367 ASP A O 1
ATOM 2598 N N . ALA A 1 366 ? 13.735 45.541 149.077 1.00 16.63 368 ALA A N 1
ATOM 2599 C CA . ALA A 1 366 ? 13.684 46.947 148.703 1.00 16.47 368 ALA A CA 1
ATOM 2600 C C . ALA A 1 366 ? 13.571 47.100 147.191 1.00 19.94 368 ALA A C 1
ATOM 2601 O O . ALA A 1 366 ? 12.760 47.895 146.698 1.00 16.87 368 ALA A O 1
ATOM 2603 N N . ILE A 1 367 ? 14.363 46.341 146.435 1.00 16.20 369 ILE A N 1
ATOM 2604 C CA . ILE A 1 367 ? 14.317 46.450 144.981 1.00 14.69 369 ILE A CA 1
ATOM 2605 C C . ILE A 1 367 ? 12.953 46.027 144.458 1.00 14.06 369 ILE A C 1
ATOM 2606 O O . ILE A 1 367 ? 12.312 46.751 143.685 1.00 16.66 369 ILE A O 1
ATOM 2611 N N . THR A 1 368 ? 12.489 44.835 144.853 1.00 14.87 370 THR A N 1
ATOM 2612 C CA . THR A 1 368 ? 11.212 44.343 144.335 1.00 15.67 370 THR A CA 1
ATOM 2613 C C . THR A 1 368 ? 10.034 45.151 144.867 1.00 18.55 370 THR A C 1
ATOM 2614 O O . THR A 1 368 ? 9.045 45.349 144.146 1.00 19.43 370 THR A O 1
ATOM 2618 N N . GLY A 1 369 ? 10.116 45.624 146.113 1.00 16.23 371 GLY A N 1
ATOM 2619 C CA . GLY A 1 369 ? 9.073 46.475 146.664 1.00 18.34 371 GLY A CA 1
ATOM 2620 C C . GLY A 1 369 ? 8.930 47.797 145.936 1.00 17.43 371 GLY A C 1
ATOM 2621 O O . GLY A 1 369 ? 7.858 48.411 145.987 1.00 21.58 371 GLY A O 1
ATOM 2622 N N . SER A 1 370 ? 9.983 48.253 145.260 1.00 19.28 372 SER A N 1
ATOM 2623 C CA . SER A 1 370 ? 9.920 49.476 144.471 1.00 17.32 372 SER A CA 1
ATOM 2624 C C . SER A 1 370 ? 9.417 49.212 143.060 1.00 22.94 372 SER A C 1
ATOM 2625 O O . SER A 1 370 ? 9.373 50.141 142.247 1.00 24.79 372 SER A O 1
ATOM 2628 N N . GLY A 1 371 ? 9.028 47.975 142.766 1.00 19.78 373 GLY A N 1
ATOM 2629 C CA . GLY A 1 371 ? 8.423 47.615 141.501 1.00 21.07 373 GLY A CA 1
ATOM 2630 C C . GLY A 1 371 ? 9.343 46.976 140.486 1.00 18.99 373 GLY A C 1
ATOM 2631 O O . GLY A 1 371 ? 8.893 46.689 139.372 1.00 27.14 373 GLY A O 1
ATOM 2632 N N . ILE A 1 372 ? 10.588 46.686 140.841 1.00 16.65 374 ILE A N 1
ATOM 2633 C CA . ILE A 1 372 ? 11.553 46.129 139.903 1.00 15.32 374 ILE A CA 1
ATOM 2634 C C . ILE A 1 372 ? 11.544 44.616 140.053 1.00 16.18 374 ILE A C 1
ATOM 2635 O O . ILE A 1 372 ? 11.887 44.088 141.117 1.00 18.81 374 ILE A O 1
ATOM 2640 N N . GLU A 1 373 ? 11.189 43.918 138.978 1.00 15.48 375 GLU A N 1
ATOM 2641 C CA . GLU A 1 373 ? 11.194 42.465 139.001 1.00 14.27 375 GLU A CA 1
ATOM 2642 C C . GLU A 1 373 ? 12.626 41.955 139.060 1.00 14.79 375 GLU A C 1
ATOM 2643 O O . GLU A 1 373 ? 13.510 42.472 138.380 1.00 17.01 375 GLU A O 1
ATOM 2649 N N . VAL A 1 374 ? 12.851 40.943 139.890 1.00 17.34 376 VAL A N 1
ATOM 2650 C CA . VAL A 1 374 ? 14.120 40.234 139.949 1.00 18.61 376 VAL A CA 1
ATOM 2651 C C . VAL A 1 374 ? 13.827 38.816 139.496 1.00 17.92 376 VAL A C 1
ATOM 2652 O O . VAL A 1 374 ? 12.989 38.128 140.096 1.00 20.52 376 VAL A O 1
ATOM 2656 N N . VAL A 1 375 ? 14.530 38.364 138.462 1.00 17.65 377 VAL A N 1
ATOM 2657 C CA . VAL A 1 375 ? 14.229 37.068 137.865 1.00 18.29 377 VAL A CA 1
ATOM 2658 C C . VAL A 1 375 ? 15.047 36.002 138.575 1.00 26.92 377 VAL A C 1
ATOM 2659 O O . VAL A 1 375 ? 14.490 35.110 139.222 1.00 26.91 377 VAL A O 1
ATOM 2663 N N . GLU A 1 376 ? 16.363 36.044 138.411 1.00 21.34 378 GLU A N 1
ATOM 2664 C CA . GLU A 1 376 ? 17.261 35.064 139.006 1.00 17.92 378 GLU A CA 1
ATOM 2665 C C . GLU A 1 376 ? 18.086 35.694 140.117 1.00 21.58 378 GLU A C 1
ATOM 2666 O O . GLU A 1 376 ? 18.679 36.757 139.924 1.00 21.14 378 GLU A O 1
ATOM 2672 N N . ARG A 1 377 ? 18.154 35.028 141.266 1.00 19.20 379 ARG A N 1
ATOM 2673 C CA . ARG A 1 377 ? 19.031 35.456 142.346 1.00 19.51 379 ARG A CA 1
ATOM 2674 C C . ARG A 1 377 ? 20.284 34.599 142.301 1.00 20.07 379 ARG A C 1
ATOM 2675 O O . ARG A 1 377 ? 20.195 33.366 142.276 1.00 22.44 379 ARG A O 1
ATOM 2683 N N . VAL A 1 378 ? 21.446 35.247 142.249 1.00 18.74 380 VAL A N 1
ATOM 2684 C CA . VAL A 1 378 ? 22.715 34.561 142.046 1.00 16.96 380 VAL A CA 1
ATOM 2685 C C . VAL A 1 378 ? 23.473 34.610 143.366 1.00 20.85 380 VAL A C 1
ATOM 2686 O O . VAL A 1 378 ? 24.071 35.637 143.714 1.00 19.97 380 VAL A O 1
ATOM 2690 N N . ASP A 1 379 ? 23.472 33.495 144.092 1.00 21.40 381 ASP A N 1
ATOM 2691 C CA . ASP A 1 379 ? 24.163 33.424 145.371 1.00 20.27 381 ASP A CA 1
ATOM 2692 C C . ASP A 1 379 ? 25.670 33.309 145.169 1.00 17.14 381 ASP A C 1
ATOM 2693 O O . ASP A 1 379 ? 26.168 32.997 144.077 1.00 22.67 381 ASP A O 1
ATOM 2698 N N . LEU A 1 380 ? 26.400 33.582 146.239 1.00 18.42 382 LEU A N 1
ATOM 2699 C CA . LEU A 1 380 ? 27.853 33.521 146.194 1.00 17.70 382 LEU A CA 1
ATOM 2700 C C . LEU A 1 380 ? 28.307 32.067 146.208 1.00 19.51 382 LEU A C 1
ATOM 2701 O O . LEU A 1 380 ? 27.958 31.329 147.140 1.00 24.20 382 LEU A O 1
ATOM 2706 N N . PRO A 1 381 ? 29.043 31.607 145.195 1.00 20.54 383 PRO A N 1
ATOM 2707 C CA . PRO A 1 381 ? 29.496 30.211 145.193 1.00 24.19 383 PRO A CA 1
ATOM 2708 C C . PRO A 1 381 ? 30.284 29.873 146.454 1.00 24.61 383 PRO A C 1
ATOM 2709 O O . PRO A 1 381 ? 31.085 30.671 146.948 1.00 23.15 383 PRO A O 1
ATOM 2713 N N . ALA A 1 382 ? 30.048 28.660 146.962 1.00 24.93 384 ALA A N 1
ATOM 2714 C CA . ALA A 1 382 ? 30.654 28.236 148.219 1.00 22.93 384 ALA A CA 1
ATOM 2715 C C . ALA A 1 382 ? 32.174 28.302 148.171 1.00 28.71 384 ALA A C 1
ATOM 2716 O O . ALA A 1 382 ? 32.814 28.606 149.186 1.00 25.48 384 ALA A O 1
ATOM 2718 N N . ASP A 1 383 ? 32.775 28.015 147.015 1.00 23.55 385 ASP A N 1
ATOM 2719 C CA . ASP A 1 383 ? 34.229 28.000 146.927 1.00 24.49 385 ASP A CA 1
ATOM 2720 C C . ASP A 1 383 ? 34.846 29.390 147.024 1.00 21.59 385 ASP A C 1
ATOM 2721 O O . ASP A 1 383 ? 36.074 29.491 147.126 1.00 26.41 385 ASP A O 1
ATOM 2726 N N . LEU A 1 384 ? 34.045 30.455 146.996 1.00 20.50 386 LEU A N 1
ATOM 2727 C CA . LEU A 1 384 ? 34.564 31.812 147.106 1.00 22.56 386 LEU A CA 1
ATOM 2728 C C . LEU A 1 384 ? 34.488 32.373 148.522 1.00 23.95 386 LEU A C 1
ATOM 2729 O O . LEU A 1 384 ? 34.976 33.485 148.763 1.00 22.68 386 LEU A O 1
ATOM 2734 N N . ILE A 1 385 ? 33.902 31.639 149.463 1.00 21.79 387 ILE A N 1
ATOM 2735 C CA . ILE A 1 385 ? 33.798 32.090 150.852 1.00 18.27 387 ILE A CA 1
ATOM 2736 C C . ILE A 1 385 ? 35.178 32.051 151.498 1.00 20.94 387 ILE A C 1
ATOM 2737 O O . ILE A 1 385 ? 35.776 30.968 151.596 1.00 22.40 387 ILE A O 1
ATOM 2742 N N . PRO A 1 386 ? 35.720 33.184 151.950 1.00 20.07 388 PRO A N 1
ATOM 2743 C CA . PRO A 1 386 ? 37.067 33.178 152.536 1.00 20.85 388 PRO A CA 1
ATOM 2744 C C . PRO A 1 386 ? 37.115 32.388 153.834 1.00 21.14 388 PRO A C 1
ATOM 2745 O O . PRO A 1 386 ? 36.092 32.033 154.433 1.00 19.08 388 PRO A O 1
ATOM 2749 N N . ALA A 1 387 ? 38.353 32.145 154.278 1.00 21.51 389 ALA A N 1
ATOM 2750 C CA . ALA A 1 387 ? 38.630 31.151 155.310 1.00 25.23 389 ALA A CA 1
ATOM 2751 C C . ALA A 1 387 ? 37.966 31.472 156.648 1.00 26.43 389 ALA A C 1
ATOM 2752 O O . ALA A 1 387 ? 37.678 30.553 157.423 1.00 28.53 389 ALA A O 1
ATOM 2754 N N . ASP A 1 388 ? 37.754 32.748 156.969 1.00 22.54 390 ASP A N 1
ATOM 2755 C CA . ASP A 1 388 ? 37.109 33.094 158.234 1.00 21.98 390 ASP A CA 1
ATOM 2756 C C . ASP A 1 388 ? 35.770 33.790 158.026 1.00 19.33 390 ASP A C 1
ATOM 2757 O O . ASP A 1 388 ? 35.313 34.515 158.912 1.00 19.35 390 ASP A O 1
ATOM 2762 N N . ALA A 1 389 ? 35.122 33.567 156.883 1.00 18.85 391 ALA A N 1
ATOM 2763 C CA . ALA A 1 389 ? 33.860 34.216 156.561 1.00 19.20 391 ALA A CA 1
ATOM 2764 C C . ALA A 1 389 ? 32.669 33.285 156.747 1.00 21.90 391 ALA A C 1
ATOM 2765 O O . ALA A 1 389 ? 31.542 33.652 156.398 1.00 19.20 391 ALA A O 1
ATOM 2767 N N . ARG A 1 390 ? 32.894 32.091 157.299 1.00 17.96 392 ARG A N 1
ATOM 2768 C CA . ARG A 1 390 ? 31.799 31.142 157.448 1.00 19.78 392 ARG A CA 1
ATO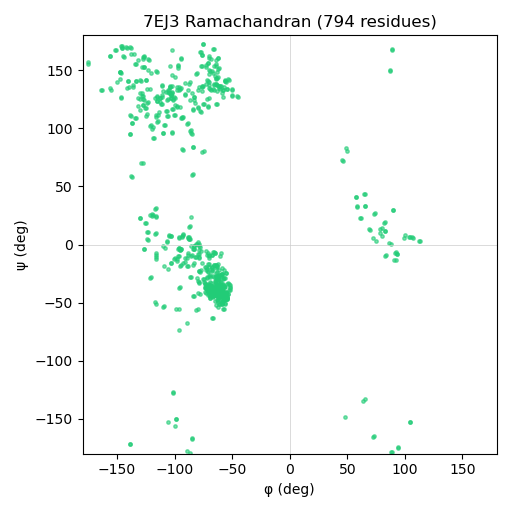M 2769 C C . ARG A 1 390 ? 30.796 31.600 158.505 1.00 20.10 392 ARG A C 1
ATOM 2770 O O . ARG A 1 390 ? 29.586 31.392 158.348 1.00 22.36 392 ARG A O 1
ATOM 2778 N N . VAL A 1 391 ? 31.268 32.220 159.589 1.00 20.47 393 VAL A N 1
ATOM 2779 C CA . VAL A 1 391 ? 30.344 32.723 160.606 1.00 19.62 393 VAL A CA 1
ATOM 2780 C C . VAL A 1 391 ? 29.386 33.730 159.984 1.00 20.43 393 VAL A C 1
ATOM 2781 O O . VAL A 1 391 ? 28.159 33.645 160.152 1.00 22.23 393 VAL A O 1
ATOM 2785 N N . GLU A 1 392 ? 29.933 34.685 159.231 1.00 17.59 394 GLU A N 1
ATOM 2786 C CA . GLU A 1 392 ? 29.125 35.719 158.583 1.00 18.84 394 GLU A CA 1
ATOM 2787 C C . GLU A 1 392 ? 28.066 35.128 157.649 1.00 21.93 394 GLU A C 1
ATOM 2788 O O . GLU A 1 392 ? 26.873 35.437 157.760 1.00 19.61 394 GLU A O 1
ATOM 2794 N N . ILE A 1 393 ? 28.491 34.298 156.690 1.00 20.55 395 ILE A N 1
ATOM 2795 C CA . ILE A 1 393 ? 27.548 33.865 155.665 1.00 19.21 395 ILE A CA 1
ATOM 2796 C C . ILE A 1 393 ? 26.523 32.893 156.245 1.00 20.57 395 ILE A C 1
ATOM 2797 O O . ILE A 1 393 ? 25.358 32.891 155.825 1.00 21.05 395 ILE A O 1
ATOM 2802 N N . ASP A 1 394 ? 26.918 32.060 157.210 1.00 21.79 396 ASP A N 1
ATOM 2803 C CA . ASP A 1 394 ? 25.947 31.182 157.856 1.00 23.06 396 ASP A CA 1
ATOM 2804 C C . ASP A 1 394 ? 24.913 31.983 158.641 1.00 23.21 396 ASP A C 1
ATOM 2805 O O . ASP A 1 394 ? 23.715 31.675 158.595 1.00 19.67 396 ASP A O 1
ATOM 2810 N N . ALA A 1 395 ? 25.353 33.010 159.376 1.00 18.77 397 ALA A N 1
ATOM 2811 C CA . ALA A 1 395 ? 24.400 33.832 160.120 1.00 17.98 397 ALA A CA 1
ATOM 2812 C C . ALA A 1 395 ? 23.439 34.532 159.173 1.00 22.82 397 ALA A C 1
ATOM 2813 O O . ALA A 1 395 ? 22.240 34.654 159.463 1.00 21.46 397 ALA A O 1
ATOM 2815 N N . LYS A 1 396 ? 23.951 35.012 158.036 1.00 20.23 398 LYS A N 1
ATOM 2816 C CA . LYS A 1 396 ? 23.106 35.717 157.076 1.00 17.80 398 LYS A CA 1
ATOM 2817 C C . LYS A 1 396 ? 22.078 34.786 156.454 1.00 22.74 398 LYS A C 1
ATOM 2818 O O . LYS A 1 396 ? 20.906 35.154 156.303 1.00 22.66 398 LYS A O 1
ATOM 2824 N N . MET A 1 397 ? 22.493 33.571 156.094 1.00 20.59 399 MET A N 1
ATOM 2825 C CA . MET A 1 397 ? 21.553 32.621 155.518 1.00 20.46 399 MET A CA 1
ATOM 2826 C C . MET A 1 397 ? 20.470 32.258 156.525 1.00 23.41 399 MET A C 1
ATOM 2827 O O . MET A 1 397 ? 19.281 32.200 156.185 1.00 23.02 399 MET A O 1
ATOM 2832 N N . ALA A 1 398 ? 20.862 32.042 157.784 1.00 24.34 400 ALA A N 1
ATOM 2833 C CA . ALA A 1 398 ? 19.879 31.776 158.828 1.00 26.44 400 ALA A CA 1
ATOM 2834 C C . ALA A 1 398 ? 18.949 32.966 159.039 1.00 24.16 400 ALA A C 1
ATOM 2835 O O . ALA A 1 398 ? 17.803 32.787 159.481 1.00 26.81 400 ALA A O 1
ATOM 2837 N N . ALA A 1 399 ? 19.416 34.178 158.741 1.00 24.12 401 ALA A N 1
ATOM 2838 C CA . ALA A 1 399 ? 18.608 35.382 158.891 1.00 23.77 401 ALA A CA 1
ATOM 2839 C C . ALA A 1 399 ? 17.695 35.634 157.699 1.00 23.80 401 ALA A C 1
ATOM 2840 O O . ALA A 1 399 ? 16.942 36.617 157.708 1.00 27.31 401 ALA A O 1
ATOM 2842 N N . GLY A 1 400 ? 17.740 34.787 156.675 1.00 21.71 402 GLY A N 1
ATOM 2843 C CA . GLY A 1 400 ? 16.846 34.921 155.540 1.00 23.97 402 GLY A CA 1
ATOM 2844 C C . GLY A 1 400 ? 17.505 35.316 154.237 1.00 25.12 402 GLY A C 1
ATOM 2845 O O . GLY A 1 400 ? 16.793 35.494 153.241 1.00 23.38 402 GLY A O 1
ATOM 2846 N N . TYR A 1 401 ? 18.831 35.452 154.193 1.00 23.04 403 TYR A N 1
ATOM 2847 C CA . TYR A 1 401 ? 19.476 35.703 152.912 1.00 20.81 403 TYR A CA 1
ATOM 2848 C C . TYR A 1 401 ? 19.228 34.520 151.980 1.00 23.11 403 TYR A C 1
ATOM 2849 O O . TYR A 1 401 ? 19.231 33.360 152.409 1.00 24.82 403 TYR A O 1
ATOM 2858 N N . PHE A 1 402 ? 19.064 34.814 150.691 1.00 21.00 404 PHE A N 1
ATOM 2859 C CA . PHE A 1 402 ? 18.751 33.776 149.718 1.00 23.04 404 PHE A CA 1
ATOM 2860 C C . PHE A 1 402 ? 19.857 32.732 149.633 1.00 20.51 404 PHE A C 1
ATOM 2861 O O . PHE A 1 402 ? 21.042 33.064 149.559 1.00 22.68 404 PHE A O 1
ATOM 2869 N N . THR A 1 403 ? 19.460 31.454 149.623 1.00 20.93 405 THR A N 1
ATOM 2870 C CA . THR A 1 403 ? 20.379 30.390 149.267 1.00 22.91 405 THR A CA 1
ATOM 2871 C C . THR A 1 403 ? 19.583 29.258 148.642 1.00 28.36 405 THR A C 1
ATOM 2872 O O . THR A 1 403 ? 18.466 28.967 149.098 1.00 28.27 405 THR A O 1
ATOM 2876 N N . PRO A 1 404 ? 20.101 28.630 147.581 1.00 27.46 406 PRO A N 1
ATOM 2877 C CA . PRO A 1 404 ? 19.408 27.467 147.007 1.00 31.12 406 PRO A CA 1
ATOM 2878 C C . PRO A 1 404 ? 19.510 26.225 147.866 1.00 39.25 406 PRO A C 1
ATOM 2879 O O . PRO A 1 404 ? 18.685 25.313 147.717 1.00 39.55 406 PRO A O 1
ATOM 2883 N N . GLY A 1 405 ? 20.503 26.135 148.744 1.00 34.47 407 GLY A N 1
ATOM 2884 C CA . GLY A 1 405 ? 20.736 24.936 149.506 1.00 37.74 407 GLY A CA 1
ATOM 2885 C C . GLY A 1 405 ? 20.183 25.025 150.911 1.00 42.69 407 GLY A C 1
ATOM 2886 O O . GLY A 1 405 ? 19.268 25.798 151.206 1.00 45.48 407 GLY A O 1
ATOM 2887 N N . ALA A 1 406 ? 20.766 24.224 151.802 1.00 40.13 408 ALA A N 1
ATOM 2888 C CA . ALA A 1 406 ? 20.244 24.130 153.156 1.00 39.84 408 ALA A CA 1
ATOM 2889 C C . ALA A 1 406 ? 20.537 25.395 153.947 1.00 40.64 408 ALA A C 1
ATOM 2890 O O . ALA A 1 406 ? 21.620 25.981 153.841 1.00 44.91 408 ALA A O 1
ATOM 2892 N N . VAL A 1 407 ? 19.574 25.797 154.769 1.00 34.60 409 VAL A N 1
ATOM 2893 C CA . VAL A 1 407 ? 19.793 26.895 155.703 1.00 35.08 409 VAL A CA 1
ATOM 2894 C C . VAL A 1 407 ? 20.368 26.270 156.967 1.00 34.13 409 VAL A C 1
ATOM 2895 O O . VAL A 1 407 ? 19.844 25.252 157.442 1.00 35.26 409 VAL A O 1
ATOM 2899 N N . PRO A 1 408 ? 21.434 26.822 157.538 1.00 36.30 410 PRO A N 1
ATOM 2900 C CA . PRO A 1 408 ? 21.956 26.258 158.787 1.00 35.34 410 PRO A CA 1
ATOM 2901 C C . PRO A 1 408 ? 20.902 26.316 159.885 1.00 37.09 410 PRO A C 1
ATOM 2902 O O . PRO A 1 408 ? 20.228 27.333 160.071 1.00 39.76 410 PRO A O 1
ATOM 2906 N N . ASP A 1 409 ? 20.742 25.202 160.597 1.00 38.17 411 ASP A N 1
ATOM 2907 C CA . ASP A 1 409 ? 19.816 25.154 161.716 1.00 41.89 411 ASP A CA 1
ATOM 2908 C C . ASP A 1 409 ? 20.534 25.563 163.004 1.00 42.72 411 ASP A C 1
ATOM 2909 O O . ASP A 1 409 ? 21.709 25.938 163.000 1.00 43.96 411 ASP A O 1
ATOM 2914 N N . ALA A 1 410 ? 19.807 25.508 164.121 1.00 43.84 412 ALA A N 1
ATOM 2915 C CA . ALA A 1 410 ? 20.366 25.953 165.395 1.00 47.01 412 ALA A CA 1
ATOM 2916 C C . ALA A 1 410 ? 21.672 25.233 165.723 1.00 44.87 412 ALA A C 1
ATOM 2917 O O . ALA A 1 410 ? 22.644 25.869 166.153 1.00 41.86 412 ALA A O 1
ATOM 2919 N N . ASP A 1 411 ? 21.721 23.913 165.522 1.00 42.69 413 ASP A N 1
ATOM 2920 C CA . ASP A 1 411 ? 22.926 23.164 165.874 1.00 40.15 413 ASP A CA 1
ATOM 2921 C C . ASP A 1 411 ? 24.117 23.590 165.023 1.00 43.19 413 ASP A C 1
ATOM 2922 O O . ASP A 1 411 ? 25.224 23.777 165.541 1.00 42.67 413 ASP A O 1
ATOM 2927 N N . GLU A 1 412 ? 23.911 23.758 163.714 1.00 37.11 414 GLU A N 1
ATOM 2928 C CA . GLU A 1 412 ? 25.002 24.213 162.860 1.00 41.92 414 GLU A CA 1
ATOM 2929 C C . GLU A 1 412 ? 25.461 25.607 163.259 1.00 36.16 414 GLU A C 1
ATOM 2930 O O . GLU A 1 412 ? 26.663 25.906 163.240 1.00 33.70 414 GLU A O 1
ATOM 2936 N N . LEU A 1 413 ? 24.516 26.484 163.607 1.00 30.48 415 LEU A N 1
ATOM 2937 C CA . LEU A 1 413 ? 24.870 27.854 163.953 1.00 29.18 415 LEU A CA 1
ATOM 2938 C C . LEU A 1 413 ? 25.665 27.946 165.248 1.00 30.34 415 LEU A C 1
ATOM 2939 O O . LEU A 1 413 ? 26.368 28.938 165.458 1.00 30.97 415 LEU A O 1
ATOM 2944 N N . ALA A 1 414 ? 25.564 26.946 166.124 1.00 33.89 416 ALA A N 1
ATOM 2945 C CA . ALA A 1 414 ? 26.304 26.950 167.381 1.00 31.70 416 ALA A CA 1
ATOM 2946 C C . ALA A 1 414 ? 27.743 26.473 167.236 1.00 39.30 416 ALA A C 1
ATOM 2947 O O . ALA A 1 414 ? 28.517 26.611 168.188 1.00 38.10 416 ALA A O 1
ATOM 2949 N N . LYS A 1 415 ? 28.123 25.914 166.089 1.00 34.70 417 LYS A N 1
ATOM 2950 C CA . LYS A 1 415 ? 29.511 25.508 165.894 1.00 37.38 417 LYS A CA 1
ATOM 2951 C C . LYS A 1 415 ? 30.443 26.717 165.914 1.00 47.41 417 LYS A C 1
ATOM 2952 O O . LYS A 1 415 ? 30.151 27.762 165.323 1.00 47.68 417 LYS A O 1
ATOM 2958 N N . VAL A 1 416 ? 31.583 26.555 166.590 1.00 46.07 418 VAL A N 1
ATOM 2959 C CA . VAL A 1 416 ? 32.610 27.592 166.680 1.00 41.22 418 VAL A CA 1
ATOM 2960 C C . VAL A 1 416 ? 33.338 27.665 165.347 1.00 35.65 418 VAL A C 1
ATOM 2961 O O . VAL A 1 416 ? 34.423 27.094 165.186 1.00 38.87 418 VAL A O 1
ATOM 2965 N N . LYS A 1 417 ? 32.742 28.352 164.379 1.00 31.34 419 LYS A N 1
ATOM 2966 C CA . LYS A 1 417 ? 33.314 28.416 163.046 1.00 38.43 419 LYS A CA 1
ATOM 2967 C C . LYS A 1 417 ? 34.305 29.563 162.877 1.00 45.03 419 LYS A C 1
ATOM 2968 O O . LYS A 1 417 ? 34.970 29.637 161.836 1.00 41.84 419 LYS A O 1
ATOM 2974 N N . GLY A 1 418 ? 34.408 30.460 163.857 1.00 30.25 420 GLY A N 1
ATOM 2975 C CA . GLY A 1 418 ? 35.298 31.610 163.752 1.00 26.08 420 GLY A CA 1
ATOM 2976 C C . GLY A 1 418 ? 36.689 31.342 164.307 1.00 27.52 420 GLY A C 1
ATOM 2977 O O . GLY A 1 418 ? 36.850 30.722 165.356 1.00 28.32 420 GLY A O 1
ATOM 2978 N N . ARG A 1 419 ? 37.694 31.841 163.593 1.00 25.36 421 ARG A N 1
ATOM 2979 C CA . ARG A 1 419 ? 39.082 31.695 164.005 1.00 25.61 421 ARG A CA 1
ATOM 2980 C C . ARG A 1 419 ? 39.369 32.489 165.275 1.00 24.39 421 ARG A C 1
ATOM 2981 O O . ARG A 1 419 ? 38.789 33.548 165.517 1.00 28.53 421 ARG A O 1
ATOM 2989 N N . GLU A 1 420 ? 40.302 31.980 166.077 1.00 28.70 422 GLU A N 1
ATOM 2990 C CA . GLU A 1 420 ? 40.692 32.646 167.312 1.00 35.41 422 GLU A CA 1
ATOM 2991 C C . GLU A 1 420 ? 41.475 33.931 167.038 1.00 33.12 422 GLU A C 1
ATOM 2992 O O . GLU A 1 420 ? 41.989 34.158 165.941 1.00 31.77 422 GLU A O 1
ATOM 2998 N N . LEU A 1 421 ? 41.549 34.771 168.075 1.00 40.59 423 LEU A N 1
ATOM 2999 C CA . LEU A 1 421 ? 42.324 36.026 168.146 1.00 49.35 423 LEU A CA 1
ATOM 3000 C C . LEU A 1 421 ? 41.464 37.264 167.929 1.00 51.31 423 LEU A C 1
ATOM 3001 O O . LEU A 1 421 ? 41.528 38.202 168.732 1.00 45.11 423 LEU A O 1
ATOM 3006 N N . HIS B 1 22 ? 15.104 68.324 191.838 1.00 72.04 24 HIS B N 1
ATOM 3007 C CA . HIS B 1 22 ? 16.338 67.622 192.183 1.00 83.09 24 HIS B CA 1
ATOM 3008 C C . HIS B 1 22 ? 17.548 68.535 192.011 1.00 82.86 24 HIS B C 1
ATOM 3009 O O . HIS B 1 22 ? 17.432 69.763 192.074 1.00 52.01 24 HIS B O 1
ATOM 3016 N N . SER B 1 23 ? 18.713 67.935 191.801 1.00 63.01 25 SER B N 1
ATOM 3017 C CA . SER B 1 23 ? 19.916 68.694 191.499 1.00 104.35 25 SER B CA 1
ATOM 3018 C C . SER B 1 23 ? 20.209 68.622 190.004 1.00 71.07 25 SER B C 1
ATOM 3019 O O . SER B 1 23 ? 19.624 67.827 189.262 1.00 52.27 25 SER B O 1
ATOM 3022 N N . GLY B 1 24 ? 21.124 69.479 189.562 1.00 63.56 26 GLY B N 1
ATOM 3023 C CA . GLY B 1 24 ? 21.405 69.587 188.146 1.00 37.11 26 GLY B CA 1
ATOM 3024 C C . GLY B 1 24 ? 22.424 68.581 187.652 1.00 55.26 26 GLY B C 1
ATOM 3025 O O . GLY B 1 24 ? 23.072 68.812 186.626 1.00 48.64 26 GLY B O 1
ATOM 3026 N N . GLY B 1 25 ? 22.565 67.464 188.360 1.00 35.56 27 GLY B N 1
ATOM 3027 C CA . GLY B 1 25 ? 23.602 66.493 188.044 1.00 30.71 27 GLY B CA 1
ATOM 3028 C C . GLY B 1 25 ? 24.942 67.172 187.852 1.00 50.11 27 GLY B C 1
ATOM 3029 O O . GLY B 1 25 ? 25.236 68.188 188.475 1.00 31.04 27 GLY B O 1
ATOM 3030 N N . VAL B 1 26 ? 25.775 66.607 186.984 1.00 23.76 28 VAL B N 1
ATOM 3031 C CA . VAL B 1 26 ? 27.068 67.217 186.694 1.00 28.99 28 VAL B CA 1
ATOM 3032 C C . VAL B 1 26 ? 27.016 67.895 185.338 1.00 26.34 28 VAL B C 1
ATOM 3033 O O . VAL B 1 26 ? 26.226 67.535 184.455 1.00 24.03 28 VAL B O 1
ATOM 3037 N N . GLY B 1 27 ? 27.858 68.904 185.173 1.00 29.00 29 GLY B N 1
ATOM 3038 C CA . GLY B 1 27 ? 28.008 69.574 183.906 1.00 28.42 29 GLY B CA 1
ATOM 3039 C C . GLY B 1 27 ? 28.993 68.836 183.025 1.00 28.73 29 GLY B C 1
ATOM 3040 O O . GLY B 1 27 ? 29.381 67.694 183.283 1.00 34.39 29 GLY B O 1
ATOM 3041 N N . ALA B 1 28 ? 29.409 69.513 181.969 1.00 25.67 30 ALA B N 1
ATOM 3042 C CA . ALA B 1 28 ? 30.313 68.910 181.006 1.00 23.21 30 ALA B CA 1
ATOM 3043 C C . ALA B 1 28 ? 31.746 68.927 181.528 1.00 26.49 30 ALA B C 1
ATOM 3044 O O . ALA B 1 28 ? 32.212 69.931 182.080 1.00 29.71 30 ALA B O 1
ATOM 3046 N N . LEU B 1 29 ? 32.442 67.800 181.365 1.00 25.49 31 LEU B N 1
ATOM 3047 C CA . LEU B 1 29 ? 33.818 67.706 181.836 1.00 22.06 31 LEU B CA 1
ATOM 3048 C C . LEU B 1 29 ? 34.731 68.565 180.966 1.00 22.14 31 LEU B C 1
ATOM 3049 O O . LEU B 1 29 ? 34.548 68.636 179.752 1.00 24.90 31 LEU B O 1
ATOM 3054 N N . PRO B 1 30 ? 35.703 69.248 181.559 1.00 22.66 32 PRO B N 1
ATOM 3055 C CA . PRO B 1 30 ? 36.617 70.061 180.754 1.00 23.35 32 PRO B CA 1
ATOM 3056 C C . PRO B 1 30 ? 37.588 69.191 179.975 1.00 23.09 32 PRO B C 1
ATOM 3057 O O . PRO B 1 30 ? 37.923 68.074 180.373 1.00 22.54 32 PRO B O 1
ATOM 3061 N N . ILE B 1 31 ? 38.049 69.723 178.850 1.00 22.35 33 ILE B N 1
ATOM 3062 C CA . ILE B 1 31 ? 39.071 69.077 178.046 1.00 20.74 33 ILE B CA 1
ATOM 3063 C C . ILE B 1 31 ? 40.307 69.962 178.059 1.00 21.43 33 ILE B C 1
ATOM 3064 O O . ILE B 1 31 ? 40.219 71.162 177.776 1.00 25.93 33 ILE B O 1
ATOM 3069 N N . HIS B 1 32 ? 41.449 69.376 178.410 1.00 18.61 34 HIS B N 1
ATOM 3070 C CA . HIS B 1 32 ? 42.732 70.066 178.392 1.00 17.81 34 HIS B CA 1
ATOM 3071 C C . HIS B 1 32 ? 43.572 69.312 177.375 1.00 20.38 34 HIS B C 1
ATOM 3072 O O . HIS B 1 32 ? 44.232 68.321 177.705 1.00 20.51 34 HIS B O 1
ATOM 3079 N N . TRP B 1 33 ? 43.513 69.767 176.125 1.00 18.55 35 TRP B N 1
ATOM 3080 C CA . TRP B 1 33 ? 44.131 69.016 175.046 1.00 16.53 35 TRP B CA 1
ATOM 3081 C C . TRP B 1 33 ? 45.633 68.916 175.255 1.00 15.57 35 TRP B C 1
ATOM 3082 O O . TRP B 1 33 ? 46.296 69.896 175.615 1.00 19.13 35 TRP B O 1
ATOM 3093 N N . GLY B 1 34 ? 46.166 67.722 175.022 1.00 17.65 36 GLY B N 1
ATOM 3094 C CA . GLY B 1 34 ? 47.590 67.502 175.158 1.00 17.65 36 GLY B CA 1
ATOM 3095 C C . GLY B 1 34 ? 48.092 67.328 176.575 1.00 17.85 36 GLY B C 1
ATOM 3096 O O . GLY B 1 34 ? 49.309 67.330 176.782 1.00 18.75 36 GLY B O 1
ATOM 3097 N N . ALA B 1 35 ? 47.199 67.186 177.558 1.00 16.97 37 ALA B N 1
ATOM 3098 C CA . ALA B 1 35 ? 47.614 67.041 178.947 1.00 20.06 37 ALA B CA 1
ATOM 3099 C C . ALA B 1 35 ? 48.410 65.749 179.147 1.00 19.21 37 ALA B C 1
ATOM 3100 O O . ALA B 1 35 ? 48.308 64.814 178.347 1.00 18.53 37 ALA B O 1
ATOM 3102 N N . PRO B 1 36 ? 49.207 65.672 180.217 1.00 19.35 38 PRO B N 1
ATOM 3103 C CA . PRO B 1 36 ? 50.130 64.528 180.364 1.00 20.89 38 PRO B CA 1
ATOM 3104 C C . PRO B 1 36 ? 49.464 63.208 180.709 1.00 24.35 38 PRO B C 1
ATOM 3105 O O . PRO B 1 36 ? 50.089 62.157 180.501 1.00 23.12 38 PRO B O 1
ATOM 3109 N N . THR B 1 37 ? 48.250 63.212 181.252 1.00 19.44 39 THR B N 1
ATOM 3110 C CA . THR B 1 37 ? 47.545 61.986 181.598 1.00 20.52 39 THR B CA 1
ATOM 3111 C C . THR B 1 37 ? 46.130 62.050 181.063 1.00 18.18 39 THR B C 1
ATOM 3112 O O . THR B 1 37 ? 45.588 63.133 180.822 1.00 20.15 39 THR B O 1
ATOM 3116 N N . ALA B 1 38 ? 45.520 60.873 180.901 1.00 16.91 40 ALA B N 1
ATOM 3117 C CA . ALA B 1 38 ? 44.139 60.835 180.425 1.00 17.70 40 ALA B CA 1
ATOM 3118 C C . ALA B 1 38 ? 43.208 61.607 181.355 1.00 21.48 40 ALA B C 1
ATOM 3119 O O . ALA B 1 38 ? 42.336 62.353 180.892 1.00 20.17 40 ALA B O 1
ATOM 3121 N N . SER B 1 39 ? 43.380 61.453 182.674 1.00 20.08 41 SER B N 1
ATOM 3122 C CA . SER B 1 39 ? 42.487 62.137 183.609 1.00 22.37 41 SER B CA 1
ATOM 3123 C C . SER B 1 39 ? 42.571 63.651 183.468 1.00 21.51 41 SER B C 1
ATOM 3124 O O . SER B 1 39 ? 41.545 64.343 183.521 1.00 22.12 41 SER B O 1
ATOM 3127 N N . GLU B 1 40 ? 43.779 64.192 183.308 1.00 18.92 42 GLU B N 1
ATOM 3128 C CA . GLU B 1 40 ? 43.896 65.635 183.138 1.00 20.07 42 GLU B CA 1
ATOM 3129 C C . GLU B 1 40 ? 43.356 66.063 181.787 1.00 19.16 42 GLU B C 1
ATOM 3130 O O . GLU B 1 40 ? 42.754 67.136 181.661 1.00 23.66 42 GLU B O 1
ATOM 3136 N N . ARG B 1 41 ? 43.550 65.227 180.759 1.00 17.81 43 ARG B N 1
ATOM 3137 C CA . ARG B 1 41 ? 43.074 65.573 179.421 1.00 18.82 43 ARG B CA 1
ATOM 3138 C C . ARG B 1 41 ? 41.558 65.678 179.387 1.00 18.01 43 ARG B C 1
ATOM 3139 O O . ARG B 1 41 ? 41.003 66.594 178.760 1.00 18.98 43 ARG B O 1
ATOM 3147 N N . GLY B 1 42 ? 40.869 64.739 180.031 1.00 18.28 44 GLY B N 1
ATOM 3148 C CA . GLY B 1 42 ? 39.427 64.689 180.000 1.00 16.01 44 GLY B CA 1
ATOM 3149 C C . GLY B 1 42 ? 38.917 63.906 178.800 1.00 17.95 44 GLY B C 1
ATOM 3150 O O . GLY B 1 42 ? 39.540 63.880 177.734 1.00 17.14 44 GLY B O 1
ATOM 3151 N N . PRO B 1 43 ? 37.763 63.261 178.952 1.00 16.28 45 PRO B N 1
ATOM 3152 C CA . PRO B 1 43 ? 37.215 62.465 177.851 1.00 16.32 45 PRO B CA 1
ATOM 3153 C C . PRO B 1 43 ? 36.514 63.342 176.837 1.00 17.90 45 PRO B C 1
ATOM 3154 O O . PRO B 1 43 ? 35.920 64.370 177.165 1.00 17.00 45 PRO B O 1
ATOM 3158 N N . VAL B 1 44 ? 36.588 62.919 175.579 1.00 15.06 46 VAL B N 1
ATOM 3159 C CA . VAL B 1 44 ? 35.751 63.478 174.526 1.00 13.81 46 VAL B CA 1
ATOM 3160 C C . VAL B 1 44 ? 34.365 62.859 174.687 1.00 14.80 46 VAL B C 1
ATOM 3161 O O . VAL B 1 44 ? 34.204 61.645 174.543 1.00 15.51 46 VAL B O 1
ATOM 3165 N N . VAL B 1 45 ? 33.366 63.687 175.020 1.00 14.52 47 VAL B N 1
ATOM 3166 C CA . VAL B 1 45 ? 31.988 63.245 175.210 1.00 15.41 47 VAL B CA 1
ATOM 3167 C C . VAL B 1 45 ? 31.178 63.803 174.042 1.00 15.31 47 VAL B C 1
ATOM 3168 O O . VAL B 1 45 ? 30.724 64.956 174.072 1.00 15.19 47 VAL B O 1
ATOM 3172 N N . GLY B 1 46 ? 30.994 62.982 173.010 1.00 15.22 48 GLY B N 1
ATOM 3173 C CA . GLY B 1 46 ? 30.364 63.425 171.782 1.00 15.43 48 GLY B CA 1
ATOM 3174 C C . GLY B 1 46 ? 29.062 62.713 171.501 1.00 14.68 48 GLY B C 1
ATOM 3175 O O . GLY B 1 46 ? 28.498 62.822 170.412 1.00 14.43 48 GLY B O 1
ATOM 3176 N N . THR B 1 47 ? 28.595 61.955 172.486 1.00 13.75 49 THR B N 1
ATOM 3177 C CA . THR B 1 47 ? 27.302 61.306 172.439 1.00 13.36 49 THR B CA 1
ATOM 3178 C C . THR B 1 47 ? 26.192 62.324 172.668 1.00 14.39 49 THR B C 1
ATOM 3179 O O . THR B 1 47 ? 26.433 63.482 173.005 1.00 17.93 49 THR B O 1
ATOM 3183 N N . THR B 1 48 ? 24.949 61.876 172.491 1.00 16.78 50 THR B N 1
ATOM 3184 C CA . THR B 1 48 ? 23.806 62.769 172.643 1.00 18.72 50 THR B CA 1
ATOM 3185 C C . THR B 1 48 ? 22.795 62.262 173.658 1.00 16.84 50 THR B C 1
ATOM 3186 O O . THR B 1 48 ? 21.697 62.827 173.760 1.00 22.20 50 THR B O 1
ATOM 3190 N N . THR B 1 49 ? 23.142 61.232 174.431 1.00 19.52 51 THR B N 1
ATOM 3191 C CA . THR B 1 49 ? 22.211 60.714 175.425 1.00 20.66 51 THR B CA 1
ATOM 3192 C C . THR B 1 49 ? 22.000 61.703 176.565 1.00 21.36 51 THR B C 1
ATOM 3193 O O . THR B 1 49 ? 20.939 61.698 177.200 1.00 22.99 51 THR B O 1
ATOM 3197 N N . ASN B 1 50 ? 22.989 62.546 176.845 1.00 19.07 52 ASN B N 1
ATOM 3198 C CA . ASN B 1 50 ? 22.839 63.608 177.841 1.00 20.38 52 ASN B CA 1
ATOM 3199 C C . ASN B 1 50 ? 23.477 64.869 177.259 1.00 20.53 52 ASN B C 1
ATOM 3200 O O . ASN B 1 50 ? 24.705 64.974 177.192 1.00 19.56 52 ASN B O 1
ATOM 3205 N N . ARG B 1 51 ? 22.644 65.812 176.816 1.00 20.33 53 ARG B N 1
ATOM 3206 C CA . ARG B 1 51 ? 23.189 67.017 176.200 1.00 23.57 53 ARG B CA 1
ATOM 3207 C C . ARG B 1 51 ? 24.075 67.789 177.170 1.00 18.64 53 ARG B C 1
ATOM 3208 O O . ARG B 1 51 ? 25.050 68.421 176.749 1.00 22.18 53 ARG B O 1
ATOM 3216 N N . ALA B 1 52 ? 23.771 67.741 178.467 1.00 20.44 54 ALA B N 1
ATOM 3217 C CA . ALA B 1 52 ? 24.536 68.529 179.429 1.00 20.97 54 ALA B CA 1
ATOM 3218 C C . ALA B 1 52 ? 25.971 68.045 179.577 1.00 20.97 54 ALA B C 1
ATOM 3219 O O . ALA B 1 52 ? 26.822 68.816 180.029 1.00 24.16 54 ALA B O 1
ATOM 3221 N N . HIS B 1 53 ? 26.257 66.794 179.217 1.00 19.55 55 HIS B N 1
ATOM 3222 C CA . HIS B 1 53 ? 27.608 66.262 179.324 1.00 17.97 55 HIS B CA 1
ATOM 3223 C C . HIS B 1 53 ? 28.437 66.498 178.075 1.00 19.68 55 HIS B C 1
ATOM 3224 O O . HIS B 1 53 ? 29.651 66.276 178.111 1.00 17.88 55 HIS B O 1
ATOM 3231 N N . ARG B 1 54 ? 27.818 66.926 176.978 1.00 19.33 56 ARG B N 1
ATOM 3232 C CA . ARG B 1 54 ? 28.566 67.104 175.740 1.00 20.60 56 ARG B CA 1
ATOM 3233 C C . ARG B 1 54 ? 29.618 68.182 175.930 1.00 18.33 56 ARG B C 1
ATOM 3234 O O . ARG B 1 54 ? 29.327 69.263 176.453 1.00 21.99 56 ARG B O 1
ATOM 3242 N N . ASN B 1 55 ? 30.847 67.895 175.503 1.00 16.58 57 ASN B N 1
ATOM 3243 C CA . ASN B 1 55 ? 31.919 68.870 175.654 1.00 16.77 57 ASN B CA 1
ATOM 3244 C C . ASN B 1 55 ? 32.677 69.072 174.352 1.00 13.84 57 ASN B C 1
ATOM 3245 O O . ASN B 1 55 ? 33.826 69.519 174.371 1.00 16.68 57 ASN B O 1
ATOM 3250 N N . VAL B 1 56 ? 32.038 68.763 173.217 1.00 13.10 58 VAL B N 1
ATOM 3251 C CA . VAL B 1 56 ? 32.616 68.934 171.893 1.00 13.96 58 VAL B CA 1
ATOM 3252 C C . VAL B 1 56 ? 31.515 69.402 170.949 1.00 14.28 58 VAL B C 1
ATOM 3253 O O . VAL B 1 56 ? 30.329 69.406 171.290 1.00 15.19 58 VAL B O 1
ATOM 3257 N N . ILE B 1 57 ? 31.927 69.808 169.754 1.00 13.79 59 ILE B N 1
ATOM 3258 C CA . ILE B 1 57 ? 31.027 70.080 168.640 1.00 14.95 59 ILE B CA 1
ATOM 3259 C C . ILE B 1 57 ? 30.987 68.832 167.770 1.00 14.03 59 ILE B C 1
ATOM 3260 O O . ILE B 1 57 ? 32.040 68.258 167.466 1.00 14.90 59 ILE B O 1
ATOM 3265 N N . GLY B 1 58 ? 29.785 68.397 167.381 1.00 13.49 60 GLY B N 1
ATOM 3266 C CA . GLY B 1 58 ? 29.655 67.239 166.503 1.00 13.08 60 GLY B CA 1
ATOM 3267 C C . GLY B 1 58 ? 29.449 65.931 167.246 1.00 14.94 60 GLY B C 1
ATOM 3268 O O . GLY B 1 58 ? 29.298 65.881 168.473 1.00 16.36 60 GLY B O 1
ATOM 3269 N N . THR B 1 59 ? 29.443 64.842 166.474 1.00 13.76 61 THR B N 1
ATOM 3270 C CA . THR B 1 59 ? 29.145 63.515 166.993 1.00 12.91 61 THR B CA 1
ATOM 3271 C C . THR B 1 59 ? 30.097 62.509 166.374 1.00 12.08 61 THR B C 1
ATOM 3272 O O . THR B 1 59 ? 30.828 62.812 165.427 1.00 15.04 61 THR B O 1
ATOM 3276 N N . HIS B 1 60 ? 30.079 61.294 166.920 1.00 14.75 62 HIS B N 1
ATOM 3277 C CA . HIS B 1 60 ? 31.021 60.256 166.520 1.00 13.46 62 HIS B CA 1
ATOM 3278 C C . HIS B 1 60 ? 30.639 59.611 165.187 1.00 14.70 62 HIS B C 1
ATOM 3279 O O . HIS B 1 60 ? 29.524 59.752 164.681 1.00 16.30 62 HIS B O 1
ATOM 3286 N N . SER B 1 61 ? 31.605 58.882 164.636 1.00 14.20 63 SER B N 1
ATOM 3287 C CA . SER B 1 61 ? 31.476 57.978 163.498 1.00 15.59 63 SER B CA 1
ATOM 3288 C C . SER B 1 61 ? 31.536 58.690 162.147 1.00 14.16 63 SER B C 1
ATOM 3289 O O . SER B 1 61 ? 31.145 58.111 161.131 1.00 15.30 63 SER B O 1
ATOM 3292 N N . GLY B 1 62 ? 32.072 59.904 162.087 1.00 14.68 64 GLY B N 1
ATOM 3293 C CA . GLY B 1 62 ? 32.254 60.548 160.792 1.00 15.65 64 GLY B CA 1
ATOM 3294 C C . GLY B 1 62 ? 30.917 60.803 160.127 1.00 15.27 64 GLY B C 1
ATOM 3295 O O . GLY B 1 62 ? 29.961 61.274 160.757 1.00 17.78 64 GLY B O 1
ATOM 3296 N N . SER B 1 63 ? 30.831 60.475 158.835 1.00 15.33 65 SER B N 1
ATOM 3297 C CA . SER B 1 63 ? 29.587 60.694 158.109 1.00 15.91 65 SER B CA 1
ATOM 3298 C C . SER B 1 63 ? 28.443 59.839 158.648 1.00 16.33 65 SER B C 1
ATOM 3299 O O . SER B 1 63 ? 27.268 60.138 158.377 1.00 16.88 65 SER B O 1
ATOM 3302 N N . TYR B 1 64 ? 28.741 58.785 159.405 1.00 15.47 66 TYR B N 1
ATOM 3303 C CA . TYR B 1 64 ? 27.692 57.816 159.710 1.00 13.33 66 TYR B CA 1
ATOM 3304 C C . TYR B 1 64 ? 26.784 58.253 160.852 1.00 13.08 66 TYR B C 1
ATOM 3305 O O . TYR B 1 64 ? 25.840 57.526 161.183 1.00 17.58 66 TYR B O 1
ATOM 3314 N N . SER B 1 65 ? 27.012 59.436 161.431 1.00 14.58 67 SER B N 1
ATOM 3315 C CA . SER B 1 65 ? 26.024 60.000 162.343 1.00 14.49 67 SER B CA 1
ATOM 3316 C C . SER B 1 65 ? 24.701 60.259 161.629 1.00 16.27 67 SER B C 1
ATOM 3317 O O . SER B 1 65 ? 23.639 60.214 162.254 1.00 16.08 67 SER B O 1
ATOM 3320 N N . ILE B 1 66 ? 24.742 60.536 160.320 1.00 15.66 68 ILE B N 1
ATOM 3321 C CA . ILE B 1 66 ? 23.510 60.752 159.570 1.00 13.07 68 ILE B CA 1
ATOM 3322 C C . ILE B 1 66 ? 22.683 59.476 159.518 1.00 14.62 68 ILE B C 1
ATOM 3323 O O . ILE B 1 66 ? 21.449 59.508 159.645 1.00 15.55 68 ILE B O 1
ATOM 3328 N N . TYR B 1 67 ? 23.343 58.335 159.329 1.00 14.43 69 TYR B N 1
ATOM 3329 C CA . TYR B 1 67 ? 22.625 57.068 159.316 1.00 11.67 69 TYR B CA 1
ATOM 3330 C C . TYR B 1 67 ? 22.105 56.714 160.703 1.00 16.22 69 TYR B C 1
ATOM 3331 O O . TYR B 1 67 ? 21.014 56.147 160.835 1.00 16.36 69 TYR B O 1
ATOM 3340 N N . ARG B 1 68 ? 22.867 57.042 161.750 1.00 15.36 70 ARG B N 1
ATOM 3341 C CA . ARG B 1 68 ? 22.361 56.832 163.102 1.00 15.70 70 ARG B CA 1
ATOM 3342 C C . ARG B 1 68 ? 21.093 57.639 163.328 1.00 16.40 70 ARG B C 1
ATOM 3343 O O . ARG B 1 68 ? 20.124 57.146 163.920 1.00 18.41 70 ARG B O 1
ATOM 3351 N N . ALA B 1 69 ? 21.073 58.880 162.840 1.00 16.60 71 ALA B N 1
ATOM 3352 C CA . ALA B 1 69 ? 19.871 59.700 162.979 1.00 16.40 71 ALA B CA 1
ATOM 3353 C C . ALA B 1 69 ? 18.682 59.068 162.259 1.00 20.55 71 ALA B C 1
ATOM 3354 O O . ALA B 1 69 ? 17.558 59.083 162.773 1.00 20.89 71 ALA B O 1
ATOM 3356 N N . LEU B 1 70 ? 18.905 58.529 161.055 1.00 20.64 72 LEU B N 1
ATOM 3357 C CA . LEU B 1 70 ? 17.832 57.831 160.350 1.00 17.97 72 LEU B CA 1
ATOM 3358 C C . LEU B 1 70 ? 17.333 56.643 161.156 1.00 17.76 72 LEU B C 1
ATOM 3359 O O . LEU B 1 70 ? 16.135 56.341 161.161 1.00 20.24 72 LEU B O 1
ATOM 3364 N N . ALA B 1 71 ? 18.248 55.932 161.814 1.00 17.78 73 ALA B N 1
ATOM 3365 C CA . ALA B 1 71 ? 17.844 54.787 162.620 1.00 17.64 73 ALA B CA 1
ATOM 3366 C C . ALA B 1 71 ? 16.987 55.217 163.802 1.00 18.28 73 ALA B C 1
ATOM 3367 O O . ALA B 1 71 ? 16.040 54.513 164.175 1.00 20.20 73 ALA B O 1
ATOM 3369 N N . VAL B 1 72 ? 17.306 56.356 164.422 1.00 18.25 74 VAL B N 1
ATOM 3370 C CA . VAL B 1 72 ? 16.458 56.848 165.506 1.00 18.32 74 VAL B CA 1
ATOM 3371 C C . VAL B 1 72 ? 15.112 57.311 164.958 1.00 18.84 74 VAL B C 1
ATOM 3372 O O . VAL B 1 72 ? 14.053 56.990 165.520 1.00 20.77 74 VAL B O 1
ATOM 3376 N N . ALA B 1 73 ? 15.125 58.050 163.843 1.00 18.49 75 ALA B N 1
ATOM 3377 C CA . ALA B 1 73 ? 13.886 58.598 163.293 1.00 19.38 75 ALA B CA 1
ATOM 3378 C C . ALA B 1 73 ? 12.915 57.495 162.908 1.00 23.65 75 ALA B C 1
ATOM 3379 O O . ALA B 1 73 ? 11.695 57.641 163.075 1.00 24.35 75 ALA B O 1
ATOM 3381 N N . SER B 1 74 ? 13.430 56.383 162.389 1.00 20.97 76 SER B N 1
ATOM 3382 C CA . SER B 1 74 ? 12.560 55.304 161.944 1.00 25.82 76 SER B CA 1
ATOM 3383 C C . SER B 1 74 ? 12.127 54.384 163.075 1.00 23.75 76 SER B C 1
ATOM 3384 O O . SER B 1 74 ? 11.320 53.477 162.837 1.00 26.90 76 SER B O 1
ATOM 3387 N N . GLY B 1 75 ? 12.629 54.593 164.290 1.00 24.05 77 GLY B N 1
ATOM 3388 C CA . GLY B 1 75 ? 12.271 53.759 165.416 1.00 24.33 77 GLY B CA 1
ATOM 3389 C C . GLY B 1 75 ? 13.105 52.513 165.580 1.00 22.69 77 GLY B C 1
ATOM 3390 O O . GLY B 1 75 ? 12.842 51.733 166.506 1.00 26.77 77 GLY B O 1
ATOM 3391 N N . ALA B 1 76 ? 14.097 52.293 164.711 1.00 24.88 78 ALA B N 1
ATOM 3392 C CA . ALA B 1 76 ? 14.924 51.095 164.810 1.00 25.04 78 ALA B CA 1
ATOM 3393 C C . ALA B 1 76 ? 15.912 51.185 165.960 1.00 24.29 78 ALA B C 1
ATOM 3394 O O . ALA B 1 76 ? 16.241 50.162 166.576 1.00 28.10 78 ALA B O 1
ATOM 3396 N N . LEU B 1 77 ? 16.388 52.388 166.274 1.00 20.43 79 LEU B N 1
ATOM 3397 C CA . LEU B 1 77 ? 17.402 52.592 167.297 1.00 20.19 79 LEU B CA 1
ATOM 3398 C C . LEU B 1 77 ? 16.850 53.530 168.360 1.00 23.89 79 LEU B C 1
ATOM 3399 O O . LEU B 1 77 ? 16.267 54.570 168.033 1.00 22.67 79 LEU B O 1
ATOM 3404 N N . SER B 1 78 ? 17.037 53.163 169.626 1.00 21.53 80 SER B N 1
ATOM 3405 C CA . SER B 1 78 ? 16.624 54.020 170.725 1.00 23.97 80 SER B CA 1
ATOM 3406 C C . SER B 1 78 ? 17.608 55.170 170.887 1.00 26.49 80 SER B C 1
ATOM 3407 O O . SER B 1 78 ? 18.821 54.954 170.950 1.00 27.48 80 SER B O 1
ATOM 3410 N N . ARG B 1 79 ? 17.084 56.392 170.999 1.00 25.16 81 ARG B N 1
ATOM 3411 C CA . ARG B 1 79 ? 17.975 57.518 171.246 1.00 24.84 81 ARG B CA 1
ATOM 3412 C C . ARG B 1 79 ? 18.648 57.416 172.603 1.00 29.66 81 ARG B C 1
ATOM 3413 O O . ARG B 1 79 ? 19.530 58.227 172.905 1.00 29.50 81 ARG B O 1
ATOM 3421 N N . HIS B 1 80 ? 18.250 56.448 173.422 1.00 26.54 82 HIS B N 1
ATOM 3422 C CA . HIS B 1 80 ? 18.828 56.234 174.736 1.00 28.84 82 HIS B CA 1
ATOM 3423 C C . HIS B 1 80 ? 19.925 55.185 174.734 1.00 27.75 82 HIS B C 1
ATOM 3424 O O . HIS B 1 80 ? 20.564 54.971 175.772 1.00 29.08 82 HIS B O 1
ATOM 3431 N N . HIS B 1 81 ? 20.166 54.535 173.597 1.00 26.14 83 HIS B N 1
ATOM 3432 C CA . HIS B 1 81 ? 21.104 53.424 173.559 1.00 24.24 83 HIS B CA 1
ATOM 3433 C C . HIS B 1 81 ? 22.522 53.895 173.852 1.00 22.35 83 HIS B C 1
ATOM 3434 O O . HIS B 1 81 ? 22.962 54.944 173.370 1.00 22.23 83 HIS B O 1
ATOM 3441 N N . LYS B 1 82 ? 23.234 53.107 174.656 1.00 21.88 84 LYS B N 1
ATOM 3442 C CA . LYS B 1 82 ? 24.648 53.307 174.939 1.00 19.61 84 LYS B CA 1
ATOM 3443 C C . LYS B 1 82 ? 25.395 52.021 174.609 1.00 21.96 84 LYS B C 1
ATOM 3444 O O . LYS B 1 82 ? 24.891 50.921 174.858 1.00 24.60 84 LYS B O 1
ATOM 3450 N N . ALA B 1 83 ? 26.595 52.155 174.049 1.00 19.07 85 ALA B N 1
ATOM 3451 C CA . ALA B 1 83 ? 27.327 50.975 173.620 1.00 20.39 85 ALA B CA 1
ATOM 3452 C C . ALA B 1 83 ? 27.681 50.104 174.816 1.00 21.95 85 ALA B C 1
ATOM 3453 O O . ALA B 1 83 ? 28.011 50.604 175.894 1.00 22.43 85 ALA B O 1
ATOM 3455 N N . ASP B 1 84 ? 27.618 48.790 174.620 1.00 19.36 86 ASP B N 1
ATOM 3456 C CA . ASP B 1 84 ? 28.217 47.847 175.553 1.00 20.39 86 ASP B CA 1
ATOM 3457 C C . ASP B 1 84 ? 29.608 47.557 175.009 1.00 19.05 86 ASP B C 1
ATOM 3458 O O . ASP B 1 84 ? 29.750 46.931 173.953 1.00 19.89 86 ASP B O 1
ATOM 3463 N N . LEU B 1 85 ? 30.628 48.069 175.694 1.00 21.88 87 LEU B N 1
ATOM 3464 C CA . LEU B 1 85 ? 32.004 47.965 175.232 1.00 20.33 87 LEU B CA 1
ATOM 3465 C C . LEU B 1 85 ? 32.688 46.688 175.706 1.00 17.73 87 LEU B C 1
ATOM 3466 O O . LEU B 1 85 ? 33.895 46.525 175.487 1.00 19.61 87 LEU B O 1
ATOM 3471 N N . THR B 1 86 ? 31.954 45.785 176.352 1.00 21.23 88 THR B N 1
ATOM 3472 C CA . THR B 1 86 ? 32.543 44.535 176.812 1.00 18.56 88 THR B CA 1
ATOM 3473 C C . THR B 1 86 ? 33.315 43.850 175.689 1.00 19.22 88 THR B C 1
ATOM 3474 O O . THR B 1 86 ? 32.790 43.645 174.591 1.00 20.62 88 THR B O 1
ATOM 3478 N N . ASP B 1 87 ? 34.567 43.497 175.973 1.00 18.58 89 ASP B N 1
ATOM 3479 C CA . ASP B 1 87 ? 35.410 42.686 175.096 1.00 19.52 89 ASP B CA 1
ATOM 3480 C C . ASP B 1 87 ? 35.839 43.405 173.817 1.00 17.91 89 ASP B C 1
ATOM 3481 O O . ASP B 1 87 ? 36.386 42.754 172.908 1.00 18.35 89 ASP B O 1
ATOM 3486 N N . THR B 1 88 ? 35.644 44.722 173.717 1.00 17.71 90 THR B N 1
ATOM 3487 C CA . THR B 1 88 ? 35.985 45.449 172.498 1.00 14.84 90 THR B CA 1
ATOM 3488 C C . THR B 1 88 ? 37.375 46.073 172.529 1.00 17.00 90 THR B C 1
ATOM 3489 O O . THR B 1 88 ? 37.792 46.651 171.516 1.00 18.32 90 THR B O 1
ATOM 3493 N N . ALA B 1 89 ? 38.092 45.981 173.653 1.00 20.44 91 ALA B N 1
ATOM 3494 C CA . ALA B 1 89 ? 39.334 46.723 173.835 1.00 18.79 91 ALA B CA 1
ATOM 3495 C C . ALA B 1 89 ? 40.403 46.315 172.816 1.00 16.32 91 ALA B C 1
ATOM 3496 O O . ALA B 1 89 ? 40.343 45.231 172.228 1.00 17.35 91 ALA B O 1
ATOM 3498 N N . PRO B 1 90 ? 41.409 47.170 172.616 1.00 16.15 92 PRO B N 1
ATOM 3499 C CA . PRO B 1 90 ? 42.423 46.901 171.587 1.00 16.73 92 PRO B CA 1
ATOM 3500 C C . PRO B 1 90 ? 43.063 45.528 171.720 1.00 18.52 92 PRO B C 1
ATOM 3501 O O . PRO B 1 90 ? 43.350 45.047 172.823 1.00 17.80 92 PRO B O 1
ATOM 3505 N N . THR B 1 91 ? 43.312 44.901 170.565 1.00 16.28 93 THR B N 1
ATOM 3506 C CA . THR B 1 91 ? 44.076 43.658 170.545 1.00 14.47 93 THR B CA 1
ATOM 3507 C C . THR B 1 91 ? 45.551 43.891 170.806 1.00 19.12 93 THR B C 1
ATOM 3508 O O . THR B 1 91 ? 46.259 42.945 171.164 1.00 21.85 93 THR B O 1
ATOM 3512 N N . ASN B 1 92 ? 46.025 45.120 170.619 1.00 19.62 94 ASN B N 1
ATOM 3513 C CA . ASN B 1 92 ? 47.427 45.475 170.765 1.00 21.55 94 ASN B CA 1
ATOM 3514 C C . ASN B 1 92 ? 47.512 46.782 171.531 1.00 16.21 94 ASN B C 1
ATOM 3515 O O . ASN B 1 92 ? 46.763 47.718 171.247 1.00 18.50 94 ASN B O 1
ATOM 3520 N N . ILE B 1 93 ? 48.432 46.847 172.492 1.00 18.07 95 ILE B N 1
ATOM 3521 C CA . ILE B 1 93 ? 48.604 48.054 173.290 1.00 17.46 95 ILE B CA 1
ATOM 3522 C C . ILE B 1 93 ? 49.422 49.060 172.496 1.00 15.10 95 ILE B C 1
ATOM 3523 O O . ILE B 1 93 ? 50.595 48.814 172.185 1.00 18.57 95 ILE B O 1
ATOM 3528 N N . ILE B 1 94 ? 48.818 50.211 172.198 1.00 15.81 96 ILE B N 1
ATOM 3529 C CA . ILE B 1 94 ? 49.484 51.288 171.479 1.00 16.23 96 ILE B CA 1
ATOM 3530 C C . ILE B 1 94 ? 49.625 52.469 172.433 1.00 16.02 96 ILE B C 1
ATOM 3531 O O . ILE B 1 94 ? 48.628 53.063 172.862 1.00 17.99 96 ILE B O 1
ATOM 3536 N N . GLY B 1 95 ? 50.864 52.803 172.789 1.00 16.38 97 GLY B N 1
ATOM 3537 C CA . GLY B 1 95 ? 51.112 53.900 173.688 1.00 15.15 97 GLY B CA 1
ATOM 3538 C C . GLY B 1 95 ? 50.731 53.547 175.110 1.00 17.60 97 GLY B C 1
ATOM 3539 O O . GLY B 1 95 ? 50.541 52.374 175.452 1.00 21.07 97 GLY B O 1
ATOM 3540 N N . PRO B 1 96 ? 50.613 54.563 175.976 1.00 17.27 98 PRO B N 1
ATOM 3541 C CA . PRO B 1 96 ? 50.830 55.979 175.657 1.00 15.21 98 PRO B CA 1
ATOM 3542 C C . PRO B 1 96 ? 52.280 56.291 175.295 1.00 13.78 98 PRO B C 1
ATOM 3543 O O . PRO B 1 96 ? 53.189 55.581 175.737 1.00 16.02 98 PRO B O 1
ATOM 3547 N N . TYR B 1 97 ? 52.498 57.338 174.510 1.00 14.62 99 TYR B N 1
ATOM 3548 C CA . TYR B 1 97 ? 53.835 57.793 174.160 1.00 14.36 99 TYR B CA 1
ATOM 3549 C C . TYR B 1 97 ? 53.954 59.271 174.484 1.00 12.65 99 TYR B C 1
ATOM 3550 O O . TYR B 1 97 ? 52.941 59.979 174.588 1.00 16.25 99 TYR B O 1
ATOM 3559 N N . PRO B 1 98 ? 55.180 59.776 174.640 1.00 16.17 100 PRO B N 1
ATOM 3560 C CA . PRO B 1 98 ? 55.352 61.207 174.941 1.00 16.43 100 PRO B CA 1
ATOM 3561 C C . PRO B 1 98 ? 54.657 62.118 173.946 1.00 15.60 100 PRO B C 1
ATOM 3562 O O . PRO B 1 98 ? 54.161 63.187 174.331 1.00 16.57 100 PRO B O 1
ATOM 3566 N N . GLN B 1 99 ? 54.579 61.708 172.677 1.00 15.08 101 GLN B N 1
ATOM 3567 C CA . GLN B 1 99 ? 53.951 62.546 171.661 1.00 14.38 101 GLN B CA 1
ATOM 3568 C C . GLN B 1 99 ? 52.500 62.849 172.001 1.00 14.45 101 GLN B C 1
ATOM 3569 O O . GLN B 1 99 ? 51.958 63.872 171.558 1.00 16.78 101 GLN B O 1
ATOM 3575 N N . TRP B 1 100 ? 51.847 61.965 172.762 1.00 15.07 102 TRP B N 1
ATOM 3576 C CA . TRP B 1 100 ? 50.444 62.171 173.105 1.00 15.86 102 TRP B CA 1
ATOM 3577 C C . TRP B 1 100 ? 50.228 63.423 173.940 1.00 17.30 102 TRP B C 1
ATOM 3578 O O . TRP B 1 100 ? 49.093 63.908 174.024 1.00 18.73 102 TRP B O 1
ATOM 3589 N N . SER B 1 101 ? 51.275 63.945 174.588 1.00 16.57 103 SER B N 1
ATOM 3590 C CA . SER B 1 101 ? 51.137 65.131 175.424 1.00 17.16 103 SER B CA 1
ATOM 3591 C C . SER B 1 101 ? 52.110 66.236 175.014 1.00 22.41 103 SER B C 1
ATOM 3592 O O . SER B 1 101 ? 52.364 67.160 175.794 1.00 23.24 103 SER B O 1
ATOM 3595 N N . GLN B 1 102 ? 52.645 66.169 173.818 1.00 18.52 104 GLN B N 1
ATOM 3596 C CA . GLN B 1 102 ? 53.494 67.248 173.325 1.00 21.33 104 GLN B CA 1
ATOM 3597 C C . GLN B 1 102 ? 52.620 68.342 172.719 1.00 23.68 104 GLN B C 1
ATOM 3598 O O . GLN B 1 102 ? 51.707 68.040 171.938 1.00 20.24 104 GLN B O 1
ATOM 3604 N N . PRO B 1 103 ? 52.829 69.603 173.089 1.00 27.41 105 PRO B N 1
ATOM 3605 C CA . PRO B 1 103 ? 51.912 70.659 172.644 1.00 28.52 105 PRO B CA 1
ATOM 3606 C C . PRO B 1 103 ? 51.840 70.724 171.129 1.00 29.37 105 PRO B C 1
ATOM 3607 O O . PRO B 1 103 ? 52.865 70.827 170.448 1.00 25.76 105 PRO B O 1
ATOM 3611 N N . GLY B 1 104 ? 50.614 70.674 170.606 1.00 21.90 106 GLY B N 1
ATOM 3612 C CA . GLY B 1 104 ? 50.393 70.826 169.181 1.00 20.40 106 GLY B CA 1
ATOM 3613 C C . GLY B 1 104 ? 50.817 69.655 168.327 1.00 19.20 106 GLY B C 1
ATOM 3614 O O . GLY B 1 104 ? 50.783 69.767 167.101 1.00 21.12 106 GLY B O 1
ATOM 3615 N N . LYS B 1 105 ? 51.244 68.542 168.933 1.00 17.82 107 LYS B N 1
ATOM 3616 C CA . LYS B 1 105 ? 51.791 67.437 168.151 1.00 17.97 107 LYS B CA 1
ATOM 3617 C C . LYS B 1 105 ? 50.707 66.603 167.490 1.00 17.61 107 LYS B C 1
ATOM 3618 O O . LYS B 1 105 ? 50.860 66.192 166.334 1.00 17.21 107 LYS B O 1
ATOM 3624 N N . ILE B 1 106 ? 49.633 66.307 168.214 1.00 16.02 108 ILE B N 1
ATOM 3625 C CA . ILE B 1 106 ? 48.537 65.495 167.703 1.00 14.73 108 ILE B CA 1
ATOM 3626 C C . ILE B 1 106 ? 47.278 66.321 167.887 1.00 15.62 108 ILE B C 1
ATOM 3627 O O . ILE B 1 106 ? 46.841 66.543 169.025 1.00 18.22 108 ILE B O 1
ATOM 3632 N N . VAL B 1 107 ? 46.698 66.782 166.780 1.00 14.10 109 VAL B N 1
ATOM 3633 C CA . VAL B 1 107 ? 45.582 67.717 166.830 1.00 13.83 109 VAL B CA 1
ATOM 3634 C C . VAL B 1 107 ? 44.374 67.250 166.031 1.00 12.87 109 VAL B C 1
ATOM 3635 O O . VAL B 1 107 ? 43.345 67.924 166.052 1.00 14.70 109 VAL B O 1
ATOM 3639 N N . SER B 1 108 ? 44.454 66.119 165.324 1.00 13.56 110 SER B N 1
ATOM 3640 C CA . SER B 1 108 ? 43.358 65.686 164.462 1.00 12.18 110 SER B CA 1
ATOM 3641 C C . SER B 1 108 ? 42.841 64.295 164.799 1.00 12.40 110 SER B C 1
ATOM 3642 O O . SER B 1 108 ? 41.972 63.775 164.085 1.00 12.52 110 SER B O 1
ATOM 3645 N N . LEU B 1 109 ? 43.356 63.674 165.859 1.00 12.50 111 LEU B N 1
ATOM 3646 C CA . LEU B 1 109 ? 42.784 62.467 166.427 1.00 11.11 111 LEU B CA 1
ATOM 3647 C C . LEU B 1 109 ? 42.965 62.549 167.933 1.00 13.31 111 LEU B C 1
ATOM 3648 O O . LEU B 1 109 ? 43.775 63.337 168.434 1.00 12.19 111 LEU B O 1
ATOM 3653 N N . ASP B 1 110 ? 42.186 61.742 168.653 1.00 12.89 112 ASP B N 1
ATOM 3654 C CA . ASP B 1 110 ? 42.251 61.690 170.108 1.00 12.08 112 ASP B CA 1
ATOM 3655 C C . ASP B 1 110 ? 43.208 60.576 170.511 1.00 10.91 112 ASP B C 1
ATOM 3656 O O . ASP B 1 110 ? 42.863 59.395 170.344 1.00 13.39 112 ASP B O 1
ATOM 3661 N N . PRO B 1 111 ? 44.396 60.880 171.048 1.00 12.09 113 PRO B N 1
ATOM 3662 C CA . PRO B 1 111 ? 45.339 59.795 171.383 1.00 15.04 113 PRO B CA 1
ATOM 3663 C C . PRO B 1 111 ? 44.769 58.781 172.354 1.00 13.52 113 PRO B C 1
ATOM 3664 O O . PRO B 1 111 ? 45.196 57.616 172.346 1.00 13.41 113 PRO B O 1
ATOM 3668 N N . TRP B 1 112 ? 43.844 59.195 173.216 1.00 13.44 114 TRP B N 1
ATOM 3669 C CA . TRP B 1 112 ? 43.217 58.311 174.188 1.00 12.82 114 TRP B CA 1
ATOM 3670 C C . TRP B 1 112 ? 41.999 57.600 173.624 1.00 13.70 114 TRP B C 1
ATOM 3671 O O . TRP B 1 112 ? 41.339 56.849 174.351 1.00 17.81 114 TRP B O 1
ATOM 3682 N N . GLY B 1 113 ? 41.711 57.783 172.334 1.00 13.21 115 GLY B N 1
ATOM 3683 C CA . GLY B 1 113 ? 40.439 57.358 171.789 1.00 13.89 115 GLY B CA 1
ATOM 3684 C C . GLY B 1 113 ? 40.259 55.861 171.676 1.00 14.27 115 GLY B C 1
ATOM 3685 O O . GLY B 1 113 ? 39.129 55.405 171.494 1.00 13.53 115 GLY B O 1
ATOM 3686 N N . ALA B 1 114 ? 41.343 55.084 171.753 1.00 14.65 116 ALA B N 1
ATOM 3687 C CA . ALA B 1 114 ? 41.231 53.634 171.693 1.00 14.79 116 ALA B CA 1
ATOM 3688 C C . ALA B 1 114 ? 41.014 53.004 173.052 1.00 14.78 116 ALA B C 1
ATOM 3689 O O . ALA B 1 114 ? 40.591 51.843 173.126 1.00 15.68 116 ALA B O 1
ATOM 3691 N N . THR B 1 115 ? 41.322 53.719 174.125 1.00 13.51 117 THR B N 1
ATOM 3692 C CA . THR B 1 115 ? 41.398 53.091 175.438 1.00 13.30 117 THR B CA 1
ATOM 3693 C C . THR B 1 115 ? 40.435 53.728 176.434 1.00 17.76 117 THR B C 1
ATOM 3694 O O . THR B 1 115 ? 40.653 53.648 177.643 1.00 17.22 117 THR B O 1
ATOM 3698 N N . VAL B 1 116 ? 39.351 54.336 175.940 1.00 16.35 118 VAL B N 1
ATOM 3699 C CA . VAL B 1 116 ? 38.445 55.086 176.815 1.00 16.64 118 VAL B CA 1
ATOM 3700 C C . VAL B 1 116 ? 37.878 54.197 177.918 1.00 18.36 118 VAL B C 1
ATOM 3701 O O . VAL B 1 116 ? 37.700 54.648 179.058 1.00 19.41 118 VAL B O 1
ATOM 3705 N N . ALA B 1 117 ? 37.561 52.934 177.606 1.00 16.37 119 ALA B N 1
ATOM 3706 C CA . ALA B 1 117 ? 36.965 52.079 178.629 1.00 18.25 119 ALA B CA 1
ATOM 3707 C C . ALA B 1 117 ? 37.919 51.891 179.798 1.00 21.61 119 ALA B C 1
ATOM 3708 O O . ALA B 1 117 ? 37.485 51.776 180.955 1.00 26.16 119 ALA B O 1
ATOM 3710 N N . GLU B 1 118 ? 39.219 51.866 179.516 1.00 19.44 120 GLU B N 1
ATOM 3711 C CA . GLU B 1 118 ? 40.235 51.726 180.553 1.00 21.00 120 GLU B CA 1
ATOM 3712 C C . GLU B 1 118 ? 40.524 53.064 181.232 1.00 19.84 120 GLU B C 1
ATOM 3713 O O . GLU B 1 118 ? 40.374 53.198 182.454 1.00 21.98 120 GLU B O 1
ATOM 3719 N N . VAL B 1 119 ? 40.910 54.080 180.453 1.00 20.84 121 VAL B N 1
ATOM 3720 C CA . VAL B 1 119 ? 41.451 55.301 181.054 1.00 19.98 121 VAL B CA 1
ATOM 3721 C C . VAL B 1 119 ? 40.367 56.269 181.504 1.00 21.97 121 VAL B C 1
ATOM 3722 O O . VAL B 1 119 ? 40.660 57.187 182.284 1.00 22.79 121 VAL B O 1
ATOM 3726 N N . PHE B 1 120 ? 39.126 56.100 181.049 1.00 18.71 122 PHE B N 1
ATOM 3727 C CA . PHE B 1 120 ? 38.006 56.903 181.530 1.00 18.88 122 PHE B CA 1
ATOM 3728 C C . PHE B 1 120 ? 36.972 56.026 182.229 1.00 23.75 122 PHE B C 1
ATOM 3729 O O . PHE B 1 120 ? 35.773 56.332 182.232 1.00 23.82 122 PHE B O 1
ATOM 3737 N N . ALA B 1 121 ? 37.430 54.931 182.844 1.00 25.22 123 ALA B N 1
ATOM 3738 C CA . ALA B 1 121 ? 36.501 54.045 183.539 1.00 26.69 123 ALA B CA 1
ATOM 3739 C C . ALA B 1 121 ? 35.728 54.796 184.618 1.00 28.40 123 ALA B C 1
ATOM 3740 O O . ALA B 1 121 ? 34.526 54.567 184.802 1.00 28.86 123 ALA B O 1
ATOM 3742 N N . ALA B 1 122 ? 36.401 55.699 185.344 1.00 28.04 124 ALA B N 1
ATOM 3743 C CA . ALA B 1 122 ? 35.729 56.442 186.408 1.00 29.24 124 ALA B CA 1
ATOM 3744 C C . ALA B 1 122 ? 34.665 57.371 185.848 1.00 29.97 124 ALA B C 1
ATOM 3745 O O . ALA B 1 122 ? 33.564 57.473 186.407 1.00 32.61 124 ALA B O 1
ATOM 3747 N N . GLU B 1 123 ? 34.982 58.068 184.754 1.00 28.85 125 GLU B N 1
ATOM 3748 C CA . GLU B 1 123 ? 34.022 58.985 184.153 1.00 24.40 125 GLU B CA 1
ATOM 3749 C C . GLU B 1 123 ? 32.822 58.230 183.597 1.00 25.53 125 GLU B C 1
ATOM 3750 O O . GLU B 1 123 ? 31.676 58.673 183.747 1.00 26.34 125 GLU B O 1
ATOM 3756 N N . LEU B 1 124 ? 33.065 57.085 182.952 1.00 25.81 126 LEU B N 1
ATOM 3757 C CA . LEU B 1 124 ? 31.964 56.223 182.541 1.00 24.42 126 LEU B CA 1
ATOM 3758 C C . LEU B 1 124 ? 31.100 55.834 183.736 1.00 27.34 126 LEU B C 1
ATOM 3759 O O . LEU B 1 124 ? 29.867 55.879 183.661 1.00 28.83 126 LEU B O 1
ATOM 3764 N N . ALA B 1 125 ? 31.732 55.454 184.852 1.00 28.41 127 ALA B N 1
ATOM 3765 C CA . ALA B 1 125 ? 30.974 55.047 186.030 1.00 30.61 127 ALA B CA 1
ATOM 3766 C C . ALA B 1 125 ? 30.186 56.211 186.632 1.00 33.06 127 ALA B C 1
ATOM 3767 O O . ALA B 1 125 ? 29.169 55.993 187.308 1.00 37.71 127 ALA B O 1
ATOM 3769 N N . ALA B 1 126 ? 30.660 57.444 186.436 1.00 32.63 128 ALA B N 1
ATOM 3770 C CA . ALA B 1 126 ? 29.966 58.639 186.901 1.00 31.49 128 ALA B CA 1
ATOM 3771 C C . ALA B 1 126 ? 28.802 59.038 185.997 1.00 30.78 128 ALA B C 1
ATOM 3772 O O . ALA B 1 126 ? 28.093 60.001 186.310 1.00 33.03 128 ALA B O 1
ATOM 3774 N N . GLY B 1 127 ? 28.607 58.354 184.873 1.00 28.44 129 GLY B N 1
ATOM 3775 C CA . GLY B 1 127 ? 27.465 58.603 184.023 1.00 26.29 129 GLY B CA 1
ATOM 3776 C C . GLY B 1 127 ? 27.751 59.332 182.730 1.00 23.92 129 GLY B C 1
ATOM 3777 O O . GLY B 1 127 ? 26.800 59.705 182.028 1.00 24.04 129 GLY B O 1
ATOM 3778 N N . HIS B 1 128 ? 29.016 59.577 182.400 1.00 21.31 130 HIS B N 1
ATOM 3779 C CA . HIS B 1 128 ? 29.353 60.188 181.120 1.00 18.24 130 HIS B CA 1
ATOM 3780 C C . HIS B 1 128 ? 29.400 59.116 180.049 1.00 18.95 130 HIS B C 1
ATOM 3781 O O . HIS B 1 128 ? 30.121 58.120 180.189 1.00 18.73 130 HIS B O 1
ATOM 3788 N N . ASP B 1 129 ? 28.612 59.316 178.998 1.00 16.97 131 ASP B N 1
ATOM 3789 C CA . ASP B 1 129 ? 28.481 58.363 177.894 1.00 17.02 131 ASP B CA 1
ATOM 3790 C C . ASP B 1 129 ? 29.601 58.651 176.900 1.00 15.05 131 ASP B C 1
ATOM 3791 O O . ASP B 1 129 ? 29.509 59.578 176.089 1.00 17.01 131 ASP B O 1
ATOM 3796 N N . ILE B 1 130 ? 30.676 57.871 176.985 1.00 14.32 132 ILE B N 1
ATOM 3797 C CA . ILE B 1 130 ? 31.918 58.117 176.256 1.00 14.23 132 ILE B CA 1
ATOM 3798 C C . ILE B 1 130 ? 32.128 56.980 175.267 1.00 16.10 132 ILE B C 1
ATOM 3799 O O . ILE B 1 130 ? 32.193 55.813 175.667 1.00 18.97 132 ILE B O 1
ATOM 3804 N N . ARG B 1 131 ? 32.260 57.321 173.967 1.00 15.37 133 ARG B N 1
ATOM 3805 C CA . ARG B 1 131 ? 32.502 56.327 172.928 1.00 13.63 133 ARG B CA 1
ATOM 3806 C C . ARG B 1 131 ? 33.966 56.316 172.516 1.00 14.98 133 ARG B C 1
ATOM 3807 O O . ARG B 1 131 ? 34.612 57.368 172.482 1.00 15.98 133 ARG B O 1
ATOM 3815 N N . PRO B 1 132 ? 34.509 55.146 172.175 1.00 15.93 134 PRO B N 1
ATOM 3816 C CA . PRO B 1 132 ? 35.820 55.115 171.514 1.00 14.27 134 PRO B CA 1
ATOM 3817 C C . PRO B 1 132 ? 35.752 55.809 170.163 1.00 12.51 134 PRO B C 1
ATOM 3818 O O . PRO B 1 132 ? 34.752 55.719 169.447 1.00 15.29 134 PRO B O 1
ATOM 3822 N N . SER B 1 133 ? 36.832 56.503 169.815 1.00 12.73 13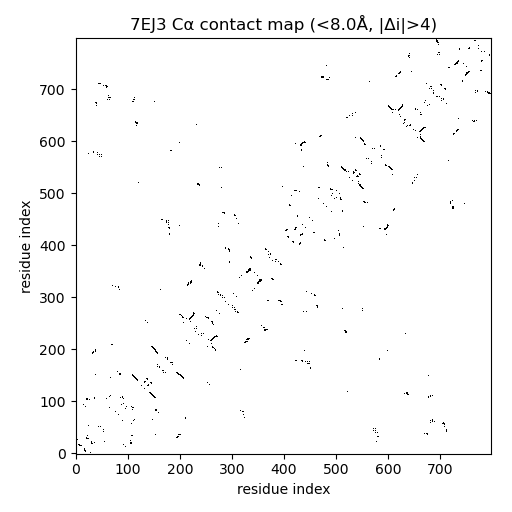5 SER B N 1
ATOM 3823 C CA . SER B 1 133 ? 37.019 56.999 168.457 1.00 10.54 135 SER B CA 1
ATOM 3824 C C . SER B 1 133 ? 38.075 56.211 167.701 1.00 13.65 135 SER B C 1
ATOM 3825 O O . SER B 1 133 ? 38.391 56.556 166.565 1.00 13.46 135 SER B O 1
ATOM 3828 N N . ILE B 1 134 ? 38.638 55.173 168.314 1.00 13.50 136 ILE B N 1
ATOM 3829 C CA . ILE B 1 134 ? 39.651 54.324 167.696 1.00 12.47 136 ILE B CA 1
ATOM 3830 C C . ILE B 1 134 ? 39.338 52.899 168.110 1.00 12.85 136 ILE B C 1
ATOM 3831 O O . ILE B 1 134 ? 38.916 52.662 169.246 1.00 13.77 136 ILE B O 1
ATOM 3836 N N . ALA B 1 135 ? 39.508 51.955 167.185 1.00 12.55 137 ALA B N 1
ATOM 3837 C CA . ALA B 1 135 ? 39.375 50.533 167.480 1.00 13.68 137 ALA B CA 1
ATOM 3838 C C . ALA B 1 135 ? 40.558 49.789 166.877 1.00 12.98 137 ALA B C 1
ATOM 3839 O O . ALA B 1 135 ? 41.006 50.119 165.774 1.00 14.53 137 ALA B O 1
ATOM 3841 N N . VAL B 1 136 ? 41.070 48.790 167.602 1.00 12.79 138 VAL B N 1
ATOM 3842 C CA . VAL B 1 136 ? 42.284 48.069 167.216 1.00 12.73 138 VAL B CA 1
ATOM 3843 C C . VAL B 1 136 ? 41.984 46.578 167.226 1.00 14.35 138 VAL B C 1
ATOM 3844 O O . VAL B 1 136 ? 41.643 46.026 168.276 1.00 16.07 138 VAL B O 1
ATOM 3848 N N . THR B 1 137 ? 42.144 45.917 166.078 1.00 14.51 139 THR B N 1
ATOM 3849 C CA . THR B 1 137 ? 41.859 44.485 165.984 1.00 13.72 139 THR B CA 1
ATOM 3850 C C . THR B 1 137 ? 42.948 43.830 165.138 1.00 15.07 139 THR B C 1
ATOM 3851 O O . THR B 1 137 ? 43.963 44.453 164.812 1.00 15.71 139 THR B O 1
ATOM 3855 N N . LYS B 1 138 ? 42.748 42.557 164.800 1.00 15.21 140 LYS B N 1
ATOM 3856 C CA . LYS B 1 138 ? 43.678 41.787 163.985 1.00 15.94 140 LYS B CA 1
ATOM 3857 C C . LYS B 1 138 ? 42.969 41.251 162.748 1.00 19.68 140 LYS B C 1
ATOM 3858 O O . LYS B 1 138 ? 41.740 41.153 162.710 1.00 21.82 140 LYS B O 1
ATOM 3864 N N . ALA B 1 139 ? 43.752 40.918 161.720 1.00 16.04 141 ALA B N 1
ATOM 3865 C CA . ALA B 1 139 ? 43.162 40.335 160.520 1.00 14.93 141 ALA B CA 1
ATOM 3866 C C . ALA B 1 139 ? 44.208 39.525 159.771 1.00 15.15 141 ALA B C 1
ATOM 3867 O O . ALA B 1 139 ? 45.416 39.659 160.007 1.00 18.22 141 ALA B O 1
ATOM 3869 N N . HIS B 1 140 ? 43.719 38.656 158.876 1.00 15.80 142 HIS B N 1
ATOM 3870 C CA . HIS B 1 140 ? 44.523 38.046 157.814 1.00 16.35 142 HIS B CA 1
ATOM 3871 C C . HIS B 1 140 ? 44.092 38.710 156.517 1.00 17.01 142 HIS B C 1
ATOM 3872 O O . HIS B 1 140 ? 42.945 38.536 156.088 1.00 19.23 142 HIS B O 1
ATOM 3879 N N . VAL B 1 141 ? 44.995 39.449 155.874 1.00 15.66 143 VAL B N 1
ATOM 3880 C CA . VAL B 1 141 ? 44.677 40.118 154.614 1.00 16.57 143 VAL B CA 1
ATOM 3881 C C . VAL B 1 141 ? 45.296 39.330 153.471 1.00 14.02 143 VAL B C 1
ATOM 3882 O O . VAL B 1 141 ? 46.490 39.000 153.503 1.00 17.41 143 VAL B O 1
ATOM 3886 N N . ILE B 1 142 ? 44.482 39.013 152.472 1.00 15.84 144 ILE B N 1
ATOM 3887 C CA . ILE B 1 142 ? 44.904 38.203 151.336 1.00 16.56 144 ILE B CA 1
ATOM 3888 C C . ILE B 1 142 ? 44.689 39.047 150.090 1.00 17.37 144 ILE B C 1
ATOM 3889 O O . ILE B 1 142 ? 43.559 39.186 149.612 1.00 19.38 144 ILE B O 1
ATOM 3894 N N . LEU B 1 143 ? 45.769 39.614 149.567 1.00 16.51 145 LEU B N 1
ATOM 3895 C CA . LEU B 1 143 ? 45.714 40.427 148.367 1.00 18.08 145 LEU B CA 1
ATOM 3896 C C . LEU B 1 143 ? 46.221 39.636 147.178 1.00 14.95 145 LEU B C 1
ATOM 3897 O O . LEU B 1 143 ? 47.235 38.935 147.288 1.00 15.59 145 LEU B O 1
ATOM 3902 N N . PRO B 1 144 ? 45.526 39.722 146.043 1.00 14.46 146 PRO B N 1
ATOM 3903 C CA . PRO B 1 144 ? 45.973 38.963 144.864 1.00 16.96 146 PRO B CA 1
ATOM 3904 C C . PRO B 1 144 ? 47.396 39.296 144.473 1.00 17.23 146 PRO B C 1
ATOM 3905 O O . PRO B 1 144 ? 48.148 38.401 144.054 1.00 17.55 146 PRO B O 1
ATOM 3909 N N . GLU B 1 145 ? 47.794 40.563 144.613 1.00 16.80 147 GLU B N 1
ATOM 3910 C CA . GLU B 1 145 ? 49.149 40.961 144.244 1.00 14.75 147 GLU B CA 1
ATOM 3911 C C . GLU B 1 145 ? 50.181 40.280 145.128 1.00 15.25 147 GLU B C 1
ATOM 3912 O O . GLU B 1 145 ? 51.305 40.020 144.679 1.00 15.89 147 GLU B O 1
ATOM 3918 N N . VAL B 1 146 ? 49.831 40.008 146.387 1.00 14.69 148 VAL B N 1
ATOM 3919 C CA . VAL B 1 146 ? 50.747 39.305 147.278 1.00 14.81 148 VAL B CA 1
ATOM 3920 C C . VAL B 1 146 ? 50.821 37.837 146.889 1.00 16.65 148 VAL B C 1
ATOM 3921 O O . VAL B 1 146 ? 51.901 37.240 146.870 1.00 16.94 148 VAL B O 1
ATOM 3925 N N . MET B 1 147 ? 49.676 37.239 146.548 1.00 16.34 149 MET B N 1
ATOM 3926 C CA . MET B 1 147 ? 49.692 35.874 146.040 1.00 17.57 149 MET B CA 1
ATOM 3927 C C . MET B 1 147 ? 50.574 35.773 144.806 1.00 18.04 149 MET B C 1
ATOM 3928 O O . MET B 1 147 ? 51.364 34.831 144.664 1.00 18.46 149 MET B O 1
ATOM 3933 N N . GLU B 1 148 ? 50.475 36.759 143.909 1.00 17.21 150 GLU B N 1
ATOM 3934 C CA . GLU B 1 148 ? 51.318 36.738 142.720 1.00 17.67 150 GLU B CA 1
ATOM 3935 C C . GLU B 1 148 ? 52.780 36.932 143.084 1.00 16.85 150 GLU B C 1
ATOM 3936 O O . GLU B 1 148 ? 53.666 36.282 142.508 1.00 18.83 150 GLU B O 1
ATOM 3942 N N . ALA B 1 149 ? 53.052 37.816 144.047 1.00 17.00 151 ALA B N 1
ATOM 3943 C CA . ALA B 1 149 ? 54.418 38.000 144.513 1.00 15.17 151 ALA B CA 1
ATOM 3944 C C . ALA B 1 149 ? 55.028 36.682 144.970 1.00 15.53 151 ALA B C 1
ATOM 3945 O O . ALA B 1 149 ? 56.207 36.416 144.710 1.00 18.05 151 ALA B O 1
ATOM 3947 N N . ILE B 1 150 ? 54.252 35.856 145.677 1.00 17.35 152 ILE B N 1
ATOM 3948 C CA . ILE B 1 150 ? 54.746 34.541 146.075 1.00 16.09 152 ILE B CA 1
ATOM 3949 C C . ILE B 1 150 ? 55.025 33.695 144.842 1.00 16.76 152 ILE B C 1
ATOM 3950 O O . ILE B 1 150 ? 56.083 33.066 144.717 1.00 18.43 152 ILE B O 1
ATOM 3955 N N . GLN B 1 151 ? 54.073 33.659 143.909 1.00 17.06 153 GLN B N 1
ATOM 3956 C CA . GLN B 1 151 ? 54.241 32.822 142.727 1.00 22.37 153 GLN B CA 1
ATOM 3957 C C . GLN B 1 151 ? 55.487 33.225 141.936 1.00 17.90 153 GLN B C 1
ATOM 3958 O O . GLN B 1 151 ? 56.208 32.360 141.411 1.00 22.02 153 GLN B O 1
ATOM 3964 N N . LYS B 1 152 ? 55.788 34.522 141.885 1.00 19.54 154 LYS B N 1
ATOM 3965 C CA . LYS B 1 152 ? 56.929 35.041 141.135 1.00 20.64 154 LYS B CA 1
ATOM 3966 C C . LYS B 1 152 ? 58.242 34.984 141.909 1.00 19.95 154 LYS B C 1
ATOM 3967 O O . LYS B 1 152 ? 59.292 35.304 141.334 1.00 21.96 154 LYS B O 1
ATOM 3973 N N . GLY B 1 153 ? 58.224 34.562 143.174 1.00 20.50 155 GLY B N 1
ATOM 3974 C CA . GLY B 1 153 ? 59.438 34.511 143.963 1.00 18.30 155 GLY B CA 1
ATOM 3975 C C . GLY B 1 153 ? 59.883 35.831 144.554 1.00 18.99 155 GLY B C 1
ATOM 3976 O O . GLY B 1 153 ? 61.032 35.937 144.998 1.00 22.54 155 GLY B O 1
ATOM 3977 N N . ARG B 1 154 ? 59.017 36.847 144.570 1.00 19.30 156 ARG B N 1
ATOM 3978 C CA . ARG B 1 154 ? 59.359 38.070 145.285 1.00 21.50 156 ARG B CA 1
ATOM 3979 C C . ARG B 1 154 ? 59.141 37.917 146.780 1.00 18.90 156 ARG B C 1
ATOM 3980 O O . ARG B 1 154 ? 59.857 38.540 147.573 1.00 24.71 156 ARG B O 1
ATOM 3988 N N . LEU B 1 155 ? 58.150 37.130 147.177 1.00 19.01 157 LEU B N 1
ATOM 3989 C CA . LEU B 1 155 ? 57.851 36.861 148.572 1.00 19.97 157 LEU B CA 1
ATOM 3990 C C . LEU B 1 155 ? 57.894 35.363 148.827 1.00 19.90 157 LEU B C 1
ATOM 3991 O O . LEU B 1 155 ? 57.616 34.554 147.932 1.00 19.27 157 LEU B O 1
ATOM 3996 N N . HIS B 1 156 ? 58.247 34.998 150.058 1.00 20.79 158 HIS B N 1
ATOM 3997 C CA . HIS B 1 156 ? 58.332 33.598 150.464 1.00 20.17 158 HIS B CA 1
ATOM 3998 C C . HIS B 1 156 ? 57.592 33.423 151.787 1.00 21.22 158 HIS B C 1
ATOM 3999 O O . HIS B 1 156 ? 57.968 34.065 152.782 1.00 23.17 158 HIS B O 1
ATOM 4006 N N . PRO B 1 157 ? 56.546 32.596 151.839 1.00 20.61 159 PRO B N 1
ATOM 4007 C CA . PRO B 1 157 ? 55.836 32.415 153.108 1.00 19.93 159 PRO B CA 1
ATOM 4008 C C . PRO B 1 157 ? 56.791 31.960 154.195 1.00 21.97 159 PRO B C 1
ATOM 4009 O O . PRO B 1 157 ? 57.708 31.167 153.958 1.00 22.34 159 PRO B O 1
ATOM 4013 N N . ASP B 1 158 ? 56.574 32.486 155.398 1.00 22.13 160 ASP B N 1
ATOM 4014 C CA . ASP B 1 158 ? 57.369 32.110 156.553 1.00 25.96 160 ASP B CA 1
ATOM 4015 C C . ASP B 1 158 ? 56.547 31.428 157.635 1.00 24.08 160 ASP B C 1
ATOM 4016 O O . ASP B 1 158 ? 57.129 30.853 158.561 1.00 26.55 160 ASP B O 1
ATOM 4021 N N . GLY B 1 159 ? 55.219 31.473 157.544 1.00 24.83 161 GLY B N 1
ATOM 4022 C CA . GLY B 1 159 ? 54.356 30.849 158.521 1.00 25.25 161 GLY B CA 1
ATOM 4023 C C . GLY B 1 159 ? 53.952 31.745 159.669 1.00 28.00 161 GLY B C 1
ATOM 4024 O O . GLY B 1 159 ? 53.023 31.395 160.410 1.00 31.00 161 GLY B O 1
ATOM 4025 N N . ARG B 1 160 ? 54.603 32.896 159.834 1.00 26.63 162 ARG B N 1
ATOM 4026 C CA . ARG B 1 160 ? 54.314 33.807 160.933 1.00 26.09 162 ARG B CA 1
ATOM 4027 C C . ARG B 1 160 ? 53.784 35.147 160.456 1.00 21.80 162 ARG B C 1
ATOM 4028 O O . ARG B 1 160 ? 52.744 35.607 160.943 1.00 24.41 162 ARG B O 1
ATOM 4036 N N . PHE B 1 161 ? 54.468 35.795 159.517 1.00 20.86 163 PHE B N 1
ATOM 4037 C CA . PHE B 1 161 ? 53.996 37.047 158.939 1.00 18.35 163 PHE B CA 1
ATOM 4038 C C . PHE B 1 161 ? 53.226 36.827 157.651 1.00 16.12 163 PHE B C 1
ATOM 4039 O O . PHE B 1 161 ? 52.238 37.522 157.385 1.00 18.35 163 PHE B O 1
ATOM 4047 N N . LEU B 1 162 ? 53.653 35.852 156.855 1.00 17.97 164 LEU B N 1
ATOM 4048 C CA . LEU B 1 162 ? 53.051 35.530 155.572 1.00 17.19 164 LEU B CA 1
ATOM 4049 C C . LEU B 1 162 ? 52.821 34.028 155.507 1.00 19.14 164 LEU B C 1
ATOM 4050 O O . LEU B 1 162 ? 53.760 33.248 155.701 1.00 20.03 164 LEU B O 1
ATOM 4055 N N . LEU B 1 163 ? 51.582 33.626 155.228 1.00 17.99 165 LEU B N 1
ATOM 4056 C CA . LEU B 1 163 ? 51.240 32.216 155.122 1.00 20.29 165 LEU B CA 1
ATOM 4057 C C . LEU B 1 163 ? 51.306 31.763 153.672 1.00 23.86 165 LEU B C 1
ATOM 4058 O O . LEU B 1 163 ? 51.249 32.583 152.753 1.00 22.92 165 LEU B O 1
ATOM 4063 N N . PRO B 1 164 ? 51.432 30.456 153.432 1.00 27.86 166 PRO B N 1
ATOM 4064 C CA . PRO B 1 164 ? 51.491 29.971 152.041 1.00 30.68 166 PRO B CA 1
ATOM 4065 C C . PRO B 1 164 ? 50.271 30.341 151.223 1.00 33.34 166 PRO B C 1
ATOM 4066 O O . PRO B 1 164 ? 50.365 30.430 149.991 1.00 29.75 166 PRO B O 1
ATOM 4070 N N . SER B 1 165 ? 49.123 30.556 151.873 1.00 27.05 167 SER B N 1
ATOM 4071 C CA . SER B 1 165 ? 47.907 31.002 151.205 1.00 26.81 167 SER B CA 1
ATOM 4072 C C . SER B 1 165 ? 48.009 32.418 150.654 1.00 31.06 167 SER B C 1
ATOM 4073 O O . SER B 1 165 ? 47.104 32.848 149.928 1.00 31.00 167 SER B O 1
ATOM 4076 N N . GLY B 1 166 ? 49.069 33.152 150.988 1.00 22.18 168 GLY B N 1
ATOM 4077 C CA . GLY B 1 166 ? 49.160 34.561 150.685 1.00 23.45 168 GLY B CA 1
ATOM 4078 C C . GLY B 1 166 ? 48.675 35.470 151.792 1.00 19.82 168 GLY B C 1
ATOM 4079 O O . GLY B 1 166 ? 48.867 36.688 151.700 1.00 22.91 168 GLY B O 1
ATOM 4080 N N . ALA B 1 167 ? 48.069 34.919 152.843 1.00 18.65 169 ALA B N 1
ATOM 4081 C CA . ALA B 1 167 ? 47.565 35.742 153.933 1.00 17.33 169 ALA B CA 1
ATOM 4082 C C . ALA B 1 167 ? 48.718 36.373 154.702 1.00 16.49 169 ALA B C 1
ATOM 4083 O O . ALA B 1 167 ? 49.690 35.699 155.054 1.00 18.17 169 ALA B O 1
ATOM 4085 N N . ALA B 1 168 ? 48.604 37.673 154.959 1.00 15.94 170 ALA B N 1
ATOM 4086 C CA . ALA B 1 168 ? 49.526 38.403 155.814 1.00 14.06 170 ALA B CA 1
ATOM 4087 C C . ALA B 1 168 ? 48.814 38.723 157.117 1.00 16.42 170 ALA B C 1
ATOM 4088 O O . ALA B 1 168 ? 47.676 39.207 157.101 1.00 16.55 170 ALA B O 1
ATOM 4090 N N . LEU B 1 169 ? 49.473 38.442 158.236 1.00 16.78 171 LEU B N 1
ATOM 4091 C CA . LEU B 1 169 ? 48.892 38.734 159.539 1.00 14.38 171 LEU B CA 1
ATOM 4092 C C . LEU B 1 169 ? 49.148 40.191 159.884 1.00 13.51 171 LEU B C 1
ATOM 4093 O O . LEU B 1 169 ? 50.290 40.658 159.831 1.00 17.26 171 LEU B O 1
ATOM 4098 N N . VAL B 1 170 ? 48.086 40.915 160.228 1.00 15.47 172 VAL B N 1
ATOM 4099 C CA . VAL B 1 170 ? 48.206 42.335 160.517 1.00 13.30 172 VAL B CA 1
ATOM 4100 C C . VAL B 1 170 ? 47.449 42.675 161.789 1.00 16.01 172 VAL B C 1
ATOM 4101 O O . VAL B 1 170 ? 46.521 41.975 162.209 1.00 15.67 172 VAL B O 1
ATOM 4105 N N . THR B 1 171 ? 47.886 43.761 162.411 1.00 14.30 173 THR B N 1
ATOM 4106 C CA . THR B 1 171 ? 47.068 44.526 163.337 1.00 14.70 173 THR B CA 1
ATOM 4107 C C . THR B 1 171 ? 46.491 45.697 162.554 1.00 14.87 173 THR B C 1
ATOM 4108 O O . THR B 1 171 ? 47.204 46.334 161.771 1.00 17.25 173 THR B O 1
ATOM 4112 N N . LYS B 1 172 ? 45.201 45.974 162.731 1.00 13.30 174 LYS B N 1
ATOM 4113 C CA . LYS B 1 172 ? 44.629 47.134 162.056 1.00 14.59 174 LYS B CA 1
ATOM 4114 C C . LYS B 1 172 ? 43.874 47.996 163.055 1.00 14.23 174 LYS B C 1
ATOM 4115 O O . LYS B 1 172 ? 43.220 47.482 163.963 1.00 17.28 174 LYS B O 1
ATOM 4121 N N . ALA B 1 173 ? 44.006 49.313 162.896 1.00 14.08 175 ALA B N 1
ATOM 4122 C CA . ALA B 1 173 ? 43.362 50.279 163.781 1.00 14.82 175 ALA B CA 1
ATOM 4123 C C . ALA B 1 173 ? 42.565 51.254 162.936 1.00 12.64 175 ALA B C 1
ATOM 4124 O O . ALA B 1 173 ? 43.112 51.895 162.029 1.00 13.90 175 ALA B O 1
ATOM 4126 N N . ALA B 1 174 ? 41.275 51.364 163.235 1.00 13.93 176 ALA B N 1
ATOM 4127 C CA . ALA B 1 174 ? 40.410 52.370 162.633 1.00 12.16 176 ALA B CA 1
ATOM 4128 C C . ALA B 1 174 ? 40.417 53.612 163.512 1.00 11.00 176 ALA B C 1
ATOM 4129 O O . ALA B 1 174 ? 40.193 53.516 164.722 1.00 13.45 176 ALA B O 1
ATOM 4131 N N . ILE B 1 175 ? 40.673 54.773 162.912 1.00 11.67 177 ILE B N 1
ATOM 4132 C CA . ILE B 1 175 ? 40.823 56.021 163.655 1.00 12.26 177 ILE B CA 1
ATOM 4133 C C . ILE B 1 175 ? 39.845 57.034 163.096 1.00 12.91 177 ILE B C 1
ATOM 4134 O O . ILE B 1 175 ? 39.946 57.413 161.927 1.00 16.75 177 ILE B O 1
ATOM 4139 N N . GLU B 1 176 ? 38.916 57.487 163.927 1.00 12.26 178 GLU B N 1
ATOM 4140 C CA . GLU B 1 176 ? 37.990 58.498 163.463 1.00 11.73 178 GLU B CA 1
ATOM 4141 C C . GLU B 1 176 ? 38.464 59.893 163.885 1.00 12.83 178 GLU B C 1
ATOM 4142 O O . GLU B 1 176 ? 39.229 60.035 164.846 1.00 13.44 178 GLU B O 1
ATOM 4148 N N . PRO B 1 177 ? 38.087 60.945 163.159 1.00 13.90 179 PRO B N 1
ATOM 4149 C CA . PRO B 1 177 ? 38.702 62.263 163.378 1.00 11.70 179 PRO B CA 1
ATOM 4150 C C . PRO B 1 177 ? 38.189 62.955 164.630 1.00 12.55 179 PRO B C 1
ATOM 4151 O O . PRO B 1 177 ? 36.985 62.986 164.904 1.00 15.20 179 PRO B O 1
ATOM 4155 N N . VAL B 1 178 ? 39.120 63.546 165.376 1.00 12.19 180 VAL B N 1
ATOM 4156 C CA . VAL B 1 178 ? 38.809 64.370 166.539 1.00 13.54 180 VAL B CA 1
ATOM 4157 C C . VAL B 1 178 ? 39.745 65.566 166.462 1.00 14.45 180 VAL B C 1
ATOM 4158 O O . VAL B 1 178 ? 40.958 65.414 166.626 1.00 15.19 180 VAL B O 1
ATOM 4162 N N . TRP B 1 179 ? 39.197 66.748 166.206 1.00 13.19 181 TRP B N 1
ATOM 4163 C CA . TRP B 1 179 ? 40.003 67.927 165.914 1.00 11.16 181 TRP B CA 1
ATOM 4164 C C . TRP B 1 179 ? 40.060 68.849 167.120 1.00 13.62 181 TRP B C 1
ATOM 4165 O O . TRP B 1 179 ? 39.018 69.275 167.628 1.00 15.33 181 TRP B O 1
ATOM 4176 N N . HIS B 1 180 ? 41.269 69.192 167.547 1.00 13.09 182 HIS B N 1
ATOM 4177 C CA . HIS B 1 180 ? 41.439 70.277 168.504 1.00 13.94 182 HIS B CA 1
ATOM 4178 C C . HIS B 1 180 ? 41.577 71.563 167.700 1.00 15.06 182 HIS B C 1
ATOM 4179 O O . HIS B 1 180 ? 42.634 71.834 167.120 1.00 16.50 182 HIS B O 1
ATOM 4186 N N . LEU B 1 181 ? 40.516 72.371 167.674 1.00 14.40 183 LEU B N 1
ATOM 4187 C CA . LEU B 1 181 ? 40.477 73.498 166.753 1.00 14.18 183 LEU B CA 1
ATOM 4188 C C . LEU B 1 181 ? 41.625 74.492 166.941 1.00 14.66 183 LEU B C 1
ATOM 4189 O O . LEU B 1 181 ? 42.170 74.958 165.927 1.00 17.13 183 LEU B O 1
ATOM 4194 N N . PRO B 1 182 ? 42.033 74.860 168.157 1.00 16.78 184 PRO B N 1
ATOM 4195 C CA . PRO B 1 182 ? 43.205 75.748 168.261 1.00 19.50 184 PRO B CA 1
ATOM 4196 C C . PRO B 1 182 ? 44.443 75.141 167.634 1.00 19.52 184 PRO B C 1
ATOM 4197 O O . PRO B 1 182 ? 45.216 75.852 166.977 1.00 18.99 184 PRO B O 1
ATOM 4201 N N . GLY B 1 183 ? 44.645 73.832 167.810 1.00 16.55 185 GLY B N 1
ATOM 4202 C CA . GLY B 1 183 ? 45.807 73.187 167.221 1.00 16.84 185 GLY B CA 1
ATOM 4203 C C . GLY B 1 183 ? 45.706 73.055 165.715 1.00 15.99 185 GLY B C 1
ATOM 4204 O O . GLY B 1 183 ? 46.707 73.187 165.006 1.00 18.80 185 GLY B O 1
ATOM 4205 N N . VAL B 1 184 ? 44.507 72.761 165.202 1.00 15.95 186 VAL B N 1
ATOM 4206 C CA . VAL B 1 184 ? 44.340 72.686 163.754 1.00 16.15 186 VAL B CA 1
ATOM 4207 C C . VAL B 1 184 ? 44.638 74.042 163.135 1.00 18.24 186 VAL B C 1
ATOM 4208 O O . VAL B 1 184 ? 45.325 74.143 162.110 1.00 18.30 186 VAL B O 1
ATOM 4212 N N . ALA B 1 185 ? 44.135 75.114 163.759 1.00 16.68 187 ALA B N 1
ATOM 4213 C CA . ALA B 1 185 ? 44.392 76.458 163.256 1.00 18.10 187 ALA B CA 1
ATOM 4214 C C . ALA B 1 185 ? 45.889 76.741 163.167 1.00 26.59 187 ALA B C 1
ATOM 4215 O O . ALA B 1 185 ? 46.372 77.236 162.143 1.00 22.61 187 ALA B O 1
ATOM 4217 N N . GLU B 1 186 ? 46.645 76.429 164.231 1.00 21.58 188 GLU B N 1
ATOM 4218 C CA . GLU B 1 186 ? 48.098 76.612 164.183 1.00 25.35 188 GLU B CA 1
ATOM 4219 C C . GLU B 1 186 ? 48.714 75.842 163.028 1.00 28.01 188 GLU B C 1
ATOM 4220 O O . GLU B 1 186 ? 49.626 76.337 162.352 1.00 28.77 188 GLU B O 1
ATOM 4226 N 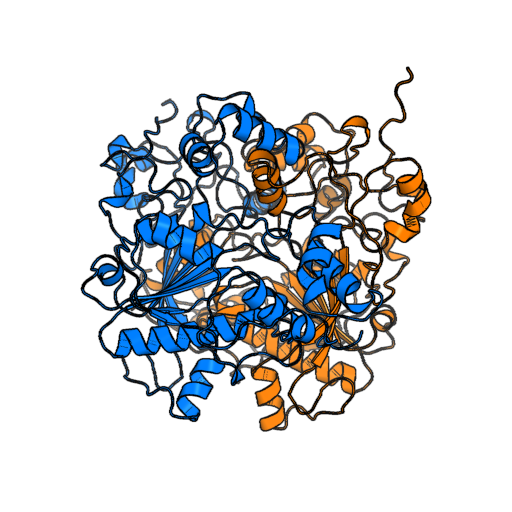N . ARG B 1 187 ? 48.282 74.596 162.846 1.00 27.84 189 ARG B N 1
ATOM 4227 C CA . ARG B 1 187 ? 48.831 73.754 161.795 1.00 27.24 189 ARG B CA 1
ATOM 4228 C C . ARG B 1 187 ? 48.691 74.426 160.434 1.00 29.11 189 ARG B C 1
ATOM 4229 O O . ARG B 1 187 ? 49.527 74.219 159.546 1.00 33.82 189 ARG B O 1
ATOM 4237 N N . PHE B 1 188 ? 47.667 75.263 160.263 1.00 28.23 190 PHE B N 1
ATOM 4238 C CA . PHE B 1 188 ? 47.406 75.951 159.004 1.00 32.49 190 PHE B CA 1
ATOM 4239 C C . PHE B 1 188 ? 47.782 77.425 159.048 1.00 35.26 190 PHE B C 1
ATOM 4240 O O . PHE B 1 188 ? 47.478 78.159 158.105 1.00 35.28 190 PHE B O 1
ATOM 4248 N N . HIS B 1 189 ? 48.427 77.875 160.121 1.00 33.05 191 HIS B N 1
ATOM 4249 C CA . HIS B 1 189 ? 48.925 79.243 160.213 1.00 30.77 191 HIS B CA 1
ATOM 4250 C C . HIS B 1 189 ? 47.807 80.265 160.028 1.00 27.98 191 HIS B C 1
ATOM 4251 O O . HIS B 1 189 ? 47.980 81.289 159.367 1.00 33.21 191 HIS B O 1
ATOM 4258 N N . CYS B 1 190 ? 46.650 79.998 160.622 1.00 27.63 192 CYS B N 1
ATOM 4259 C CA . CYS B 1 190 ? 45.590 80.993 160.658 1.00 31.90 192 CYS B CA 1
ATOM 4260 C C . CYS B 1 190 ? 45.005 81.019 162.059 1.00 23.70 192 CYS B C 1
ATOM 4261 O O . CYS B 1 190 ? 45.235 80.116 162.869 1.00 26.17 192 CYS B O 1
ATOM 4264 N N . SER B 1 191 ? 44.273 82.085 162.359 1.00 22.75 193 SER B N 1
ATOM 4265 C CA . SER B 1 191 ? 43.689 82.193 163.684 1.00 24.41 193 SER B CA 1
ATOM 4266 C C . SER B 1 191 ? 42.570 81.176 163.858 1.00 22.76 193 SER B C 1
ATOM 4267 O O . SER B 1 191 ? 41.901 80.773 162.900 1.00 19.96 193 SER B O 1
ATOM 4270 N N . GLU B 1 192 ? 42.384 80.744 165.102 1.00 19.51 194 GLU B N 1
ATOM 4271 C CA . GLU B 1 192 ? 41.284 79.840 165.403 1.00 18.43 194 GLU B CA 1
ATOM 4272 C C . GLU B 1 192 ? 39.943 80.478 165.058 1.00 17.68 194 GLU B C 1
ATOM 4273 O O . GLU B 1 192 ? 39.037 79.808 164.550 1.00 17.70 194 GLU B O 1
ATOM 4279 N N . THR B 1 193 ? 39.799 81.775 165.327 1.00 20.00 195 THR B N 1
ATOM 4280 C CA . THR B 1 193 ? 38.549 82.451 165.003 1.00 19.68 195 THR B CA 1
ATOM 4281 C C . THR B 1 193 ? 38.272 82.396 163.508 1.00 18.66 195 THR B C 1
ATOM 4282 O O . THR B 1 193 ? 37.136 82.144 163.093 1.00 18.57 195 THR B O 1
ATOM 4286 N N . ASP B 1 194 ? 39.296 82.628 162.682 1.00 19.34 196 ASP B N 1
ATOM 4287 C CA . ASP B 1 194 ? 39.103 82.562 161.235 1.00 19.83 196 ASP B CA 1
ATOM 4288 C C . ASP B 1 194 ? 38.834 81.136 160.775 1.00 19.01 196 ASP B C 1
ATOM 4289 O O . ASP B 1 194 ? 37.954 80.904 159.935 1.00 19.80 196 ASP B O 1
ATOM 4294 N N . LEU B 1 195 ? 39.582 80.163 161.295 1.00 16.70 197 LEU B N 1
ATOM 4295 C CA . LEU B 1 195 ? 39.320 78.779 160.912 1.00 16.41 197 LEU B CA 1
ATOM 4296 C C . LEU B 1 195 ? 37.870 78.421 161.186 1.00 15.83 197 LEU B C 1
ATOM 4297 O O . LEU B 1 195 ? 37.180 77.849 160.333 1.00 16.61 197 LEU B O 1
ATOM 4302 N N . ARG B 1 196 ? 37.384 78.774 162.375 1.00 15.12 198 ARG B N 1
ATOM 4303 C CA . ARG B 1 196 ? 36.042 78.361 162.760 1.00 16.02 198 ARG B CA 1
ATOM 4304 C C . ARG B 1 196 ? 34.985 79.087 161.948 1.00 17.34 198 ARG B C 1
ATOM 4305 O O . ARG B 1 196 ? 33.984 78.483 161.551 1.00 16.32 198 ARG B O 1
ATOM 4313 N N . ARG B 1 197 ? 35.187 80.378 161.671 1.00 15.11 199 ARG B N 1
ATOM 4314 C CA . ARG B 1 197 ? 34.224 81.089 160.837 1.00 15.06 199 ARG B CA 1
ATOM 4315 C C . ARG B 1 197 ? 34.169 80.496 159.436 1.00 16.04 199 ARG B C 1
ATOM 4316 O O . ARG B 1 197 ? 33.085 80.349 158.856 1.00 16.77 199 ARG B O 1
ATOM 4324 N N . VAL B 1 198 ? 35.327 80.151 158.868 1.00 15.36 200 VAL B N 1
ATOM 4325 C CA . VAL B 1 198 ? 35.338 79.632 157.505 1.00 17.46 200 VAL B CA 1
ATOM 4326 C C . VAL B 1 198 ? 34.741 78.232 157.456 1.00 16.95 200 VAL B C 1
ATOM 4327 O O . VAL B 1 198 ? 34.001 77.894 156.523 1.00 16.48 200 VAL B O 1
ATOM 4331 N N . LEU B 1 199 ? 35.046 77.386 158.446 1.00 15.34 201 LEU B N 1
ATOM 4332 C CA . LEU B 1 199 ? 34.371 76.091 158.507 1.00 15.58 201 LEU B CA 1
ATOM 4333 C C . LEU B 1 199 ? 32.860 76.280 158.493 1.00 16.38 201 LEU B C 1
ATOM 4334 O O . LEU B 1 199 ? 32.133 75.583 157.781 1.00 16.25 201 LEU B O 1
ATOM 4339 N N . PHE B 1 200 ? 32.370 77.221 159.299 1.00 14.70 202 PHE B N 1
ATOM 4340 C CA . PHE B 1 200 ? 30.937 77.481 159.344 1.00 14.93 202 PHE B CA 1
ATOM 4341 C C . PHE B 1 200 ? 30.423 77.968 157.994 1.00 15.25 202 PHE B C 1
ATOM 4342 O O . PHE B 1 200 ? 29.419 77.464 157.478 1.00 16.03 202 PHE B O 1
ATOM 4350 N N . GLU B 1 201 ? 31.104 78.942 157.395 1.00 14.15 203 GLU B N 1
ATOM 4351 C CA . GLU B 1 201 ? 30.587 79.551 156.172 1.00 14.85 203 GLU B CA 1
ATOM 4352 C C . GLU B 1 201 ? 30.633 78.579 154.999 1.00 17.28 203 GLU B C 1
ATOM 4353 O O . GLU B 1 201 ? 29.661 78.457 154.240 1.00 16.19 203 GLU B O 1
ATOM 4359 N N . GLU B 1 202 ? 31.758 77.882 154.822 1.00 16.43 204 GLU B N 1
ATOM 4360 C CA . GLU B 1 202 ? 31.944 77.094 153.609 1.00 15.25 204 GLU B CA 1
ATOM 4361 C C . GLU B 1 202 ? 31.201 75.766 153.637 1.00 16.82 204 GLU B C 1
ATOM 4362 O O . GLU B 1 202 ? 31.091 75.115 152.589 1.00 17.90 204 GLU B O 1
ATOM 4368 N N . THR B 1 203 ? 30.676 75.356 154.785 1.00 14.79 205 THR B N 1
ATOM 4369 C CA . THR B 1 203 ? 29.801 74.195 154.850 1.00 15.03 205 THR B CA 1
ATOM 4370 C C . THR B 1 203 ? 28.337 74.576 154.752 1.00 15.79 205 THR B C 1
ATOM 4371 O O . THR B 1 203 ? 27.474 73.711 154.929 1.00 19.15 205 THR B O 1
ATOM 4375 N N . GLY B 1 204 ? 28.034 75.848 154.492 1.00 15.62 206 GLY B N 1
ATOM 4376 C CA . GLY B 1 204 ? 26.650 76.263 154.471 1.00 17.03 206 GLY B CA 1
ATOM 4377 C C . GLY B 1 204 ? 26.043 76.366 155.846 1.00 16.68 206 GLY B C 1
ATOM 4378 O O . GLY B 1 204 ? 24.829 76.203 156.000 1.00 20.17 206 GLY B O 1
ATOM 4379 N N . GLY B 1 205 ? 26.862 76.621 156.860 1.00 16.29 207 GLY B N 1
ATOM 4380 C CA . GLY B 1 205 ? 26.345 76.782 158.203 1.00 16.35 207 GLY B CA 1
ATOM 4381 C C . GLY B 1 205 ? 26.273 75.498 158.994 1.00 16.77 207 GLY B C 1
ATOM 4382 O O . GLY B 1 205 ? 25.396 75.358 159.858 1.00 17.43 207 GLY B O 1
ATOM 4383 N N . MET B 1 206 ? 27.159 74.548 158.715 1.00 18.33 208 MET B N 1
ATOM 4384 C CA . MET B 1 206 ? 27.252 73.377 159.556 1.00 20.48 208 MET B CA 1
ATOM 4385 C C . MET B 1 206 ? 27.768 73.816 160.919 1.00 26.61 208 MET B C 1
ATOM 4386 O O . MET B 1 206 ? 28.716 74.600 161.027 1.00 32.03 208 MET B O 1
ATOM 4391 N N . TYR B 1 207 ? 27.133 73.334 161.929 1.00 17.96 209 TYR B N 1
ATOM 4392 C CA . TYR B 1 207 ? 27.471 73.553 163.330 1.00 14.45 209 TYR B CA 1
ATOM 4393 C C . TYR B 1 207 ? 27.718 75.016 163.691 1.00 19.04 209 TYR B C 1
ATOM 4394 O O . TYR B 1 207 ? 28.869 75.465 163.753 1.00 15.80 209 TYR B O 1
ATOM 4403 N N . PRO B 1 208 ? 26.662 75.782 163.963 1.00 15.88 210 PRO B N 1
ATOM 4404 C CA . PRO B 1 208 ? 26.859 77.168 164.419 1.00 17.11 210 PRO B CA 1
ATOM 4405 C C . PRO B 1 208 ? 27.699 77.279 165.673 1.00 12.83 210 PRO B C 1
ATOM 4406 O O . PRO B 1 208 ? 28.265 78.353 165.914 1.00 14.86 210 PRO B O 1
ATOM 4410 N N . GLU B 1 209 ? 27.798 76.217 166.483 1.00 14.31 211 GLU B N 1
ATOM 4411 C CA . GLU B 1 209 ? 28.689 76.267 167.641 1.00 15.08 211 GLU B CA 1
ATOM 4412 C C . GLU B 1 209 ? 30.118 76.611 167.246 1.00 14.84 211 GLU B C 1
ATOM 4413 O O . GLU B 1 209 ? 30.880 77.109 168.080 1.00 14.81 211 GLU B O 1
ATOM 4419 N N . LEU B 1 210 ? 30.507 76.339 165.999 1.00 15.40 212 LEU B N 1
ATOM 4420 C CA . LEU B 1 210 ? 31.814 76.789 165.541 1.00 14.32 212 LEU B CA 1
ATOM 4421 C C . LEU B 1 210 ? 32.011 78.277 165.811 1.00 13.59 212 LEU B C 1
ATOM 4422 O O . LEU B 1 210 ? 33.119 78.709 166.157 1.00 17.89 212 LEU B O 1
ATOM 4427 N N . VAL B 1 211 ? 30.951 79.081 165.661 1.00 14.56 213 VAL B N 1
ATOM 4428 C CA . VAL B 1 211 ? 31.037 80.516 165.891 1.00 15.27 213 VAL B CA 1
ATOM 4429 C C . VAL B 1 211 ? 30.311 80.980 167.158 1.00 16.59 213 VAL B C 1
ATOM 4430 O O . VAL B 1 211 ? 30.592 82.093 167.635 1.00 24.01 213 VAL B O 1
ATOM 4434 N N . THR B 1 212 ? 29.390 80.189 167.716 1.00 17.32 214 THR B N 1
ATOM 4435 C CA . THR B 1 212 ? 28.667 80.629 168.910 1.00 18.87 214 THR B CA 1
ATOM 4436 C C . THR B 1 212 ? 29.202 80.037 170.209 1.00 18.98 214 THR B C 1
ATOM 4437 O O . THR B 1 212 ? 28.827 80.522 171.284 1.00 24.10 214 THR B O 1
ATOM 4441 N N . ARG B 1 213 ? 30.062 79.020 170.153 1.00 17.24 215 ARG B N 1
ATOM 4442 C CA . ARG B 1 213 ? 30.578 78.362 171.365 1.00 16.90 215 ARG B CA 1
ATOM 4443 C C . ARG B 1 213 ? 32.111 78.328 171.321 1.00 20.62 215 ARG B C 1
ATOM 4444 O O . ARG B 1 213 ? 32.724 77.271 171.190 1.00 19.74 215 ARG B O 1
ATOM 4452 N N . SER B 1 214 ? 32.745 79.492 171.461 1.00 24.42 216 SER B N 1
ATOM 4453 C CA . SER B 1 214 ? 34.205 79.514 171.454 1.00 30.41 216 SER B CA 1
ATOM 4454 C C . SER B 1 214 ? 34.803 78.737 172.621 1.00 28.45 216 SER B C 1
ATOM 4455 O O . SER B 1 214 ? 35.987 78.385 172.573 1.00 28.83 216 SER B O 1
ATOM 4458 N N . ASP B 1 215 ? 34.019 78.465 173.670 1.00 25.94 217 ASP B N 1
ATOM 4459 C CA . ASP B 1 215 ? 34.507 77.653 174.780 1.00 24.00 217 ASP B CA 1
ATOM 4460 C C . ASP B 1 215 ? 34.680 76.192 174.406 1.00 24.06 217 ASP B C 1
ATOM 4461 O O . ASP B 1 215 ? 35.416 75.481 175.097 1.00 25.36 217 ASP B O 1
ATOM 4466 N N . LEU B 1 216 ? 33.990 75.710 173.371 1.00 20.24 218 LEU B N 1
ATOM 4467 C CA . LEU B 1 216 ? 34.182 74.345 172.902 1.00 21.10 218 LEU B CA 1
ATOM 4468 C C . LEU B 1 216 ? 35.372 74.311 171.960 1.00 21.10 218 LEU B C 1
ATOM 4469 O O . LEU B 1 216 ? 35.333 74.930 170.891 1.00 24.44 218 LEU B O 1
ATOM 4474 N N . GLU B 1 217 ? 36.423 73.588 172.345 1.00 19.50 219 GLU B N 1
ATOM 4475 C CA . GLU B 1 217 ? 37.645 73.560 171.555 1.00 17.70 219 GLU B CA 1
ATOM 4476 C C . GLU B 1 217 ? 37.724 72.386 170.606 1.00 16.68 219 GLU B C 1
ATOM 4477 O O . GLU B 1 217 ? 38.538 72.420 169.675 1.00 18.99 219 GLU B O 1
ATOM 4483 N N . VAL B 1 218 ? 36.930 71.340 170.820 1.00 14.02 220 VAL B N 1
ATOM 4484 C CA . VAL B 1 218 ? 37.078 70.092 170.085 1.00 14.17 220 VAL B CA 1
ATOM 4485 C C . VAL B 1 218 ? 35.891 69.908 169.145 1.00 13.21 220 VAL B C 1
ATOM 4486 O O . VAL B 1 218 ? 34.736 70.169 169.512 1.00 14.66 220 VAL B O 1
ATOM 4490 N N . PHE B 1 219 ? 36.190 69.463 167.922 1.00 13.63 221 PHE B N 1
ATOM 4491 C CA . PHE B 1 219 ? 35.223 69.313 166.841 1.00 11.88 221 PHE B CA 1
ATOM 4492 C C . PHE B 1 219 ? 35.346 67.904 166.287 1.00 13.29 221 PHE B C 1
ATOM 4493 O O . PHE B 1 219 ? 36.449 67.468 165.941 1.00 15.39 221 PHE B O 1
ATOM 4501 N N . LEU B 1 220 ? 34.218 67.191 166.210 1.00 13.12 222 LEU B N 1
ATOM 4502 C CA . LEU B 1 220 ? 34.176 65.876 165.584 1.00 11.70 222 LEU B CA 1
ATOM 4503 C C . LEU B 1 220 ? 33.563 66.048 164.209 1.00 11.96 222 LEU B C 1
ATOM 4504 O O . LEU B 1 220 ? 32.326 66.078 164.086 1.00 12.87 222 LEU B O 1
ATOM 4509 N N . PRO B 1 221 ? 34.357 66.184 163.155 1.00 13.79 223 PRO B N 1
ATOM 4510 C CA . PRO B 1 221 ? 33.798 66.496 161.835 1.00 12.97 223 PRO B CA 1
ATOM 4511 C C . PRO B 1 221 ? 33.165 65.271 161.201 1.00 12.69 223 PRO B C 1
ATOM 4512 O O . PRO B 1 221 ? 33.549 64.128 161.497 1.00 13.27 223 PRO B O 1
ATOM 4516 N N . PRO B 1 222 ? 32.187 65.463 160.318 1.00 14.05 224 PRO B N 1
ATOM 4517 C CA . PRO B 1 222 ? 31.543 64.326 159.637 1.00 15.06 224 PRO B CA 1
ATOM 4518 C C . PRO B 1 222 ? 32.323 63.883 158.408 1.00 15.35 224 PRO B C 1
ATOM 4519 O O . PRO B 1 222 ? 31.828 63.919 157.278 1.00 19.47 224 PRO B O 1
ATOM 4523 N N . ILE B 1 223 ? 33.576 63.483 158.624 1.00 12.80 225 ILE B N 1
ATOM 4524 C CA . ILE B 1 223 ? 34.464 63.070 157.553 1.00 14.27 225 ILE B CA 1
ATOM 4525 C C . ILE B 1 223 ? 35.003 61.688 157.889 1.00 15.31 225 ILE B C 1
ATOM 4526 O O . ILE B 1 223 ? 34.943 61.228 159.034 1.00 14.76 225 ILE B O 1
ATOM 4531 N N . GLY B 1 224 ? 35.528 61.023 156.870 1.00 14.35 226 GLY B N 1
ATOM 4532 C CA . GLY B 1 224 ? 36.159 59.745 157.087 1.00 14.11 226 GLY B CA 1
ATOM 4533 C C . GLY B 1 224 ? 37.479 59.892 157.815 1.00 16.47 226 GLY B C 1
ATOM 4534 O O . GLY B 1 224 ? 38.127 60.940 157.814 1.00 19.02 226 GLY B O 1
ATOM 4535 N N . GLY B 1 225 ? 37.875 58.822 158.474 1.00 15.84 227 GLY B N 1
ATOM 4536 C CA . GLY B 1 225 ? 39.127 58.855 159.195 1.00 16.39 227 GLY B CA 1
ATOM 4537 C C . GLY B 1 225 ? 40.210 58.151 158.418 1.00 15.96 227 GLY B C 1
ATOM 4538 O O . GLY B 1 225 ? 40.449 58.446 157.240 1.00 16.81 227 GLY B O 1
ATOM 4539 N N . GLN B 1 226 ? 40.873 57.207 159.063 1.00 12.47 228 GLN B N 1
ATOM 4540 C CA . GLN B 1 226 ? 41.875 56.413 158.376 1.00 10.89 228 GLN B CA 1
ATOM 4541 C C . GLN B 1 226 ? 41.950 55.058 159.058 1.00 13.91 228 GLN B C 1
ATOM 4542 O O . GLN B 1 226 ? 41.415 54.855 160.151 1.00 14.26 228 GLN B O 1
ATOM 4548 N N . THR B 1 227 ? 42.621 54.126 158.397 1.00 12.70 229 THR B N 1
ATOM 4549 C CA . THR B 1 227 ? 42.871 52.799 158.939 1.00 11.05 229 THR B CA 1
ATOM 4550 C C . THR B 1 227 ? 44.357 52.529 158.810 1.00 12.27 229 THR B C 1
ATOM 4551 O O . THR B 1 227 ? 44.923 52.728 157.733 1.00 15.45 229 THR B O 1
ATOM 4555 N N . VAL B 1 228 ? 44.996 52.088 159.890 1.00 10.87 230 VAL B N 1
ATOM 4556 C CA . VAL B 1 228 ? 46.414 51.747 159.858 1.00 11.31 230 VAL B CA 1
ATOM 4557 C C . VAL B 1 228 ? 46.555 50.232 159.882 1.00 13.22 230 VAL B C 1
ATOM 4558 O O . VAL B 1 228 ? 45.891 49.549 160.669 1.00 16.13 230 VAL B O 1
ATOM 4562 N N . TYR B 1 229 ? 47.400 49.708 158.997 1.00 12.57 231 TYR B N 1
ATOM 4563 C CA . TYR B 1 229 ? 47.711 48.289 158.909 1.00 11.55 231 TYR B CA 1
ATOM 4564 C C . TYR B 1 229 ? 49.153 48.125 159.355 1.00 14.18 231 TYR B C 1
ATOM 4565 O O . TYR B 1 229 ? 50.051 48.757 158.789 1.00 15.60 231 TYR B O 1
ATOM 4574 N N . ILE B 1 230 ? 49.365 47.323 160.399 1.00 11.57 232 ILE B N 1
ATOM 4575 C CA . ILE B 1 230 ? 50.682 47.153 161.001 1.00 13.77 232 ILE B CA 1
ATOM 4576 C C . ILE B 1 230 ? 51.150 45.728 160.745 1.00 17.39 232 ILE B C 1
ATOM 4577 O O . ILE B 1 230 ? 50.437 44.768 161.062 1.00 14.89 232 ILE B O 1
ATOM 4582 N N . PHE B 1 231 ? 52.339 45.595 160.159 1.00 11.97 233 PHE B N 1
ATOM 4583 C CA . PHE B 1 231 ? 52.959 44.310 159.855 1.00 13.42 233 PHE B CA 1
ATOM 4584 C C . PHE B 1 231 ? 54.081 44.114 160.858 1.00 14.17 233 PHE B C 1
ATOM 4585 O O . PHE B 1 231 ? 55.090 44.823 160.805 1.00 18.03 233 PHE B O 1
ATOM 4593 N N . GLY B 1 232 ? 53.912 43.159 161.776 1.00 13.99 234 GLY B N 1
ATOM 4594 C CA . GLY B 1 232 ? 54.832 43.044 162.890 1.00 15.00 234 GLY B CA 1
ATOM 4595 C C . GLY B 1 232 ? 54.230 43.565 164.179 1.00 18.68 234 GLY B C 1
ATOM 4596 O O . GLY B 1 232 ? 53.007 43.561 164.335 1.00 18.99 234 GLY B O 1
ATOM 4597 N N . ASP B 1 233 ? 55.074 44.030 165.099 1.00 15.81 235 ASP B N 1
ATOM 4598 C CA . ASP B 1 233 ? 54.665 44.396 166.452 1.00 17.60 235 ASP B CA 1
ATOM 4599 C C . ASP B 1 233 ? 54.465 45.903 166.528 1.00 17.91 235 ASP B C 1
ATOM 4600 O O . ASP B 1 233 ? 55.406 46.667 166.308 1.00 18.25 235 ASP B O 1
ATOM 4605 N N . ALA B 1 234 ? 53.239 46.330 166.844 1.00 17.05 236 ALA B N 1
ATOM 4606 C CA . ALA B 1 234 ? 52.965 47.760 166.955 1.00 17.18 236 ALA B CA 1
ATOM 4607 C C . ALA B 1 234 ? 53.943 48.473 167.883 1.00 15.89 236 ALA B C 1
ATOM 4608 O O . ALA B 1 234 ? 54.279 49.637 167.644 1.00 17.54 236 ALA B O 1
ATOM 4610 N N . ARG B 1 235 ? 54.407 47.814 168.955 1.00 17.39 237 ARG B N 1
ATOM 4611 C CA . ARG B 1 235 ? 55.319 48.504 169.867 1.00 21.68 237 ARG B CA 1
ATOM 4612 C C . ARG B 1 235 ? 56.621 48.888 169.179 1.00 18.89 237 ARG B C 1
ATOM 4613 O O . ARG B 1 235 ? 57.259 49.871 169.572 1.00 18.82 237 ARG B O 1
ATOM 4621 N N . ASP B 1 236 ? 57.030 48.140 168.149 1.00 16.85 238 ASP B N 1
ATOM 4622 C CA . ASP B 1 236 ? 58.273 48.449 167.448 1.00 15.74 238 ASP B CA 1
ATOM 4623 C C . ASP B 1 236 ? 58.189 49.763 166.678 1.00 15.00 238 ASP B C 1
ATOM 4624 O O . ASP B 1 236 ? 59.228 50.328 166.326 1.00 16.88 238 ASP B O 1
ATOM 4629 N N . LEU B 1 237 ? 56.980 50.253 166.395 1.00 15.67 239 LEU B N 1
ATOM 4630 C CA . LEU B 1 237 ? 56.853 51.539 165.715 1.00 15.32 239 LEU B CA 1
ATOM 4631 C C . LEU B 1 237 ? 57.471 52.664 166.531 1.00 17.34 239 LEU B C 1
ATOM 4632 O O . LEU B 1 237 ? 57.879 53.689 165.968 1.00 16.89 239 LEU B O 1
ATOM 4637 N N . ALA B 1 238 ? 57.536 52.503 167.850 1.00 16.87 240 ALA B N 1
ATOM 4638 C CA . ALA B 1 238 ? 58.084 53.523 168.731 1.00 17.47 240 ALA B CA 1
ATOM 4639 C C . ALA B 1 238 ? 59.562 53.314 169.008 1.00 18.51 240 ALA B C 1
ATOM 4640 O O . ALA B 1 238 ? 60.113 53.981 169.895 1.00 19.18 240 ALA B O 1
ATOM 4642 N N . ASP B 1 239 ? 60.198 52.379 168.300 1.00 16.68 241 ASP B N 1
ATOM 4643 C CA . ASP B 1 239 ? 61.610 52.034 168.492 1.00 17.30 241 ASP B CA 1
ATOM 4644 C C . ASP B 1 239 ? 62.369 52.289 167.203 1.00 17.98 241 ASP B C 1
ATOM 4645 O O . ASP B 1 239 ? 62.343 51.444 166.293 1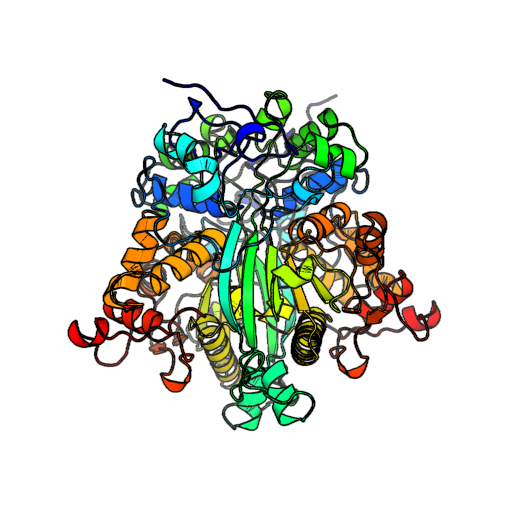.00 19.65 241 ASP B O 1
ATOM 4650 N N . PRO B 1 240 ? 63.075 53.416 167.075 1.00 17.11 242 PRO B N 1
ATOM 4651 C CA . PRO B 1 240 ? 63.765 53.703 165.808 1.00 20.92 242 PRO B CA 1
ATOM 4652 C C . PRO B 1 240 ? 64.887 52.738 165.506 1.00 19.09 242 PRO B C 1
ATOM 4653 O O . PRO B 1 240 ? 65.468 52.823 164.418 1.00 22.43 242 PRO B O 1
ATOM 4657 N N . GLY B 1 241 ? 65.227 51.839 166.432 1.00 18.04 243 GLY B N 1
ATOM 4658 C CA . GLY B 1 241 ? 66.190 50.801 166.126 1.00 20.89 243 GLY B CA 1
ATOM 4659 C C . GLY B 1 241 ? 65.636 49.643 165.330 1.00 21.81 243 GLY B C 1
ATOM 4660 O O . GLY B 1 241 ? 66.404 48.774 164.903 1.00 22.01 243 GLY B O 1
ATOM 4661 N N . VAL B 1 242 ? 64.320 49.600 165.139 1.00 18.43 244 VAL B N 1
ATOM 4662 C CA . VAL B 1 242 ? 63.657 48.592 164.321 1.00 17.78 244 VAL B CA 1
ATOM 4663 C C . VAL B 1 242 ? 63.323 49.224 162.976 1.00 15.93 244 VAL B C 1
ATOM 4664 O O . VAL B 1 242 ? 62.670 50.273 162.920 1.00 17.26 244 VAL B O 1
ATOM 4668 N N . GLU B 1 243 ? 63.770 48.597 161.891 1.00 14.95 245 GLU B N 1
ATOM 4669 C CA . GLU B 1 243 ? 63.561 49.175 160.566 1.00 13.78 245 GLU B CA 1
ATOM 4670 C C . GLU B 1 243 ? 62.077 49.252 160.226 1.00 15.51 245 GLU B C 1
ATOM 4671 O O . GLU B 1 243 ? 61.380 48.232 160.178 1.00 16.06 245 GLU B O 1
ATOM 4677 N N . LEU B 1 244 ? 61.600 50.467 159.969 1.00 14.30 246 LEU B N 1
ATOM 4678 C CA . LEU B 1 244 ? 60.202 50.712 159.645 1.00 13.90 246 LEU B CA 1
ATOM 4679 C C . LEU B 1 244 ? 60.059 51.010 158.160 1.00 14.65 246 LEU B C 1
ATOM 4680 O O . LEU B 1 244 ? 60.704 51.929 157.637 1.00 13.21 246 LEU B O 1
ATOM 4685 N N . THR B 1 245 ? 59.203 50.241 157.496 1.00 13.56 247 THR B N 1
ATOM 4686 C CA . THR B 1 245 ? 58.762 50.500 156.134 1.00 12.71 247 THR B CA 1
ATOM 4687 C C . THR B 1 245 ? 57.342 51.038 156.226 1.00 12.42 247 THR B C 1
ATOM 4688 O O . THR B 1 245 ? 56.516 50.454 156.935 1.00 15.32 247 THR B O 1
ATOM 4692 N N . ALA B 1 246 ? 57.058 52.162 155.560 1.00 12.56 248 ALA B N 1
ATOM 4693 C CA . ALA B 1 246 ? 55.768 52.813 155.760 1.00 12.70 248 ALA B CA 1
ATOM 4694 C C . ALA B 1 246 ? 55.281 53.480 154.479 1.00 11.62 248 ALA B C 1
ATOM 4695 O O . ALA B 1 246 ? 56.076 53.984 153.686 1.00 12.37 248 ALA B O 1
ATOM 4697 N N . ARG B 1 247 ? 53.953 53.504 154.312 1.00 12.20 249 ARG B N 1
ATOM 4698 C CA . ARG B 1 247 ? 53.287 54.295 153.287 1.00 11.68 249 ARG B CA 1
ATOM 4699 C C . ARG B 1 247 ? 52.031 54.900 153.878 1.00 12.28 249 ARG B C 1
ATOM 4700 O O . ARG B 1 247 ? 51.279 54.204 154.560 1.00 14.22 249 ARG B O 1
ATOM 4708 N N . VAL B 1 248 ? 51.797 56.188 153.610 1.00 12.02 250 VAL B N 1
ATOM 4709 C CA . VAL B 1 248 ? 50.491 56.798 153.836 1.00 11.03 250 VAL B CA 1
ATOM 4710 C C . VAL B 1 248 ? 49.805 56.914 152.484 1.00 12.45 250 VAL B C 1
ATOM 4711 O O . VAL B 1 248 ? 50.298 57.609 151.580 1.00 13.91 250 VAL B O 1
ATOM 4715 N N . HIS B 1 249 ? 48.688 56.214 152.342 1.00 11.92 251 HIS B N 1
ATOM 4716 C CA . HIS B 1 249 ? 47.949 56.105 151.094 1.00 10.73 251 HIS B CA 1
ATOM 4717 C C . HIS B 1 249 ? 46.634 56.855 151.228 1.00 12.09 251 HIS B C 1
ATOM 4718 O O . HIS B 1 249 ? 45.893 56.632 152.191 1.00 14.07 251 HIS B O 1
ATOM 4725 N N . ASP B 1 250 ? 46.334 57.740 150.271 1.00 12.51 252 ASP B N 1
ATOM 4726 C CA . ASP B 1 250 ? 45.048 58.425 150.262 1.00 12.95 252 ASP B CA 1
ATOM 4727 C C . ASP B 1 250 ? 44.054 57.701 149.359 1.00 14.01 252 ASP B C 1
ATOM 4728 O O . ASP B 1 250 ? 44.389 57.324 148.231 1.00 15.62 252 ASP B O 1
ATOM 4733 N N . GLU B 1 251 ? 42.832 57.518 149.860 1.00 12.45 253 GLU B N 1
ATOM 4734 C CA . GLU B 1 251 ? 41.814 56.718 149.181 1.00 12.51 253 GLU B CA 1
ATOM 4735 C C . GLU B 1 251 ? 41.634 57.101 147.711 1.00 12.14 253 GLU B C 1
ATOM 4736 O O . GLU B 1 251 ? 41.477 58.273 147.366 1.00 13.41 253 GLU B O 1
ATOM 4742 N N . CYS B 1 252 ? 41.596 56.077 146.860 1.00 12.25 254 CYS B N 1
ATOM 4743 C CA . CYS B 1 252 ? 41.180 56.191 145.460 1.00 12.72 254 CYS B CA 1
ATOM 4744 C C . CYS B 1 252 ? 40.317 54.967 145.161 1.00 12.79 254 CYS B C 1
ATOM 4745 O O . CYS B 1 252 ? 40.844 53.902 144.819 1.00 14.68 254 CYS B O 1
ATOM 4748 N N . ASN B 1 253 ? 38.995 55.105 145.276 1.00 10.35 255 ASN B N 1
ATOM 4749 C CA . ASN B 1 253 ? 38.144 53.927 145.142 1.00 11.44 255 ASN B CA 1
ATOM 4750 C C . ASN B 1 253 ? 38.273 53.294 143.759 1.00 14.15 255 ASN B C 1
ATOM 4751 O O . ASN B 1 253 ? 38.298 52.060 143.635 1.00 12.95 255 ASN B O 1
ATOM 4756 N N . GLY B 1 254 ? 38.334 54.121 142.708 1.00 12.91 256 GLY B N 1
ATOM 4757 C CA . GLY B 1 254 ? 38.325 53.612 141.342 1.00 12.03 256 GLY B CA 1
ATOM 4758 C C . GLY B 1 254 ? 39.545 52.788 140.980 1.00 12.25 256 GLY B C 1
ATOM 4759 O O . GLY B 1 254 ? 39.509 52.044 139.992 1.00 14.16 256 GLY B O 1
ATOM 4760 N N . SER B 1 255 ? 40.623 52.907 141.755 1.00 13.17 257 SER B N 1
ATOM 4761 C CA . SER B 1 255 ? 41.801 52.062 141.605 1.00 12.87 257 SER B CA 1
ATOM 4762 C C . SER B 1 255 ? 41.953 51.088 142.758 1.00 11.23 257 SER B C 1
ATOM 4763 O O . SER B 1 255 ? 42.041 49.871 142.528 1.00 13.24 257 SER B O 1
ATOM 4766 N N . ASP B 1 256 ? 41.950 51.593 144.002 1.00 12.58 258 ASP B N 1
ATOM 4767 C CA . ASP B 1 256 ? 42.136 50.743 145.178 1.00 13.30 258 ASP B CA 1
ATOM 4768 C C . ASP B 1 256 ? 41.168 49.568 145.184 1.00 12.68 258 ASP B C 1
ATOM 4769 O O . ASP B 1 256 ? 41.531 48.459 145.617 1.00 12.59 258 ASP B O 1
ATOM 4774 N N . VAL B 1 257 ? 39.927 49.782 144.775 1.00 11.25 259 VAL B N 1
ATOM 4775 C CA . VAL B 1 257 ? 38.988 48.682 144.596 1.00 9.99 259 VAL B CA 1
ATOM 4776 C C . VAL B 1 257 ? 38.930 48.225 143.153 1.00 13.03 259 VAL B C 1
ATOM 4777 O O . VAL B 1 257 ? 39.153 47.054 142.860 1.00 15.71 259 VAL B O 1
ATOM 4781 N N . PHE B 1 258 ? 38.649 49.147 142.220 1.00 11.30 260 PHE B N 1
ATOM 4782 C CA . PHE B 1 258 ? 38.230 48.746 140.877 1.00 12.22 260 PHE B CA 1
ATOM 4783 C C . PHE B 1 258 ? 39.353 48.684 139.851 1.00 15.12 260 PHE B C 1
ATOM 4784 O O . PHE B 1 258 ? 39.096 48.271 138.717 1.00 15.81 260 PHE B O 1
ATOM 4792 N N . GLY B 1 259 ? 40.585 49.061 140.202 1.00 13.55 261 GLY B N 1
ATOM 4793 C CA . GLY B 1 259 ? 41.711 48.852 139.299 1.00 15.02 261 GLY B CA 1
ATOM 4794 C C . GLY B 1 259 ? 41.689 49.641 137.998 1.00 15.56 261 GLY B C 1
ATOM 4795 O O . GLY B 1 259 ? 42.196 49.158 136.979 1.00 16.33 261 GLY B O 1
ATOM 4796 N N . SER B 1 260 ? 41.139 50.853 137.998 1.00 15.04 262 SER B N 1
ATOM 4797 C CA . SER B 1 260 ? 41.215 51.670 136.790 1.00 17.00 262 SER B CA 1
ATOM 4798 C C . SER B 1 260 ? 42.668 51.934 136.416 1.00 15.18 262 SER B C 1
ATOM 4799 O O . SER B 1 260 ? 43.495 52.271 137.270 1.00 16.64 262 SER B O 1
ATOM 4802 N N . ASP B 1 261 ? 42.976 51.805 135.118 1.00 15.67 263 ASP B N 1
ATOM 4803 C CA . ASP B 1 261 ? 44.360 51.937 134.677 1.00 14.50 263 ASP B CA 1
ATOM 4804 C C . ASP B 1 261 ? 44.754 53.388 134.391 1.00 14.69 263 ASP B C 1
ATOM 4805 O O . ASP B 1 261 ? 45.803 53.630 133.780 1.00 16.45 263 ASP B O 1
ATOM 4810 N N . ILE B 1 262 ? 43.967 54.362 134.863 1.00 15.12 264 ILE B N 1
ATOM 4811 C CA . ILE B 1 262 ? 44.341 55.762 134.688 1.00 13.70 264 ILE B CA 1
ATOM 4812 C C . ILE B 1 262 ? 45.276 56.281 135.782 1.00 13.87 264 ILE B C 1
ATOM 4813 O O . ILE B 1 262 ? 45.818 57.393 135.651 1.00 16.53 264 ILE B O 1
ATOM 4818 N N . CYS B 1 263 ? 45.503 55.525 136.852 1.00 14.59 265 CYS B N 1
ATOM 4819 C CA . CYS B 1 263 ? 46.292 56.085 137.942 1.00 13.95 265 CYS B CA 1
ATOM 4820 C C . CYS B 1 263 ? 47.119 54.994 138.600 1.00 13.10 265 CYS B C 1
ATOM 4821 O O . CYS B 1 263 ? 46.943 53.801 138.330 1.00 15.42 265 CYS B O 1
ATOM 4824 N N . THR B 1 264 ? 48.028 55.421 139.484 1.00 14.73 266 THR B N 1
ATOM 4825 C CA . THR B 1 264 ? 49.043 54.557 140.079 1.00 13.78 266 THR B CA 1
ATOM 4826 C C . THR B 1 264 ? 48.644 54.011 141.453 1.00 12.56 266 THR B C 1
ATOM 4827 O O . THR B 1 264 ? 49.462 53.359 142.100 1.00 14.72 266 THR B O 1
ATOM 4831 N N . CYS B 1 265 ? 47.408 54.251 141.905 1.00 12.53 267 CYS B N 1
ATOM 4832 C CA . CYS B 1 265 ? 47.105 54.134 143.330 1.00 12.94 267 CYS B CA 1
ATOM 4833 C C . CYS B 1 265 ? 47.199 52.693 143.829 1.00 12.57 267 CYS B C 1
ATOM 4834 O O . CYS B 1 265 ? 48.015 52.389 144.706 1.00 13.46 267 CYS B O 1
ATOM 4837 N N . ARG B 1 266 ? 46.359 51.784 143.332 1.00 12.52 268 ARG B N 1
ATOM 4838 C CA . ARG B 1 266 ? 46.453 50.429 143.873 1.00 10.83 268 ARG B CA 1
ATOM 4839 C C . ARG B 1 266 ? 47.831 49.824 143.646 1.00 13.31 268 ARG B C 1
ATOM 4840 O O . ARG B 1 266 ? 48.337 49.152 144.559 1.00 12.23 268 ARG B O 1
ATOM 4848 N N . PRO B 1 267 ? 48.485 50.003 142.497 1.00 13.38 269 PRO B N 1
ATOM 4849 C CA . PRO B 1 267 ? 49.862 49.500 142.374 1.00 12.23 269 PRO B CA 1
ATOM 4850 C C . PRO B 1 267 ? 50.791 49.994 143.469 1.00 13.18 269 PRO B C 1
ATOM 4851 O O . PRO B 1 267 ? 51.595 49.202 143.985 1.00 15.58 269 PRO B O 1
ATOM 4855 N N . TYR B 1 268 ? 50.719 51.275 143.847 1.00 13.67 270 TYR B N 1
ATOM 4856 C CA . TYR B 1 268 ? 51.629 51.771 144.876 1.00 12.91 270 TYR B CA 1
ATOM 4857 C C . TYR B 1 268 ? 51.251 51.208 146.240 1.00 11.92 270 TYR B C 1
ATOM 4858 O O . TYR B 1 268 ? 52.123 50.838 147.042 1.00 13.50 270 TYR B O 1
ATOM 4867 N N . LEU B 1 269 ? 49.949 51.116 146.505 1.00 12.54 271 LEU B N 1
ATOM 4868 C CA . LEU B 1 269 ? 49.463 50.531 147.751 1.00 11.05 271 LEU B CA 1
ATOM 4869 C C . LEU B 1 269 ? 49.953 49.097 147.909 1.00 12.73 271 LEU B C 1
ATOM 4870 O O . LEU B 1 269 ? 50.487 48.722 148.960 1.00 12.76 271 LEU B O 1
ATOM 4875 N N . THR B 1 270 ? 49.757 48.269 146.879 1.00 12.10 272 THR B N 1
ATOM 4876 C CA . THR B 1 270 ? 50.119 46.866 147.017 1.00 13.17 272 THR B CA 1
ATOM 4877 C C . THR B 1 270 ? 51.627 46.656 146.947 1.00 14.58 272 THR B C 1
ATOM 4878 O O . THR B 1 270 ? 52.134 45.716 147.566 1.00 15.08 272 THR B O 1
ATOM 4882 N N . HIS B 1 271 ? 52.365 47.498 146.215 1.00 12.18 273 HIS B N 1
ATOM 4883 C CA . HIS B 1 271 ? 53.818 47.445 146.310 1.00 13.45 273 HIS B CA 1
ATOM 4884 C C . HIS B 1 271 ? 54.263 47.732 147.735 1.00 12.43 273 HIS B C 1
ATOM 4885 O O . HIS B 1 271 ? 55.123 47.030 148.286 1.00 14.43 273 HIS B O 1
ATOM 4892 N N . ALA B 1 272 ? 53.674 48.753 148.356 1.00 12.00 274 ALA B N 1
ATOM 4893 C CA . ALA B 1 272 ? 54.026 49.064 149.736 1.00 13.92 274 ALA B CA 1
ATOM 4894 C C . ALA B 1 272 ? 53.710 47.896 150.665 1.00 12.70 274 ALA B C 1
ATOM 4895 O O . ALA B 1 272 ? 54.484 47.590 151.581 1.00 14.68 274 ALA B O 1
ATOM 4897 N N . ILE B 1 273 ? 52.556 47.258 150.476 1.00 12.28 275 ILE B N 1
ATOM 4898 C CA . ILE B 1 273 ? 52.209 46.122 151.324 1.00 12.04 275 ILE B CA 1
ATOM 4899 C C . ILE B 1 273 ? 53.253 45.020 151.184 1.00 14.83 275 ILE B C 1
ATOM 4900 O O . ILE B 1 273 ? 53.701 44.433 152.180 1.00 14.76 275 ILE B O 1
ATOM 4905 N N . GLU B 1 274 ? 53.658 44.718 149.947 1.00 13.30 276 GLU 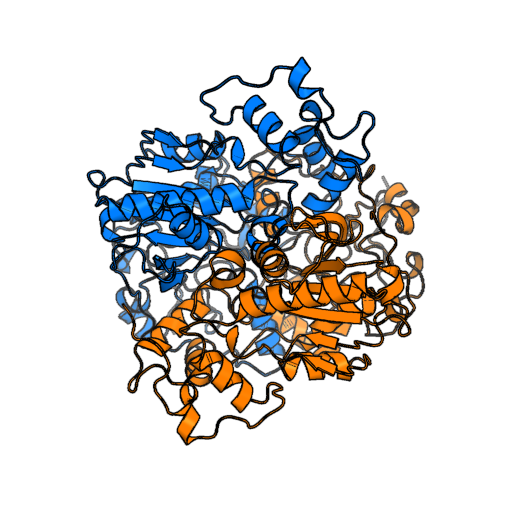B N 1
ATOM 4906 C CA . GLU B 1 274 ? 54.718 43.735 149.735 1.00 12.65 276 GLU B CA 1
ATOM 4907 C C . GLU B 1 274 ? 55.980 44.117 150.490 1.00 15.11 276 GLU B C 1
ATOM 4908 O O . GLU B 1 274 ? 56.634 43.266 151.112 1.00 14.56 276 GLU B O 1
ATOM 4914 N N . GLU B 1 275 ? 56.372 45.387 150.403 1.00 14.24 277 GLU B N 1
ATOM 4915 C CA . GLU B 1 275 ? 57.604 45.805 151.059 1.00 12.26 277 GLU B CA 1
ATOM 4916 C C . GLU B 1 275 ? 57.460 45.774 152.573 1.00 14.03 277 GLU B C 1
ATOM 4917 O O . GLU B 1 275 ? 58.439 45.499 153.280 1.00 14.08 277 GLU B O 1
ATOM 4923 N N . CYS B 1 276 ? 56.259 46.047 153.085 1.00 14.10 278 CYS B N 1
ATOM 4924 C CA . CYS B 1 276 ? 56.027 45.963 154.527 1.00 14.57 278 CYS B CA 1
ATOM 4925 C C . CYS B 1 276 ? 56.122 44.528 155.025 1.00 13.05 278 CYS B C 1
ATOM 4926 O O . CYS B 1 276 ? 56.695 44.271 156.091 1.00 14.55 278 CYS B O 1
ATOM 4929 N N . ILE B 1 277 ? 55.531 43.583 154.287 1.00 13.25 279 ILE B N 1
ATOM 4930 C CA . ILE B 1 277 ? 55.629 42.178 154.672 1.00 13.39 279 ILE B CA 1
ATOM 4931 C C . ILE B 1 277 ? 57.089 41.758 154.734 1.00 14.01 279 ILE B C 1
ATOM 4932 O O . ILE B 1 277 ? 57.538 41.157 155.714 1.00 15.26 279 ILE B O 1
ATOM 4937 N N . GLN B 1 278 ? 57.857 42.082 153.688 1.00 13.85 280 GLN B N 1
ATOM 4938 C CA . GLN B 1 278 ? 59.277 41.761 153.677 1.00 16.85 280 GLN B CA 1
ATOM 4939 C C . GLN B 1 278 ? 60.000 42.413 154.843 1.00 13.79 280 GLN B C 1
ATOM 4940 O O . GLN B 1 278 ? 60.875 41.795 155.471 1.00 14.97 280 GLN B O 1
ATOM 4946 N N . GLY B 1 279 ? 59.670 43.668 155.142 1.00 13.79 281 GLY B N 1
ATOM 4947 C CA . GLY B 1 279 ? 60.326 44.338 156.250 1.00 13.48 281 GLY B CA 1
ATOM 4948 C C . GLY B 1 279 ? 60.086 43.630 157.567 1.00 15.44 281 GLY B C 1
ATOM 4949 O O . GLY B 1 279 ? 61.012 43.446 158.367 1.00 16.70 281 GLY B O 1
ATOM 4950 N N . ALA B 1 280 ? 58.841 43.211 157.805 1.00 14.41 282 ALA B N 1
ATOM 4951 C CA . ALA B 1 280 ? 58.530 42.468 159.020 1.00 15.27 282 ALA B CA 1
ATOM 4952 C C . ALA B 1 280 ? 59.235 41.115 159.030 1.00 14.89 282 ALA B C 1
ATOM 4953 O O . ALA B 1 280 ? 59.774 40.701 160.062 1.00 16.41 282 ALA B O 1
ATOM 4955 N N . GLN B 1 281 ? 59.269 40.427 157.885 1.00 15.72 283 GLN B N 1
ATOM 4956 C CA . GLN B 1 281 ? 59.913 39.116 157.837 1.00 15.58 283 GLN B CA 1
ATOM 4957 C C . GLN B 1 281 ? 61.386 39.202 158.207 1.00 14.15 283 GLN B C 1
ATOM 4958 O O . GLN B 1 281 ? 61.935 38.265 158.810 1.00 17.78 283 GLN B O 1
ATOM 4964 N N . ARG B 1 282 ? 62.054 40.296 157.837 1.00 16.26 284 ARG B N 1
ATOM 4965 C CA . ARG B 1 282 ? 63.472 40.477 158.127 1.00 20.19 284 ARG B CA 1
ATOM 4966 C C . ARG B 1 282 ? 63.736 40.934 159.557 1.00 20.08 284 ARG B C 1
ATOM 4967 O O . ARG B 1 282 ? 64.892 41.179 159.905 1.00 22.77 284 ARG B O 1
ATOM 4975 N N . GLY B 1 283 ? 62.705 41.079 160.382 1.00 18.05 285 GLY B N 1
ATOM 4976 C CA . GLY B 1 283 ? 62.876 41.521 161.749 1.00 17.46 285 GLY B CA 1
ATOM 4977 C C . GLY B 1 283 ? 62.494 42.958 162.005 1.00 18.02 285 GLY B C 1
ATOM 4978 O O . GLY B 1 283 ? 62.736 43.458 163.113 1.00 20.44 285 GLY B O 1
ATOM 4979 N N . GLY B 1 284 ? 61.926 43.641 161.023 1.00 18.42 286 GLY B N 1
ATOM 4980 C CA . GLY B 1 284 ? 61.513 45.023 161.160 1.00 17.13 286 GLY B CA 1
ATOM 4981 C C . GLY B 1 284 ? 60.032 45.146 161.435 1.00 15.95 286 GLY B C 1
ATOM 4982 O O . GLY B 1 284 ? 59.406 44.254 162.023 1.00 17.88 286 GLY B O 1
ATOM 4983 N N . VAL B 1 285 ? 59.455 46.256 160.984 1.00 13.61 287 VAL B N 1
ATOM 4984 C CA . VAL B 1 285 ? 58.034 46.524 161.164 1.00 13.87 287 VAL B CA 1
ATOM 4985 C C . VAL B 1 285 ? 57.551 47.323 159.963 1.00 16.49 287 VAL B C 1
ATOM 4986 O O . VAL B 1 285 ? 58.317 48.069 159.343 1.00 15.60 287 VAL B O 1
ATOM 4990 N N . GLY B 1 286 ? 56.288 47.119 159.600 1.00 15.41 288 GLY B N 1
ATOM 4991 C CA . GLY B 1 286 ? 55.708 47.795 158.457 1.00 13.63 288 GLY B CA 1
ATOM 4992 C C . GLY B 1 286 ? 54.399 48.466 158.822 1.00 13.61 288 GLY B C 1
ATOM 4993 O O . GLY B 1 286 ? 53.682 48.033 159.728 1.00 14.06 288 GLY B O 1
ATOM 4994 N N . LEU B 1 287 ? 54.089 49.529 158.085 1.00 14.03 289 LEU B N 1
ATOM 4995 C CA . LEU B 1 287 ? 52.917 50.343 158.367 1.00 14.42 289 LEU B CA 1
ATOM 4996 C C . LEU B 1 287 ? 52.338 50.877 157.066 1.00 11.48 289 LEU B C 1
ATOM 4997 O O . LEU B 1 287 ? 53.065 51.481 156.275 1.00 14.09 289 LEU B O 1
ATOM 5002 N N . VAL B 1 288 ? 51.040 50.660 156.848 1.00 11.83 290 VAL B N 1
ATOM 5003 C CA . VAL B 1 288 ? 50.301 51.320 155.776 1.00 11.91 290 VAL B CA 1
ATOM 5004 C C . VAL B 1 288 ? 49.125 52.044 156.417 1.00 11.43 290 VAL B C 1
ATOM 5005 O O . VAL B 1 288 ? 48.296 51.414 157.080 1.00 15.00 290 VAL B O 1
ATOM 5009 N N . ALA B 1 289 ? 49.050 53.356 156.223 1.00 12.18 291 ALA B N 1
ATOM 5010 C CA . ALA B 1 289 ? 47.897 54.139 156.651 1.00 15.78 291 ALA B CA 1
ATOM 5011 C C . ALA B 1 289 ? 47.029 54.431 155.436 1.00 14.18 291 ALA B C 1
ATOM 5012 O O . ALA B 1 289 ? 47.540 54.866 154.404 1.00 18.20 291 ALA B O 1
ATOM 5014 N N . TYR B 1 290 ? 45.733 54.170 155.551 1.00 11.63 292 TYR B N 1
ATOM 5015 C CA . TYR B 1 290 ? 44.784 54.354 154.455 1.00 12.73 292 TYR B CA 1
ATOM 5016 C C . TYR B 1 290 ? 43.811 55.451 154.866 1.00 11.85 292 TYR B C 1
ATOM 5017 O O . TYR B 1 290 ? 42.933 55.227 155.708 1.00 12.83 292 TYR B O 1
ATOM 5026 N N . SER B 1 291 ? 43.972 56.635 154.273 1.00 11.10 293 SER B N 1
ATOM 5027 C CA . SER B 1 291 ? 43.278 57.836 154.703 1.00 10.68 293 SER B CA 1
ATOM 5028 C C . SER B 1 291 ? 42.142 58.175 153.747 1.00 12.39 293 SER B C 1
ATOM 5029 O O . SER B 1 291 ? 42.320 58.152 152.533 1.00 15.55 293 SER B O 1
ATOM 5032 N N . ARG B 1 292 ? 40.976 58.522 154.297 1.00 11.48 294 ARG B N 1
ATOM 5033 C CA . ARG B 1 292 ? 39.767 58.702 153.490 1.00 10.95 294 ARG B CA 1
ATOM 5034 C C . ARG B 1 292 ? 39.745 60.114 152.911 1.00 15.46 294 ARG B C 1
ATOM 5035 O O . ARG B 1 292 ? 39.108 61.031 153.446 1.00 17.32 294 ARG B O 1
ATOM 5043 N N . LYS B 1 293 ? 40.434 60.287 151.781 1.00 13.10 295 LYS B N 1
ATOM 5044 C CA . LYS B 1 293 ? 40.542 61.587 151.105 1.00 10.82 295 LYS B CA 1
ATOM 5045 C C . LYS B 1 293 ? 40.389 61.400 149.595 1.00 14.17 295 LYS B C 1
ATOM 5046 O O . LYS B 1 293 ? 41.270 61.743 148.807 1.00 14.96 295 LYS B O 1
ATOM 5052 N N . GLU B 1 294 ? 39.238 60.853 149.192 1.00 13.38 296 GLU B N 1
ATOM 5053 C CA . GLU B 1 294 ? 38.972 60.546 147.787 1.00 11.98 296 GLU B CA 1
ATOM 5054 C C . GLU B 1 294 ? 39.165 61.771 146.907 1.00 12.33 296 GLU B C 1
ATOM 5055 O O . GLU B 1 294 ? 38.673 62.861 147.222 1.00 13.20 296 GLU B O 1
ATOM 5061 N N . GLY B 1 295 ? 39.865 61.578 145.791 1.00 13.23 297 GLY B N 1
ATOM 5062 C CA . GLY B 1 295 ? 39.967 62.623 144.784 1.00 12.61 297 GLY B CA 1
ATOM 5063 C C . GLY B 1 295 ? 40.697 63.865 145.248 1.00 11.95 297 GLY B C 1
ATOM 5064 O O . GLY B 1 295 ? 40.259 64.984 144.950 1.00 13.81 297 GLY B O 1
ATOM 5065 N N . ARG B 1 296 ? 41.828 63.695 145.947 1.00 12.19 298 ARG B N 1
ATOM 5066 C CA . ARG B 1 296 ? 42.555 64.830 146.513 1.00 12.57 298 ARG B CA 1
ATOM 5067 C C . ARG B 1 296 ? 41.666 65.619 147.460 1.00 14.47 298 ARG B C 1
ATOM 5068 O O . ARG B 1 296 ? 41.807 66.836 147.598 1.00 13.70 298 ARG B O 1
ATOM 5076 N N . ALA B 1 297 ? 40.758 64.898 148.123 1.00 13.51 299 ALA B N 1
ATOM 5077 C CA . ALA B 1 297 ? 39.761 65.437 149.033 1.00 12.68 299 ALA B CA 1
ATOM 5078 C C . ALA B 1 297 ? 38.806 66.407 148.340 1.00 13.25 299 ALA B C 1
ATOM 5079 O O . ALA B 1 297 ? 38.170 67.230 149.002 1.00 15.26 299 ALA B O 1
ATOM 5081 N N . LEU B 1 298 ? 38.674 66.297 147.013 1.00 13.25 300 LEU B N 1
ATOM 5082 C CA . LEU B 1 298 ? 37.619 66.964 146.258 1.00 12.86 300 LEU B CA 1
ATOM 5083 C C . LEU B 1 298 ? 36.373 66.100 146.108 1.00 15.09 300 LEU B C 1
ATOM 5084 O O . LEU B 1 298 ? 35.309 66.614 145.741 1.00 15.17 300 LEU B O 1
ATOM 5089 N N . GLY B 1 299 ? 36.480 64.802 146.373 1.00 14.34 301 GLY B N 1
ATOM 5090 C CA . GLY B 1 299 ? 35.384 63.888 146.124 1.00 12.85 301 GLY B CA 1
ATOM 5091 C C . GLY B 1 299 ? 35.425 63.328 144.715 1.00 15.88 301 GLY B C 1
ATOM 5092 O O . GLY B 1 299 ? 36.141 63.808 143.827 1.00 14.35 301 GLY B O 1
ATOM 5093 N N . GLU B 1 300 ? 34.611 62.295 144.497 1.00 12.81 302 GLU B N 1
ATOM 5094 C CA . GLU B 1 300 ? 34.713 61.530 143.260 1.00 13.13 302 GLU B CA 1
ATOM 5095 C C . GLU B 1 300 ? 34.005 62.208 142.090 1.00 15.58 302 GLU B C 1
ATOM 5096 O O . GLU B 1 300 ? 34.391 61.994 140.937 1.00 13.29 302 GLU B O 1
ATOM 5102 N N . VAL B 1 301 ? 32.951 62.987 142.336 1.00 13.96 303 VAL B N 1
ATOM 5103 C CA . VAL B 1 301 ? 32.307 63.698 141.233 1.00 11.76 303 VAL B CA 1
ATOM 5104 C C . VAL B 1 301 ? 33.298 64.659 140.580 1.00 12.78 303 VAL B C 1
ATOM 5105 O O . VAL B 1 301 ? 33.487 64.652 139.354 1.00 13.40 303 VAL B O 1
ATOM 5109 N N . THR B 1 302 ? 33.958 65.497 141.389 1.00 12.43 304 THR B N 1
ATOM 5110 C CA . THR B 1 302 ? 34.929 66.428 140.818 1.00 13.95 304 THR B CA 1
ATOM 5111 C C . THR B 1 302 ? 36.033 65.677 140.084 1.00 15.44 304 THR B C 1
ATOM 5112 O O . THR B 1 302 ? 36.461 66.081 138.996 1.00 13.94 304 THR B O 1
ATOM 5116 N N . LYS B 1 303 ? 36.507 64.582 140.675 1.00 13.01 305 LYS B N 1
ATOM 5117 C CA . LYS B 1 303 ? 37.542 63.758 140.058 1.00 12.88 305 LYS B CA 1
ATOM 5118 C C . LYS B 1 303 ? 37.145 63.315 138.652 1.00 13.89 305 LYS B C 1
ATOM 5119 O O . LYS B 1 303 ? 37.952 63.392 137.716 1.00 14.32 305 LYS B O 1
ATOM 5125 N N . PHE B 1 304 ? 35.904 62.838 138.487 1.00 13.14 306 PHE B N 1
ATOM 5126 C CA . PHE B 1 304 ? 35.458 62.351 137.177 1.00 12.25 306 PHE B CA 1
ATOM 5127 C C . PHE B 1 304 ? 35.234 63.503 136.201 1.00 15.00 306 PHE B C 1
ATOM 5128 O O . PHE B 1 304 ? 35.506 63.367 135.001 1.00 15.32 306 PHE B O 1
ATOM 5136 N N . LEU B 1 305 ? 34.713 64.641 136.684 1.00 12.78 307 LEU B N 1
ATOM 5137 C CA . LEU B 1 305 ? 34.595 65.806 135.809 1.00 14.08 307 LEU B CA 1
ATOM 5138 C C . LEU B 1 305 ? 35.946 66.167 135.213 1.00 14.59 307 LEU B C 1
ATOM 5139 O O . LEU B 1 305 ? 36.046 66.507 134.023 1.00 15.21 307 LEU B O 1
ATOM 5144 N N . VAL B 1 306 ? 36.995 66.116 136.032 1.00 13.73 308 VAL B N 1
ATOM 5145 C CA . VAL B 1 306 ? 38.326 66.460 135.556 1.00 13.77 308 VAL B CA 1
ATOM 5146 C C . VAL B 1 306 ? 38.834 65.432 134.548 1.00 13.85 308 VAL B C 1
ATOM 5147 O O . VAL B 1 306 ? 39.497 65.792 133.566 1.00 15.80 308 VAL B O 1
ATOM 5151 N N . TYR B 1 307 ? 38.572 64.141 134.780 1.00 15.05 309 TYR B N 1
ATOM 5152 C CA . TYR B 1 307 ? 38.964 63.139 133.786 1.00 14.11 309 TYR B CA 1
ATOM 5153 C C . TYR B 1 307 ? 38.360 63.464 132.429 1.00 13.78 309 TYR B C 1
ATOM 5154 O O . TYR B 1 307 ? 39.034 63.373 131.391 1.00 15.81 309 TYR B O 1
ATOM 5163 N N . ASN B 1 308 ? 37.081 63.837 132.411 1.00 12.68 310 ASN B N 1
ATOM 5164 C CA . ASN B 1 308 ? 36.434 64.155 131.143 1.00 14.08 310 ASN B CA 1
ATOM 5165 C C . ASN B 1 308 ? 37.109 65.343 130.470 1.00 14.22 310 ASN B C 1
ATOM 5166 O O . ASN B 1 308 ? 37.376 65.316 129.265 1.00 16.22 310 ASN B O 1
ATOM 5171 N N . ALA B 1 309 ? 37.390 66.409 131.233 1.00 14.13 311 ALA B N 1
ATOM 5172 C CA . ALA B 1 309 ? 38.039 67.575 130.646 1.00 14.64 311 ALA B CA 1
ATOM 5173 C C . ALA B 1 309 ? 39.442 67.236 130.150 1.00 13.84 311 ALA B C 1
ATOM 5174 O O . ALA B 1 309 ? 39.876 67.741 129.107 1.00 16.92 311 ALA B O 1
ATOM 5176 N N . ARG B 1 310 ? 40.162 66.371 130.872 1.00 16.91 312 ARG B N 1
ATOM 5177 C CA . ARG B 1 310 ? 41.488 65.956 130.412 1.00 17.81 312 ARG B CA 1
ATOM 5178 C C . ARG B 1 310 ? 41.413 65.304 129.044 1.00 18.11 312 ARG B C 1
ATOM 5179 O O . ARG B 1 310 ? 42.268 65.545 128.182 1.00 18.35 312 ARG B O 1
ATOM 5187 N N . LYS B 1 311 ? 40.423 64.432 128.843 1.00 16.65 313 LYS B N 1
ATOM 5188 C CA . LYS B 1 311 ? 40.355 63.665 127.609 1.00 19.37 313 LYS B CA 1
ATOM 5189 C C . LYS B 1 311 ? 39.798 64.470 126.445 1.00 21.22 313 LYS B C 1
ATOM 5190 O O . LYS B 1 311 ? 40.062 64.115 125.293 1.00 24.90 313 LYS B O 1
ATOM 5196 N N . ARG B 1 312 ? 39.035 65.531 126.705 1.00 19.18 314 ARG B N 1
ATOM 5197 C CA . ARG B 1 312 ? 38.419 66.282 125.616 1.00 15.75 314 ARG B CA 1
ATOM 5198 C C . ARG B 1 312 ? 39.189 67.533 125.224 1.00 18.59 314 ARG B C 1
ATOM 5199 O O . ARG B 1 312 ? 38.894 68.118 124.174 1.00 20.21 314 ARG B O 1
ATOM 5207 N N . GLN B 1 313 ? 40.151 67.954 126.035 1.00 19.99 315 GLN B N 1
ATOM 5208 C CA . GLN B 1 313 ? 40.820 69.222 125.806 1.00 19.36 315 GLN B CA 1
ATOM 5209 C C . GLN B 1 313 ? 41.550 69.223 124.473 1.00 24.83 315 GLN B C 1
ATOM 5210 O O . GLN B 1 313 ? 41.987 68.181 123.973 1.00 24.21 315 GLN B O 1
ATOM 5216 N N . VAL B 1 314 ? 41.672 70.421 123.893 1.00 24.47 316 VAL B N 1
ATOM 5217 C CA . VAL B 1 314 ? 42.443 70.587 122.672 1.00 27.75 316 VAL B CA 1
ATOM 5218 C C . VAL B 1 314 ? 43.860 70.110 122.922 1.00 28.77 316 VAL B C 1
ATOM 5219 O O . VAL B 1 314 ? 44.467 70.424 123.956 1.00 33.17 316 VAL B O 1
ATOM 5223 N N . GLY B 1 315 ? 44.380 69.312 121.999 1.00 26.97 317 GLY B N 1
ATOM 5224 C CA . GLY B 1 315 ? 45.722 68.792 122.118 1.00 29.09 317 GLY B CA 1
ATOM 5225 C C . GLY B 1 315 ? 45.829 67.458 122.818 1.00 29.90 317 GLY B C 1
ATOM 5226 O O . GLY B 1 315 ? 46.921 66.880 122.848 1.00 31.30 317 GLY B O 1
ATOM 5227 N N . GLY B 1 316 ? 44.741 66.955 123.391 1.00 28.85 318 GLY B N 1
ATOM 5228 C CA . GLY B 1 316 ? 44.763 65.653 124.020 1.00 26.56 318 GLY B CA 1
ATOM 5229 C C . GLY B 1 316 ? 45.188 65.708 125.475 1.00 24.69 318 GLY B C 1
ATOM 5230 O O . GLY B 1 316 ? 45.466 66.762 126.055 1.00 24.01 318 GLY B O 1
ATOM 5231 N N . ASP B 1 317 ? 45.249 64.521 126.069 1.00 22.15 319 ASP B N 1
ATOM 5232 C CA . ASP B 1 317 ? 45.542 64.349 127.492 1.00 21.25 319 ASP B CA 1
ATOM 5233 C C . ASP B 1 317 ? 47.055 64.320 127.692 1.00 21.78 319 ASP B C 1
ATOM 5234 O O . ASP B 1 317 ? 47.691 63.278 127.536 1.00 24.08 319 ASP B O 1
ATOM 5239 N N . THR B 1 318 ? 47.634 65.467 128.037 1.00 22.14 320 THR B N 1
ATOM 5240 C CA . THR B 1 318 ? 49.075 65.605 128.184 1.00 25.06 320 THR B CA 1
ATOM 5241 C C . THR B 1 318 ? 49.444 65.941 129.624 1.00 24.06 320 THR B C 1
ATOM 5242 O O . THR B 1 318 ? 48.685 66.598 130.346 1.00 23.97 320 THR B O 1
ATOM 5246 N N . ALA B 1 319 ? 50.631 65.491 130.037 1.00 22.96 321 ALA B N 1
ATOM 5247 C CA . ALA B 1 319 ? 51.048 65.716 131.415 1.00 20.67 321 ALA B CA 1
ATOM 5248 C C . ALA B 1 319 ? 51.212 67.201 131.718 1.00 17.53 321 ALA B C 1
ATOM 5249 O O . ALA B 1 319 ? 51.036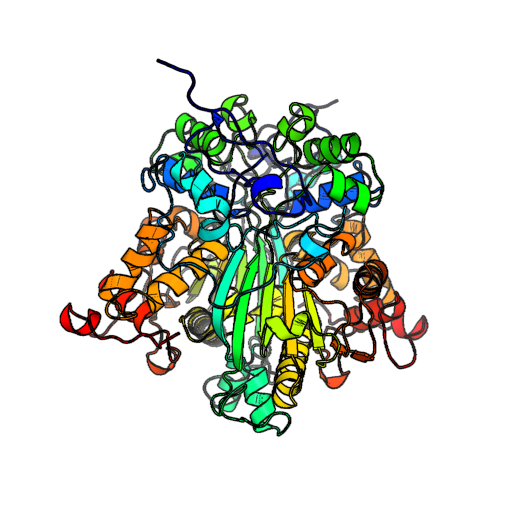 67.621 132.870 1.00 20.59 321 ALA B O 1
ATOM 5251 N N . ASP B 1 320 ? 51.557 68.010 130.716 1.00 20.14 322 ASP B N 1
ATOM 5252 C CA . ASP B 1 320 ? 51.744 69.436 130.965 1.00 20.17 322 ASP B CA 1
ATOM 5253 C C . ASP B 1 320 ? 50.438 70.161 131.258 1.00 23.44 322 ASP B C 1
ATOM 5254 O O . ASP B 1 320 ? 50.472 71.321 131.686 1.00 24.59 322 ASP B O 1
ATOM 5259 N N . GLN B 1 321 ? 49.293 69.521 131.037 1.00 20.75 323 GLN B N 1
ATOM 5260 C CA . GLN B 1 321 ? 48.000 70.109 131.368 1.00 22.19 323 GLN B CA 1
ATOM 5261 C C . GLN B 1 321 ? 47.315 69.415 132.534 1.00 17.74 323 GLN B C 1
ATOM 5262 O O . GLN B 1 321 ? 46.218 69.829 132.924 1.00 19.04 323 GLN B O 1
ATOM 5268 N N . TYR B 1 322 ? 47.924 68.365 133.087 1.00 18.26 324 TYR B N 1
ATOM 5269 C CA . TYR B 1 322 ? 47.256 67.532 134.088 1.00 18.21 324 TYR B CA 1
ATOM 5270 C C . TYR B 1 322 ? 46.771 68.356 135.279 1.00 16.01 324 TYR B C 1
ATOM 5271 O O . TYR B 1 322 ? 45.600 68.272 135.670 1.00 16.47 324 TYR B O 1
ATOM 5280 N N . PHE B 1 323 ? 47.652 69.166 135.870 1.00 18.20 325 PHE B N 1
ATOM 5281 C CA . PHE B 1 323 ? 47.227 69.934 137.036 1.00 18.75 325 PHE B CA 1
ATOM 5282 C C . PHE B 1 323 ? 46.295 71.071 136.639 1.00 19.39 325 PHE B C 1
ATOM 5283 O O . PHE B 1 323 ? 45.356 71.390 137.377 1.00 18.90 325 PHE B O 1
ATOM 5291 N N . ALA B 1 324 ? 46.523 71.680 135.472 1.00 19.69 326 ALA B N 1
ATOM 5292 C CA . ALA B 1 324 ? 45.645 72.752 135.016 1.00 19.64 326 ALA B CA 1
ATOM 5293 C C . ALA B 1 324 ? 44.198 72.283 134.939 1.00 19.19 326 ALA B C 1
ATOM 5294 O O . ALA B 1 324 ? 43.273 73.045 135.242 1.00 19.06 326 ALA B O 1
ATOM 5296 N N . ARG B 1 325 ? 43.981 71.025 134.543 1.00 17.62 327 ARG B N 1
ATOM 5297 C CA . ARG B 1 325 ? 42.620 70.532 134.391 1.00 13.86 327 ARG B CA 1
ATOM 5298 C C . ARG B 1 325 ? 41.916 70.431 135.736 1.00 15.47 327 ARG B C 1
ATOM 5299 O O . ARG B 1 325 ? 40.708 70.684 135.823 1.00 16.81 327 ARG B O 1
ATOM 5307 N N . THR B 1 326 ? 42.640 70.070 136.798 1.00 15.62 328 THR B N 1
ATOM 5308 C CA . THR B 1 326 ? 42.016 70.083 138.119 1.00 15.28 328 THR B CA 1
ATOM 5309 C C . THR B 1 326 ? 41.770 71.513 138.581 1.00 16.16 328 THR B C 1
ATOM 5310 O O . THR B 1 326 ? 40.692 71.829 139.100 1.00 17.47 328 THR B O 1
ATOM 5314 N N . GLU B 1 327 ? 42.747 72.401 138.374 1.00 16.89 329 GLU B N 1
ATOM 5315 C CA . GLU B 1 327 ? 42.603 73.782 138.839 1.00 15.84 329 GLU B CA 1
ATOM 5316 C C . GLU B 1 327 ? 41.382 74.453 138.226 1.00 18.63 329 GLU B C 1
ATOM 5317 O O . GLU B 1 327 ? 40.687 75.218 138.904 1.00 18.34 329 GLU B O 1
ATOM 5323 N N . CYS B 1 328 ? 41.112 74.209 136.939 1.00 17.49 330 CYS B N 1
ATOM 5324 C CA . CYS B 1 328 ? 39.972 74.876 136.310 1.00 17.84 330 CYS B CA 1
ATOM 5325 C C . CYS B 1 328 ? 38.650 74.474 136.956 1.00 17.71 330 CYS B C 1
ATOM 5326 O O . CYS B 1 328 ? 37.749 75.310 137.101 1.00 17.19 330 CYS B O 1
ATOM 5329 N N . VAL B 1 329 ? 38.513 73.212 137.360 1.00 15.41 331 VAL B N 1
ATOM 5330 C CA . VAL B 1 329 ? 37.262 72.762 137.957 1.00 16.20 331 VAL B CA 1
ATOM 5331 C C . VAL B 1 329 ? 37.211 73.114 139.436 1.00 15.35 331 VAL B C 1
ATOM 5332 O O . VAL B 1 329 ? 36.183 73.590 139.936 1.00 17.48 331 VAL B O 1
ATOM 5336 N N . ALA B 1 330 ? 38.311 72.889 140.156 1.00 16.56 332 ALA B N 1
ATOM 5337 C CA . ALA B 1 330 ? 38.303 72.909 141.613 1.00 15.92 332 ALA B CA 1
ATOM 5338 C C . ALA B 1 330 ? 38.888 74.179 142.227 1.00 16.36 332 ALA B C 1
ATOM 5339 O O . ALA B 1 330 ? 38.691 74.413 143.427 1.00 20.30 332 ALA B O 1
ATOM 5341 N N . GLY B 1 331 ? 39.618 74.987 141.460 1.00 15.29 333 GLY B N 1
ATOM 5342 C CA . GLY B 1 331 ? 40.198 76.201 141.991 1.00 16.17 333 GLY B CA 1
ATOM 5343 C C . GLY B 1 331 ? 41.501 76.004 142.721 1.00 17.51 333 GLY B C 1
ATOM 5344 O O . GLY B 1 331 ? 42.152 76.995 143.071 1.00 23.15 333 GLY B O 1
ATOM 5345 N N . VAL B 1 332 ? 41.889 74.758 142.976 1.00 16.76 334 VAL B N 1
ATOM 5346 C CA . VAL B 1 332 ? 43.157 74.383 143.588 1.00 21.07 334 VAL B CA 1
ATOM 5347 C C . VAL B 1 332 ? 43.574 73.071 142.946 1.00 16.99 334 VAL B C 1
ATOM 5348 O O . VAL B 1 332 ? 42.791 72.423 142.252 1.00 17.68 334 VAL B O 1
ATOM 5352 N N . GLN B 1 333 ? 44.811 72.660 143.189 1.00 16.13 335 GLN B N 1
ATOM 5353 C CA . GLN B 1 333 ? 45.238 71.363 142.677 1.00 16.64 335 GLN B CA 1
ATOM 5354 C C . GLN B 1 333 ? 44.899 70.219 143.615 1.00 19.06 335 GLN B C 1
ATOM 5355 O O . GLN B 1 333 ? 44.720 69.084 143.156 1.00 18.29 335 GLN B O 1
ATOM 5361 N N . ASP B 1 334 ? 44.817 70.480 144.915 1.00 16.89 336 ASP B N 1
ATOM 5362 C CA . ASP B 1 334 ? 44.790 69.400 145.892 1.00 17.05 336 ASP B CA 1
ATOM 5363 C C . ASP B 1 334 ? 44.285 70.000 147.200 1.00 15.96 336 ASP B C 1
ATOM 5364 O O . ASP B 1 334 ? 44.721 71.095 147.569 1.00 18.43 336 ASP B O 1
ATOM 5369 N N . MET B 1 335 ? 43.329 69.335 147.872 1.00 15.01 337 MET B N 1
ATOM 5370 C CA . MET B 1 335 ? 42.851 69.810 149.174 1.00 13.92 337 MET B CA 1
ATOM 5371 C C . MET B 1 335 ? 43.082 68.799 150.287 1.00 14.10 337 MET B C 1
ATOM 5372 O O . MET B 1 335 ? 42.339 68.796 151.272 1.00 15.33 337 MET B O 1
ATOM 5377 N N . ARG B 1 336 ? 44.082 67.937 150.158 1.00 14.10 338 ARG B N 1
ATOM 5378 C CA . ARG B 1 336 ? 44.262 66.896 151.161 1.00 16.44 338 ARG B CA 1
ATOM 5379 C C . ARG B 1 336 ? 44.910 67.400 152.441 1.00 19.01 338 ARG B C 1
ATOM 5380 O O . ARG B 1 336 ? 44.761 66.758 153.487 1.00 16.95 338 ARG B O 1
ATOM 5388 N N . PHE B 1 337 ? 45.648 68.506 152.369 1.00 16.13 339 PHE B N 1
ATOM 5389 C CA . PHE B 1 337 ? 46.331 69.120 153.509 1.00 19.52 339 PHE B CA 1
ATOM 5390 C C . PHE B 1 337 ? 47.066 68.073 154.349 1.00 21.06 339 PHE B C 1
ATOM 5391 O O . PHE B 1 337 ? 46.705 67.731 155.481 1.00 19.32 339 PHE B O 1
ATOM 5399 N N . GLN B 1 338 ? 48.160 67.603 153.744 1.00 16.06 340 GLN B N 1
ATOM 5400 C CA . GLN B 1 338 ? 49.051 66.657 154.396 1.00 13.37 340 GLN B CA 1
ATOM 5401 C C . GLN B 1 338 ? 49.645 67.206 155.691 1.00 12.73 340 GLN B C 1
ATOM 5402 O O . GLN B 1 338 ? 50.287 66.442 156.415 1.00 14.38 340 GLN B O 1
ATOM 5408 N N . GLU B 1 339 ? 49.430 68.491 156.007 1.00 15.68 341 GLU B N 1
ATOM 5409 C CA . GLU B 1 339 ? 49.904 69.048 157.271 1.00 17.85 341 GLU B CA 1
ATOM 5410 C C . GLU B 1 339 ? 49.333 68.318 158.481 1.00 15.59 341 GLU B C 1
ATOM 5411 O O . GLU B 1 339 ? 49.953 68.333 159.549 1.00 15.65 341 GLU B O 1
ATOM 5417 N N . MET B 1 340 ? 48.163 67.683 158.358 1.00 14.87 342 MET B N 1
ATOM 5418 C CA . MET B 1 340 ? 47.595 66.911 159.457 1.00 12.85 342 MET B CA 1
ATOM 5419 C C . MET B 1 340 ? 47.896 65.423 159.349 1.00 13.64 342 MET B C 1
ATOM 5420 O O . MET B 1 340 ? 47.647 64.677 160.305 1.00 16.30 342 MET B O 1
ATOM 5425 N N . MET B 1 341 ? 48.440 64.984 158.217 1.00 12.58 343 MET B N 1
ATOM 5426 C CA . MET B 1 341 ? 48.629 63.559 157.982 1.00 13.70 343 MET B CA 1
ATOM 5427 C C . MET B 1 341 ? 49.585 62.879 158.968 1.00 12.54 343 MET B C 1
ATOM 5428 O O . MET B 1 341 ? 49.331 61.718 159.323 1.00 13.20 343 MET B O 1
ATOM 5433 N N . PRO B 1 342 ? 50.675 63.508 159.433 1.00 13.39 344 PRO B N 1
ATOM 5434 C CA . PRO B 1 342 ? 51.597 62.773 160.320 1.00 14.15 344 PRO B CA 1
ATOM 5435 C C . PRO B 1 342 ? 51.068 62.535 161.728 1.00 13.26 344 PRO B C 1
ATOM 5436 O O . PRO B 1 342 ? 51.740 61.829 162.494 1.00 14.56 344 PRO B O 1
ATOM 5440 N N . ASP B 1 343 ? 49.904 63.079 162.103 1.00 12.58 345 ASP B N 1
ATOM 5441 C CA . ASP B 1 343 ? 49.438 62.894 163.479 1.00 12.37 345 ASP B CA 1
ATOM 5442 C C . ASP B 1 343 ? 49.354 61.414 163.855 1.00 14.40 345 ASP B C 1
ATOM 5443 O O . ASP B 1 343 ? 49.699 61.038 164.982 1.00 13.95 345 ASP B O 1
ATOM 5448 N N . VAL B 1 344 ? 48.883 60.562 162.941 1.00 13.76 346 VAL B N 1
ATOM 5449 C CA . VAL B 1 344 ? 48.770 59.139 163.255 1.00 14.27 346 VAL B CA 1
ATOM 5450 C C . VAL B 1 344 ? 50.142 58.528 163.492 1.00 13.77 346 VAL B C 1
ATOM 5451 O O . VAL B 1 344 ? 50.284 57.586 164.284 1.00 13.95 346 VAL B O 1
ATOM 5455 N N . LEU B 1 345 ? 51.169 59.030 162.797 1.00 13.80 347 LEU B N 1
ATOM 5456 C CA . LEU B 1 345 ? 52.513 58.504 163.004 1.00 12.95 347 LEU B CA 1
ATOM 5457 C C . LEU B 1 345 ? 53.007 58.837 164.397 1.00 12.91 347 LEU B C 1
ATOM 5458 O O . LEU B 1 345 ? 53.572 57.983 165.091 1.00 12.29 347 LEU B O 1
ATOM 5463 N N . HIS B 1 346 ? 52.759 60.070 164.841 1.00 12.67 348 HIS B N 1
ATOM 5464 C CA . HIS B 1 346 ? 53.123 60.451 166.196 1.00 11.88 348 HIS B CA 1
ATOM 5465 C C . HIS B 1 346 ? 52.317 59.674 167.220 1.00 13.43 348 HIS B C 1
ATOM 5466 O O . HIS B 1 346 ? 52.853 59.283 168.266 1.00 13.69 348 HIS B O 1
ATOM 5473 N N . TRP B 1 347 ? 51.035 59.418 166.930 1.00 13.49 349 TRP B N 1
ATOM 5474 C CA . TRP B 1 347 ? 50.218 58.600 167.824 1.00 13.25 349 TRP B CA 1
ATOM 5475 C C . TRP B 1 347 ? 50.838 57.225 168.028 1.00 13.19 349 TRP B C 1
ATOM 5476 O O . TRP B 1 347 ? 50.818 56.681 169.141 1.00 13.07 349 TRP B O 1
ATOM 5487 N N . LEU B 1 348 ? 51.381 56.643 166.961 1.00 11.88 350 LEU B N 1
ATOM 5488 C CA . LEU B 1 348 ? 52.047 55.346 167.015 1.00 12.76 350 LEU B CA 1
ATOM 5489 C C . LEU B 1 348 ? 53.465 55.419 167.562 1.00 13.51 350 LEU B C 1
ATOM 5490 O O . LEU B 1 348 ? 54.125 54.379 167.654 1.00 15.51 350 LEU B O 1
ATOM 5495 N N . GLY B 1 349 ? 53.957 56.605 167.900 1.00 12.48 351 GLY B N 1
ATOM 5496 C CA . GLY B 1 349 ? 55.299 56.738 168.432 1.00 12.56 351 GLY B CA 1
ATOM 5497 C C . GLY B 1 349 ? 56.408 56.781 167.400 1.00 13.45 351 GLY B C 1
ATOM 5498 O O . GLY B 1 349 ? 57.578 56.690 167.781 1.00 16.63 351 GLY B O 1
ATOM 5499 N N . VAL B 1 350 ? 56.086 56.932 166.116 1.00 14.66 352 VAL B N 1
ATOM 5500 C CA . VAL B 1 350 ? 57.091 56.871 165.055 1.00 14.06 352 VAL B CA 1
ATOM 5501 C C . VAL B 1 350 ? 57.969 58.116 165.093 1.00 13.45 352 VAL B C 1
ATOM 5502 O O . VAL B 1 350 ? 57.475 59.242 164.995 1.00 16.21 352 VAL B O 1
ATOM 5506 N N . ARG B 1 351 ? 59.285 57.907 165.182 1.00 13.89 353 ARG B N 1
ATOM 5507 C CA . ARG B 1 351 ? 60.248 58.994 165.106 1.00 15.18 353 ARG B CA 1
ATOM 5508 C C . ARG B 1 351 ? 61.154 58.880 163.891 1.00 15.24 353 ARG B C 1
ATOM 5509 O O . ARG B 1 351 ? 61.893 59.828 163.602 1.00 16.80 353 ARG B O 1
ATOM 5517 N N . LYS B 1 352 ? 61.081 57.772 163.155 1.00 14.89 354 LYS B N 1
ATOM 5518 C CA . LYS B 1 352 ? 61.998 57.517 162.057 1.00 14.28 354 LYS B CA 1
ATOM 5519 C C . LYS B 1 352 ? 61.324 56.563 161.086 1.00 13.84 354 LYS B C 1
ATOM 5520 O O . LYS B 1 352 ? 60.752 55.554 161.507 1.00 15.96 354 LYS B O 1
ATOM 5526 N N . ILE B 1 353 ? 61.373 56.878 159.796 1.00 13.59 355 ILE B N 1
ATOM 5527 C CA . ILE B 1 353 ? 60.881 55.981 158.759 1.00 13.68 355 ILE B CA 1
ATOM 5528 C C . ILE B 1 353 ? 62.084 55.590 157.918 1.00 14.08 355 ILE B C 1
ATOM 5529 O O . ILE B 1 353 ? 62.617 56.417 157.166 1.00 16.72 355 ILE B O 1
ATOM 5534 N N . HIS B 1 354 ? 62.513 54.325 158.033 1.00 12.15 356 HIS B N 1
ATOM 5535 C CA . HIS B 1 354 ? 63.709 53.890 157.317 1.00 13.16 356 HIS B CA 1
ATOM 5536 C C . HIS B 1 354 ? 63.452 53.761 155.819 1.00 16.61 356 HIS B C 1
ATOM 5537 O O . HIS B 1 354 ? 64.347 54.028 155.006 1.00 15.13 356 HIS B O 1
ATOM 5544 N N . ARG B 1 355 ? 62.254 53.316 155.436 1.00 14.69 357 ARG B N 1
ATOM 5545 C CA . ARG B 1 355 ? 61.879 53.154 154.034 1.00 14.47 357 ARG B CA 1
ATOM 5546 C C . ARG B 1 355 ? 60.492 53.742 153.853 1.00 15.49 357 ARG B C 1
ATOM 5547 O O . ARG B 1 355 ? 59.504 53.154 154.311 1.00 15.49 357 ARG B O 1
ATOM 5555 N N . LEU B 1 356 ? 60.412 54.886 153.175 1.00 13.05 358 LEU B N 1
ATOM 5556 C CA . LEU B 1 356 ? 59.145 55.566 152.923 1.00 12.64 358 LEU B CA 1
ATOM 5557 C C . LEU B 1 356 ? 58.714 55.231 151.500 1.00 14.34 358 LEU B C 1
ATOM 5558 O O . LEU B 1 356 ? 59.353 55.651 150.533 1.00 15.31 358 LEU B O 1
ATOM 5563 N N . VAL B 1 357 ? 57.637 54.456 151.380 1.00 12.69 359 VAL B N 1
ATOM 5564 C CA . VAL B 1 357 ? 57.194 53.944 150.067 1.00 14.84 359 VAL B CA 1
ATOM 5565 C C . VAL B 1 357 ? 56.172 54.925 149.543 1.00 15.08 359 VAL B C 1
ATOM 5566 O O . VAL B 1 357 ? 54.945 54.741 149.615 1.00 14.72 359 VAL B O 1
ATOM 5570 N N . SER B 1 358 ? 56.674 56.008 148.940 1.00 13.64 360 SER B N 1
ATOM 5571 C CA . SER B 1 358 ? 55.898 57.179 148.583 1.00 13.38 360 SER B CA 1
ATOM 5572 C C . SER B 1 358 ? 56.837 58.107 147.828 1.00 14.68 360 SER B C 1
ATOM 5573 O O . SER B 1 358 ? 58.060 58.018 147.979 1.00 14.42 360 SER B O 1
ATOM 5576 N N . MET B 1 359 ? 56.266 58.992 147.011 1.00 13.01 361 MET B N 1
ATOM 5577 C CA . MET B 1 359 ? 57.057 59.992 146.298 1.00 12.63 361 MET B CA 1
ATOM 5578 C C . MET B 1 359 ? 56.653 61.429 146.606 1.00 14.61 361 MET B C 1
ATOM 5579 O O . MET B 1 359 ? 57.506 62.324 146.545 1.00 15.36 361 MET B O 1
ATOM 5584 N N . SER B 1 360 ? 55.389 61.670 146.945 1.00 14.25 362 SER B N 1
ATOM 5585 C CA . SER B 1 360 ? 54.864 63.016 147.129 1.00 13.70 362 SER B CA 1
ATOM 5586 C C . SER B 1 360 ? 55.793 63.900 147.949 1.00 13.24 362 SER B C 1
ATOM 5587 O O . SER B 1 360 ? 56.158 63.561 149.074 1.00 15.77 362 SER B O 1
ATOM 5590 N N . ASN B 1 361 ? 56.125 65.078 147.407 1.00 14.75 363 ASN B N 1
ATOM 5591 C CA . ASN B 1 361 ? 56.875 66.027 148.223 1.00 15.33 363 ASN B CA 1
ATOM 5592 C C . ASN B 1 361 ? 56.002 66.625 149.316 1.00 14.91 363 ASN B C 1
ATOM 5593 O O . ASN B 1 361 ? 56.516 67.028 150.363 1.00 16.26 363 ASN B O 1
ATOM 5598 N N . MET B 1 362 ? 54.688 66.714 149.092 1.00 15.06 364 MET B N 1
ATOM 5599 C CA . MET B 1 362 ? 53.818 67.249 150.136 1.00 12.85 364 MET B CA 1
ATOM 5600 C C . MET B 1 362 ? 53.785 66.330 151.349 1.00 15.83 364 MET B C 1
ATOM 5601 O O . MET B 1 362 ? 53.857 66.799 152.491 1.00 16.60 364 MET B O 1
ATOM 5606 N N . LYS B 1 363 ? 53.681 65.017 151.127 1.00 13.45 365 LYS B N 1
ATOM 5607 C CA . LYS B 1 363 ? 53.721 64.087 152.253 1.00 13.37 365 LYS B CA 1
ATOM 5608 C C . LYS B 1 363 ? 55.094 64.082 152.912 1.00 14.01 365 LYS B C 1
ATOM 5609 O O . LYS B 1 363 ? 55.199 64.077 154.143 1.00 15.52 365 LYS B O 1
ATOM 5615 N N . TYR B 1 364 ? 56.156 64.056 152.104 1.00 14.53 366 TYR B N 1
ATOM 5616 C CA . TYR B 1 364 ? 57.505 64.030 152.659 1.00 14.44 366 TYR B CA 1
ATOM 5617 C C . TYR B 1 364 ? 57.788 65.280 153.484 1.00 16.08 366 TYR B C 1
ATOM 5618 O O . TYR B 1 364 ? 58.347 65.192 154.586 1.00 15.94 366 TYR B O 1
ATOM 5627 N N . ASP B 1 365 ? 57.413 66.454 152.970 1.00 14.88 367 ASP B N 1
ATOM 5628 C CA . ASP B 1 365 ? 57.650 67.688 153.711 1.00 14.99 367 ASP B CA 1
ATOM 5629 C C . ASP B 1 365 ? 56.896 67.689 155.034 1.00 14.77 367 ASP B C 1
ATOM 5630 O O . ASP B 1 365 ? 57.420 68.153 156.051 1.00 16.57 367 ASP B O 1
ATOM 5635 N N . ALA B 1 366 ? 55.653 67.202 155.035 1.00 14.52 368 ALA B N 1
ATOM 5636 C CA . ALA B 1 366 ? 54.881 67.191 156.271 1.00 12.49 368 ALA B CA 1
ATOM 5637 C C . ALA B 1 366 ? 55.489 66.244 157.290 1.00 14.52 368 ALA B C 1
ATOM 5638 O O . ALA B 1 366 ? 55.621 66.596 158.473 1.00 15.09 368 ALA B O 1
ATOM 5640 N N . ILE B 1 367 ? 55.877 65.044 156.848 1.00 13.51 369 ILE B N 1
ATOM 5641 C CA . ILE B 1 367 ? 56.438 64.053 157.762 1.00 12.43 369 ILE B CA 1
ATOM 5642 C C . ILE B 1 367 ? 57.730 64.573 158.376 1.00 14.46 369 ILE B C 1
ATOM 5643 O O . ILE B 1 367 ? 57.880 64.623 159.605 1.00 15.81 369 ILE B O 1
ATOM 5648 N N . THR B 1 368 ? 58.678 64.993 157.535 1.00 13.94 370 THR B N 1
ATOM 5649 C CA . THR B 1 368 ? 59.956 65.448 158.073 1.00 13.86 370 THR B CA 1
ATOM 5650 C C . THR B 1 368 ? 59.797 66.755 158.838 1.00 15.04 370 THR B C 1
ATOM 5651 O O . THR B 1 368 ? 60.467 66.970 159.856 1.00 17.99 370 THR B O 1
ATOM 5655 N N . GLY B 1 369 ? 58.907 67.635 158.370 1.00 16.51 371 GLY B N 1
ATOM 5656 C CA . GLY B 1 369 ? 58.678 68.881 159.073 1.00 17.02 371 GLY B CA 1
ATOM 5657 C C . GLY B 1 369 ? 58.102 68.689 160.459 1.00 13.79 371 GLY B C 1
ATOM 5658 O O . GLY B 1 369 ? 58.257 69.563 161.327 1.00 19.13 371 GLY B O 1
ATOM 5659 N N . SER B 1 370 ? 57.420 67.570 160.690 1.00 17.33 372 SER B N 1
ATOM 5660 C CA . SER B 1 370 ? 56.852 67.261 161.996 1.00 16.41 372 SER B CA 1
ATOM 5661 C C . SER B 1 370 ? 57.826 66.528 162.911 1.00 15.96 372 SER B C 1
ATOM 5662 O O . SER B 1 370 ? 57.432 66.119 164.009 1.00 18.75 372 SER B O 1
ATOM 5665 N N . GLY B 1 371 ? 59.081 66.353 162.499 1.00 18.28 373 GLY B N 1
ATOM 5666 C CA . GLY B 1 371 ? 60.074 65.753 163.368 1.00 18.63 373 GLY B CA 1
ATOM 5667 C C . GLY B 1 371 ? 60.366 64.289 163.125 1.00 16.11 373 GLY B C 1
ATOM 5668 O O . GLY B 1 371 ? 61.044 63.668 163.955 1.00 22.77 373 GLY B O 1
ATOM 5669 N N . ILE B 1 372 ? 59.837 63.705 162.059 1.00 15.30 374 ILE B N 1
ATOM 5670 C CA . ILE B 1 372 ? 60.067 62.299 161.747 1.00 14.80 374 ILE B CA 1
ATOM 5671 C C . ILE B 1 372 ? 61.155 62.216 160.685 1.00 15.55 374 ILE B C 1
ATOM 5672 O O . ILE B 1 372 ? 61.004 62.766 159.587 1.00 19.11 374 ILE B O 1
ATOM 5677 N N . GLU B 1 373 ? 62.253 61.543 161.014 1.00 14.63 375 GLU B N 1
ATOM 5678 C CA . GLU B 1 373 ? 63.334 61.368 160.051 1.00 16.08 375 GLU B CA 1
ATOM 5679 C C . GLU B 1 373 ? 62.927 60.369 158.976 1.00 15.78 375 GLU B C 1
ATOM 5680 O O . GLU B 1 373 ? 62.307 59.345 159.270 1.00 18.67 375 GLU B O 1
ATOM 5686 N N . VAL B 1 374 ? 63.256 60.679 157.722 1.00 14.64 376 VAL B N 1
ATOM 5687 C CA . VAL B 1 374 ? 63.049 59.769 156.597 1.00 14.67 376 VAL B CA 1
ATOM 5688 C C . VAL B 1 374 ? 64.407 59.421 156.000 1.00 15.75 376 VAL B C 1
ATOM 5689 O O . VAL B 1 374 ? 65.193 60.323 155.682 1.00 18.94 376 VAL B O 1
ATOM 5693 N N . VAL B 1 375 ? 64.705 58.120 155.876 1.00 15.57 377 VAL B N 1
ATOM 5694 C CA . VAL B 1 375 ? 66.010 57.712 155.357 1.00 15.21 377 VAL B CA 1
ATOM 5695 C C . VAL B 1 375 ? 65.955 57.422 153.858 1.00 17.77 377 VAL B C 1
ATOM 5696 O O . VAL B 1 375 ? 66.419 58.232 153.048 1.00 22.21 377 VAL B O 1
ATOM 5700 N N . GLU B 1 376 ? 65.347 56.299 153.475 1.00 16.83 378 GLU B N 1
ATOM 5701 C CA . GLU B 1 376 ? 65.253 55.884 152.080 1.00 14.05 378 GLU B CA 1
ATOM 5702 C C . GLU B 1 376 ? 63.862 56.187 151.546 1.00 15.21 378 GLU B C 1
ATOM 5703 O O . GLU B 1 376 ? 62.864 55.851 152.180 1.00 16.43 378 GLU B O 1
ATOM 5709 N N . ARG B 1 377 ? 63.802 56.825 150.375 1.00 16.09 379 ARG B N 1
ATOM 5710 C CA . ARG B 1 377 ? 62.551 57.084 149.678 1.00 16.64 379 ARG B CA 1
ATOM 5711 C C . ARG B 1 377 ? 62.418 56.052 148.565 1.00 14.05 379 ARG B C 1
ATOM 5712 O O . ARG B 1 377 ? 63.330 55.906 147.740 1.00 16.27 379 ARG B O 1
ATOM 5720 N N . VAL B 1 378 ? 61.307 55.318 148.558 1.00 13.87 380 VAL B N 1
ATOM 5721 C CA . VAL B 1 378 ? 61.110 54.185 147.658 1.00 14.46 380 VAL B CA 1
ATOM 5722 C C . VAL B 1 378 ? 60.061 54.596 146.634 1.00 15.65 380 VAL B C 1
ATOM 5723 O O . VAL B 1 378 ? 58.859 54.610 146.930 1.00 15.68 380 VAL B O 1
ATOM 5727 N N . ASP B 1 379 ? 60.515 54.922 145.425 1.00 15.43 381 ASP B N 1
ATOM 5728 C CA . ASP B 1 379 ? 59.627 55.322 144.351 1.00 14.64 381 ASP B CA 1
ATOM 5729 C C . ASP B 1 379 ? 58.916 54.104 143.759 1.00 17.94 381 ASP B C 1
ATOM 5730 O O . ASP B 1 379 ? 59.317 52.950 143.962 1.00 18.38 381 ASP B O 1
ATOM 5735 N N . LEU B 1 380 ? 57.839 54.376 143.034 1.00 14.65 382 LEU B N 1
ATOM 5736 C CA . LEU B 1 380 ? 57.056 53.310 142.408 1.00 14.01 382 LEU B CA 1
ATOM 5737 C C . LEU B 1 380 ? 57.798 52.755 141.195 1.00 19.58 382 LEU B C 1
ATOM 5738 O O . LEU B 1 380 ? 58.078 53.513 140.257 1.00 18.74 382 LEU B O 1
ATOM 5743 N N . PRO B 1 381 ? 58.127 51.460 141.161 1.00 17.45 383 PRO B N 1
ATOM 5744 C CA . PRO B 1 381 ? 58.846 50.915 140.000 1.00 18.75 383 PRO B CA 1
ATOM 5745 C C . PRO B 1 381 ? 58.109 51.174 138.695 1.00 19.20 383 PRO B C 1
ATOM 5746 O O . PRO B 1 381 ? 56.886 51.059 138.612 1.00 18.82 383 PRO B O 1
ATOM 5750 N N . ALA B 1 382 ? 58.879 51.509 137.655 1.00 21.23 384 ALA B N 1
ATOM 5751 C CA . ALA B 1 382 ? 58.282 51.889 136.376 1.00 21.42 384 ALA B CA 1
ATOM 5752 C C . ALA B 1 382 ? 57.391 50.793 135.805 1.00 22.35 384 ALA B C 1
ATOM 5753 O O . ALA B 1 382 ? 56.390 51.091 135.137 1.00 21.02 384 ALA B O 1
ATOM 5755 N N . ASP B 1 383 ? 57.744 49.522 136.028 1.00 20.04 385 ASP B N 1
ATOM 5756 C CA . ASP B 1 383 ? 56.950 48.442 135.457 1.00 23.17 385 ASP B CA 1
ATOM 5757 C C . ASP B 1 383 ? 55.582 48.311 136.111 1.00 21.52 385 ASP B C 1
ATOM 5758 O O . ASP B 1 383 ? 54.741 47.563 135.591 1.00 24.29 385 ASP B O 1
ATOM 5763 N N . LEU B 1 384 ? 55.330 49.016 137.219 1.00 18.51 386 LEU B N 1
ATOM 5764 C CA . LEU B 1 384 ? 54.037 48.958 137.889 1.00 18.37 386 LEU B CA 1
ATOM 5765 C C . LEU B 1 384 ? 53.100 50.094 137.494 1.00 15.92 386 LEU B C 1
ATOM 5766 O O . LEU B 1 384 ? 51.954 50.115 137.960 1.00 20.15 386 LEU B O 1
ATOM 5771 N N . ILE B 1 385 ? 53.544 51.033 136.661 1.00 18.33 387 ILE B N 1
ATOM 5772 C CA . ILE B 1 385 ? 52.691 52.132 136.199 1.00 16.90 387 ILE B CA 1
ATOM 5773 C C . ILE B 1 385 ? 51.646 51.590 135.231 1.00 18.54 387 ILE B C 1
ATOM 5774 O O . ILE B 1 385 ? 52.016 51.034 134.188 1.00 18.66 387 ILE B O 1
ATOM 5779 N N . PRO B 1 386 ? 50.348 51.712 135.520 1.00 17.17 388 PRO B N 1
ATOM 5780 C CA . PRO B 1 386 ? 49.339 51.169 134.604 1.00 17.11 388 PRO B CA 1
ATOM 5781 C C . PRO B 1 386 ? 49.313 51.911 133.273 1.00 20.61 388 PRO B C 1
ATOM 5782 O O . PRO B 1 386 ? 49.899 52.982 133.090 1.00 18.58 388 PRO B O 1
ATOM 5786 N N . ALA B 1 387 ? 48.585 51.305 132.328 1.00 18.53 389 ALA B N 1
ATOM 5787 C CA . ALA B 1 387 ? 48.698 51.674 130.917 1.00 20.60 389 ALA B CA 1
ATOM 5788 C C . ALA B 1 387 ? 48.291 53.119 130.635 1.00 23.89 389 ALA B C 1
ATOM 5789 O O . ALA B 1 387 ? 48.786 53.719 129.673 1.00 23.14 389 ALA B O 1
ATOM 5791 N N . ASP B 1 388 ? 47.373 53.690 131.408 1.00 17.75 390 ASP B N 1
ATOM 5792 C CA . ASP B 1 388 ? 46.971 55.069 131.146 1.00 16.07 390 ASP B CA 1
ATOM 5793 C C . ASP B 1 388 ? 47.340 55.979 132.306 1.00 19.01 390 ASP B C 1
ATOM 5794 O O . ASP B 1 388 ? 46.728 57.035 132.473 1.00 18.52 390 ASP B O 1
ATOM 5799 N N . ALA B 1 389 ? 48.336 55.597 133.102 1.00 16.80 391 ALA B N 1
ATOM 5800 C CA . ALA B 1 389 ? 48.745 56.364 134.273 1.00 16.74 391 ALA B CA 1
ATOM 5801 C C . ALA B 1 389 ? 50.020 57.148 134.028 1.00 16.97 391 ALA B C 1
ATOM 5802 O O . ALA B 1 389 ? 50.562 57.746 134.963 1.00 16.76 391 ALA B O 1
ATOM 5804 N N . ARG B 1 390 ? 50.506 57.168 132.789 1.00 18.08 392 ARG B N 1
ATOM 5805 C CA . ARG B 1 390 ? 51.750 57.867 132.491 1.00 18.18 392 ARG B CA 1
ATOM 5806 C C . ARG B 1 390 ? 51.592 59.380 132.629 1.00 18.07 392 ARG B C 1
ATOM 5807 O O . ARG B 1 390 ? 52.508 60.065 133.107 1.00 19.31 392 ARG B O 1
ATOM 5815 N N . VAL B 1 391 ? 50.442 59.916 132.221 1.00 16.90 393 VAL B N 1
ATOM 5816 C CA . VAL B 1 391 ? 50.205 61.350 132.355 1.00 17.65 393 VAL B CA 1
ATOM 5817 C C . VAL B 1 391 ? 50.321 61.755 133.819 1.00 19.18 393 VAL B C 1
ATOM 5818 O O . VAL B 1 391 ? 51.048 62.693 134.174 1.00 17.66 393 VAL B O 1
ATOM 5822 N N . GLU B 1 392 ? 49.637 61.021 134.693 1.00 16.40 394 GLU B N 1
ATOM 5823 C CA . GLU B 1 392 ? 49.651 61.317 136.122 1.00 15.65 394 GLU B CA 1
ATOM 5824 C C . GLU B 1 392 ? 51.067 61.304 136.686 1.00 15.92 394 GLU B C 1
ATOM 5825 O O . GLU B 1 392 ? 51.511 62.272 137.317 1.00 16.53 394 GLU B O 1
ATOM 5831 N N . ILE B 1 393 ? 51.790 60.199 136.499 1.00 14.62 395 ILE B N 1
ATOM 5832 C CA . ILE B 1 393 ? 53.064 60.073 137.200 1.00 16.31 395 ILE B CA 1
ATOM 5833 C C . ILE B 1 393 ? 54.103 61.032 136.622 1.00 18.22 395 ILE B C 1
ATOM 5834 O O . ILE B 1 393 ? 54.927 61.582 137.363 1.00 16.91 395 ILE B O 1
ATOM 5839 N N . ASP B 1 394 ? 54.074 61.273 135.305 1.00 18.03 396 ASP B N 1
ATOM 5840 C CA . ASP B 1 394 ? 55.001 62.248 134.738 1.00 17.10 396 ASP B CA 1
ATOM 5841 C C . ASP B 1 394 ? 54.708 63.645 135.265 1.00 18.70 396 ASP B C 1
ATOM 5842 O O . ASP B 1 394 ? 55.633 64.398 135.591 1.00 17.78 396 ASP B O 1
ATOM 5847 N N . ALA B 1 395 ? 53.424 64.015 135.352 1.00 16.24 397 ALA B N 1
ATOM 5848 C CA . ALA B 1 395 ? 53.084 65.337 135.866 1.00 17.12 397 ALA B CA 1
ATOM 5849 C C . ALA B 1 395 ? 53.531 65.492 137.309 1.00 17.52 397 ALA B C 1
ATOM 5850 O O . ALA B 1 395 ? 54.022 66.558 137.704 1.00 18.09 397 ALA B O 1
ATOM 5852 N N . LYS B 1 396 ? 53.361 64.440 138.119 1.00 16.70 398 LYS B N 1
ATOM 5853 C CA . LYS B 1 396 ? 53.758 64.511 139.525 1.00 14.53 398 LYS B CA 1
ATOM 5854 C C . LYS B 1 396 ? 55.268 64.641 139.671 1.00 15.18 398 LYS B C 1
ATOM 5855 O O . LYS B 1 396 ? 55.753 65.429 140.490 1.00 16.57 398 LYS B O 1
ATOM 5861 N N . MET B 1 397 ? 56.036 63.886 138.879 1.00 18.42 399 MET B N 1
ATOM 5862 C CA . MET B 1 397 ? 57.485 64.018 138.965 1.00 16.19 399 MET B CA 1
ATOM 5863 C C . MET B 1 397 ? 57.926 65.414 138.545 1.00 19.22 399 MET B C 1
ATOM 5864 O O . MET B 1 397 ? 58.767 66.033 139.210 1.00 20.82 399 MET B O 1
ATOM 5869 N N . ALA B 1 398 ? 57.331 65.949 137.474 1.00 17.84 400 ALA B N 1
ATOM 5870 C CA . ALA B 1 398 ? 57.672 67.306 137.051 1.00 20.91 400 ALA B CA 1
ATOM 5871 C C . ALA B 1 398 ? 57.300 68.333 138.112 1.00 20.29 400 ALA B C 1
ATOM 5872 O O . ALA B 1 398 ? 57.928 69.399 138.189 1.00 21.03 400 ALA B O 1
ATOM 5874 N N . ALA B 1 399 ? 56.287 68.039 138.931 1.00 18.11 401 ALA B N 1
ATOM 5875 C CA . ALA B 1 399 ? 55.826 68.941 139.980 1.00 17.03 401 ALA B CA 1
ATOM 5876 C C . ALA B 1 399 ? 56.635 68.836 141.264 1.00 22.65 401 ALA B C 1
ATOM 5877 O O . ALA B 1 399 ? 56.321 69.549 142.225 1.00 21.97 401 ALA B O 1
ATOM 5879 N N . GLY B 1 400 ? 57.633 67.956 141.328 1.00 18.18 402 GLY B N 1
ATOM 5880 C CA . GLY B 1 400 ? 58.493 67.863 142.492 1.00 20.02 402 GLY B CA 1
ATOM 5881 C C . GLY B 1 400 ? 58.371 66.586 143.292 1.00 18.78 402 GLY B C 1
ATOM 5882 O O . GLY B 1 400 ? 59.024 66.474 144.342 1.00 20.43 402 GLY B O 1
ATOM 5883 N N . TYR B 1 401 ? 57.558 65.626 142.863 1.00 15.13 403 TYR B N 1
ATOM 5884 C CA . TYR B 1 401 ? 57.551 64.338 143.551 1.00 15.04 403 TYR B CA 1
ATOM 5885 C C . TYR B 1 401 ? 58.913 63.676 143.406 1.00 16.13 403 TYR B C 1
ATOM 5886 O O . TYR B 1 401 ? 59.598 63.836 142.388 1.00 19.78 403 TYR B O 1
ATOM 5895 N N . PHE B 1 402 ? 59.300 62.913 144.424 1.00 16.79 404 PHE B N 1
ATOM 5896 C CA . PHE B 1 402 ? 60.594 62.241 144.419 1.00 18.32 404 PHE B CA 1
ATOM 5897 C C . PHE B 1 402 ? 60.713 61.247 143.267 1.00 16.20 404 PHE B C 1
ATOM 5898 O O . PHE B 1 402 ? 59.802 60.468 143.001 1.00 18.16 404 PHE B O 1
ATOM 5906 N N . THR B 1 403 ? 61.870 61.262 142.600 1.00 17.79 405 THR B N 1
ATOM 5907 C CA . THR B 1 403 ? 62.226 60.197 141.684 1.00 20.11 405 THR B CA 1
ATOM 5908 C C . THR B 1 403 ? 63.737 60.076 141.765 1.00 24.98 405 THR B C 1
ATOM 5909 O O . THR B 1 403 ? 64.426 61.093 141.919 1.00 25.60 405 THR B O 1
ATOM 5913 N N . PRO B 1 404 ? 64.286 58.862 141.708 1.00 19.01 406 PRO B N 1
ATOM 5914 C CA . PRO B 1 404 ? 65.748 58.742 141.808 1.00 22.82 406 PRO B CA 1
ATOM 5915 C C . PRO B 1 404 ? 66.486 59.278 140.598 1.00 27.14 406 PRO B C 1
ATOM 5916 O O . PRO B 1 404 ? 67.643 59.687 140.736 1.00 33.16 406 PRO B O 1
ATOM 5920 N N . GLY B 1 405 ? 65.857 59.288 139.423 1.00 28.05 407 GLY B N 1
ATOM 5921 C CA . GLY B 1 405 ? 66.503 59.685 138.187 1.00 28.18 407 GLY B CA 1
ATOM 5922 C C . GLY B 1 405 ? 66.071 61.048 137.691 1.00 29.02 407 GLY B C 1
ATOM 5923 O O . GLY B 1 405 ? 65.648 61.916 138.467 1.00 32.65 407 GLY B O 1
ATOM 5924 N N . ALA B 1 406 ? 66.151 61.221 136.378 1.00 29.37 408 ALA B N 1
ATOM 5925 C CA . ALA B 1 406 ? 65.827 62.488 135.742 1.00 29.82 408 ALA B CA 1
ATOM 5926 C C . ALA B 1 406 ? 64.329 62.765 135.806 1.00 29.93 408 ALA B C 1
ATOM 5927 O O . ALA B 1 406 ? 63.496 61.853 135.780 1.00 30.46 408 ALA B O 1
ATOM 5929 N N . VAL B 1 407 ? 63.997 64.046 135.917 1.00 26.41 409 VAL B N 1
ATOM 5930 C CA . VAL B 1 407 ? 62.617 64.517 135.880 1.00 32.07 409 VAL B CA 1
ATOM 5931 C C . VAL B 1 407 ? 62.234 64.736 134.421 1.00 29.84 409 VAL B C 1
ATOM 5932 O O . VAL B 1 407 ? 63.070 65.184 133.624 1.00 30.26 409 VAL B O 1
ATOM 5936 N N . PRO B 1 408 ? 61.018 64.388 134.009 1.00 31.77 410 PRO B N 1
ATOM 5937 C CA . PRO B 1 408 ? 60.619 64.635 132.615 1.00 33.15 410 PRO B CA 1
ATOM 5938 C C . PRO B 1 408 ? 60.753 66.113 132.268 1.00 33.47 410 PRO B C 1
ATOM 5939 O O . PRO B 1 408 ? 60.343 66.982 133.040 1.00 34.02 410 PRO B O 1
ATOM 5943 N N . ASP B 1 409 ? 61.324 66.406 131.093 1.00 38.57 411 ASP B N 1
ATOM 5944 C CA . ASP B 1 409 ? 61.459 67.802 130.694 1.00 41.56 411 ASP B CA 1
ATOM 5945 C C . ASP B 1 409 ? 60.200 68.288 129.975 1.00 37.87 411 ASP B C 1
ATOM 5946 O O . ASP B 1 409 ? 59.223 67.556 129.800 1.00 38.28 411 ASP B O 1
ATOM 5951 N N . ALA B 1 410 ? 60.226 69.557 129.559 1.00 40.29 412 ALA B N 1
ATOM 5952 C CA . ALA B 1 410 ? 59.060 70.160 128.918 1.00 41.75 412 ALA B CA 1
ATOM 5953 C C . ALA B 1 410 ? 58.610 69.363 127.699 1.00 42.73 412 ALA B C 1
ATOM 5954 O O . ALA B 1 410 ? 57.408 69.157 127.495 1.00 41.10 412 ALA B O 1
ATOM 5956 N N . ASP B 1 411 ? 59.554 68.925 126.863 1.00 41.90 413 ASP B N 1
ATOM 5957 C CA . ASP B 1 411 ? 59.180 68.187 125.658 1.00 43.24 413 ASP B CA 1
ATOM 5958 C C . ASP B 1 411 ? 58.515 66.864 126.003 1.00 42.91 413 ASP B C 1
ATOM 5959 O O . ASP B 1 411 ? 57.536 66.466 125.359 1.00 44.98 413 ASP B O 1
ATOM 5964 N N . GLU B 1 412 ? 59.048 66.153 126.997 1.00 39.55 414 GLU B N 1
ATOM 5965 C CA . GLU B 1 412 ? 58.436 64.892 127.388 1.00 39.47 414 GLU B CA 1
ATOM 5966 C C . GLU B 1 412 ? 57.035 65.120 127.926 1.00 37.78 414 GLU B C 1
ATOM 5967 O O . GLU B 1 412 ? 56.109 64.360 127.618 1.00 36.98 414 GLU B O 1
ATOM 5973 N N . LEU B 1 413 ? 56.856 66.175 128.725 1.00 32.44 415 LEU B N 1
ATOM 5974 C CA . LEU B 1 413 ? 55.551 66.442 129.316 1.00 29.45 415 LEU B CA 1
ATOM 5975 C C . LEU B 1 413 ? 54.520 66.844 128.274 1.00 28.41 415 LEU B C 1
ATOM 5976 O O . LEU B 1 413 ? 53.319 66.708 128.531 1.00 29.66 415 LEU B O 1
ATOM 5981 N N . ALA B 1 414 ? 54.959 67.341 127.118 1.00 30.33 416 ALA B N 1
ATOM 5982 C CA . ALA B 1 414 ? 54.048 67.730 126.054 1.00 30.39 416 ALA B CA 1
ATOM 5983 C C . ALA B 1 414 ? 53.578 66.553 125.205 1.00 32.28 416 ALA B C 1
ATOM 5984 O O . ALA B 1 414 ? 52.645 66.724 124.415 1.00 32.48 416 ALA B O 1
ATOM 5986 N N . LYS B 1 415 ? 54.180 65.370 125.344 1.00 32.69 417 LYS B N 1
ATOM 5987 C CA . LYS B 1 415 ? 53.704 64.203 124.603 1.00 35.98 417 LYS B CA 1
ATOM 5988 C C . LYS B 1 415 ? 52.285 63.820 125.016 1.00 43.07 417 LYS B C 1
ATOM 5989 O O . LYS B 1 415 ? 51.936 63.825 126.202 1.00 39.94 417 LYS B O 1
ATOM 5995 N N . VAL B 1 416 ? 51.464 63.478 124.021 1.00 41.21 418 VAL B N 1
ATOM 5996 C CA . VAL B 1 416 ? 50.088 63.046 124.258 1.00 37.31 418 VAL B CA 1
ATOM 5997 C C . VAL B 1 416 ? 50.091 61.610 124.768 1.00 36.50 418 VAL B C 1
ATOM 5998 O O . VAL B 1 416 ? 49.839 60.670 124.007 1.00 36.15 418 VAL B O 1
ATOM 6002 N N . LYS B 1 417 ? 50.381 61.422 126.057 1.00 30.09 419 LYS B N 1
ATOM 6003 C CA . LYS B 1 417 ? 50.471 60.068 126.590 1.00 36.71 419 LYS B CA 1
ATOM 6004 C C . LYS B 1 417 ? 49.143 59.524 127.096 1.00 35.38 419 LYS B C 1
ATOM 6005 O O . LYS B 1 417 ? 49.078 58.336 127.440 1.00 38.55 419 LYS B O 1
ATOM 6011 N N . GLY B 1 418 ? 48.091 60.341 127.160 1.00 24.69 420 GLY B N 1
ATOM 6012 C CA . GLY B 1 418 ? 46.820 59.877 127.672 1.00 23.81 420 GLY B CA 1
ATOM 6013 C C . GLY B 1 418 ? 45.974 59.253 126.574 1.00 24.59 420 GLY B C 1
ATOM 6014 O O . GLY B 1 418 ? 45.892 59.768 125.459 1.00 22.65 420 GLY B O 1
ATOM 6015 N N . ARG B 1 419 ? 45.334 58.138 126.914 1.00 25.64 421 ARG B N 1
ATOM 6016 C CA . ARG B 1 419 ? 44.474 57.446 125.967 1.00 23.75 421 ARG B CA 1
ATOM 6017 C C . ARG B 1 419 ? 43.250 58.289 125.637 1.00 25.51 421 ARG B C 1
ATOM 6018 O O . ARG B 1 419 ? 42.720 59.016 126.480 1.00 27.18 421 ARG B O 1
ATOM 6026 N N . GLU B 1 420 ? 42.775 58.162 124.406 1.00 29.88 422 GLU B N 1
ATOM 6027 C CA . GLU B 1 420 ? 41.583 58.902 124.048 1.00 36.87 422 GLU B CA 1
ATOM 6028 C C . GLU B 1 420 ? 40.376 58.313 124.768 1.00 33.80 422 GLU B C 1
ATOM 6029 O O . GLU B 1 420 ? 40.382 57.171 125.234 1.00 34.42 422 GLU B O 1
ATOM 6035 N N . LEU B 1 421 ? 39.331 59.120 124.858 1.00 34.29 423 LEU B N 1
ATOM 6036 C CA . LEU B 1 421 ? 38.078 58.671 125.426 1.00 40.70 423 LEU B CA 1
ATOM 6037 C C . LEU B 1 421 ? 37.438 57.637 124.500 1.00 50.28 423 LEU B C 1
ATOM 6038 O O . LEU B 1 421 ? 37.757 57.550 123.311 1.00 49.20 423 LEU B O 1
ATOM 6043 N N . ASP B 1 422 ? 36.532 56.841 125.055 1.00 55.52 424 ASP B N 1
ATOM 6044 C CA . ASP B 1 422 ? 35.903 55.749 124.305 1.00 56.32 424 ASP B CA 1
ATOM 6045 C C . ASP B 1 422 ? 36.940 54.936 123.532 1.00 56.60 424 ASP B C 1
ATOM 6046 O O . ASP B 1 422 ? 36.586 54.031 122.778 1.00 59.97 424 ASP B O 1
#

Radius of gyration: 25.01 Å; Cα contacts (8 Å, |Δi|>4): 1829; chains: 2; bounding box: 60×68×70 Å

Solvent-accessible surface area: 27196 Å² total